Protein AF-0000000079330732 (afdb_homodimer)

Radius of gyration: 106.38 Å; Cα contacts (8 Å, |Δi|>4): 1562; chains: 2; bounding box: 53×312×171 Å

Organism: NCBI:txid704125

Solvent-accessible surface area (backbone atoms only — not comparable to full-atom values): 54683 Å² total; per-residue (Å²): 109,51,64,34,58,53,49,34,50,55,49,54,53,52,53,50,52,51,52,54,53,48,54,53,50,51,54,55,53,52,52,53,54,51,50,56,53,51,50,50,44,24,50,23,51,39,43,47,50,50,52,42,50,54,65,72,38,55,66,52,40,42,79,55,96,91,35,38,24,31,42,91,42,68,42,45,79,40,39,61,63,37,41,52,49,25,74,42,50,72,39,38,31,37,34,26,49,53,58,29,26,35,22,32,55,43,60,42,96,90,69,43,64,44,52,73,39,66,66,55,71,68,54,43,51,40,19,51,72,67,59,36,70,44,76,46,82,42,72,60,96,81,38,53,20,36,30,28,37,35,51,33,51,29,84,86,66,49,60,53,16,30,41,33,23,28,40,81,46,60,66,56,60,53,51,51,51,51,50,52,53,54,47,51,54,53,51,53,52,49,49,54,51,48,43,54,52,36,41,50,55,29,47,54,55,52,51,52,53,51,52,48,41,52,53,46,45,42,36,41,66,25,36,55,64,71,81,79,61,63,70,50,50,67,36,79,31,74,65,8,57,42,47,50,42,48,51,52,25,41,51,46,52,42,53,51,54,50,52,51,52,52,44,34,51,52,41,37,51,45,21,53,51,44,46,53,51,38,54,52,48,52,52,46,43,52,51,42,45,54,39,35,51,50,36,34,52,32,23,51,52,34,37,53,36,32,50,52,40,50,54,46,41,53,52,43,52,54,41,37,50,50,43,41,52,53,30,52,52,46,35,54,49,22,54,51,42,31,51,52,16,50,51,45,29,51,49,23,53,51,53,37,51,52,50,50,51,52,48,53,58,46,51,53,52,44,53,51,20,52,61,41,38,58,47,50,62,53,41,58,55,50,44,50,52,43,42,50,43,22,51,51,41,31,49,53,16,52,51,40,35,50,54,15,59,73,52,50,84,83,12,56,70,45,35,54,53,19,51,50,40,31,52,45,19,54,50,43,36,54,48,43,52,50,43,50,55,46,49,56,43,25,53,52,15,50,50,48,41,52,51,47,44,51,49,50,53,46,43,43,62,65,45,52,44,49,48,28,54,51,44,33,50,51,19,51,51,42,31,51,52,19,50,50,47,34,52,51,28,51,52,42,39,53,42,34,53,52,42,48,51,47,44,52,49,39,48,53,40,40,50,52,36,32,52,32,25,52,51,31,34,54,36,30,52,51,39,49,53,45,43,52,52,49,54,53,51,43,50,50,50,44,54,46,25,51,49,41,37,50,44,24,49,51,51,47,56,64,51,64,58,41,44,113,110,51,66,34,57,54,49,34,49,55,49,53,52,53,52,51,53,52,50,55,54,47,53,52,51,51,55,56,53,54,53,52,54,51,51,57,54,50,51,51,44,25,50,23,50,37,43,47,52,49,52,42,50,54,65,71,39,55,66,53,37,45,77,55,97,92,34,37,25,32,40,92,41,68,43,44,79,41,39,62,62,36,42,50,48,23,74,42,50,72,39,36,30,36,34,26,49,53,59,30,26,36,21,32,54,42,60,43,97,92,71,44,62,43,51,73,38,65,68,55,73,68,53,43,50,41,20,52,72,67,60,35,70,44,76,46,80,43,72,60,95,80,38,53,21,35,29,28,36,35,51,33,50,29,84,87,65,50,61,55,16,32,41,33,22,28,38,81,46,59,64,55,59,52,52,52,51,51,52,52,52,54,46,50,52,52,51,53,53,50,50,55,53,46,44,53,53,36,41,50,55,28,47,52,54,50,50,52,52,51,53,49,40,53,53,47,45,42,38,40,68,26,37,55,63,72,80,79,60,62,72,51,50,67,36,79,32,74,65,8,56,42,47,50,43,50,50,51,24,41,52,48,50,42,52,52,53,52,51,50,52,52,43,35,52,51,42,38,51,45,21,54,53,45,47,53,51,38,53,52,49,52,53,45,45,52,52,40,46,54,38,34,51,50,35,34,51,32,25,53,52,34,37,52,36,34,51,54,40,50,56,46,41,54,53,42,52,53,40,37,50,51,42,40,53,53,29,51,52,47,35,56,50,21,53,52,42,31,50,53,16,50,52,44,30,52,49,24,52,52,52,36,51,53,48,51,51,53,50,53,57,45,52,52,53,46,53,52,19,51,60,42,37,58,48,50,60,56,43,58,56,52,42,50,52,43,43,49,44,22,50,50,40,31,50,51,18,52,51,40,35,51,54,14,59,74,53,49,87,81,12,56,71,45,36,53,53,19,53,50,43,29,52,45,19,53,50,42,37,53,49,43,52,51,43,48,54,45,49,55,42,25,54,51,14,51,51,49,42,51,53,47,45,52,49,50,53,46,44,44,62,65,46,52,45,48,48,29,54,52,45,34,50,50,20,50,51,43,31,51,51,18,51,50,46,34,53,51,28,50,52,41,40,53,41,34,51,52,43,48,52,46,44,51,50,40,50,54,40,40,49,52,35,35,53,31,24,52,53,31,33,54,34,30,53,51,40,48,52,45,43,52,52,48,53,52,50,43,51,50,51,45,52,46,24,52,51,40,38,49,45,23,49,52,50,45,56,65,51,64,58,42,44,114

Structure (mmCIF, N/CA/C/O backbone):
data_AF-0000000079330732-model_v1
#
loop_
_entity.id
_entity.type
_entity.pdbx_description
1 polymer 'Methyl-accepting chemotaxis protein'
#
loop_
_atom_site.group_PDB
_atom_site.id
_atom_site.type_symbol
_atom_site.label_atom_id
_atom_site.label_alt_id
_atom_site.label_comp_id
_atom_site.label_asym_id
_atom_site.label_entity_id
_atom_site.label_seq_id
_atom_site.pdbx_PDB_ins_code
_atom_site.Cartn_x
_atom_site.Cartn_y
_atom_site.Cartn_z
_atom_site.occupancy
_atom_site.B_iso_or_equiv
_atom_site.auth_seq_id
_atom_site.auth_comp_id
_atom_site.auth_asym_id
_atom_site.auth_atom_id
_atom_site.pdbx_PDB_model_num
ATOM 1 N N . MET A 1 1 ? 9.383 68.812 31.391 1 73.81 1 MET A N 1
ATOM 2 C CA . MET A 1 1 ? 8.906 68.938 32.781 1 73.81 1 MET A CA 1
ATOM 3 C C . MET A 1 1 ? 7.672 68.062 32.969 1 73.81 1 MET A C 1
ATOM 5 O O . MET A 1 1 ? 6.824 67.938 32.094 1 73.81 1 MET A O 1
ATOM 9 N N . LYS A 1 2 ? 7.641 67.438 34.281 1 84.06 2 LYS A N 1
ATOM 10 C CA . LYS A 1 2 ? 6.516 66.562 34.656 1 84.06 2 LYS A CA 1
ATOM 11 C C . LYS A 1 2 ? 5.227 67.375 34.781 1 84.06 2 LYS A C 1
ATOM 13 O O . LYS A 1 2 ? 5.266 68.625 35.062 1 84.06 2 LYS A O 1
ATOM 18 N N . ILE A 1 3 ? 4.125 66.938 34.438 1 83.81 3 ILE A N 1
ATOM 19 C CA . ILE A 1 3 ? 2.818 67.562 34.344 1 83.81 3 ILE A CA 1
ATOM 20 C C . ILE A 1 3 ? 2.525 68.312 35.656 1 83.81 3 ILE A C 1
ATOM 22 O O . ILE A 1 3 ? 2.105 69.438 35.656 1 83.81 3 ILE A O 1
ATOM 26 N N . LYS A 1 4 ? 2.916 67.688 36.781 1 87.5 4 LYS A N 1
ATOM 27 C CA . LYS A 1 4 ? 2.664 68.312 38.094 1 87.5 4 LYS A CA 1
ATOM 28 C C . LYS A 1 4 ? 3.445 69.625 38.281 1 87.5 4 LYS A C 1
ATOM 30 O O . LYS A 1 4 ? 2.885 70.625 38.688 1 87.5 4 LYS A O 1
ATOM 35 N N . ALA A 1 5 ? 4.605 69.625 37.906 1 87.19 5 ALA A N 1
ATOM 36 C CA . ALA A 1 5 ? 5.488 70.75 38.062 1 87.19 5 ALA A CA 1
ATOM 37 C C . ALA A 1 5 ? 5.062 71.875 37.125 1 87.19 5 ALA A C 1
ATOM 39 O O . ALA A 1 5 ? 5.133 73.062 37.5 1 87.19 5 ALA A O 1
ATOM 40 N N . LYS A 1 6 ? 4.547 71.562 36.031 1 86.31 6 LYS A N 1
ATOM 41 C CA . LYS A 1 6 ? 4.098 72.562 35.062 1 86.31 6 LYS A CA 1
ATOM 42 C C . LYS A 1 6 ? 2.877 73.312 35.594 1 86.31 6 LYS A C 1
ATOM 44 O O . LYS A 1 6 ? 2.795 74.5 35.469 1 86.31 6 LYS A O 1
ATOM 49 N N . LEU A 1 7 ? 2.006 72.562 36.25 1 87.94 7 LEU A N 1
ATOM 50 C CA . LEU A 1 7 ? 0.788 73.125 36.781 1 87.94 7 LEU A CA 1
ATOM 51 C C . LEU A 1 7 ? 1.101 74.062 37.969 1 87.94 7 LEU A C 1
ATOM 53 O O . LEU A 1 7 ? 0.628 75.188 38.031 1 87.94 7 LEU A O 1
ATOM 57 N N . VAL A 1 8 ? 1.97 73.625 38.844 1 88.06 8 VAL A N 1
ATOM 58 C CA . VAL A 1 8 ? 2.305 74.375 40.062 1 88.06 8 VAL A CA 1
ATOM 59 C C . VAL A 1 8 ? 3.115 75.562 39.688 1 88.06 8 VAL A C 1
ATOM 61 O O . VAL A 1 8 ? 2.859 76.688 40.188 1 88.06 8 VAL A O 1
ATOM 64 N N . LEU A 1 9 ? 3.982 75.438 38.75 1 87.75 9 LEU A N 1
ATOM 65 C CA . LEU A 1 9 ? 4.824 76.562 38.344 1 87.75 9 LEU A CA 1
ATOM 66 C C . LEU A 1 9 ? 3.998 77.688 37.688 1 87.75 9 LEU A C 1
ATOM 68 O O . LEU A 1 9 ? 4.195 78.875 37.938 1 87.75 9 LEU A O 1
ATOM 72 N N . ALA A 1 10 ? 3.074 77.25 36.844 1 87.19 10 ALA A N 1
ATOM 73 C CA . ALA A 1 10 ? 2.225 78.25 36.156 1 87.19 10 ALA A CA 1
ATOM 74 C C . ALA A 1 10 ? 1.371 79 37.156 1 87.19 10 ALA A C 1
ATOM 76 O O . ALA A 1 10 ? 1.229 80.188 37.062 1 87.19 10 ALA A O 1
ATOM 77 N N . PHE A 1 11 ? 0.972 78.438 38.219 1 87.75 11 PHE A N 1
ATOM 78 C CA . PHE A 1 11 ? 0.137 79.062 39.25 1 87.75 11 PHE A CA 1
ATOM 79 C C . PHE A 1 11 ? 0.942 80.062 40.062 1 87.75 11 PHE A C 1
ATOM 81 O O . PHE A 1 11 ? 0.523 81.188 40.25 1 87.75 11 PHE A O 1
ATOM 88 N N . VAL A 1 12 ? 2.1 79.5 40.469 1 86.94 12 VAL A N 1
ATOM 89 C CA . VAL A 1 12 ? 2.926 80.375 41.344 1 86.94 12 VAL A CA 1
ATOM 90 C C . VAL A 1 12 ? 3.377 81.625 40.562 1 86.94 12 VAL A C 1
ATOM 92 O O . VAL A 1 12 ? 3.395 82.688 41.094 1 86.94 12 VAL A O 1
ATOM 95 N N . LEU A 1 13 ? 3.596 81.438 39.281 1 86.44 13 LEU A N 1
ATOM 96 C CA . LEU A 1 13 ? 4.059 82.562 38.469 1 86.44 13 LEU A CA 1
ATOM 97 C C . LEU A 1 13 ? 2.947 83.562 38.281 1 86.44 13 LEU A C 1
ATOM 99 O O . LEU A 1 13 ? 3.186 84.812 38.375 1 86.44 13 LEU A O 1
ATOM 103 N N . ILE A 1 14 ? 1.735 83.125 38.156 1 86 14 ILE A N 1
ATOM 104 C CA . ILE A 1 14 ? 0.629 84.062 37.906 1 86 14 ILE A CA 1
ATOM 105 C C . ILE A 1 14 ? 0.262 84.812 39.188 1 86 14 ILE A C 1
ATOM 107 O O . ILE A 1 14 ? 0.09 86 39.188 1 86 14 ILE A O 1
ATOM 111 N N . VAL A 1 15 ? 0.271 84.062 40.281 1 85.38 15 VAL A N 1
ATOM 112 C CA . VAL A 1 15 ? -0.137 84.688 41.562 1 85.38 15 VAL A CA 1
ATOM 113 C C . VAL A 1 15 ? 0.951 85.625 42.031 1 85.38 15 VAL A C 1
ATOM 115 O O . VAL A 1 15 ? 0.652 86.688 42.594 1 85.38 15 VAL A O 1
ATOM 118 N N . SER A 1 16 ? 2.201 85.312 41.75 1 85.19 16 SER A N 1
ATOM 119 C CA . SER A 1 16 ? 3.293 86.25 42.094 1 85.19 16 SER A CA 1
ATOM 120 C C . SER A 1 16 ? 3.23 87.562 41.312 1 85.19 16 SER A C 1
ATOM 122 O O . SER A 1 16 ? 3.455 88.625 41.875 1 85.19 16 SER A O 1
ATOM 124 N N . THR A 1 17 ? 2.799 87.5 40.094 1 84.25 17 THR A N 1
ATOM 125 C CA . THR A 1 17 ? 2.68 88.688 39.281 1 84.25 17 THR A CA 1
ATOM 126 C C . THR A 1 17 ? 1.514 89.562 39.75 1 84.25 17 THR A C 1
ATOM 128 O O . THR A 1 17 ? 1.619 90.75 39.781 1 84.25 17 THR A O 1
ATOM 131 N N . ILE A 1 18 ? 0.52 88.875 40.25 1 82.94 18 ILE A N 1
ATOM 132 C CA . ILE A 1 18 ? -0.636 89.562 40.781 1 82.94 18 ILE A CA 1
ATOM 133 C C . ILE A 1 18 ? -0.246 90.312 42.062 1 82.94 18 ILE A C 1
ATOM 135 O O . ILE A 1 18 ? -0.568 91.5 42.25 1 82.94 18 ILE A O 1
ATOM 139 N N . SER A 1 19 ? 0.559 89.562 42.875 1 83.06 19 SER A N 1
ATOM 140 C CA . SER A 1 19 ? 0.947 90.125 44.188 1 83.06 19 SER A CA 1
ATOM 141 C C . SER A 1 19 ? 1.842 91.375 44.031 1 83.06 19 SER A C 1
ATOM 143 O O . SER A 1 19 ? 1.611 92.375 44.656 1 83.06 19 SER A O 1
ATOM 145 N N . ILE A 1 20 ? 2.723 91.312 43.062 1 84 20 ILE A N 1
ATOM 146 C CA . ILE A 1 20 ? 3.668 92.375 42.875 1 84 20 ILE A CA 1
ATOM 147 C C . ILE A 1 20 ? 2.934 93.625 42.312 1 84 20 ILE A C 1
ATOM 149 O O . ILE A 1 20 ? 3.18 94.75 42.75 1 84 20 ILE A O 1
ATOM 153 N N . SER A 1 21 ? 1.927 93.438 41.5 1 83.94 21 SER A N 1
ATOM 154 C CA . SER A 1 21 ? 1.172 94.562 40.875 1 83.94 21 SER A CA 1
ATOM 155 C C . SER A 1 21 ? 0.284 95.25 41.906 1 83.94 21 SER A C 1
ATOM 157 O O . SER A 1 21 ? 0.191 96.438 41.938 1 83.94 21 SER A O 1
ATOM 159 N N . ILE A 1 22 ? -0.178 94.438 42.812 1 83.94 22 ILE A N 1
ATOM 160 C CA . ILE A 1 22 ? -1.063 95 43.844 1 83.94 22 ILE A CA 1
ATOM 161 C C . ILE A 1 22 ? -0.255 95.812 44.844 1 83.94 22 ILE A C 1
ATOM 163 O O . ILE A 1 22 ? -0.667 96.875 45.25 1 83.94 22 ILE A O 1
ATOM 167 N N . PHE A 1 23 ? 0.971 95.312 45.156 1 84.25 23 PHE A N 1
ATOM 168 C CA . PHE A 1 23 ? 1.825 96 46.125 1 84.25 23 PHE A CA 1
ATOM 169 C C . PHE A 1 23 ? 2.258 97.375 45.562 1 84.25 23 PHE A C 1
ATOM 171 O O . PHE A 1 23 ? 2.246 98.375 46.281 1 84.25 23 PHE A O 1
ATOM 178 N N . ALA A 1 24 ? 2.428 97.438 44.281 1 83.56 24 ALA A N 1
ATOM 179 C CA . ALA A 1 24 ? 2.877 98.688 43.656 1 83.56 24 ALA A CA 1
ATOM 180 C C . ALA A 1 24 ? 1.756 99.75 43.625 1 83.56 24 ALA A C 1
ATOM 182 O O . ALA A 1 24 ? 1.979 100.875 43.906 1 83.56 24 ALA A O 1
ATOM 183 N N . ILE A 1 25 ? 0.589 99.312 43.469 1 84.62 25 ILE A N 1
ATOM 184 C CA . ILE A 1 25 ? -0.54 100.188 43.344 1 84.62 25 ILE A CA 1
ATOM 185 C C . ILE A 1 25 ? -0.913 100.75 44.719 1 84.62 25 ILE A C 1
ATOM 187 O O . ILE A 1 25 ? -1.146 102 44.844 1 84.62 25 ILE A O 1
ATOM 191 N N . ILE A 1 26 ? -0.821 99.875 45.688 1 81.88 26 ILE A N 1
ATOM 192 C CA . ILE A 1 26 ? -1.185 100.312 47.062 1 81.88 26 ILE A CA 1
ATOM 193 C C . ILE A 1 26 ? -0.166 101.312 47.594 1 81.88 26 ILE A C 1
ATOM 195 O O . ILE A 1 26 ? -0.539 102.312 48.125 1 81.88 26 ILE A O 1
ATOM 199 N N . TYR A 1 27 ? 1.048 101 47.25 1 80.06 27 TYR A N 1
ATOM 200 C CA . TYR A 1 27 ? 2.104 101.875 47.75 1 80.06 27 TYR A CA 1
ATOM 201 C C . TYR A 1 27 ? 2.008 103.25 47.062 1 80.06 27 TYR A C 1
ATOM 203 O O . TYR A 1 27 ? 2.053 104.25 47.75 1 80.06 27 TYR A O 1
ATOM 211 N N . SER A 1 28 ? 1.717 103.312 45.844 1 82.19 28 SER A N 1
ATOM 212 C CA . SER A 1 28 ? 1.69 104.562 45.094 1 82.19 28 SER A CA 1
ATOM 213 C C . SER A 1 28 ? 0.454 105.375 45.438 1 82.19 28 SER A C 1
ATOM 215 O O . SER A 1 28 ? 0.559 106.562 45.719 1 82.19 28 SER A O 1
ATOM 217 N N . ASN A 1 29 ? -0.691 104.75 45.625 1 79.31 29 ASN A N 1
ATOM 218 C CA . ASN A 1 29 ? -1.938 105.438 45.812 1 79.31 29 ASN A CA 1
ATOM 219 C C . ASN A 1 29 ? -2.096 105.938 47.25 1 79.31 29 ASN A C 1
ATOM 221 O O . ASN A 1 29 ? -2.539 107.062 47.5 1 79.31 29 ASN A O 1
ATOM 225 N N . ILE A 1 30 ? -1.613 105.188 48.25 1 76.88 30 ILE A N 1
ATOM 226 C CA . ILE A 1 30 ? -1.752 105.562 49.656 1 76.88 30 ILE A CA 1
ATOM 227 C C . ILE A 1 30 ? -0.777 106.688 49.969 1 76.88 30 ILE A C 1
ATOM 229 O O . ILE A 1 30 ? -1.127 107.625 50.688 1 76.88 30 ILE A O 1
ATOM 233 N N . SER A 1 31 ? 0.372 106.688 49.344 1 76.88 31 SER A N 1
ATOM 234 C CA . SER A 1 31 ? 1.369 107.688 49.562 1 76.88 31 SER A CA 1
ATOM 235 C C . SER A 1 31 ? 0.92 109.062 49 1 76.88 31 SER A C 1
ATOM 237 O O . SER A 1 31 ? 1.077 110.062 49.625 1 76.88 31 SER A O 1
ATOM 239 N N . LYS A 1 32 ? 0.251 109.062 47.938 1 80.19 32 LYS A N 1
ATOM 240 C CA . LYS A 1 32 ? -0.223 110.25 47.281 1 80.19 32 LYS A CA 1
ATOM 241 C C . LYS A 1 32 ? -1.379 110.875 48.062 1 80.19 32 LYS A C 1
ATOM 243 O O . LYS A 1 32 ? -1.419 112.062 48.281 1 80.19 32 LYS A O 1
ATOM 248 N N . MET A 1 33 ? -2.23 110 48.5 1 78.12 33 MET A N 1
ATOM 249 C CA . MET A 1 33 ? -3.385 110.438 49.25 1 78.12 33 MET A CA 1
ATOM 250 C C . MET A 1 33 ? -2.949 111.062 50.594 1 78.12 33 MET A C 1
ATOM 252 O O . MET A 1 33 ? -3.406 112.125 50.938 1 78.12 33 MET A O 1
ATOM 256 N N . ALA A 1 34 ? -2.023 110.5 51.281 1 76.94 34 ALA A N 1
ATOM 257 C CA . ALA A 1 34 ? -1.554 110.938 52.594 1 76.94 34 ALA A CA 1
ATOM 258 C C . ALA A 1 34 ? -0.817 112.25 52.469 1 76.94 34 ALA A C 1
ATOM 260 O O . ALA A 1 34 ? -1.035 113.188 53.25 1 76.94 34 ALA A O 1
ATOM 261 N N . TYR A 1 35 ? -0.085 112.375 51.438 1 79.81 35 TYR A N 1
ATOM 262 C CA . TYR A 1 35 ? 0.669 113.625 51.25 1 79.81 35 TYR A CA 1
ATOM 263 C C . TYR A 1 35 ? -0.268 114.812 51.031 1 79.81 35 TYR A C 1
ATOM 265 O O . TYR A 1 35 ? -0.092 115.875 51.625 1 79.81 35 TYR A O 1
ATOM 273 N N . ALA A 1 36 ? -1.25 114.562 50.219 1 79.5 36 ALA A N 1
ATOM 274 C CA . ALA A 1 36 ? -2.184 115.688 49.906 1 79.5 36 ALA A CA 1
ATOM 275 C C . ALA A 1 36 ? -2.922 116.125 51.156 1 79.5 36 ALA A C 1
ATOM 277 O O . ALA A 1 36 ? -3.082 117.312 51.375 1 79.5 36 ALA A O 1
ATOM 278 N N . ASN A 1 37 ? -3.301 115.188 51.969 1 77.62 37 ASN A N 1
ATOM 279 C CA . ASN A 1 37 ? -4.039 115.5 53.188 1 77.62 37 ASN A CA 1
ATOM 280 C C . ASN A 1 37 ? -3.156 116.188 54.219 1 77.62 37 ASN A C 1
ATOM 282 O O . ASN A 1 37 ? -3.582 117.125 54.844 1 77.62 37 ASN A O 1
ATOM 286 N N . TYR A 1 38 ? -1.941 115.875 54.406 1 82.44 38 TYR A N 1
ATOM 287 C CA . TYR A 1 38 ? -1.035 116.438 55.375 1 82.44 38 TYR A CA 1
ATOM 288 C C . TYR A 1 38 ? -0.583 117.812 54.938 1 82.44 38 TYR A C 1
ATOM 290 O O . TYR A 1 38 ? -0.402 118.75 55.75 1 82.44 38 TYR A O 1
ATOM 298 N N . GLU A 1 39 ? -0.5 117.938 53.688 1 86.38 39 GLU A N 1
ATOM 299 C CA . GLU A 1 39 ? -0.156 119.25 53.125 1 86.38 39 GLU A CA 1
ATOM 300 C C . GLU A 1 39 ? -1.235 120.25 53.469 1 86.38 39 GLU A C 1
ATOM 302 O O . GLU A 1 39 ? -0.93 121.375 53.875 1 86.38 39 GLU A O 1
ATOM 307 N N . GLN A 1 40 ? -2.4 119.812 53.312 1 82.62 40 GLN A N 1
ATOM 308 C CA . GLN A 1 40 ? -3.512 120.688 53.625 1 82.62 40 GLN A CA 1
ATOM 309 C C . GLN A 1 40 ? -3.531 121.062 55.125 1 82.62 40 GLN A C 1
ATOM 311 O O . GLN A 1 40 ? -3.754 122.188 55.5 1 82.62 40 GLN A O 1
ATOM 316 N N . THR A 1 41 ? -3.271 120.125 55.938 1 84.25 41 THR A N 1
ATOM 317 C CA . THR A 1 41 ? -3.283 120.312 57.375 1 84.25 41 THR A CA 1
ATOM 318 C C . THR A 1 41 ? -2.188 121.25 57.781 1 84.25 41 THR A C 1
ATOM 320 O O . THR A 1 41 ? -2.438 122.188 58.562 1 84.25 41 THR A O 1
ATOM 323 N N . VAL A 1 42 ? -1.048 121.125 57.281 1 89.75 42 VAL A N 1
ATOM 324 C CA . VAL A 1 42 ? 0.089 122 57.656 1 89.75 42 VAL A CA 1
ATOM 325 C C . VAL A 1 42 ? -0.159 123.438 57.156 1 89.75 42 VAL A C 1
ATOM 327 O O . VAL A 1 42 ? 0.1 124.375 57.906 1 89.75 42 VAL A O 1
ATOM 330 N N . THR A 1 43 ? -0.717 123.625 56.062 1 90.5 43 THR A N 1
ATOM 331 C CA . THR A 1 43 ? -0.977 124.938 55.5 1 90.5 43 THR A CA 1
ATOM 332 C C . THR A 1 43 ? -2.047 125.625 56.312 1 90.5 43 THR A C 1
ATOM 334 O O . THR A 1 43 ? -1.889 126.812 56.656 1 90.5 43 THR A O 1
ATOM 337 N N . THR A 1 44 ? -3.029 124.812 56.625 1 87.62 44 THR A N 1
ATOM 338 C CA . THR A 1 44 ? -4.117 125.375 57.406 1 87.62 44 THR A CA 1
ATOM 339 C C . THR A 1 44 ? -3.617 125.812 58.781 1 87.62 44 THR A C 1
ATOM 341 O O . THR A 1 44 ? -3.896 126.938 59.25 1 87.62 44 THR A O 1
ATOM 344 N N . THR A 1 45 ? -2.879 125 59.406 1 90.19 45 THR A N 1
ATOM 345 C CA . THR A 1 45 ? -2.342 125.312 60.719 1 90.19 45 THR A CA 1
ATOM 346 C C . THR A 1 45 ? -1.392 126.5 60.688 1 90.19 45 THR A C 1
ATOM 348 O O . THR A 1 45 ? -1.413 127.312 61.562 1 90.19 45 THR A O 1
ATOM 351 N N . SER A 1 46 ? -0.672 126.562 59.688 1 93.06 46 SER A N 1
ATOM 352 C CA . SER A 1 46 ? 0.292 127.688 59.531 1 93.06 46 SER A CA 1
ATOM 353 C C . SER A 1 46 ? -0.408 129 59.375 1 93.06 46 SER A C 1
ATOM 355 O O . SER A 1 46 ? -0.092 130 60.094 1 93.06 46 SER A O 1
ATOM 357 N N . LYS A 1 47 ? -1.398 129.125 58.625 1 92.12 47 LYS A N 1
ATOM 358 C CA . LYS A 1 47 ? -2.096 130.375 58.344 1 92.12 47 LYS A CA 1
ATOM 359 C C . LYS A 1 47 ? -2.875 130.875 59.562 1 92.12 47 LYS A C 1
ATOM 361 O O . LYS A 1 47 ? -2.785 132 59.969 1 92.12 47 LYS A O 1
ATOM 366 N N . LEU A 1 48 ? -3.492 129.875 60.125 1 90.62 48 LEU A N 1
ATOM 367 C CA . LEU A 1 48 ? -4.297 130.25 61.312 1 90.62 48 LEU A CA 1
ATOM 368 C C . LEU A 1 48 ? -3.404 130.625 62.5 1 90.62 48 LEU A C 1
ATOM 370 O O . LEU A 1 48 ? -3.693 131.5 63.25 1 90.62 48 LEU A O 1
ATOM 374 N N . GLY A 1 49 ? -2.438 129.875 62.594 1 91.06 49 GLY A N 1
ATOM 375 C CA . GLY A 1 49 ? -1.499 130.125 63.656 1 91.06 49 GLY A CA 1
ATOM 376 C C . GLY A 1 49 ? -0.831 131.5 63.531 1 91.06 49 GLY A C 1
ATOM 377 O O . GLY A 1 49 ? -0.738 132.25 64.5 1 91.06 49 GLY A O 1
ATOM 378 N N . TYR A 1 50 ? -0.442 131.875 62.438 1 92.5 50 TYR A N 1
ATOM 379 C CA . TYR A 1 50 ? 0.195 133.125 62.156 1 92.5 50 TYR A CA 1
ATOM 380 C C . TYR A 1 50 ? -0.786 134.25 62.375 1 92.5 50 TYR A C 1
ATOM 382 O O . TYR A 1 50 ? -0.426 135.25 62.938 1 92.5 50 TYR A O 1
ATOM 390 N N . ALA A 1 51 ? -1.935 134.125 61.969 1 90.12 51 ALA A N 1
ATOM 391 C CA . ALA A 1 51 ? -2.975 135.125 62.188 1 90.12 51 ALA A CA 1
ATOM 392 C C . ALA A 1 51 ? -3.205 135.375 63.656 1 90.12 51 ALA A C 1
ATOM 394 O O . ALA A 1 51 ? -3.416 136.5 64.062 1 90.12 51 ALA A O 1
ATOM 395 N N . TYR A 1 52 ? -3.174 134.375 64.375 1 90.5 52 TYR A N 1
ATOM 396 C CA . TYR A 1 52 ? -3.326 134.5 65.812 1 90.5 52 TYR A CA 1
ATOM 397 C C . TYR A 1 52 ? -2.189 135.375 66.375 1 90.5 52 TYR A C 1
ATOM 399 O O . TYR A 1 52 ? -2.424 136.25 67.188 1 90.5 52 TYR A O 1
ATOM 407 N N . VAL A 1 53 ? -1.075 135.125 65.938 1 91.19 53 VAL A N 1
ATOM 408 C CA . VAL A 1 53 ? 0.095 135.75 66.438 1 91.19 53 VAL A CA 1
ATOM 409 C C . VAL A 1 53 ? -0.014 137.25 66.062 1 91.19 53 VAL A C 1
ATOM 411 O O . VAL A 1 53 ? 0.251 138.125 66.875 1 91.19 53 VAL A O 1
ATOM 414 N N . ASP A 1 54 ? -0.377 137.5 64.938 1 90.25 54 ASP A N 1
ATOM 415 C CA . ASP A 1 54 ? -0.519 138.875 64.438 1 90.25 54 ASP A CA 1
ATOM 416 C C . ASP A 1 54 ? -1.576 139.625 65.25 1 90.25 54 ASP A C 1
ATOM 418 O O . ASP A 1 54 ? -1.461 140.875 65.375 1 90.25 54 ASP A O 1
ATOM 422 N N . MET A 1 55 ? -2.463 139 65.625 1 87.06 55 MET A N 1
ATOM 423 C CA . MET A 1 55 ? -3.545 139.625 66.375 1 87.06 55 MET A CA 1
ATOM 424 C C . MET A 1 55 ? -3.141 139.75 67.875 1 87.06 55 MET A C 1
ATOM 426 O O . MET A 1 55 ? -3.502 140.75 68.438 1 87.06 55 MET A O 1
ATOM 430 N N . LYS A 1 56 ? -2.461 139 68.312 1 89.62 56 LYS A N 1
ATOM 431 C CA . LYS A 1 56 ? -2.066 139.125 69.75 1 89.62 56 LYS A CA 1
ATOM 432 C C . LYS A 1 56 ? -1.008 140.125 69.938 1 89.62 56 LYS A C 1
ATOM 434 O O . LYS A 1 56 ? -1.049 140.875 70.938 1 89.62 56 LYS A O 1
ATOM 439 N N . TYR A 1 57 ? -0.157 140.125 69.062 1 91.06 57 TYR A N 1
ATOM 440 C CA . TYR A 1 57 ? 0.921 141.125 69.188 1 91.06 57 TYR A CA 1
ATOM 441 C C . TYR A 1 57 ? 0.85 142.125 68.062 1 91.06 57 TYR A C 1
ATOM 443 O O . TYR A 1 57 ? 1.264 141.875 66.938 1 91.06 57 TYR A O 1
ATOM 451 N N . LEU A 1 58 ? 0.564 143.375 68.438 1 87.19 58 LEU A N 1
ATOM 452 C CA . LEU A 1 58 ? 0.347 144.375 67.438 1 87.19 58 LEU A CA 1
ATOM 453 C C . LEU A 1 58 ? 1.662 145 67.062 1 87.19 58 LEU A C 1
ATOM 455 O O . LEU A 1 58 ? 2.592 145.125 67.875 1 87.19 58 LEU A O 1
ATOM 459 N N . GLY A 1 59 ? 1.661 145.5 65.938 1 90.19 59 GLY A N 1
ATOM 460 C CA . GLY A 1 59 ? 2.854 146.25 65.438 1 90.19 59 GLY A CA 1
ATOM 461 C C . GLY A 1 59 ? 3.623 145.375 64.375 1 90.19 59 GLY A C 1
ATOM 462 O O . GLY A 1 59 ? 3.268 144.25 64.125 1 90.19 59 GLY A O 1
ATOM 463 N N . LYS A 1 60 ? 4.641 146 63.875 1 92.25 60 LYS A N 1
ATOM 464 C CA . LYS A 1 60 ? 5.434 145.375 62.844 1 92.25 60 LYS A CA 1
ATOM 465 C C . LYS A 1 60 ? 6.602 144.625 63.438 1 92.25 60 LYS A C 1
ATOM 467 O O . LYS A 1 60 ? 7.066 144.875 64.5 1 92.25 60 LYS A O 1
ATOM 472 N N . TRP A 1 61 ? 6.977 143.625 62.688 1 94.56 61 TRP A N 1
ATOM 473 C CA . TRP A 1 61 ? 8.133 142.75 63.094 1 94.56 61 TRP A CA 1
ATOM 474 C C . TRP A 1 61 ? 9.414 143.625 63 1 94.56 61 TRP A C 1
ATOM 476 O O . TRP A 1 61 ? 9.602 144.375 62.031 1 94.56 61 TRP A O 1
ATOM 486 N N . LYS A 1 62 ? 10.234 143.5 63.969 1 93.56 62 LYS A N 1
ATOM 487 C CA . LYS A 1 62 ? 11.516 144.125 63.969 1 93.56 62 LYS A CA 1
ATOM 488 C C . LYS A 1 62 ? 12.609 143.375 64.625 1 93.56 62 LYS A C 1
ATOM 490 O O . LYS A 1 62 ? 12.344 142.625 65.562 1 93.56 62 LYS A O 1
ATOM 495 N N . ALA A 1 63 ? 13.867 143.375 64.062 1 93.81 63 ALA A N 1
ATOM 496 C CA . ALA A 1 63 ? 15.055 142.75 64.625 1 93.81 63 ALA A CA 1
ATOM 497 C C . ALA A 1 63 ? 15.984 143.75 65.25 1 93.81 63 ALA A C 1
ATOM 499 O O . ALA A 1 63 ? 16.453 144.625 64.5 1 93.81 63 ALA A O 1
ATOM 500 N N . SER A 1 64 ? 16.047 143.75 66.5 1 90.19 64 SER A N 1
ATOM 501 C CA . SER A 1 64 ? 16.906 144.75 67.188 1 90.19 64 SER A CA 1
ATOM 502 C C . SER A 1 64 ? 17.812 144.125 68.25 1 90.19 64 SER A C 1
ATOM 504 O O . SER A 1 64 ? 17.328 143.25 69.062 1 90.19 64 SER A O 1
ATOM 506 N N . ASP A 1 65 ? 19.141 144.375 68.25 1 88.94 65 ASP A N 1
ATOM 507 C CA . ASP A 1 65 ? 20.156 143.875 69.188 1 88.94 65 ASP A CA 1
ATOM 508 C C . ASP A 1 65 ? 20.156 142.375 69.25 1 88.94 65 ASP A C 1
ATOM 510 O O . ASP A 1 65 ? 20.188 141.75 70.312 1 88.94 65 ASP A O 1
ATOM 514 N N . GLY A 1 66 ? 19.844 141.625 68.188 1 90.69 66 GLY A N 1
ATOM 515 C CA . GLY A 1 66 ? 19.906 140.25 68.062 1 90.69 66 GLY A CA 1
ATOM 516 C C . GLY A 1 66 ? 18.656 139.5 68.562 1 90.69 66 GLY A C 1
ATOM 517 O O . GLY A 1 66 ? 18.656 138.375 68.812 1 90.69 66 GLY A O 1
ATOM 518 N N . LYS A 1 67 ? 17.688 140.375 68.75 1 94.5 67 LYS A N 1
ATOM 519 C CA . LYS A 1 67 ? 16.438 139.75 69.25 1 94.5 67 LYS A CA 1
ATOM 520 C C . LYS A 1 67 ? 15.273 140.125 68.375 1 94.5 67 LYS A C 1
ATOM 522 O O . LYS A 1 67 ? 15.273 141.25 67.75 1 94.5 67 LYS A O 1
ATOM 527 N N . LEU A 1 68 ? 14.242 139.25 68.25 1 95.12 68 LEU A N 1
ATOM 528 C CA . LEU A 1 68 ? 13.062 139.5 67.438 1 95.12 68 LEU A CA 1
ATOM 529 C C . LEU A 1 68 ? 11.93 140.125 68.25 1 95.12 68 LEU A C 1
ATOM 531 O O . LEU A 1 68 ? 11.633 139.625 69.375 1 95.12 68 LEU A O 1
ATOM 535 N N . TYR A 1 69 ? 11.367 141.25 67.75 1 94.06 69 TYR A N 1
ATOM 536 C CA . TYR A 1 69 ? 10.25 141.875 68.438 1 94.06 69 TYR A CA 1
ATOM 537 C C . TYR A 1 69 ? 9.055 142 67.438 1 94.06 69 TYR A C 1
ATOM 539 O O . TYR A 1 69 ? 9.227 142.125 66.25 1 94.06 69 TYR A O 1
ATOM 547 N N . LYS A 1 70 ? 7.918 142 67.875 1 95.06 70 LYS A N 1
ATOM 548 C CA . LYS A 1 70 ? 6.684 142.5 67.188 1 95.06 70 LYS A CA 1
ATOM 549 C C . LYS A 1 70 ? 6.031 143.625 67.938 1 95.06 70 LYS A C 1
ATOM 551 O O . LYS A 1 70 ? 5.48 143.5 69 1 95.06 70 LYS A O 1
ATOM 556 N N . GLY A 1 71 ? 6.156 144.625 67.312 1 91.69 71 GLY A N 1
ATOM 557 C CA . GLY A 1 71 ? 5.836 145.875 68 1 91.69 71 GLY A CA 1
ATOM 558 C C . GLY A 1 71 ? 6.789 146.125 69.188 1 91.69 71 GLY A C 1
ATOM 559 O O . GLY A 1 71 ? 8 146.125 68.938 1 91.69 71 GLY A O 1
ATOM 560 N N . ASP A 1 72 ? 6.273 146.25 70.312 1 88.69 72 ASP A N 1
ATOM 561 C CA . ASP A 1 72 ? 7.105 146.5 71.5 1 88.69 72 ASP A CA 1
ATOM 562 C C . ASP A 1 72 ? 7.32 145.25 72.312 1 88.69 72 ASP A C 1
ATOM 564 O O . ASP A 1 72 ? 8 145.25 73.375 1 88.69 72 ASP A O 1
ATOM 568 N N . PHE A 1 73 ? 6.961 144.125 71.812 1 92.75 73 PHE A N 1
ATOM 569 C CA . PHE A 1 73 ? 7.027 142.875 72.562 1 92.75 73 PHE A CA 1
ATOM 570 C C . PHE A 1 73 ? 8.18 142 72.062 1 92.75 73 PHE A C 1
ATOM 572 O O . PHE A 1 73 ? 8.32 141.75 70.875 1 92.75 73 PHE A O 1
ATOM 579 N N . LYS A 1 74 ? 8.891 141.5 73 1 93.88 74 LYS A N 1
ATOM 580 C CA . LYS A 1 74 ? 10 140.625 72.688 1 93.88 74 LYS A CA 1
ATOM 581 C C . LYS A 1 74 ? 9.516 139.125 72.438 1 93.88 74 LYS A C 1
ATOM 583 O O . LYS A 1 74 ? 8.984 138.5 73.375 1 93.88 74 LYS A O 1
ATOM 588 N N . ILE A 1 75 ? 9.766 138.75 71.188 1 93.75 75 ILE A N 1
ATOM 589 C CA . ILE A 1 75 ? 9.344 137.375 70.812 1 93.75 75 ILE A CA 1
ATOM 590 C C . ILE A 1 75 ? 10.469 136.375 71.125 1 93.75 75 ILE A C 1
ATOM 592 O O . ILE A 1 75 ? 10.211 135.25 71.562 1 93.75 75 ILE A O 1
ATOM 596 N N . SER A 1 76 ? 11.633 136.875 71 1 91.5 76 SER A N 1
ATOM 597 C CA . SER A 1 76 ? 12.781 136 71.312 1 91.5 76 SER A CA 1
ATOM 598 C C . SER A 1 76 ? 12.75 135.625 72.75 1 91.5 76 SER A C 1
ATOM 600 O O . SER A 1 76 ? 12.484 136.375 73.688 1 91.5 76 SER A O 1
ATOM 602 N N . ASP A 1 77 ? 12.867 134.375 73 1 87.88 77 ASP A N 1
ATOM 603 C CA . ASP A 1 77 ? 12.945 133.75 74.312 1 87.88 77 ASP A CA 1
ATOM 604 C C . ASP A 1 77 ? 11.555 133.625 74.938 1 87.88 77 ASP A C 1
ATOM 606 O O . ASP A 1 77 ? 11.438 133.375 76.188 1 87.88 77 ASP A O 1
ATOM 610 N N . ASN A 1 78 ? 10.523 133.875 74.25 1 91.25 78 ASN A N 1
ATOM 611 C CA . ASN A 1 78 ? 9.156 133.75 74.688 1 91.25 78 ASN A CA 1
ATOM 612 C C . ASN A 1 78 ? 8.461 132.625 74 1 91.25 78 ASN A C 1
ATOM 614 O O . ASN A 1 78 ? 8.023 132.75 72.875 1 91.25 78 ASN A O 1
ATOM 618 N N . ASN A 1 79 ? 8.336 131.625 74.688 1 91.81 79 ASN A N 1
ATOM 619 C CA . ASN A 1 79 ? 7.77 130.375 74.125 1 91.81 79 ASN A CA 1
ATOM 620 C C . ASN A 1 79 ? 6.297 130.25 74.5 1 91.81 79 ASN A C 1
ATOM 622 O O . ASN A 1 79 ? 5.68 129.25 74.125 1 91.81 79 ASN A O 1
ATOM 626 N N . GLN A 1 80 ? 5.75 131.125 75 1 90.38 80 GLN A N 1
ATOM 627 C CA . GLN A 1 80 ? 4.379 131 75.5 1 90.38 80 GLN A CA 1
ATOM 628 C C . GLN A 1 80 ? 3.4 130.875 74.312 1 90.38 80 GLN A C 1
ATOM 630 O O . GLN A 1 80 ? 2.471 130.125 74.312 1 90.38 80 GLN A O 1
ATOM 635 N N . ILE A 1 81 ? 3.754 131.75 73.375 1 91.19 81 ILE A N 1
ATOM 636 C CA . ILE A 1 81 ? 2.816 131.75 72.25 1 91.19 81 ILE A CA 1
ATOM 637 C C . ILE A 1 81 ? 2.906 130.5 71.438 1 91.19 81 ILE A C 1
ATOM 639 O O . ILE A 1 81 ? 1.884 129.875 71.062 1 91.19 81 ILE A O 1
ATOM 643 N N . VAL A 1 82 ? 4.027 130 71.188 1 94.12 82 VAL A N 1
ATOM 644 C CA . VAL A 1 82 ? 4.188 128.875 70.375 1 94.12 82 VAL A CA 1
ATOM 645 C C . VAL A 1 82 ? 3.666 127.625 71.188 1 94.12 82 VAL A C 1
ATOM 647 O O . VAL A 1 82 ? 3.105 126.688 70.625 1 94.12 82 VAL A O 1
ATOM 650 N N . ASP A 1 83 ? 3.773 127.688 72.438 1 93.44 83 ASP A N 1
ATOM 651 C CA . ASP A 1 83 ? 3.23 126.625 73.312 1 93.44 83 ASP A CA 1
ATOM 652 C C . ASP A 1 83 ? 1.705 126.625 73.25 1 93.44 83 ASP A C 1
ATOM 654 O O . ASP A 1 83 ? 1.084 125.562 73.188 1 93.44 83 ASP A O 1
ATOM 658 N N . TYR A 1 84 ? 1.213 127.75 73.312 1 90.75 84 TYR A N 1
ATOM 659 C CA . TYR A 1 84 ? -0.24 127.875 73.25 1 90.75 84 TYR A CA 1
ATOM 660 C C . TYR A 1 84 ? -0.757 127.312 71.875 1 90.75 84 TYR A C 1
ATOM 662 O O . TYR A 1 84 ? -1.716 126.562 71.875 1 90.75 84 TYR A O 1
ATOM 670 N N . LEU A 1 85 ? -0.119 127.688 70.938 1 91.19 85 LEU A N 1
ATOM 671 C CA . LEU A 1 85 ? -0.544 127.25 69.625 1 91.19 85 LEU A CA 1
ATOM 672 C C . LEU A 1 85 ? -0.347 125.75 69.438 1 91.19 85 LEU A C 1
ATOM 674 O O . LEU A 1 85 ? -1.13 125.062 68.812 1 91.19 85 LEU A O 1
ATOM 678 N N . GLN A 1 86 ? 0.643 125.25 70 1 92.69 86 GLN A N 1
ATOM 679 C CA . GLN A 1 86 ? 0.847 123.812 70 1 92.69 86 GLN A CA 1
ATOM 680 C C . GLN A 1 86 ? -0.302 123.125 70.75 1 92.69 86 GLN A C 1
ATOM 682 O O . GLN A 1 86 ? -0.768 122.062 70.25 1 92.69 86 GLN A O 1
ATOM 687 N N . ASN A 1 87 ? -0.685 123.625 71.812 1 90.12 87 ASN A N 1
ATOM 688 C CA . ASN A 1 87 ? -1.771 123 72.562 1 90.12 87 ASN A CA 1
ATOM 689 C C . ASN A 1 87 ? -3.078 123 71.812 1 90.12 87 ASN A C 1
ATOM 691 O O . ASN A 1 87 ? -3.875 122.062 71.938 1 90.12 87 ASN A O 1
ATOM 695 N N . GLU A 1 88 ? -3.176 124 70.938 1 85.19 88 GLU A N 1
ATOM 696 C CA . GLU A 1 88 ? -4.41 124.062 70.188 1 85.19 88 GLU A CA 1
ATOM 697 C C . GLU A 1 88 ? -4.336 123.25 68.938 1 85.19 88 GLU A C 1
ATOM 699 O O . GLU A 1 88 ? -5.352 122.75 68.438 1 85.19 88 GLU A O 1
ATOM 704 N N . SER A 1 89 ? -3.18 123.125 68.375 1 87.56 89 SER A N 1
ATOM 705 C CA . SER A 1 89 ? -3.092 122.562 67 1 87.56 89 SER A CA 1
ATOM 706 C C . SER A 1 89 ? -2.369 121.188 67.062 1 87.56 89 SER A C 1
ATOM 708 O O . SER A 1 89 ? -2.525 120.375 66.125 1 87.56 89 SER A O 1
ATOM 710 N N . GLY A 1 90 ? -1.603 121 68 1 85.75 90 GLY A N 1
ATOM 711 C CA . GLY A 1 90 ? -0.785 119.812 68.062 1 85.75 90 GLY A CA 1
ATOM 712 C C . GLY A 1 90 ? 0.382 119.812 67.125 1 85.75 90 GLY A C 1
ATOM 713 O O . GLY A 1 90 ? 1.121 118.812 67 1 85.75 90 GLY A O 1
ATOM 714 N N . ALA A 1 91 ? 0.598 120.938 66.438 1 91.44 91 ALA A N 1
ATOM 715 C CA . ALA A 1 91 ? 1.636 121.062 65.375 1 91.44 91 ALA A CA 1
ATOM 716 C C . ALA A 1 91 ? 2.949 121.5 66 1 91.44 91 ALA A C 1
ATOM 718 O O . ALA A 1 91 ? 2.973 122 67.125 1 91.44 91 ALA A O 1
ATOM 719 N N . MET A 1 92 ? 3.973 121.312 65.312 1 92.56 92 MET A N 1
ATOM 720 C CA . MET A 1 92 ? 5.27 121.875 65.625 1 92.56 92 MET A CA 1
ATOM 721 C C . MET A 1 92 ? 5.398 123.312 65.062 1 92.56 92 MET A C 1
ATOM 723 O O . MET A 1 92 ? 5.352 123.5 63.875 1 92.56 92 MET A O 1
ATOM 727 N N . ILE A 1 93 ? 5.578 124.188 66 1 94.44 93 ILE A N 1
ATOM 728 C CA . ILE A 1 93 ? 5.625 125.562 65.562 1 94.44 93 ILE A CA 1
ATOM 729 C C . ILE A 1 93 ? 6.938 126.188 66.062 1 94.44 93 ILE A C 1
ATOM 731 O O . ILE A 1 93 ? 7.348 126 67.188 1 94.44 93 ILE A O 1
ATOM 735 N N . SER A 1 94 ? 7.492 126.875 65.188 1 95.06 94 SER A N 1
ATOM 736 C CA . SER A 1 94 ? 8.742 127.625 65.438 1 95.06 94 SER A CA 1
ATOM 737 C C . SER A 1 94 ? 8.773 129 64.812 1 95.06 94 SER A C 1
ATOM 739 O O . SER A 1 94 ? 8.234 129.125 63.719 1 95.06 94 SER A O 1
ATOM 741 N N . ILE A 1 95 ? 9.438 129.875 65.562 1 95.06 95 ILE A N 1
ATOM 742 C CA . ILE A 1 95 ? 9.719 131.25 65 1 95.06 95 ILE A CA 1
ATOM 743 C C . ILE A 1 95 ? 11.227 131.375 64.938 1 95.06 95 ILE A C 1
ATOM 745 O O . ILE A 1 95 ? 11.945 131.125 65.938 1 95.06 95 ILE A O 1
ATOM 749 N N . PHE A 1 96 ? 11.609 131.875 63.875 1 95.75 96 PHE A N 1
ATOM 750 C CA . PHE A 1 96 ? 13.039 132 63.594 1 95.75 96 PHE A CA 1
ATOM 751 C C . PHE A 1 96 ? 13.422 133.5 63.469 1 95.75 96 PHE A C 1
ATOM 753 O O . PHE A 1 96 ? 12.688 134.375 62.875 1 95.75 96 PHE A O 1
ATOM 760 N N . LEU A 1 97 ? 14.539 133.875 64.062 1 96.19 97 LEU A N 1
ATOM 761 C CA . LEU A 1 97 ? 15.273 135.125 63.719 1 96.19 97 LEU A CA 1
ATOM 762 C C . LEU A 1 97 ? 16.422 134.75 62.75 1 96.19 97 LEU A C 1
ATOM 764 O O . LEU A 1 97 ? 17.359 134 63.125 1 96.19 97 LEU A O 1
ATOM 768 N N . GLY A 1 98 ? 16.312 135.25 61.594 1 94.06 98 GLY A N 1
ATOM 769 C CA . GLY A 1 98 ? 17.203 134.625 60.594 1 94.06 98 GLY A CA 1
ATOM 770 C C . GLY A 1 98 ? 17.047 133.125 60.406 1 94.06 98 GLY A C 1
ATOM 771 O O . GLY A 1 98 ? 15.93 132.625 60.156 1 94.06 98 GLY A O 1
ATOM 772 N N . ASP A 1 99 ? 18.109 132.375 60.5 1 93 99 ASP A N 1
ATOM 773 C CA . ASP A 1 99 ? 18.062 131 60.281 1 93 99 ASP A CA 1
ATOM 774 C C . ASP A 1 99 ? 18.031 130.25 61.625 1 93 99 ASP A C 1
ATOM 776 O O . ASP A 1 99 ? 18.094 129 61.625 1 93 99 ASP A O 1
ATOM 780 N N . THR A 1 100 ? 17.891 131 62.75 1 94.44 100 THR A N 1
ATOM 781 C CA . THR A 1 100 ? 17.984 130.5 64.062 1 94.44 100 THR A CA 1
ATOM 782 C C . THR A 1 100 ? 16.672 130.5 64.812 1 94.44 100 THR A C 1
ATOM 784 O O . THR A 1 100 ? 16.047 131.625 64.875 1 94.44 100 THR A O 1
ATOM 787 N N . ARG A 1 101 ? 16.188 129.375 65.375 1 96.12 101 ARG A N 1
ATOM 788 C CA . ARG A 1 101 ? 14.953 129.375 66.188 1 96.12 101 ARG A CA 1
ATOM 789 C C . ARG A 1 101 ? 15.07 130.25 67.438 1 96.12 101 ARG A C 1
ATOM 791 O O . ARG A 1 101 ? 16.031 130.125 68.188 1 96.12 101 ARG A O 1
ATOM 798 N N . VAL A 1 102 ? 14.125 131.125 67.688 1 95.44 102 VAL A N 1
ATOM 799 C CA . VAL A 1 102 ? 14.148 132 68.812 1 95.44 102 VAL A CA 1
ATOM 800 C C . VAL A 1 102 ? 12.984 131.625 69.75 1 95.44 102 VAL A C 1
ATOM 802 O O . VAL A 1 102 ? 13.023 132 70.938 1 95.44 102 VAL A O 1
ATOM 805 N N . SER A 1 103 ? 12.047 131 69.188 1 95.12 103 SER A N 1
ATOM 806 C CA . SER A 1 103 ? 10.891 130.5 69.938 1 95.12 103 SER A CA 1
ATOM 807 C C . SER A 1 103 ? 10.328 129.25 69.312 1 95.12 103 SER A C 1
ATOM 809 O O . SER A 1 103 ? 10.07 129.25 68.062 1 95.12 103 SER A O 1
ATOM 811 N N . THR A 1 104 ? 10.18 128.25 70.062 1 93.81 104 THR A N 1
ATOM 812 C CA . THR A 1 104 ? 9.742 127 69.438 1 93.81 104 THR A CA 1
ATOM 813 C C . THR A 1 104 ? 9.125 126.125 70.5 1 93.81 104 THR A C 1
ATOM 815 O O . THR A 1 104 ? 9.453 126.188 71.688 1 93.81 104 THR A O 1
ATOM 818 N N . ASN A 1 105 ? 8.242 125.312 70.062 1 93.5 105 ASN A N 1
ATOM 819 C CA . ASN A 1 105 ? 7.715 124.312 70.938 1 93.5 105 ASN A CA 1
ATOM 820 C C . ASN A 1 105 ? 8.328 122.938 70.625 1 93.5 105 ASN A C 1
ATOM 822 O O . ASN A 1 105 ? 7.965 121.938 71.188 1 93.5 105 ASN A O 1
ATOM 826 N N . VAL A 1 106 ? 9.195 122.875 69.688 1 92.5 106 VAL A N 1
ATOM 827 C CA . VAL A 1 106 ? 9.859 121.625 69.25 1 92.5 106 VAL A CA 1
ATOM 828 C C . VAL A 1 106 ? 10.93 121.312 70.312 1 92.5 106 VAL A C 1
ATOM 830 O O . VAL A 1 106 ? 11.727 122.125 70.688 1 92.5 106 VAL A O 1
ATOM 833 N N . MET A 1 107 ? 10.836 120.125 70.75 1 91.31 107 MET A N 1
ATOM 834 C CA . MET A 1 107 ? 11.781 119.688 71.75 1 91.31 107 MET A CA 1
ATOM 835 C C . MET A 1 107 ? 12.93 118.938 71.125 1 91.31 107 MET A C 1
ATOM 837 O O . MET A 1 107 ? 12.719 118.125 70.25 1 91.31 107 MET A O 1
ATOM 841 N N . ASP A 1 108 ? 14.133 119.125 71.625 1 86.06 108 ASP A N 1
ATOM 842 C CA . ASP A 1 108 ? 15.281 118.375 71.188 1 86.06 108 ASP A CA 1
ATOM 843 C C . ASP A 1 108 ? 15.32 117 71.812 1 86.06 108 ASP A C 1
ATOM 845 O O . ASP A 1 108 ? 14.414 116.625 72.625 1 86.06 108 ASP A O 1
ATOM 849 N N . GLU A 1 109 ? 16.25 116.25 71.562 1 80.75 109 GLU A N 1
ATOM 850 C CA . GLU A 1 109 ? 16.391 114.875 72 1 80.75 109 GLU A CA 1
ATOM 851 C C . GLU A 1 109 ? 16.547 114.875 73.562 1 80.75 109 GLU A C 1
ATOM 853 O O . GLU A 1 109 ? 16.203 113.875 74.188 1 80.75 109 GLU A O 1
ATOM 858 N N . LYS A 1 110 ? 17.156 116 74.375 1 82.12 110 LYS A N 1
ATOM 859 C CA . LYS A 1 110 ? 17.422 116.062 75.812 1 82.12 110 LYS A CA 1
ATOM 860 C C . LYS A 1 110 ? 16.203 116.562 76.562 1 82.12 110 LYS A C 1
ATOM 862 O O . LYS A 1 110 ? 16.234 116.688 77.75 1 82.12 110 LYS A O 1
ATOM 867 N N . GLY A 1 111 ? 15.109 116.938 75.75 1 82.69 111 GLY A N 1
ATOM 868 C CA . GLY A 1 111 ? 13.891 117.375 76.375 1 82.69 111 GLY A CA 1
ATOM 869 C C . GLY A 1 111 ? 13.852 118.938 76.562 1 82.69 111 GLY A C 1
ATOM 870 O O . GLY A 1 111 ? 12.969 119.438 77.188 1 82.69 111 GLY A O 1
ATOM 871 N N . ASN A 1 112 ? 14.773 119.562 76 1 87.94 112 ASN A N 1
ATOM 872 C CA . ASN A 1 112 ? 14.789 121.062 76 1 87.94 112 ASN A CA 1
ATOM 873 C C . ASN A 1 112 ? 14.219 121.625 74.75 1 87.94 112 ASN A C 1
ATOM 875 O O . ASN A 1 112 ? 14.203 120.938 73.688 1 87.94 112 ASN A O 1
ATOM 879 N N . LYS A 1 113 ? 13.633 122.875 74.875 1 91.31 113 LYS A N 1
ATOM 880 C CA . LYS A 1 113 ? 13.156 123.562 73.688 1 91.31 113 LYS A CA 1
ATOM 881 C C . LYS A 1 113 ? 14.289 123.75 72.688 1 91.31 113 LYS A C 1
ATOM 883 O O . LYS A 1 113 ? 15.375 124.188 73.125 1 91.31 113 LYS A O 1
ATOM 888 N N . ALA A 1 114 ? 14.086 123.5 71.438 1 91.88 114 ALA A N 1
ATOM 889 C CA . ALA A 1 114 ? 15.125 123.562 70.438 1 91.88 114 ALA A CA 1
ATOM 890 C C . ALA A 1 114 ? 15.391 125 69.938 1 91.88 114 ALA A C 1
ATOM 892 O O . ALA A 1 114 ? 15.469 125.25 68.75 1 91.88 114 ALA A O 1
ATOM 893 N N . VAL A 1 115 ? 15.547 125.75 70.938 1 90.75 115 VAL A N 1
ATOM 894 C CA . VAL A 1 115 ? 15.891 127.125 70.625 1 90.75 115 VAL A CA 1
ATOM 895 C C . VAL A 1 115 ? 17.359 127.188 70.188 1 90.75 115 VAL A C 1
ATOM 897 O O . VAL A 1 115 ? 18.172 126.375 70.562 1 90.75 115 VAL A O 1
ATOM 900 N N . GLU A 1 116 ? 17.812 127.938 69.312 1 89.56 116 GLU A N 1
ATOM 901 C CA . GLU A 1 116 ? 19.156 128.25 68.75 1 89.56 116 GLU A CA 1
ATOM 902 C C . GLU A 1 116 ? 19.562 127.125 67.75 1 89.56 116 GLU A C 1
ATOM 904 O O . GLU A 1 116 ? 20.75 126.938 67.5 1 89.56 116 GLU A O 1
ATOM 909 N N . THR A 1 117 ? 18.531 126.438 67.25 1 91 117 THR A N 1
ATOM 910 C CA . THR A 1 117 ? 18.781 125.5 66.188 1 91 117 THR A CA 1
ATOM 911 C C . THR A 1 117 ? 18.484 126.188 64.812 1 91 117 THR A C 1
ATOM 913 O O . THR A 1 117 ? 17.609 127 64.688 1 91 117 THR A O 1
ATOM 916 N N . LYS A 1 118 ? 19.172 125.75 63.844 1 92.5 118 LYS A N 1
ATOM 917 C CA . LYS A 1 118 ? 19.062 126.312 62.5 1 92.5 118 LYS A CA 1
ATOM 918 C C . LYS A 1 118 ? 18.188 125.5 61.594 1 92.5 118 LYS A C 1
ATOM 920 O O . LYS A 1 118 ? 18.109 124.25 61.75 1 92.5 118 LYS A O 1
ATOM 925 N N . ALA A 1 119 ? 17.453 126.125 60.781 1 92.25 119 ALA A N 1
ATOM 926 C CA . ALA A 1 119 ? 16.688 125.438 59.75 1 92.25 119 ALA A CA 1
ATOM 927 C C . ALA A 1 119 ? 17.594 124.875 58.656 1 92.25 119 ALA A C 1
ATOM 929 O O . ALA A 1 119 ? 18.781 125.188 58.625 1 92.25 119 ALA A O 1
ATOM 930 N N . SER A 1 120 ? 17.188 124 57.844 1 89.88 120 SER A N 1
ATOM 931 C CA . SER A 1 120 ? 17.969 123.375 56.781 1 89.88 120 SER A CA 1
ATOM 932 C C . SER A 1 120 ? 18.312 124.312 55.656 1 89.88 120 SER A C 1
ATOM 934 O O . SER A 1 120 ? 17.594 125.312 55.438 1 89.88 120 SER A O 1
ATOM 936 N N . ASP A 1 121 ? 19.453 124.062 54.875 1 90.88 121 ASP A N 1
ATOM 937 C CA . ASP A 1 121 ? 19.984 124.938 53.844 1 90.88 121 ASP A CA 1
ATOM 938 C C . ASP A 1 121 ? 18.953 125.188 52.75 1 90.88 121 ASP A C 1
ATOM 940 O O . ASP A 1 121 ? 18.828 126.312 52.25 1 90.88 121 ASP A O 1
ATOM 944 N N . GLU A 1 122 ? 18.219 124.312 52.469 1 91 122 GLU A N 1
ATOM 945 C CA . GLU A 1 122 ? 17.203 124.438 51.438 1 91 122 GLU A CA 1
ATOM 946 C C . GLU A 1 122 ? 16.109 125.375 51.844 1 91 122 GLU A C 1
ATOM 948 O O . GLU A 1 122 ? 15.672 126.25 51.031 1 91 122 GLU A O 1
ATOM 953 N N . ILE A 1 123 ? 15.719 125.312 53.062 1 92.81 123 ILE A N 1
ATOM 954 C CA . ILE A 1 123 ? 14.672 126.188 53.594 1 92.81 123 ILE A CA 1
ATOM 955 C C . ILE A 1 123 ? 15.211 127.625 53.719 1 92.81 123 ILE A C 1
ATOM 957 O O . ILE A 1 123 ? 14.516 128.625 53.375 1 92.81 123 ILE A O 1
ATOM 961 N N . ILE A 1 124 ? 16.5 127.75 54.125 1 93.56 124 ILE A N 1
ATOM 962 C CA . ILE A 1 124 ? 17.125 129.125 54.281 1 93.56 124 ILE A CA 1
ATOM 963 C C . ILE A 1 124 ? 17.188 129.75 52.938 1 93.56 124 ILE A C 1
ATOM 965 O O . ILE A 1 124 ? 16.828 131 52.844 1 93.56 124 ILE A O 1
ATOM 969 N N . ASP A 1 125 ? 17.594 129.125 51.969 1 93.81 125 ASP A N 1
ATOM 970 C CA . ASP A 1 125 ? 17.734 129.625 50.625 1 93.81 125 ASP A CA 1
ATOM 971 C C . ASP A 1 125 ? 16.375 130.125 50.094 1 93.81 125 ASP A C 1
ATOM 973 O O . ASP A 1 125 ? 16.234 131.25 49.594 1 93.81 125 ASP A O 1
ATOM 977 N N . LEU A 1 126 ? 15.328 129.375 50.312 1 93.31 126 LEU A N 1
ATOM 978 C CA . LEU A 1 126 ? 14.023 129.625 49.719 1 93.31 126 LEU A CA 1
ATOM 979 C C . LEU A 1 126 ? 13.258 130.625 50.531 1 93.31 126 LEU A C 1
ATOM 981 O O . LEU A 1 126 ? 12.688 131.625 49.969 1 93.31 126 LEU A O 1
ATOM 985 N N . VAL A 1 127 ? 13.219 130.5 51.844 1 95.56 127 VAL A N 1
ATOM 986 C CA . VAL A 1 127 ? 12.352 131.375 52.656 1 95.56 127 VAL A CA 1
ATOM 987 C C . VAL A 1 127 ? 13.062 132.625 53.031 1 95.56 127 VAL A C 1
ATOM 989 O O . VAL A 1 127 ? 12.492 133.75 52.906 1 95.56 127 VAL A O 1
ATOM 992 N N . LEU A 1 128 ? 14.359 132.625 53.406 1 93.94 128 LEU A N 1
ATOM 993 C CA . LEU A 1 128 ? 15.047 133.75 53.906 1 93.94 128 LEU A CA 1
ATOM 994 C C . LEU A 1 128 ? 15.648 134.5 52.75 1 93.94 128 LEU A C 1
ATOM 996 O O . LEU A 1 128 ? 15.578 135.75 52.75 1 93.94 128 LEU A O 1
ATOM 1000 N N . LYS A 1 129 ? 16.266 134 51.781 1 92.69 129 LYS A N 1
ATOM 1001 C CA . LYS A 1 129 ? 16.953 134.625 50.688 1 92.69 129 LYS A CA 1
ATOM 1002 C C . LYS A 1 129 ? 15.969 135.125 49.594 1 92.69 129 LYS A C 1
ATOM 1004 O O . LYS A 1 129 ? 16.031 136.25 49.094 1 92.69 129 LYS A O 1
ATOM 1009 N N . GLN A 1 130 ? 15.07 134.25 49.312 1 92.69 130 GLN A N 1
ATOM 1010 C CA . GLN A 1 130 ? 14.172 134.5 48.188 1 92.69 130 GLN A CA 1
ATOM 1011 C C . GLN A 1 130 ? 12.836 135.125 48.656 1 92.69 130 GLN A C 1
ATOM 1013 O O . GLN A 1 130 ? 12.047 135.625 47.875 1 92.69 130 GLN A O 1
ATOM 1018 N N . GLY A 1 131 ? 12.523 134.875 49.938 1 91.31 131 GLY A N 1
ATOM 1019 C CA . GLY A 1 131 ? 11.297 135.375 50.5 1 91.31 131 GLY A CA 1
ATOM 1020 C C . GLY A 1 131 ? 10.062 134.625 50.125 1 91.31 131 GLY A C 1
ATOM 1021 O O . GLY A 1 131 ? 8.969 135.125 50.062 1 91.31 131 GLY A O 1
ATOM 1022 N N . LYS A 1 132 ? 10.172 133.375 49.844 1 93.81 132 LYS A N 1
ATOM 1023 C CA . LYS A 1 132 ? 9.055 132.5 49.406 1 93.81 132 LYS A CA 1
ATOM 1024 C C . LYS A 1 132 ? 8.688 131.5 50.5 1 93.81 132 LYS A C 1
ATOM 1026 O O . LYS A 1 132 ? 9.523 131.125 51.312 1 93.81 132 LYS A O 1
ATOM 1031 N N . THR A 1 133 ? 7.418 131 50.469 1 94.56 133 THR A N 1
ATOM 1032 C CA . THR A 1 133 ? 6.918 130 51.406 1 94.56 133 THR A CA 1
ATOM 1033 C C . THR A 1 133 ? 7.301 128.625 50.969 1 94.56 133 THR A C 1
ATOM 1035 O O . THR A 1 133 ? 7.234 128.25 49.781 1 94.56 133 THR A O 1
ATOM 1038 N N . TYR A 1 134 ? 7.719 127.812 51.875 1 93.06 134 TYR A N 1
ATOM 1039 C CA . TYR A 1 134 ? 8.055 126.438 51.656 1 93.06 134 TYR A CA 1
ATOM 1040 C C . TYR A 1 134 ? 7.012 125.5 52.25 1 93.06 134 TYR A C 1
ATOM 1042 O O . TYR A 1 134 ? 6.641 125.625 53.438 1 93.06 134 TYR A O 1
ATOM 1050 N N . VAL A 1 135 ? 6.469 124.562 51.438 1 92.62 135 VAL A N 1
ATOM 1051 C CA . VAL A 1 135 ? 5.602 123.5 51.906 1 92.62 135 VAL A CA 1
ATOM 1052 C C . VAL A 1 135 ? 6.133 122.125 51.438 1 92.62 135 VAL A C 1
ATOM 1054 O O . VAL A 1 135 ? 6.285 121.938 50.25 1 92.62 135 VAL A O 1
ATOM 1057 N N . GLY A 1 136 ? 6.465 121.25 52.281 1 89.69 136 GLY A N 1
ATOM 1058 C CA . GLY A 1 136 ? 7 120 51.906 1 89.69 136 GLY A CA 1
ATOM 1059 C C . GLY A 1 136 ? 7.539 119.188 53.062 1 89.69 136 GLY A C 1
ATOM 1060 O O . GLY A 1 136 ? 7.398 119.562 54.219 1 89.69 136 GLY A O 1
ATOM 1061 N N . LYS A 1 137 ? 8.227 118 52.656 1 89.31 137 LYS A N 1
ATOM 1062 C CA . LYS A 1 137 ? 8.812 117.125 53.656 1 89.31 137 LYS A CA 1
ATOM 1063 C C . LYS A 1 137 ? 10.148 117.688 54.125 1 89.31 137 LYS A C 1
ATOM 1065 O O . LYS A 1 137 ? 10.938 118.188 53.344 1 89.31 137 LYS A O 1
ATOM 1070 N N . ALA A 1 138 ? 10.211 117.75 55.469 1 85.88 138 ALA A N 1
ATOM 1071 C CA . ALA A 1 138 ? 11.477 118.125 56.062 1 85.88 138 ALA A CA 1
ATOM 1072 C C . ALA A 1 138 ? 11.773 117.375 57.344 1 85.88 138 ALA A C 1
ATOM 1074 O O . ALA A 1 138 ? 10.852 116.938 58.031 1 85.88 138 ALA A O 1
ATOM 1075 N N . GLN A 1 139 ? 12.977 117.25 57.625 1 86 139 GLN A N 1
ATOM 1076 C CA . GLN A 1 139 ? 13.414 116.625 58.875 1 86 139 GLN A CA 1
ATOM 1077 C C . GLN A 1 139 ? 13.555 117.625 60 1 86 139 GLN A C 1
ATOM 1079 O O . GLN A 1 139 ? 14.336 118.562 59.875 1 86 139 GLN A O 1
ATOM 1084 N N . VAL A 1 140 ? 12.703 117.562 60.875 1 84.75 140 VAL A N 1
ATOM 1085 C CA . VAL A 1 140 ? 12.781 118.375 62.062 1 84.75 140 VAL A CA 1
ATOM 1086 C C . VAL A 1 140 ? 13.32 117.562 63.25 1 84.75 140 VAL A C 1
ATOM 1088 O O . VAL A 1 140 ? 12.602 116.75 63.812 1 84.75 140 VAL A O 1
ATOM 1091 N N . LEU A 1 141 ? 14.586 117.812 63.562 1 82.31 141 LEU A N 1
ATOM 1092 C CA . LEU A 1 141 ? 15.305 117.125 64.625 1 82.31 141 LEU A CA 1
ATOM 1093 C C . LEU A 1 141 ? 15.148 115.625 64.5 1 82.31 141 LEU A C 1
ATOM 1095 O O . LEU A 1 141 ? 14.852 114.938 65.5 1 82.31 141 LEU A O 1
ATOM 1099 N N . GLY A 1 142 ? 15.148 115.062 63.25 1 79.31 142 GLY A N 1
ATOM 1100 C CA . GLY A 1 142 ? 15.18 113.625 63 1 79.31 142 GLY A CA 1
ATOM 1101 C C . GLY A 1 142 ? 13.812 113.062 62.719 1 79.31 142 GLY A C 1
ATOM 1102 O O . GLY A 1 142 ? 13.68 111.812 62.438 1 79.31 142 GLY A O 1
ATOM 1103 N N . ARG A 1 143 ? 12.945 113.688 62.781 1 80.69 143 ARG A N 1
ATOM 1104 C CA . ARG A 1 143 ? 11.602 113.125 62.531 1 80.69 143 ARG A CA 1
ATOM 1105 C C . ARG A 1 143 ? 11.117 113.562 61.156 1 80.69 143 ARG A C 1
ATOM 1107 O O . ARG A 1 143 ? 11.344 114.688 60.719 1 80.69 143 ARG A O 1
ATOM 1114 N N . ASP A 1 144 ? 10.453 112.688 60.469 1 84.88 144 ASP A N 1
ATOM 1115 C CA . ASP A 1 144 ? 9.836 113 59.156 1 84.88 144 ASP A CA 1
ATOM 1116 C C . ASP A 1 144 ? 8.578 113.812 59.344 1 84.88 144 ASP A C 1
ATOM 1118 O O . ASP A 1 144 ? 7.59 113.375 59.906 1 84.88 144 ASP A O 1
ATOM 1122 N N . THR A 1 145 ? 8.727 115.062 58.969 1 87.56 145 THR A N 1
ATOM 1123 C CA . THR A 1 145 ? 7.617 116 59.156 1 87.56 145 THR A CA 1
ATOM 1124 C C . THR A 1 145 ? 7.25 116.688 57.812 1 87.56 145 THR A C 1
ATOM 1126 O O . THR A 1 145 ? 8.078 116.75 56.906 1 87.56 145 THR A O 1
ATOM 1129 N N . LEU A 1 146 ? 6.043 116.938 57.656 1 91.25 146 LEU A N 1
ATOM 1130 C CA . LEU A 1 146 ? 5.586 117.875 56.625 1 91.25 146 LEU A CA 1
ATOM 1131 C C . LEU A 1 146 ? 5.453 119.312 57.156 1 91.25 146 LEU A C 1
ATOM 1133 O O . LEU A 1 146 ? 4.801 119.5 58.188 1 91.25 146 LEU A O 1
ATOM 1137 N N . CYS A 1 147 ? 6.086 120.125 56.531 1 92.69 147 CYS A N 1
ATOM 1138 C CA . CYS A 1 147 ? 6.219 121.438 57.156 1 92.69 147 CYS A CA 1
ATOM 1139 C C . CYS A 1 147 ? 5.879 122.562 56.156 1 92.69 147 CYS A C 1
ATOM 1141 O O . CYS A 1 147 ? 5.93 122.312 54.938 1 92.69 147 CYS A O 1
ATOM 1143 N N . GLN A 1 148 ? 5.543 123.688 56.688 1 93.88 148 GLN A N 1
ATOM 1144 C CA . GLN A 1 148 ? 5.441 124.938 55.969 1 93.88 148 GLN A CA 1
ATOM 1145 C C . GLN A 1 148 ? 6.27 126 56.656 1 93.88 148 GLN A C 1
ATOM 1147 O O . GLN A 1 148 ? 6.156 126.25 57.844 1 93.88 148 GLN A O 1
ATOM 1152 N N . TYR A 1 149 ? 7.129 126.625 55.969 1 94.75 149 TYR A N 1
ATOM 1153 C CA . TYR A 1 149 ? 7.918 127.812 56.406 1 94.75 149 TYR A CA 1
ATOM 1154 C C . TYR A 1 149 ? 7.5 129.125 55.656 1 94.75 149 TYR A C 1
ATOM 1156 O O . TYR A 1 149 ? 7.5 129.125 54.438 1 94.75 149 TYR A O 1
ATOM 1164 N N . THR A 1 150 ? 7.156 130 56.344 1 95 150 THR A N 1
ATOM 1165 C CA . THR A 1 150 ? 6.73 131.25 55.781 1 95 150 THR A CA 1
ATOM 1166 C C . THR A 1 150 ? 7.645 132.375 56.25 1 95 150 THR A C 1
ATOM 1168 O O . THR A 1 150 ? 7.984 132.5 57.438 1 95 150 THR A O 1
ATOM 1171 N N . PRO A 1 151 ? 7.992 133.375 55.469 1 94.62 151 PRO A N 1
ATOM 1172 C CA . PRO A 1 151 ? 8.898 134.375 55.844 1 94.62 151 PRO A CA 1
ATOM 1173 C C . PRO A 1 151 ? 8.234 135.5 56.719 1 94.62 151 PRO A C 1
ATOM 1175 O O . PRO A 1 151 ? 7.055 135.75 56.531 1 94.62 151 PRO A O 1
ATOM 1178 N N . ILE A 1 152 ? 9.023 135.875 57.594 1 95.44 152 ILE A N 1
ATOM 1179 C CA . ILE A 1 152 ? 8.648 137 58.438 1 95.44 152 ILE A CA 1
ATOM 1180 C C . ILE A 1 152 ? 9.359 138.375 57.938 1 95.44 152 ILE A C 1
ATOM 1182 O O . ILE A 1 152 ? 10.586 138.375 57.906 1 95.44 152 ILE A O 1
ATOM 1186 N N . LYS A 1 153 ? 8.555 139.375 57.688 1 94.44 153 LYS A N 1
ATOM 1187 C CA . LYS A 1 153 ? 9.109 140.625 57.125 1 94.44 153 LYS A CA 1
ATOM 1188 C C . LYS A 1 153 ? 8.938 141.75 58.062 1 94.44 153 LYS A C 1
ATOM 1190 O O . LYS A 1 153 ? 7.938 141.875 58.781 1 94.44 153 LYS A O 1
ATOM 1195 N N . ASN A 1 154 ? 9.938 142.625 57.938 1 90.81 154 ASN A N 1
ATOM 1196 C CA . ASN A 1 154 ? 9.844 143.875 58.75 1 90.81 154 ASN A CA 1
ATOM 1197 C C . ASN A 1 154 ? 9.102 145 58 1 90.81 154 ASN A C 1
ATOM 1199 O O . ASN A 1 154 ? 8.578 144.75 56.906 1 90.81 154 ASN A O 1
ATOM 1203 N N . ALA A 1 155 ? 9.125 146.125 58.594 1 86.75 155 ALA A N 1
ATOM 1204 C CA . ALA A 1 155 ? 8.367 147.25 58.062 1 86.75 155 ALA A CA 1
ATOM 1205 C C . ALA A 1 155 ? 8.945 147.75 56.719 1 86.75 155 ALA A C 1
ATOM 1207 O O . ALA A 1 155 ? 8.219 148.25 55.875 1 86.75 155 ALA A O 1
ATOM 1208 N N . LEU A 1 156 ? 10.164 147.5 56.5 1 89.62 156 LEU A N 1
ATOM 1209 C CA . LEU A 1 156 ? 10.844 147.875 55.281 1 89.62 156 LEU A CA 1
ATOM 1210 C C . LEU A 1 156 ? 10.703 146.875 54.188 1 89.62 156 LEU A C 1
ATOM 1212 O O . LEU A 1 156 ? 11.102 147 53.062 1 89.62 156 LEU A O 1
ATOM 1216 N N . GLY A 1 157 ? 10.203 145.625 54.5 1 90.44 157 GLY A N 1
ATOM 1217 C CA . GLY A 1 157 ? 9.977 144.625 53.531 1 90.44 157 GLY A CA 1
ATOM 1218 C C . GLY A 1 157 ? 11.094 143.5 53.5 1 90.44 157 GLY A C 1
ATOM 1219 O O . GLY A 1 157 ? 11.07 142.625 52.688 1 90.44 157 GLY A O 1
ATOM 1220 N N . ASP A 1 158 ? 12.078 143.75 54.375 1 91.56 158 ASP A N 1
ATOM 1221 C CA . ASP A 1 158 ? 13.18 142.75 54.438 1 91.56 158 ASP A CA 1
ATOM 1222 C C . ASP A 1 158 ? 12.789 141.5 55.25 1 91.56 158 ASP A C 1
ATOM 1224 O O . ASP A 1 158 ? 12.117 141.625 56.281 1 91.56 158 ASP A O 1
ATOM 1228 N N . THR A 1 159 ? 13.234 140.375 54.812 1 95.5 159 THR A N 1
ATOM 1229 C CA . THR A 1 159 ? 12.977 139.125 55.531 1 95.5 159 THR A CA 1
ATOM 1230 C C . THR A 1 159 ? 13.93 139 56.719 1 95.5 159 THR A C 1
ATOM 1232 O O . THR A 1 159 ? 15.141 138.875 56.531 1 95.5 159 THR A O 1
ATOM 1235 N N . ILE A 1 160 ? 13.375 139 57.969 1 94.69 160 ILE A N 1
ATOM 1236 C CA . ILE A 1 160 ? 14.227 139 59.156 1 94.69 160 ILE A CA 1
ATOM 1237 C C . ILE A 1 160 ? 14.086 137.625 59.906 1 94.69 160 ILE A C 1
ATOM 1239 O O . ILE A 1 160 ? 14.828 137.375 60.844 1 94.69 160 ILE A O 1
ATOM 1243 N N . GLY A 1 161 ? 13.164 136.875 59.469 1 95.31 161 GLY A N 1
ATOM 1244 C CA . GLY A 1 161 ? 12.938 135.5 60.156 1 95.31 161 GLY A CA 1
ATOM 1245 C C . GLY A 1 161 ? 11.953 134.625 59.406 1 95.31 161 GLY A C 1
ATOM 1246 O O . GLY A 1 161 ? 11.648 134.875 58.219 1 95.31 161 GLY A O 1
ATOM 1247 N N . MET A 1 162 ? 11.547 133.625 60.125 1 95.31 162 MET A N 1
ATOM 1248 C CA . MET A 1 162 ? 10.625 132.625 59.531 1 95.31 162 MET A CA 1
ATOM 1249 C C . MET A 1 162 ? 9.617 132.125 60.562 1 95.31 162 MET A C 1
ATOM 1251 O O . MET A 1 162 ? 9.953 132 61.719 1 95.31 162 MET A O 1
ATOM 1255 N N . TRP A 1 163 ? 8.414 131.875 60.094 1 95.56 163 TRP A N 1
ATOM 1256 C CA . TRP A 1 163 ? 7.34 131.125 60.781 1 95.56 163 TRP A CA 1
ATOM 1257 C C . TRP A 1 163 ? 7.215 129.75 60.281 1 95.56 163 TRP A C 1
ATOM 1259 O O . TRP A 1 163 ? 7.035 129.5 59.094 1 95.56 163 TRP A O 1
ATOM 1269 N N . SER A 1 164 ? 7.316 128.75 61.25 1 94.5 164 SER A N 1
ATOM 1270 C CA . SER A 1 164 ? 7.312 127.375 60.812 1 94.5 164 SER A CA 1
ATOM 1271 C C . SER A 1 164 ? 6.266 126.562 61.562 1 94.5 164 SER A C 1
ATOM 1273 O O . SER A 1 164 ? 6.129 126.688 62.781 1 94.5 164 SER A O 1
ATOM 1275 N N . VAL A 1 165 ? 5.543 125.75 60.781 1 93.88 165 VAL A N 1
ATOM 1276 C CA . VAL A 1 165 ? 4.59 124.75 61.281 1 93.88 165 VAL A CA 1
ATOM 1277 C C . VAL A 1 165 ? 4.871 123.375 60.688 1 93.88 165 VAL A C 1
ATOM 1279 O O . VAL A 1 165 ? 5.039 123.25 59.469 1 93.88 165 VAL A O 1
ATOM 1282 N N . GLY A 1 166 ? 4.941 122.375 61.5 1 91.38 166 GLY A N 1
ATOM 1283 C CA . GLY A 1 166 ? 5.211 121.062 61.062 1 91.38 166 GLY A CA 1
ATOM 1284 C C . GLY A 1 166 ? 4.312 120 61.688 1 91.38 166 GLY A C 1
ATOM 1285 O O . GLY A 1 166 ? 3.912 120.188 62.844 1 91.38 166 GLY A O 1
ATOM 1286 N N . ILE A 1 167 ? 4.008 118.875 60.875 1 88.06 167 ILE A N 1
ATOM 1287 C CA . ILE A 1 167 ? 3.225 117.75 61.375 1 88.06 167 ILE A CA 1
ATOM 1288 C C . ILE A 1 167 ? 3.982 116.438 61.125 1 88.06 167 ILE A C 1
ATOM 1290 O O . ILE A 1 167 ? 4.664 116.312 60.125 1 88.06 167 ILE A O 1
ATOM 1294 N N . ASP A 1 168 ? 3.818 115.562 62.094 1 85.5 168 ASP A N 1
ATOM 1295 C CA . ASP A 1 168 ? 4.484 114.25 62.062 1 85.5 168 ASP A CA 1
ATOM 1296 C C . ASP A 1 168 ? 3.959 113.375 60.875 1 85.5 168 ASP A C 1
ATOM 1298 O O . ASP A 1 168 ? 2.764 113.125 60.812 1 85.5 168 ASP A O 1
ATOM 1302 N N . TYR A 1 169 ? 4.82 113.125 60.031 1 82.25 169 TYR A N 1
ATOM 1303 C CA . TYR A 1 169 ? 4.5 112.438 58.781 1 82.25 169 TYR A CA 1
ATOM 1304 C C . TYR A 1 169 ? 4.832 110.938 58.938 1 82.25 169 TYR A C 1
ATOM 1306 O O . TYR A 1 169 ? 4.449 110.125 58.062 1 82.25 169 TYR A O 1
ATOM 1314 N N . SER A 1 170 ? 5.426 110.438 59.969 1 81.12 170 SER A N 1
ATOM 1315 C CA . SER A 1 170 ? 5.863 109.062 60.156 1 81.12 170 SER A CA 1
ATOM 1316 C C . SER A 1 170 ? 4.672 108.125 60.312 1 81.12 170 SER A C 1
ATOM 1318 O O . SER A 1 170 ? 4.777 106.938 60.031 1 81.12 170 SER A O 1
ATOM 1320 N N . VAL A 1 171 ? 3.436 108.625 60.625 1 74.56 171 VAL A N 1
ATOM 1321 C CA . VAL A 1 171 ? 2.244 107.812 60.906 1 74.56 171 VAL A CA 1
ATOM 1322 C C . VAL A 1 171 ? 1.741 107.188 59.594 1 74.56 171 VAL A C 1
ATOM 1324 O O . VAL A 1 171 ? 1.27 106 59.594 1 74.56 171 VAL A O 1
ATOM 1327 N N . ILE A 1 172 ? 2.08 107.812 58.531 1 74.44 172 ILE A N 1
ATOM 1328 C CA . ILE A 1 172 ? 1.604 107.312 57.219 1 74.44 172 ILE A CA 1
ATOM 1329 C C . ILE A 1 172 ? 2.389 106.062 56.844 1 74.44 172 ILE A C 1
ATOM 1331 O O . ILE A 1 172 ? 1.813 105.125 56.312 1 74.44 172 ILE A O 1
ATOM 1335 N N . THR A 1 173 ? 3.656 106.125 57.031 1 76.38 173 THR A N 1
ATOM 1336 C CA . THR A 1 173 ? 4.492 104.938 56.656 1 76.38 173 THR A CA 1
ATOM 1337 C C . THR A 1 173 ? 4.059 103.688 57.438 1 76.38 173 THR A C 1
ATOM 1339 O O . THR A 1 173 ? 4.078 102.625 56.906 1 76.38 173 THR A O 1
ATOM 1342 N N . GLN A 1 174 ? 3.518 104 58.656 1 77.81 174 GLN A N 1
ATOM 1343 C CA . GLN A 1 174 ? 3.061 102.875 59.469 1 77.81 174 GLN A CA 1
ATOM 1344 C C . GLN A 1 174 ? 1.768 102.25 58.938 1 77.81 174 GLN A C 1
ATOM 1346 O O . GLN A 1 174 ? 1.604 101.062 58.906 1 77.81 174 GLN A O 1
ATOM 1351 N N . TYR A 1 175 ? 0.926 103.062 58.281 1 74.44 175 TYR A N 1
ATOM 1352 C CA . TYR A 1 175 ? -0.326 102.562 57.719 1 74.44 175 TYR A CA 1
ATOM 1353 C C . TYR A 1 175 ? -0.072 101.812 56.438 1 74.44 175 TYR A C 1
ATOM 1355 O O . TYR A 1 175 ? -0.694 100.75 56.188 1 74.44 175 TYR A O 1
ATOM 1363 N N . VAL A 1 176 ? 0.884 102.375 55.719 1 77.69 176 VAL A N 1
ATOM 1364 C CA . VAL A 1 176 ? 1.219 101.688 54.469 1 77.69 176 VAL A CA 1
ATOM 1365 C C . VAL A 1 176 ? 1.813 100.312 54.75 1 77.69 176 VAL A C 1
ATOM 1367 O O . VAL A 1 176 ? 1.394 99.312 54.156 1 77.69 176 VAL A O 1
ATOM 1370 N N . PHE A 1 177 ? 2.666 100.25 55.688 1 82.19 177 PHE A N 1
ATOM 1371 C CA . PHE A 1 177 ? 3.334 99 56 1 82.19 177 PHE A CA 1
ATOM 1372 C C . PHE A 1 177 ? 2.352 98 56.594 1 82.19 177 PHE A C 1
ATOM 1374 O O . PHE A 1 177 ? 2.398 96.812 56.281 1 82.19 177 PHE A O 1
ATOM 1381 N N . ARG A 1 178 ? 1.364 98.5 57.312 1 79.69 178 ARG A N 1
ATOM 1382 C CA . ARG A 1 178 ? 0.371 97.625 57.906 1 79.69 178 ARG A CA 1
ATOM 1383 C C . ARG A 1 178 ? -0.56 97 56.844 1 79.69 178 ARG A C 1
ATOM 1385 O O . ARG A 1 178 ? -0.874 95.812 56.875 1 79.69 178 ARG A O 1
ATOM 1392 N N . THR A 1 179 ? -0.851 97.812 55.875 1 79.81 179 THR A N 1
ATOM 1393 C CA . THR A 1 179 ? -1.741 97.375 54.844 1 79.81 179 THR A CA 1
ATOM 1394 C C . THR A 1 179 ? -1.038 96.312 53.938 1 79.81 179 THR A C 1
ATOM 1396 O O . THR A 1 179 ? -1.584 95.25 53.656 1 79.81 179 THR A O 1
ATOM 1399 N N . ILE A 1 180 ? 0.161 96.625 53.562 1 84.62 180 ILE A N 1
ATOM 1400 C CA . ILE A 1 180 ? 0.925 95.75 52.688 1 84.62 180 ILE A CA 1
ATOM 1401 C C . ILE A 1 180 ? 1.216 94.438 53.375 1 84.62 180 ILE A C 1
ATOM 1403 O O . ILE A 1 180 ? 1.102 93.375 52.781 1 84.62 180 ILE A O 1
ATOM 1407 N N . SER A 1 181 ? 1.57 94.5 54.656 1 87.31 181 SER A N 1
ATOM 1408 C CA . SER A 1 181 ? 1.89 93.312 55.406 1 87.31 181 SER A CA 1
ATOM 1409 C C . SER A 1 181 ? 0.665 92.375 55.531 1 87.31 181 SER A C 1
ATOM 1411 O O . SER A 1 181 ? 0.765 91.188 55.406 1 87.31 181 SER A O 1
ATOM 1413 N N . SER A 1 182 ? -0.554 93 55.719 1 85.06 182 SER A N 1
ATOM 1414 C CA . SER A 1 182 ? -1.772 92.25 55.844 1 85.06 182 SER A CA 1
ATOM 1415 C C . SER A 1 182 ? -2.113 91.5 54.531 1 85.06 182 SER A C 1
ATOM 1417 O O . SER A 1 182 ? -2.486 90.375 54.531 1 85.06 182 SER A O 1
ATOM 1419 N N . ILE A 1 183 ? -1.908 92.25 53.5 1 85.19 183 ILE A N 1
ATOM 1420 C CA . ILE A 1 183 ? -2.207 91.625 52.188 1 85.19 183 ILE A CA 1
ATOM 1421 C C . ILE A 1 183 ? -1.193 90.562 51.875 1 85.19 183 ILE A C 1
ATOM 1423 O O . ILE A 1 183 ? -1.558 89.5 51.344 1 85.19 183 ILE A O 1
ATOM 1427 N N . ALA A 1 184 ? 0.056 90.812 52.188 1 86.94 184 ALA A N 1
ATOM 1428 C CA . ALA A 1 184 ? 1.117 89.812 51.906 1 86.94 184 ALA A CA 1
ATOM 1429 C C . ALA A 1 184 ? 0.853 88.5 52.594 1 86.94 184 ALA A C 1
ATOM 1431 O O . ALA A 1 184 ? 1.054 87.438 52.031 1 86.94 184 ALA A O 1
ATOM 1432 N N . ILE A 1 185 ? 0.303 88.562 53.812 1 87.19 185 ILE A N 1
ATOM 1433 C CA . ILE A 1 185 ? 0.042 87.375 54.594 1 87.19 185 ILE A CA 1
ATOM 1434 C C . ILE A 1 185 ? -1.083 86.562 53.938 1 87.19 185 ILE A C 1
ATOM 1436 O O . ILE A 1 185 ? -0.983 85.375 53.781 1 87.19 185 ILE A O 1
ATOM 1440 N N . ILE A 1 186 ? -2.1 87.25 53.375 1 83.06 186 ILE A N 1
ATOM 1441 C CA . ILE A 1 186 ? -3.236 86.562 52.781 1 83.06 186 ILE A CA 1
ATOM 1442 C C . ILE A 1 186 ? -2.801 85.938 51.469 1 83.06 186 ILE A C 1
ATOM 1444 O O . ILE A 1 186 ? -3.166 84.75 51.188 1 83.06 186 ILE A O 1
ATOM 1448 N N . ILE A 1 187 ? -2.01 86.625 50.719 1 85.38 187 ILE A N 1
ATOM 1449 C CA . ILE A 1 187 ? -1.551 86.125 49.438 1 85.38 187 ILE A CA 1
ATOM 1450 C C . ILE A 1 187 ? -0.668 84.875 49.656 1 85.38 187 ILE A C 1
ATOM 1452 O O . ILE A 1 187 ? -0.775 83.938 48.938 1 85.38 187 ILE A O 1
ATOM 1456 N N . LEU A 1 188 ? 0.173 84.938 50.719 1 88.06 188 LEU A N 1
ATOM 1457 C CA . LEU A 1 188 ? 1.058 83.812 51 1 88.06 188 LEU A CA 1
ATOM 1458 C C . LEU A 1 188 ? 0.254 82.562 51.344 1 88.06 188 LEU A C 1
ATOM 1460 O O . LEU A 1 188 ? 0.556 81.5 50.875 1 88.06 188 LEU A O 1
ATOM 1464 N N . ILE A 1 189 ? -0.853 82.75 52.094 1 86.81 189 ILE A N 1
ATOM 1465 C CA . ILE A 1 189 ? -1.696 81.625 52.5 1 86.81 189 ILE A CA 1
ATOM 1466 C C . ILE A 1 189 ? -2.381 81.062 51.25 1 86.81 189 ILE A C 1
ATOM 1468 O O . ILE A 1 189 ? -2.408 79.812 51.094 1 86.81 189 ILE A O 1
ATOM 1472 N N . LEU A 1 190 ? -2.797 81.875 50.375 1 83.81 190 LEU A N 1
ATOM 1473 C CA . LEU A 1 190 ? -3.537 81.375 49.219 1 83.81 190 LEU A CA 1
ATOM 1474 C C . LEU A 1 190 ? -2.602 80.75 48.219 1 83.81 190 LEU A C 1
ATOM 1476 O O . LEU A 1 190 ? -2.998 79.812 47.5 1 83.81 190 LEU A O 1
ATOM 1480 N N . ILE A 1 191 ? -1.369 81.188 48.156 1 87 191 ILE A N 1
ATOM 1481 C CA . ILE A 1 191 ? -0.373 80.562 47.312 1 87 191 ILE A CA 1
ATOM 1482 C C . ILE A 1 191 ? -0.127 79.125 47.812 1 87 191 ILE A C 1
ATOM 1484 O O . ILE A 1 191 ? -0.077 78.188 47 1 87 191 ILE A O 1
ATOM 1488 N N . ILE A 1 192 ? -0.043 79 49.094 1 89.75 192 ILE A N 1
ATOM 1489 C CA . ILE A 1 192 ? 0.204 77.688 49.656 1 89.75 192 ILE A CA 1
ATOM 1490 C C . ILE A 1 192 ? -0.975 76.75 49.375 1 89.75 192 ILE A C 1
ATOM 1492 O O . ILE A 1 192 ? -0.786 75.625 48.938 1 89.75 192 ILE A O 1
ATOM 1496 N N . ILE A 1 193 ? -2.23 77.312 49.438 1 87.56 193 ILE A N 1
ATOM 1497 C CA . ILE A 1 193 ? -3.426 76.5 49.156 1 87.56 193 ILE A CA 1
ATOM 1498 C C . ILE A 1 193 ? -3.453 76.125 47.688 1 87.56 193 ILE A C 1
ATOM 1500 O O . ILE A 1 193 ? -3.756 75 47.344 1 87.56 193 ILE A O 1
ATOM 1504 N N . GLY A 1 194 ? -3.104 77.062 46.875 1 85.62 194 GLY A N 1
ATOM 1505 C CA . GLY A 1 194 ? -3.064 76.812 45.438 1 85.62 194 GLY A CA 1
ATOM 1506 C C . GLY A 1 194 ? -2.041 75.75 45.062 1 85.62 194 GLY A C 1
ATOM 1507 O O . GLY A 1 194 ? -2.32 74.875 44.25 1 85.62 194 GLY A O 1
ATOM 1508 N N . ILE A 1 195 ? -0.907 75.812 45.656 1 88.19 195 ILE A N 1
ATOM 1509 C CA . ILE A 1 195 ? 0.147 74.812 45.406 1 88.19 195 ILE A CA 1
ATOM 1510 C C . ILE A 1 195 ? -0.344 73.438 45.781 1 88.19 195 ILE A C 1
ATOM 1512 O O . ILE A 1 195 ? -0.143 72.5 45.031 1 88.19 195 ILE A O 1
ATOM 1516 N N . VAL A 1 196 ? -1.067 73.312 46.875 1 90.38 196 VAL A N 1
ATOM 1517 C CA . VAL A 1 196 ? -1.564 72 47.344 1 90.38 196 VAL A CA 1
ATOM 1518 C C . VAL A 1 196 ? -2.623 71.5 46.375 1 90.38 196 VAL A C 1
ATOM 1520 O O . VAL A 1 196 ? -2.592 70.312 45.969 1 90.38 196 VAL A O 1
ATOM 1523 N N . ILE A 1 197 ? -3.506 72.312 45.844 1 88.06 197 ILE A N 1
ATOM 1524 C CA . ILE A 1 197 ? -4.605 71.938 44.969 1 88.06 197 ILE A CA 1
ATOM 1525 C C . ILE A 1 197 ? -4.059 71.438 43.625 1 88.06 197 ILE A C 1
ATOM 1527 O O . ILE A 1 197 ? -4.414 70.375 43.125 1 88.06 197 ILE A O 1
ATOM 1531 N N . PHE A 1 198 ? -3.178 72.188 43.062 1 89.44 198 PHE A N 1
ATOM 1532 C CA . PHE A 1 198 ? -2.658 71.875 41.719 1 89.44 198 PHE A CA 1
ATOM 1533 C C . PHE A 1 198 ? -1.714 70.688 41.812 1 89.44 198 PHE A C 1
ATOM 1535 O O . PHE A 1 198 ? -1.639 69.875 40.844 1 89.44 198 PHE A O 1
ATOM 1542 N N . ASN A 1 199 ? -1.062 70.562 42.938 1 89.19 199 ASN A N 1
ATOM 1543 C CA . ASN A 1 199 ? -0.271 69.375 43.156 1 89.19 199 ASN A CA 1
ATOM 1544 C C . ASN A 1 199 ? -1.155 68.125 43.25 1 89.19 199 ASN A C 1
ATOM 1546 O O . ASN A 1 199 ? -0.806 67.062 42.719 1 89.19 199 ASN A O 1
ATOM 1550 N N . LYS A 1 200 ? -2.279 68.188 43.844 1 88.94 200 LYS A N 1
ATOM 1551 C CA . LYS A 1 200 ? -3.201 67.062 43.969 1 88.94 200 LYS A CA 1
ATOM 1552 C C . LYS A 1 200 ? -3.812 66.688 42.625 1 88.94 200 LYS A C 1
ATOM 1554 O O . LYS A 1 200 ? -3.859 65.562 42.25 1 88.94 200 LYS A O 1
ATOM 1559 N N . ILE A 1 201 ? -4.227 67.625 41.812 1 85.44 201 ILE A N 1
ATOM 1560 C CA . ILE A 1 201 ? -4.809 67.375 40.5 1 85.44 201 ILE A CA 1
ATOM 1561 C C . ILE A 1 201 ? -3.764 66.75 39.562 1 85.44 201 ILE A C 1
ATOM 1563 O O . ILE A 1 201 ? -4.035 65.75 38.906 1 85.44 201 ILE A O 1
ATOM 1567 N N . GLY A 1 202 ? -2.631 67.375 39.594 1 85.88 202 GLY A N 1
ATOM 1568 C CA . GLY A 1 202 ? -1.538 66.875 38.812 1 85.88 202 GLY A CA 1
ATOM 1569 C C . GLY A 1 202 ? -1.154 65.438 39.219 1 85.88 202 GLY A C 1
ATOM 1570 O O . GLY A 1 202 ? -0.921 64.562 38.344 1 85.88 202 GLY A O 1
ATOM 1571 N N . SER A 1 203 ? -1.14 65.188 40.5 1 88.81 203 SER A N 1
ATOM 1572 C CA . SER A 1 203 ? -0.777 63.875 41 1 88.81 203 SER A CA 1
ATOM 1573 C C . SER A 1 203 ? -1.794 62.812 40.594 1 88.81 203 SER A C 1
ATOM 1575 O O . SER A 1 203 ? -1.423 61.688 40.219 1 88.81 203 SER A O 1
ATOM 1577 N N . ILE A 1 204 ? -3.031 63.094 40.5 1 85.88 204 ILE A N 1
ATOM 1578 C CA . ILE A 1 204 ? -4.086 62.188 40.125 1 85.88 204 ILE A CA 1
ATOM 1579 C C . ILE A 1 204 ? -3.945 61.812 38.625 1 85.88 204 ILE A C 1
ATOM 1581 O O . ILE A 1 204 ? -4.031 60.656 38.25 1 85.88 204 ILE A O 1
ATOM 1585 N N . ILE A 1 205 ? -3.705 62.719 37.812 1 84.94 205 ILE A N 1
ATOM 1586 C CA . ILE A 1 205 ? -3.543 62.5 36.375 1 84.94 205 ILE A CA 1
ATOM 1587 C C . ILE A 1 205 ? -2.305 61.656 36.125 1 84.94 205 ILE A C 1
ATOM 1589 O O . ILE A 1 205 ? -2.367 60.656 35.406 1 84.94 205 ILE A O 1
ATOM 1593 N N . VAL A 1 206 ? -1.225 62.062 36.75 1 88.31 206 VAL A N 1
ATOM 1594 C CA . VAL A 1 206 ? 0.049 61.375 36.562 1 88.31 206 VAL A CA 1
ATOM 1595 C C . VAL A 1 206 ? -0.045 59.938 37.062 1 88.31 206 VAL A C 1
ATOM 1597 O O . VAL A 1 206 ? 0.469 59 36.438 1 88.31 206 VAL A O 1
ATOM 1600 N N . LYS A 1 207 ? -0.696 59.719 38.188 1 89 207 LYS A N 1
ATOM 1601 C CA . LYS A 1 207 ? -0.859 58.375 38.719 1 89 207 LYS A CA 1
ATOM 1602 C C . LYS A 1 207 ? -1.652 57.5 37.781 1 89 207 LYS A C 1
ATOM 1604 O O . LYS A 1 207 ? -1.313 56.312 37.594 1 89 207 LYS A O 1
ATOM 1609 N N . SER A 1 208 ? -2.686 58.031 37.188 1 87.31 208 SER A N 1
ATOM 1610 C CA . SER A 1 208 ? -3.48 57.281 36.219 1 87.31 208 SER A CA 1
ATOM 1611 C C . SER A 1 208 ? -2.648 56.906 35 1 87.31 208 SER A C 1
ATOM 1613 O O . SER A 1 208 ? -2.711 55.75 34.562 1 87.31 208 SER A O 1
ATOM 1615 N N . ILE A 1 209 ? -1.878 57.75 34.5 1 87.12 209 ILE A N 1
ATOM 1616 C CA . ILE A 1 209 ? -1.042 57.5 33.312 1 87.12 209 ILE A CA 1
ATOM 1617 C C . ILE A 1 209 ? 0.029 56.469 33.656 1 87.12 209 ILE A C 1
ATOM 1619 O O . ILE A 1 209 ? 0.309 55.594 32.844 1 87.12 209 ILE A O 1
ATOM 1623 N N . HIS A 1 210 ? 0.573 56.656 34.875 1 89.12 210 HIS A N 1
ATOM 1624 C CA . HIS A 1 210 ? 1.593 55.688 35.312 1 89.12 210 HIS A CA 1
ATOM 1625 C C . HIS A 1 210 ? 1.02 54.281 35.406 1 89.12 210 HIS A C 1
ATOM 1627 O O . HIS A 1 210 ? 1.628 53.312 34.938 1 89.12 210 HIS A O 1
ATOM 1633 N N . LYS A 1 211 ? -0.12 54.188 36 1 89.56 211 LYS A N 1
ATOM 1634 C CA . LYS A 1 211 ? -0.753 52.875 36.125 1 89.56 211 LYS A CA 1
ATOM 1635 C C . LYS A 1 211 ? -1.104 52.312 34.781 1 89.56 211 LYS A C 1
ATOM 1637 O O . LYS A 1 211 ? -0.941 51.094 34.531 1 89.56 211 LYS A O 1
ATOM 1642 N N . PHE A 1 212 ? -1.585 53.062 33.906 1 89.31 212 PHE A N 1
ATOM 1643 C CA . PHE A 1 212 ? -1.874 52.656 32.562 1 89.31 212 PHE A CA 1
ATOM 1644 C C . PHE A 1 212 ? -0.625 52.094 31.875 1 89.31 212 PHE A C 1
ATOM 1646 O O . PHE A 1 212 ? -0.66 51 31.281 1 89.31 212 PHE A O 1
ATOM 1653 N N . ASN A 1 213 ? 0.417 52.906 31.969 1 87.31 213 ASN A N 1
ATOM 1654 C CA . ASN A 1 213 ? 1.69 52.5 31.375 1 87.31 213 ASN A CA 1
ATOM 1655 C C . ASN A 1 213 ? 2.176 51.156 31.953 1 87.31 213 ASN A C 1
ATOM 1657 O O . ASN A 1 213 ? 2.713 50.312 31.234 1 87.31 213 ASN A O 1
ATOM 1661 N N . GLU A 1 214 ? 2.012 50.969 33.219 1 89 214 GLU A N 1
ATOM 1662 C CA . GLU A 1 214 ? 2.385 49.688 33.844 1 89 214 GLU A CA 1
ATOM 1663 C C . GLU A 1 214 ? 1.605 48.531 33.25 1 89 214 GLU A C 1
ATOM 1665 O O . GLU A 1 214 ? 2.186 47.5 32.906 1 89 214 GLU A O 1
ATOM 1670 N N . CYS A 1 215 ? 0.334 48.688 33.062 1 88.56 215 CYS A N 1
ATOM 1671 C CA . CYS A 1 215 ? -0.507 47.625 32.469 1 88.56 215 CYS A CA 1
ATOM 1672 C C . CYS A 1 215 ? -0.105 47.344 31.031 1 88.56 215 CYS A C 1
ATOM 1674 O O . CYS A 1 215 ? -0.013 46.188 30.625 1 88.56 215 CYS A O 1
ATOM 1676 N N . LEU A 1 216 ? 0.087 48.375 30.328 1 85.81 216 LEU A N 1
ATOM 1677 C CA . LEU A 1 216 ? 0.49 48.25 28.938 1 85.81 216 LEU A CA 1
ATOM 1678 C C . LEU A 1 216 ? 1.812 47.5 28.812 1 85.81 216 LEU A C 1
ATOM 1680 O O . LEU A 1 216 ? 1.973 46.656 27.922 1 85.81 216 LEU A O 1
ATOM 1684 N N . LEU A 1 217 ? 2.76 47.844 29.688 1 85.44 217 LEU A N 1
ATOM 1685 C CA . LEU A 1 217 ? 4.059 47.188 29.672 1 85.44 217 LEU A CA 1
ATOM 1686 C C . LEU A 1 217 ? 3.908 45.688 29.969 1 85.44 217 LEU A C 1
ATOM 1688 O O . LEU A 1 217 ? 4.547 44.844 29.312 1 85.44 217 LEU A O 1
ATOM 1692 N N . VAL A 1 218 ? 3.117 45.375 30.938 1 87.69 218 VAL A N 1
ATOM 1693 C CA . VAL A 1 218 ? 2.869 43.969 31.266 1 87.69 218 VAL A CA 1
ATOM 1694 C C . VAL A 1 218 ? 2.236 43.25 30.078 1 87.69 218 VAL A C 1
ATOM 1696 O O . VAL A 1 218 ? 2.658 42.156 29.719 1 87.69 218 VAL A O 1
ATOM 1699 N N . MET A 1 219 ? 1.318 43.844 29.469 1 84.44 219 MET A N 1
ATOM 1700 C CA . MET A 1 219 ? 0.678 43.25 28.281 1 84.44 219 MET A CA 1
ATOM 1701 C C . MET A 1 219 ? 1.667 43.156 27.141 1 84.44 219 MET A C 1
ATOM 1703 O O . MET A 1 219 ? 1.649 42.156 26.391 1 84.44 219 MET A O 1
ATOM 1707 N N . SER A 1 220 ? 2.469 44.219 27 1 81 220 SER A N 1
ATOM 1708 C CA . SER A 1 220 ? 3.473 44.219 25.938 1 81 220 SER A CA 1
ATOM 1709 C C . SER A 1 220 ? 4.465 43.062 26.125 1 81 220 SER A C 1
ATOM 1711 O O . SER A 1 220 ? 5.086 42.625 25.172 1 81 220 SER A O 1
ATOM 1713 N N . SER A 1 221 ? 4.684 42.656 27.406 1 82.25 221 SER A N 1
ATOM 1714 C CA . SER A 1 221 ? 5.582 41.562 27.703 1 82.25 221 SER A CA 1
ATOM 1715 C C . SER A 1 221 ? 4.887 40.219 27.516 1 82.25 221 SER A C 1
ATOM 1717 O O . SER A 1 221 ? 5.496 39.156 27.703 1 82.25 221 SER A O 1
ATOM 1719 N N . GLY A 1 222 ? 3.615 40.312 27.25 1 82.5 222 GLY A N 1
ATOM 1720 C CA . GLY A 1 222 ? 2.918 39.094 26.891 1 82.5 222 GLY A CA 1
ATOM 1721 C C . GLY A 1 222 ? 1.885 38.656 27.906 1 82.5 222 GLY A C 1
ATOM 1722 O O . GLY A 1 222 ? 1.186 37.656 27.719 1 82.5 222 GLY A O 1
ATOM 1723 N N . ASP A 1 223 ? 1.759 39.312 29.031 1 86.94 223 ASP A N 1
ATOM 1724 C CA . ASP A 1 223 ? 0.79 38.969 30.062 1 86.94 223 ASP A CA 1
ATOM 1725 C C . ASP A 1 223 ? -0.515 39.75 29.875 1 86.94 223 ASP A C 1
ATOM 1727 O O . ASP A 1 223 ? -0.617 40.906 30.266 1 86.94 223 ASP A O 1
ATOM 1731 N N . PHE A 1 224 ? -1.473 39.062 29.344 1 86.62 224 PHE A N 1
ATOM 1732 C CA . PHE A 1 224 ? -2.756 39.688 29.078 1 86.62 224 PHE A CA 1
ATOM 1733 C C . PHE A 1 224 ? -3.768 39.344 30.172 1 86.62 224 PHE A C 1
ATOM 1735 O O . PHE A 1 224 ? -4.973 39.5 29.984 1 86.62 224 PHE A O 1
ATOM 1742 N N . THR A 1 225 ? -3.287 38.812 31.328 1 88.19 225 THR A N 1
ATOM 1743 C CA . THR A 1 225 ? -4.172 38.469 32.438 1 88.19 225 THR A CA 1
ATOM 1744 C C . THR A 1 225 ? -4.215 39.594 33.469 1 88.19 225 THR A C 1
ATOM 1746 O O . THR A 1 225 ? -4.918 39.5 34.469 1 88.19 225 THR A O 1
ATOM 1749 N N . VAL A 1 226 ? -3.494 40.594 33.188 1 86.12 226 VAL A N 1
ATOM 1750 C CA . VAL A 1 226 ? -3.396 41.688 34.156 1 86.12 226 VAL A CA 1
ATOM 1751 C C . VAL A 1 226 ? -4.785 42.281 34.406 1 86.12 226 VAL A C 1
ATOM 1753 O O . VAL A 1 226 ? -5.547 42.531 33.469 1 86.12 226 VAL A O 1
ATOM 1756 N N . ALA A 1 227 ? -5.207 42.406 35.688 1 86.69 227 ALA A N 1
ATOM 1757 C CA . ALA A 1 227 ? -6.484 42.969 36.062 1 86.69 227 ALA A CA 1
ATOM 1758 C C . ALA A 1 227 ? -6.414 44.5 36.125 1 86.69 227 ALA A C 1
ATOM 1760 O O . ALA A 1 227 ? -5.5 45.062 36.719 1 86.69 227 ALA A O 1
ATOM 1761 N N . LEU A 1 228 ? -7.234 45.094 35.312 1 84.94 228 LEU A N 1
ATOM 1762 C CA . LEU A 1 228 ? -7.332 46.562 35.344 1 84.94 228 LEU A CA 1
ATOM 1763 C C . LEU A 1 228 ? -8.211 47.031 36.5 1 84.94 228 LEU A C 1
ATOM 1765 O O . LEU A 1 228 ? -9.328 46.531 36.656 1 84.94 228 LEU A O 1
ATOM 1769 N N . ASP A 1 229 ? -7.68 47.844 37.406 1 85.44 229 ASP A N 1
ATOM 1770 C CA . ASP A 1 229 ? -8.352 48.344 38.625 1 85.44 229 ASP A CA 1
ATOM 1771 C C . ASP A 1 229 ? -9.609 49.125 38.25 1 85.44 229 ASP A C 1
ATOM 1773 O O . ASP A 1 229 ? -9.562 50.031 37.438 1 85.44 229 ASP A O 1
ATOM 1777 N N . ASP A 1 230 ? -10.703 48.875 38.938 1 86.31 230 ASP A N 1
ATOM 1778 C CA . ASP A 1 230 ? -12.016 49.469 38.719 1 86.31 230 ASP A CA 1
ATOM 1779 C C . ASP A 1 230 ? -11.969 50.969 38.938 1 86.31 230 ASP A C 1
ATOM 1781 O O . ASP A 1 230 ? -12.688 51.75 38.312 1 86.31 230 ASP A O 1
ATOM 1785 N N . LYS A 1 231 ? -11.125 51.312 39.844 1 87.69 231 LYS A N 1
ATOM 1786 C CA . LYS A 1 231 ? -11.023 52.719 40.219 1 87.69 231 LYS A CA 1
ATOM 1787 C C . LYS A 1 231 ? -10.656 53.562 39 1 87.69 231 LYS A C 1
ATOM 1789 O O . LYS A 1 231 ? -11.203 54.656 38.812 1 87.69 231 LYS A O 1
ATOM 1794 N N . PHE A 1 232 ? -9.727 53.094 38.188 1 87.5 232 PHE A N 1
ATOM 1795 C CA . PHE A 1 232 ? -9.281 53.844 37.031 1 87.5 232 PHE A CA 1
ATOM 1796 C C . PHE A 1 232 ? -10.289 53.719 35.875 1 87.5 232 PHE A C 1
ATOM 1798 O O . PHE A 1 232 ? -10.461 54.656 35.094 1 87.5 232 PHE A O 1
ATOM 1805 N N . LEU A 1 233 ? -11.039 52.594 35.875 1 88 233 LEU A N 1
ATOM 1806 C CA . LEU A 1 233 ? -12.047 52.375 34.844 1 88 233 LEU A CA 1
ATOM 1807 C C . LEU A 1 233 ? -13.25 53.281 35.062 1 88 233 LEU A C 1
ATOM 1809 O O . LEU A 1 233 ? -13.906 53.688 34.094 1 88 233 LEU A O 1
ATOM 1813 N N . LYS A 1 234 ? -13.562 53.719 36.344 1 89.38 234 LYS A N 1
ATOM 1814 C CA . LYS A 1 234 ? -14.742 54.531 36.688 1 89.38 234 LYS A CA 1
ATOM 1815 C C . LYS A 1 234 ? -14.438 56 36.594 1 89.38 234 LYS A C 1
ATOM 1817 O O . LYS A 1 234 ? -15.336 56.844 36.781 1 89.38 234 LYS A O 1
ATOM 1822 N N . ALA A 1 235 ? -13.117 56.188 36.312 1 86.12 235 ALA A N 1
ATOM 1823 C CA . ALA A 1 235 ? -12.781 57.625 36.156 1 86.12 235 ALA A CA 1
ATOM 1824 C C . ALA A 1 235 ? -13.586 58.25 35.031 1 86.12 235 ALA A C 1
ATOM 1826 O O . ALA A 1 235 ? -13.75 57.656 33.969 1 86.12 235 ALA A O 1
ATOM 1827 N N . LYS A 1 236 ? -14.219 59.344 35.25 1 86.19 236 LYS A N 1
ATOM 1828 C CA . LYS A 1 236 ? -15.125 60 34.281 1 86.19 236 LYS A CA 1
ATOM 1829 C C . LYS A 1 236 ? -14.359 60.906 33.344 1 86.19 236 LYS A C 1
ATOM 1831 O O . LYS A 1 236 ? -14.953 61.562 32.469 1 86.19 236 LYS A O 1
ATOM 1836 N N . ASP A 1 237 ? -13.023 61.062 33.469 1 84.12 237 ASP A N 1
ATOM 1837 C CA . ASP A 1 237 ? -12.258 61.906 32.562 1 84.12 237 ASP A CA 1
ATOM 1838 C C . ASP A 1 237 ? -11.602 61.094 31.453 1 84.12 237 ASP A C 1
ATOM 1840 O O . ASP A 1 237 ? -12 59.969 31.188 1 84.12 237 ASP A O 1
ATOM 1844 N N . GLU A 1 238 ? -10.633 61.688 30.719 1 86.31 238 GLU A N 1
ATOM 1845 C CA . GLU A 1 238 ? -9.984 61.062 29.562 1 86.31 238 GLU A CA 1
ATOM 1846 C C . GLU A 1 238 ? -9.172 59.844 29.969 1 86.31 238 GLU A C 1
ATOM 1848 O O . GLU A 1 238 ? -8.977 58.938 29.156 1 86.31 238 GLU A O 1
ATOM 1853 N N . THR A 1 239 ? -8.773 59.719 31.234 1 85 239 THR A N 1
ATOM 1854 C CA . THR A 1 239 ? -8 58.562 31.688 1 85 239 THR A CA 1
ATOM 1855 C C . THR A 1 239 ? -8.891 57.312 31.812 1 85 239 THR A C 1
ATOM 1857 O O . THR A 1 239 ? -8.445 56.188 31.578 1 85 239 THR A O 1
ATOM 1860 N N . GLY A 1 240 ? -10.117 57.531 32.156 1 87.31 240 GLY A N 1
ATOM 1861 C CA . GLY A 1 240 ? -11.062 56.406 32.219 1 87.31 240 GLY A CA 1
ATOM 1862 C C . GLY A 1 240 ? -11.281 55.781 30.859 1 87.31 240 GLY A C 1
ATOM 1863 O O . GLY A 1 240 ? -11.312 54.531 30.75 1 87.31 240 GLY A O 1
ATOM 1864 N N . THR A 1 241 ? -11.43 56.531 29.812 1 85.75 241 THR A N 1
ATOM 1865 C CA . THR A 1 241 ? -11.625 56.062 28.453 1 85.75 241 THR A CA 1
ATOM 1866 C C . THR A 1 241 ? -10.398 55.25 27.984 1 85.75 241 THR A C 1
ATOM 1868 O O . THR A 1 241 ? -10.531 54.25 27.281 1 85.75 241 THR A O 1
ATOM 1871 N N . MET A 1 242 ? -9.266 55.625 28.391 1 85.56 242 MET A N 1
ATOM 1872 C CA . MET A 1 242 ? -8.031 54.906 28.062 1 85.56 242 MET A CA 1
ATOM 1873 C C . MET A 1 242 ? -8.055 53.5 28.594 1 85.56 242 MET A C 1
ATOM 1875 O O . MET A 1 242 ? -7.723 52.562 27.875 1 85.56 242 MET A O 1
ATOM 1879 N N . PHE A 1 243 ? -8.43 53.406 29.844 1 90 243 PHE A N 1
ATOM 1880 C CA . PHE A 1 243 ? -8.445 52.094 30.484 1 90 243 PHE A CA 1
ATOM 1881 C C . PHE A 1 243 ? -9.523 51.188 29.859 1 90 243 PHE A C 1
ATOM 1883 O O . PHE A 1 243 ? -9.328 50 29.719 1 90 243 PHE A O 1
ATOM 1890 N N . LYS A 1 244 ? -10.648 51.812 29.484 1 89 244 LYS A N 1
ATOM 1891 C CA . LYS A 1 244 ? -11.695 51.031 28.812 1 89 244 LYS A CA 1
ATOM 1892 C C . LYS A 1 244 ? -11.211 50.5 27.469 1 89 244 LYS A C 1
ATOM 1894 O O . LYS A 1 244 ? -11.453 49.312 27.141 1 89 244 LYS A O 1
ATOM 1899 N N . ASN A 1 245 ? -10.516 51.281 26.719 1 84.81 245 ASN A N 1
ATOM 1900 C CA . ASN A 1 245 ? -9.977 50.844 25.438 1 84.81 245 ASN A CA 1
ATOM 1901 C C . ASN A 1 245 ? -8.898 49.781 25.609 1 84.81 245 ASN A C 1
ATOM 1903 O O . ASN A 1 245 ? -8.789 48.844 24.797 1 84.81 245 ASN A O 1
ATOM 1907 N N . LEU A 1 246 ? -8.133 49.906 26.656 1 86.56 246 LEU A N 1
ATOM 1908 C CA . LEU A 1 246 ? -7.125 48.906 26.969 1 86.56 246 LEU A CA 1
ATOM 1909 C C . LEU A 1 246 ? -7.777 47.562 27.266 1 86.56 246 LEU A C 1
ATOM 1911 O O . LEU A 1 246 ? -7.281 46.531 26.828 1 86.56 246 LEU A O 1
ATOM 1915 N N . THR A 1 247 ? -8.891 47.625 28 1 89 247 THR A N 1
ATOM 1916 C CA . THR A 1 247 ? -9.641 46.406 28.312 1 89 247 THR A CA 1
ATOM 1917 C C . THR A 1 247 ? -10.148 45.75 27.031 1 89 247 THR A C 1
ATOM 1919 O O . THR A 1 247 ? -10.055 44.531 26.891 1 89 247 THR A O 1
ATOM 1922 N N . VAL A 1 248 ? -10.664 46.469 26.141 1 86.44 248 VAL A N 1
ATOM 1923 C CA . VAL A 1 248 ? -11.172 45.969 24.875 1 86.44 248 VAL A CA 1
ATOM 1924 C C . VAL A 1 248 ? -10.031 45.312 24.094 1 86.44 248 VAL A C 1
ATOM 1926 O O . VAL A 1 248 ? -10.172 44.219 23.562 1 86.44 248 VAL A O 1
ATOM 1929 N N . MET A 1 249 ? -8.961 45.969 24.047 1 83.62 249 MET A N 1
ATOM 1930 C CA . MET A 1 249 ? -7.785 45.438 23.359 1 83.62 249 MET A CA 1
ATOM 1931 C C . MET A 1 249 ? -7.328 44.125 24.016 1 83.62 249 MET A C 1
ATOM 1933 O O . MET A 1 249 ? -7.035 43.156 23.312 1 83.62 249 MET A O 1
ATOM 1937 N N . GLN A 1 250 ? -7.145 44.219 25.344 1 87.25 250 GLN A N 1
ATOM 1938 C CA . GLN A 1 250 ? -6.746 43.031 26.094 1 87.25 250 GLN A CA 1
ATOM 1939 C C . GLN A 1 250 ? -7.656 41.844 25.766 1 87.25 250 GLN A C 1
ATOM 1941 O O . GLN A 1 250 ? -7.18 40.75 25.484 1 87.25 250 GLN A O 1
ATOM 1946 N N . ASN A 1 251 ? -8.953 42.062 25.75 1 87.94 251 ASN A N 1
ATOM 1947 C CA . ASN A 1 251 ? -9.93 41 25.5 1 87.94 251 ASN A CA 1
ATOM 1948 C C . ASN A 1 251 ? -9.844 40.5 24.062 1 87.94 251 ASN A C 1
ATOM 1950 O O . ASN A 1 251 ? -9.906 39.281 23.828 1 87.94 251 ASN A O 1
ATOM 1954 N N . ASN A 1 252 ? -9.672 41.312 23.141 1 82.56 252 ASN A N 1
ATOM 1955 C CA . ASN A 1 252 ? -9.578 40.906 21.734 1 82.56 252 ASN A CA 1
ATOM 1956 C C . ASN A 1 252 ? -8.328 40.062 21.484 1 82.56 252 ASN A C 1
ATOM 1958 O O . ASN A 1 252 ? -8.406 39.031 20.812 1 82.56 252 ASN A O 1
ATOM 1962 N N . ILE A 1 253 ? -7.266 40.438 22 1 82.06 253 ILE A N 1
ATOM 1963 C CA . ILE A 1 253 ? -6.02 39.688 21.828 1 82.06 253 ILE A CA 1
ATOM 1964 C C . ILE A 1 253 ? -6.121 38.344 22.516 1 82.06 253 ILE A C 1
ATOM 1966 O O . ILE A 1 253 ? -5.703 37.312 21.953 1 82.06 253 ILE A O 1
ATOM 1970 N N . ARG A 1 254 ? -6.715 38.375 23.719 1 86.81 254 ARG A N 1
ATOM 1971 C CA . ARG A 1 254 ? -6.906 37.125 24.438 1 86.81 254 ARG A CA 1
ATOM 1972 C C . ARG A 1 254 ? -7.734 36.156 23.594 1 86.81 254 ARG A C 1
ATOM 1974 O O . ARG A 1 254 ? -7.418 34.969 23.531 1 86.81 254 ARG A O 1
ATOM 1981 N N . LEU A 1 255 ? -8.742 36.594 22.984 1 83.38 255 LEU A N 1
ATOM 1982 C CA . LEU A 1 255 ? -9.609 35.75 22.172 1 83.38 255 LEU A CA 1
ATOM 1983 C C . LEU A 1 255 ? -8.852 35.188 20.984 1 83.38 255 LEU A C 1
ATOM 1985 O O . LEU A 1 255 ? -8.977 34 20.672 1 83.38 255 LEU A O 1
ATOM 1989 N N . ILE A 1 256 ? -8.109 35.906 20.406 1 76.88 256 ILE A N 1
ATOM 1990 C CA . ILE A 1 256 ? -7.336 35.469 19.25 1 76.88 256 ILE A CA 1
ATOM 1991 C C . ILE A 1 256 ? -6.301 34.438 19.688 1 76.88 256 ILE A C 1
ATOM 1993 O O . ILE A 1 256 ? -6.148 33.406 19.047 1 76.88 256 ILE A O 1
ATOM 1997 N N . LEU A 1 257 ? -5.578 34.75 20.75 1 80.75 257 LEU A N 1
ATOM 1998 C CA . LEU A 1 257 ? -4.555 33.844 21.25 1 80.75 257 LEU A CA 1
ATOM 1999 C C . LEU A 1 257 ? -5.176 32.531 21.703 1 80.75 257 LEU A C 1
ATOM 2001 O O . LEU A 1 257 ? -4.59 31.469 21.484 1 80.75 257 LEU A O 1
ATOM 2005 N N . LYS A 1 258 ? -6.336 32.625 22.266 1 85.62 258 LYS A N 1
ATOM 2006 C CA . LYS A 1 258 ? -7.043 31.406 22.656 1 85.62 258 LYS A CA 1
ATOM 2007 C C . LYS A 1 258 ? -7.41 30.578 21.438 1 85.62 258 LYS A C 1
ATOM 2009 O O . LYS A 1 258 ? -7.293 29.344 21.453 1 85.62 258 LYS A O 1
ATOM 2014 N N . ASN A 1 259 ? -7.828 31.156 20.391 1 81 259 ASN A N 1
ATOM 2015 C CA . ASN A 1 259 ? -8.141 30.453 19.141 1 81 259 ASN A CA 1
ATOM 2016 C C . ASN A 1 259 ? -6.906 29.797 18.547 1 81 259 ASN A C 1
ATOM 2018 O O . ASN A 1 259 ? -6.965 28.656 18.078 1 81 259 ASN A O 1
ATOM 2022 N N . ILE A 1 260 ? -5.859 30.484 18.562 1 78 260 ILE A N 1
ATOM 2023 C CA . ILE A 1 260 ? -4.605 29.953 18.047 1 78 260 ILE A CA 1
ATOM 2024 C C . ILE A 1 260 ? -4.172 28.766 18.906 1 78 260 ILE A C 1
ATOM 2026 O O . ILE A 1 260 ? -3.723 27.734 18.375 1 78 260 ILE A O 1
ATOM 2030 N N . GLU A 1 261 ? -4.312 28.922 20.219 1 83.25 261 GLU A N 1
ATOM 2031 C CA . GLU A 1 261 ? -3.99 27.812 21.125 1 83.25 261 GLU A CA 1
ATOM 2032 C C . GLU A 1 261 ? -4.801 26.562 20.781 1 83.25 261 GLU A C 1
ATOM 2034 O O . GLU A 1 261 ? -4.258 25.469 20.75 1 83.25 261 GLU A O 1
ATOM 2039 N N . ASN A 1 262 ? -6.047 26.734 20.516 1 84.44 262 ASN A N 1
ATOM 2040 C CA . ASN A 1 262 ? -6.91 25.609 20.141 1 84.44 262 ASN A CA 1
ATOM 2041 C C . ASN A 1 262 ? -6.461 24.969 18.828 1 84.44 262 ASN A C 1
ATOM 2043 O O . ASN A 1 262 ? -6.465 23.75 18.688 1 84.44 262 ASN A O 1
ATOM 2047 N N . GLN A 1 263 ? -6.125 25.797 17.906 1 77.06 263 GLN A N 1
ATOM 2048 C CA . GLN A 1 263 ? -5.676 25.297 16.625 1 77.06 263 GLN A CA 1
ATOM 2049 C C . GLN A 1 263 ? -4.355 24.547 16.75 1 77.06 263 GLN A C 1
ATOM 2051 O O . GLN A 1 263 ? -4.129 23.547 16.062 1 77.06 263 GLN A O 1
ATOM 2056 N N . ILE A 1 264 ? -3.428 25.016 17.609 1 79.56 264 ILE A N 1
ATOM 2057 C CA . ILE A 1 264 ? -2.166 24.344 17.891 1 79.56 264 ILE A CA 1
ATOM 2058 C C . ILE A 1 264 ? -2.439 22.953 18.453 1 79.56 264 ILE A C 1
ATOM 2060 O O . ILE A 1 264 ? -1.811 21.969 18.031 1 79.56 264 ILE A O 1
ATOM 2064 N N . TYR A 1 265 ? -3.412 22.828 19.281 1 83.62 265 TYR A N 1
ATOM 2065 C CA . TYR A 1 265 ? -3.789 21.547 19.875 1 83.62 265 TYR A CA 1
ATOM 2066 C C . TYR A 1 265 ? -4.316 20.594 18.812 1 83.62 265 TYR A C 1
ATOM 2068 O O . TYR A 1 265 ? -3.924 19.422 18.766 1 83.62 265 TYR A O 1
ATOM 2076 N N . LEU A 1 266 ? -5.121 21.094 18.016 1 80.88 266 LEU A N 1
ATOM 2077 C CA . LEU A 1 266 ? -5.699 20.266 16.953 1 80.88 266 LEU A CA 1
ATOM 2078 C C . LEU A 1 266 ? -4.621 19.797 15.977 1 80.88 266 LEU A C 1
ATOM 2080 O O . LEU A 1 266 ? -4.609 18.641 15.562 1 80.88 266 LEU A O 1
ATOM 2084 N N . THR A 1 267 ? -3.723 20.656 15.586 1 78.25 267 THR A N 1
ATOM 2085 C CA . THR A 1 267 ? -2.641 20.312 14.672 1 78.25 267 THR A CA 1
ATOM 2086 C C . THR A 1 267 ? -1.718 19.281 15.297 1 78.25 267 THR A C 1
ATOM 2088 O O . THR A 1 267 ? -1.301 18.328 14.625 1 78.25 267 THR A O 1
ATOM 2091 N N . SER A 1 268 ? -1.392 19.453 16.547 1 82.19 268 SER A N 1
ATOM 2092 C CA . SER A 1 268 ? -0.553 18.484 17.25 1 82.19 268 SER A CA 1
ATOM 2093 C C . SER A 1 268 ? -1.2 17.109 17.281 1 82.19 268 SER A C 1
ATOM 2095 O O . SER A 1 268 ? -0.539 16.094 17.031 1 82.19 268 SER A O 1
ATOM 2097 N N . ASN A 1 269 ? -2.463 17.031 17.562 1 84.06 269 ASN A N 1
ATOM 2098 C CA . ASN A 1 269 ? -3.191 15.766 17.594 1 84.06 269 ASN A CA 1
ATOM 2099 C C . ASN A 1 269 ? -3.225 15.109 16.219 1 84.06 269 ASN A C 1
ATOM 2101 O O . ASN A 1 269 ? -3.041 13.898 16.094 1 84.06 269 ASN A O 1
ATOM 2105 N N . THR A 1 270 ? -3.482 15.883 15.227 1 77.44 270 THR A N 1
ATOM 2106 C CA . THR A 1 270 ? -3.5 15.367 13.867 1 77.44 270 THR A CA 1
ATOM 2107 C C . THR A 1 270 ? -2.135 14.805 13.477 1 77.44 270 THR A C 1
ATOM 2109 O O . THR A 1 270 ? -2.049 13.758 12.844 1 77.44 270 THR A O 1
ATOM 2112 N N . SER A 1 271 ? -1.065 15.492 13.852 1 80.62 271 SER A N 1
ATOM 2113 C CA . SER A 1 271 ? 0.29 15.031 13.57 1 80.62 271 SER A CA 1
ATOM 2114 C C . SER A 1 271 ? 0.576 13.703 14.25 1 80.62 271 SER A C 1
ATOM 2116 O O . SER A 1 271 ? 1.173 12.805 13.648 1 80.62 271 SER A O 1
ATOM 2118 N N . LYS A 1 272 ? 0.125 13.57 15.492 1 82.75 272 LYS A N 1
ATOM 2119 C CA . LYS A 1 272 ? 0.311 12.32 16.219 1 82.75 272 LYS A CA 1
ATOM 2120 C C . LYS A 1 272 ? -0.445 11.172 15.555 1 82.75 272 LYS A C 1
ATOM 2122 O O . LYS A 1 272 ? 0.094 10.078 15.398 1 82.75 272 LYS A O 1
ATOM 2127 N N . GLU A 1 273 ? -1.628 11.469 15.188 1 83.12 273 GLU A N 1
ATOM 2128 C CA . GLU A 1 273 ? -2.438 10.469 14.508 1 83.12 273 GLU A CA 1
ATOM 2129 C C . GLU A 1 273 ? -1.81 10.062 13.172 1 83.12 273 GLU A C 1
ATOM 2131 O O . GLU A 1 273 ? -1.803 8.883 12.812 1 83.12 273 GLU A O 1
ATOM 2136 N N . LEU A 1 274 ? -1.315 11.016 12.438 1 79.62 274 LEU A N 1
ATOM 2137 C CA . LEU A 1 274 ? -0.658 10.75 11.164 1 79.62 274 LEU A CA 1
ATOM 2138 C C . LEU A 1 274 ? 0.581 9.883 11.359 1 79.62 274 LEU A C 1
ATOM 2140 O O . LEU A 1 274 ? 0.821 8.945 10.586 1 79.62 274 LEU A O 1
ATOM 2144 N N . ASN A 1 275 ? 1.317 10.148 12.359 1 83.25 275 ASN A N 1
ATOM 2145 C CA . ASN A 1 275 ? 2.502 9.352 12.656 1 83.25 275 ASN A CA 1
ATOM 2146 C C . ASN A 1 275 ? 2.143 7.898 12.938 1 83.25 275 ASN A C 1
ATOM 2148 O O . ASN A 1 275 ? 2.824 6.984 12.469 1 83.25 275 ASN A O 1
ATOM 2152 N N . LEU A 1 276 ? 1.105 7.68 13.703 1 84.94 276 LEU A N 1
ATOM 2153 C CA . LEU A 1 276 ? 0.633 6.328 13.984 1 84.94 276 LEU A CA 1
ATOM 2154 C C . LEU A 1 276 ? 0.191 5.629 12.695 1 84.94 276 LEU A C 1
ATOM 2156 O O . LEU A 1 276 ? 0.524 4.465 12.477 1 84.94 276 LEU A O 1
ATOM 2160 N N . THR A 1 277 ? -0.515 6.352 11.898 1 80.62 277 THR A N 1
ATOM 2161 C CA . THR A 1 277 ? -1.009 5.805 10.633 1 80.62 277 THR A CA 1
ATOM 2162 C C . THR A 1 277 ? 0.15 5.41 9.727 1 80.62 277 THR A C 1
ATOM 2164 O O . THR A 1 277 ? 0.116 4.355 9.094 1 80.62 277 THR A O 1
ATOM 2167 N N . VAL A 1 278 ? 1.197 6.227 9.656 1 82.19 278 VAL A N 1
ATOM 2168 C CA . VAL A 1 278 ? 2.357 5.961 8.812 1 82.19 278 VAL A CA 1
ATOM 2169 C C . VAL A 1 278 ? 3.086 4.715 9.312 1 82.19 278 VAL A C 1
ATOM 2171 O O . VAL A 1 278 ? 3.539 3.891 8.516 1 82.19 278 VAL A O 1
ATOM 2174 N N . THR A 1 279 ? 3.189 4.594 10.594 1 84.5 279 THR A N 1
ATOM 2175 C CA . THR A 1 279 ? 3.824 3.416 11.172 1 84.5 279 THR A CA 1
ATOM 2176 C C . THR A 1 279 ? 3.068 2.148 10.781 1 84.5 279 THR A C 1
ATOM 2178 O O . THR A 1 279 ? 3.678 1.153 10.383 1 84.5 279 THR A O 1
ATOM 2181 N N . GLU A 1 280 ? 1.792 2.236 10.867 1 85.06 280 GLU A N 1
ATOM 2182 C CA . GLU A 1 280 ? 0.961 1.104 10.477 1 85.06 280 GLU A CA 1
ATOM 2183 C C . GLU A 1 280 ? 1.085 0.821 8.977 1 85.06 280 GLU A C 1
ATOM 2185 O O . GLU A 1 280 ? 1.165 -0.338 8.562 1 85.06 280 GLU A O 1
ATOM 2190 N N . LEU A 1 281 ? 1.109 1.854 8.195 1 81.75 281 LEU A N 1
ATOM 2191 C CA . LEU A 1 281 ? 1.263 1.73 6.746 1 81.75 281 LEU A CA 1
ATOM 2192 C C . LEU A 1 281 ? 2.574 1.037 6.398 1 81.75 281 LEU A C 1
ATOM 2194 O O . LEU A 1 281 ? 2.598 0.129 5.562 1 81.75 281 LEU A O 1
ATOM 2198 N N . ASN A 1 282 ? 3.59 1.426 7.055 1 84.62 282 ASN A N 1
ATOM 2199 C CA . ASN A 1 282 ? 4.895 0.824 6.809 1 84.62 282 ASN A CA 1
ATOM 2200 C C . ASN A 1 282 ? 4.891 -0.671 7.109 1 84.62 282 ASN A C 1
ATOM 2202 O O . ASN A 1 282 ? 5.48 -1.461 6.371 1 84.62 282 ASN A O 1
ATOM 2206 N N . SER A 1 283 ? 4.246 -1.049 8.156 1 89.12 283 SER A N 1
ATOM 2207 C CA . SER A 1 283 ? 4.141 -2.459 8.516 1 89.12 283 SER A CA 1
ATOM 2208 C C . SER A 1 283 ? 3.371 -3.242 7.457 1 89.12 283 SER A C 1
ATOM 2210 O O . SER A 1 283 ? 3.773 -4.344 7.074 1 89.12 283 SER A O 1
ATOM 2212 N N . ILE A 1 284 ? 2.277 -2.66 6.988 1 84 284 ILE A N 1
ATOM 2213 C CA . ILE A 1 284 ? 1.449 -3.301 5.973 1 84 284 ILE A CA 1
ATOM 2214 C C . ILE A 1 284 ? 2.246 -3.451 4.68 1 84 284 ILE A C 1
ATOM 2216 O O . ILE A 1 284 ? 2.182 -4.492 4.02 1 84 284 ILE A O 1
ATOM 2220 N N . VAL A 1 285 ? 3.01 -2.457 4.312 1 83.5 285 VAL A N 1
ATOM 2221 C CA . VAL A 1 285 ? 3.828 -2.469 3.104 1 83.5 285 VAL A CA 1
ATOM 2222 C C . VAL A 1 285 ? 4.891 -3.562 3.209 1 83.5 285 VAL A C 1
ATOM 2224 O O . VAL A 1 285 ? 5.133 -4.293 2.246 1 83.5 285 VAL A O 1
ATOM 2227 N N . GLU A 1 286 ? 5.477 -3.709 4.391 1 86.62 286 GLU A N 1
ATOM 2228 C CA . GLU A 1 286 ? 6.469 -4.758 4.605 1 86.62 286 GLU A CA 1
ATOM 2229 C C . GLU A 1 286 ? 5.855 -6.145 4.441 1 86.62 286 GLU A C 1
ATOM 2231 O O . GLU A 1 286 ? 6.434 -7.008 3.779 1 86.62 286 GLU A O 1
ATOM 2236 N N . ASP A 1 287 ? 4.699 -6.34 4.988 1 85.62 287 ASP A N 1
ATOM 2237 C CA . ASP A 1 287 ? 3.994 -7.617 4.879 1 85.62 287 ASP A CA 1
ATOM 2238 C C . ASP A 1 287 ? 3.643 -7.926 3.426 1 85.62 287 ASP A C 1
ATOM 2240 O O . ASP A 1 287 ? 3.787 -9.062 2.975 1 85.62 287 ASP A O 1
ATOM 2244 N N . ALA A 1 288 ? 3.172 -6.93 2.744 1 82.06 288 ALA A N 1
ATOM 2245 C CA . ALA A 1 288 ? 2.82 -7.098 1.335 1 82.06 288 ALA A CA 1
ATOM 2246 C C . ALA A 1 288 ? 4.051 -7.445 0.502 1 82.06 288 ALA A C 1
ATOM 2248 O O . ALA A 1 288 ? 3.969 -8.25 -0.428 1 82.06 288 ALA A O 1
ATOM 2249 N N . ASN A 1 289 ? 5.16 -6.871 0.835 1 86.88 289 ASN A N 1
ATOM 2250 C CA . ASN A 1 289 ? 6.41 -7.172 0.145 1 86.88 289 ASN A CA 1
ATOM 2251 C C . ASN A 1 289 ? 6.812 -8.633 0.321 1 86.88 289 ASN A C 1
ATOM 2253 O O . ASN A 1 289 ? 7.164 -9.305 -0.65 1 86.88 289 ASN A O 1
ATOM 2257 N N . ILE A 1 290 ? 6.762 -9.148 1.531 1 88.06 290 ILE A N 1
ATOM 2258 C CA . ILE A 1 290 ? 7.121 -10.531 1.84 1 88.06 290 ILE A CA 1
ATOM 2259 C C . ILE A 1 290 ? 6.195 -11.484 1.091 1 88.06 290 ILE A C 1
ATOM 2261 O O . ILE A 1 290 ? 6.652 -12.438 0.463 1 88.06 290 ILE A O 1
ATOM 2265 N N . ALA A 1 291 ? 4.891 -11.172 1.167 1 83.5 291 ALA A N 1
ATOM 2266 C CA . ALA A 1 291 ? 3.906 -12.008 0.486 1 83.5 291 ALA A CA 1
ATOM 2267 C C . ALA A 1 291 ? 4.148 -12.023 -1.021 1 83.5 291 ALA A C 1
ATOM 2269 O O . ALA A 1 291 ? 4.047 -13.078 -1.66 1 83.5 291 ALA A O 1
ATOM 2270 N N . THR A 1 292 ? 4.477 -10.914 -1.608 1 86.38 292 THR A N 1
ATOM 2271 C CA . THR A 1 292 ? 4.73 -10.812 -3.041 1 86.38 292 THR A CA 1
ATOM 2272 C C . THR A 1 292 ? 5.973 -11.609 -3.428 1 86.38 292 THR A C 1
ATOM 2274 O O . THR A 1 292 ? 5.988 -12.289 -4.457 1 86.38 292 THR A O 1
ATOM 2277 N N . GLU A 1 293 ? 6.996 -11.547 -2.578 1 87.12 293 GLU A N 1
ATOM 2278 C CA . GLU A 1 293 ? 8.211 -12.312 -2.832 1 87.12 293 GLU A CA 1
ATOM 2279 C C . GLU A 1 293 ? 7.934 -13.812 -2.816 1 87.12 293 GLU A C 1
ATOM 2281 O O . GLU A 1 293 ? 8.477 -14.555 -3.639 1 87.12 293 GLU A O 1
ATOM 2286 N N . GLN A 1 294 ? 7.125 -14.227 -1.922 1 87.38 294 GLN A N 1
ATOM 2287 C CA . GLN A 1 294 ? 6.766 -15.633 -1.826 1 87.38 294 GLN A CA 1
ATOM 2288 C C . GLN A 1 294 ? 5.988 -16.094 -3.059 1 87.38 294 GLN A C 1
ATOM 2290 O O . GLN A 1 294 ? 6.242 -17.172 -3.596 1 87.38 294 GLN A O 1
ATOM 2295 N N . ILE A 1 295 ? 5.047 -15.273 -3.488 1 86.31 295 ILE A N 1
ATOM 2296 C CA . ILE A 1 295 ? 4.277 -15.586 -4.691 1 86.31 295 ILE A CA 1
ATOM 2297 C C . ILE A 1 295 ? 5.219 -15.68 -5.891 1 86.31 295 ILE A C 1
ATOM 2299 O O . ILE A 1 295 ? 5.125 -16.625 -6.684 1 86.31 295 ILE A O 1
ATOM 2303 N N . ALA A 1 296 ? 6.168 -14.695 -6.008 1 88.06 296 ALA A N 1
ATOM 2304 C CA . ALA A 1 296 ? 7.121 -14.695 -7.109 1 88.06 296 ALA A CA 1
ATOM 2305 C C . ALA A 1 296 ? 7.965 -15.969 -7.109 1 88.06 296 ALA A C 1
ATOM 2307 O O . ALA A 1 296 ? 8.156 -16.594 -8.156 1 88.06 296 ALA A O 1
ATOM 2308 N N . ALA A 1 297 ? 8.43 -16.391 -5.953 1 88.69 297 ALA A N 1
ATOM 2309 C CA . ALA A 1 297 ? 9.219 -17.609 -5.824 1 88.69 297 ALA A CA 1
ATOM 2310 C C . ALA A 1 297 ? 8.406 -18.844 -6.207 1 88.69 297 ALA A C 1
ATOM 2312 O O . ALA A 1 297 ? 8.898 -19.734 -6.914 1 88.69 297 ALA A O 1
ATOM 2313 N N . GLY A 1 298 ? 7.148 -18.828 -5.691 1 86.69 298 GLY A N 1
ATOM 2314 C CA . GLY A 1 298 ? 6.258 -19.922 -6.035 1 86.69 298 GLY A CA 1
ATOM 2315 C C . GLY A 1 298 ? 5.977 -20.016 -7.523 1 86.69 298 GLY A C 1
ATOM 2316 O O . GLY A 1 298 ? 5.961 -21.125 -8.094 1 86.69 298 GLY A O 1
ATOM 2317 N N . LEU A 1 299 ? 5.824 -18.938 -8.18 1 87.19 299 LEU A N 1
ATOM 2318 C CA . LEU A 1 299 ? 5.559 -18.891 -9.609 1 87.19 299 LEU A CA 1
ATOM 2319 C C . LEU A 1 299 ? 6.797 -19.297 -10.406 1 87.19 299 LEU A C 1
ATOM 2321 O O . LEU A 1 299 ? 6.684 -19.953 -11.453 1 87.19 299 LEU A O 1
ATOM 2325 N N . GLU A 1 300 ? 7.988 -18.953 -9.938 1 87 300 GLU A N 1
ATOM 2326 C CA . GLU A 1 300 ? 9.227 -19.391 -10.57 1 87 300 GLU A CA 1
ATOM 2327 C C . GLU A 1 300 ? 9.391 -20.906 -10.484 1 87 300 GLU A C 1
ATOM 2329 O O . GLU A 1 300 ? 9.773 -21.562 -11.469 1 87 300 GLU A O 1
ATOM 2334 N N . GLU A 1 301 ? 9.086 -21.453 -9.359 1 88.75 301 GLU A N 1
ATOM 2335 C CA . GLU A 1 301 ? 9.125 -22.906 -9.18 1 88.75 301 GLU A CA 1
ATOM 2336 C C . GLU A 1 301 ? 8.117 -23.594 -10.086 1 88.75 301 GLU A C 1
ATOM 2338 O O . GLU A 1 301 ? 8.43 -24.625 -10.695 1 88.75 301 GLU A O 1
ATOM 2343 N N . SER A 1 302 ? 6.957 -23 -10.195 1 87.88 302 SER A N 1
ATOM 2344 C CA . SER A 1 302 ? 5.926 -23.531 -11.07 1 87.88 302 SER A CA 1
ATOM 2345 C C . SER A 1 302 ? 6.375 -23.5 -12.531 1 87.88 302 SER A C 1
ATOM 2347 O O . SER A 1 302 ? 6.18 -24.469 -13.273 1 87.88 302 SER A O 1
ATOM 2349 N N . ALA A 1 303 ? 7 -22.438 -12.922 1 88.25 303 ALA A N 1
ATOM 2350 C CA . ALA A 1 303 ? 7.508 -22.328 -14.289 1 88.25 303 ALA A CA 1
ATOM 2351 C C . ALA A 1 303 ? 8.547 -23.406 -14.578 1 88.25 303 ALA A C 1
ATOM 2353 O O . ALA A 1 303 ? 8.516 -24.031 -15.641 1 88.25 303 ALA A O 1
ATOM 2354 N N . ALA A 1 304 ? 9.438 -23.672 -13.633 1 90 304 ALA A N 1
ATOM 2355 C CA . ALA A 1 304 ? 10.461 -24.703 -13.789 1 90 304 ALA A CA 1
ATOM 2356 C C . ALA A 1 304 ? 9.828 -26.094 -13.906 1 90 304 ALA A C 1
ATOM 2358 O O . ALA A 1 304 ? 10.211 -26.891 -14.758 1 90 304 ALA A O 1
ATOM 2359 N N . SER A 1 305 ? 8.836 -26.312 -13.031 1 90.75 305 SER A N 1
ATOM 2360 C CA . SER A 1 305 ? 8.141 -27.594 -13.047 1 90.75 305 SER A CA 1
ATOM 2361 C C . SER A 1 305 ? 7.398 -27.812 -14.359 1 90.75 305 SER A C 1
ATOM 2363 O O . SER A 1 305 ? 7.383 -28.922 -14.891 1 90.75 305 SER A O 1
ATOM 2365 N N . THR A 1 306 ? 6.797 -26.75 -14.891 1 91.56 306 THR A N 1
ATOM 2366 C CA . THR A 1 306 ? 6.062 -26.875 -16.141 1 91.56 306 THR A CA 1
ATOM 2367 C C . THR A 1 306 ? 7.012 -27.172 -17.297 1 91.56 306 THR A C 1
ATOM 2369 O O . THR A 1 306 ? 6.664 -27.906 -18.219 1 91.56 306 THR A O 1
ATOM 2372 N N . GLU A 1 307 ? 8.211 -26.641 -17.266 1 91.62 307 GLU A N 1
ATOM 2373 C CA . GLU A 1 307 ? 9.211 -26.938 -18.281 1 91.62 307 GLU A CA 1
ATOM 2374 C C . GLU A 1 307 ? 9.625 -28.406 -18.234 1 91.62 307 GLU A C 1
ATOM 2376 O O . GLU A 1 307 ? 9.75 -29.062 -19.266 1 91.62 307 GLU A O 1
ATOM 2381 N N . GLU A 1 308 ? 9.82 -28.891 -17.016 1 92.12 308 GLU A N 1
ATOM 2382 C CA . GLU A 1 308 ? 10.172 -30.297 -16.828 1 92.12 308 GLU A CA 1
ATOM 2383 C C . GLU A 1 308 ? 9.07 -31.219 -17.344 1 92.12 308 GLU A C 1
ATOM 2385 O O . GLU A 1 308 ? 9.352 -32.188 -18.047 1 92.12 308 GLU A O 1
ATOM 2390 N N . ILE A 1 309 ? 7.852 -30.875 -17.047 1 93.06 309 ILE A N 1
ATOM 2391 C CA . ILE A 1 309 ? 6.711 -31.688 -17.453 1 93.06 309 ILE A CA 1
ATOM 2392 C C . ILE A 1 309 ? 6.586 -31.672 -18.984 1 93.06 309 ILE A C 1
ATOM 2394 O O . ILE A 1 309 ? 6.32 -32.688 -19.609 1 93.06 309 ILE A O 1
ATOM 2398 N N . SER A 1 310 ? 6.75 -30.484 -19.578 1 94.19 310 SER A N 1
ATOM 2399 C CA . SER A 1 310 ? 6.691 -30.359 -21.031 1 94.19 310 SER A CA 1
ATOM 2400 C C . SER A 1 310 ? 7.723 -31.25 -21.703 1 94.19 310 SER A C 1
ATOM 2402 O O . SER A 1 310 ? 7.406 -31.953 -22.672 1 94.19 310 SER A O 1
ATOM 2404 N N . SER A 1 311 ? 8.969 -31.312 -21.203 1 94.62 311 SER A N 1
ATOM 2405 C CA . SER A 1 311 ? 10.031 -32.156 -21.734 1 94.62 311 SER A CA 1
ATOM 2406 C C . SER A 1 311 ? 9.68 -33.625 -21.594 1 94.62 311 SER A C 1
ATOM 2408 O O . SER A 1 311 ? 9.852 -34.438 -22.531 1 94.62 311 SER A O 1
ATOM 2410 N N . THR A 1 312 ? 9.18 -33.969 -20.406 1 94.94 312 THR A N 1
ATOM 2411 C CA . THR A 1 312 ? 8.82 -35.344 -20.141 1 94.94 312 THR A CA 1
ATOM 2412 C C . THR A 1 312 ? 7.66 -35.781 -21.031 1 94.94 312 THR A C 1
ATOM 2414 O O . THR A 1 312 ? 7.633 -36.938 -21.484 1 94.94 312 THR A O 1
ATOM 2417 N N . THR A 1 313 ? 6.707 -34.906 -21.25 1 93.94 313 THR A N 1
ATOM 2418 C CA . THR A 1 313 ? 5.566 -35.219 -22.109 1 93.94 313 THR A CA 1
ATOM 2419 C C . THR A 1 313 ? 6.02 -35.469 -23.547 1 93.94 313 THR A C 1
ATOM 2421 O O . THR A 1 313 ? 5.48 -36.344 -24.219 1 93.94 313 THR A O 1
ATOM 2424 N N . ASN A 1 314 ? 7.004 -34.75 -24.016 1 93.62 314 ASN A N 1
ATOM 2425 C CA . ASN A 1 314 ? 7.57 -35 -25.344 1 93.62 314 ASN A CA 1
ATOM 2426 C C . ASN A 1 314 ? 8.219 -36.375 -25.438 1 93.62 314 ASN A C 1
ATOM 2428 O O . ASN A 1 314 ? 8.062 -37.062 -26.438 1 93.62 314 ASN A O 1
ATOM 2432 N N . GLU A 1 315 ? 8.922 -36.719 -24.375 1 93.5 315 GLU A N 1
ATOM 2433 C CA . GLU A 1 315 ? 9.531 -38.062 -24.312 1 93.5 315 GLU A CA 1
ATOM 2434 C C . GLU A 1 315 ? 8.477 -39.156 -24.328 1 93.5 315 GLU A C 1
ATOM 2436 O O . GLU A 1 315 ? 8.648 -40.188 -24.984 1 93.5 315 GLU A O 1
ATOM 2441 N N . MET A 1 316 ? 7.387 -38.906 -23.672 1 92.94 316 MET A N 1
ATOM 2442 C CA . MET A 1 316 ? 6.293 -39.875 -23.609 1 92.94 316 MET A CA 1
ATOM 2443 C C . MET A 1 316 ? 5.641 -40.062 -24.969 1 92.94 316 MET A C 1
ATOM 2445 O O . MET A 1 316 ? 5.312 -41.156 -25.375 1 92.94 316 MET A O 1
ATOM 2449 N N . GLU A 1 317 ? 5.441 -38.938 -25.656 1 93.19 317 GLU A N 1
ATOM 2450 C CA . GLU A 1 317 ? 4.875 -39 -27 1 93.19 317 GLU A CA 1
ATOM 2451 C C . GLU A 1 317 ? 5.715 -39.906 -27.906 1 93.19 317 GLU A C 1
ATOM 2453 O O . GLU A 1 317 ? 5.176 -40.75 -28.641 1 93.19 317 GLU A O 1
ATOM 2458 N N . ASN A 1 318 ? 7.043 -39.781 -27.828 1 92.88 318 ASN A N 1
ATOM 2459 C CA . ASN A 1 318 ? 7.957 -40.594 -28.609 1 92.88 318 ASN A CA 1
ATOM 2460 C C . ASN A 1 318 ? 7.863 -42.094 -28.234 1 92.88 318 ASN A C 1
ATOM 2462 O O . ASN A 1 318 ? 7.875 -42.938 -29.109 1 92.88 318 ASN A O 1
ATOM 2466 N N . SER A 1 319 ? 7.816 -42.312 -26.953 1 93.38 319 SER A N 1
ATOM 2467 C CA . SER A 1 319 ? 7.727 -43.688 -26.469 1 93.38 319 SER A CA 1
ATOM 2468 C C . SER A 1 319 ? 6.426 -44.344 -26.922 1 93.38 319 SER A C 1
ATOM 2470 O O . SER A 1 319 ? 6.422 -45.5 -27.328 1 93.38 319 SER A O 1
ATOM 2472 N N . VAL A 1 320 ? 5.309 -43.625 -26.859 1 94.44 320 VAL A N 1
ATOM 2473 C CA . VAL A 1 320 ? 4.008 -44.156 -27.266 1 94.44 320 VAL A CA 1
ATOM 2474 C C . VAL A 1 320 ? 4.008 -44.438 -28.766 1 94.44 320 VAL A C 1
ATOM 2476 O O . VAL A 1 320 ? 3.475 -45.438 -29.219 1 94.44 320 VAL A O 1
ATOM 2479 N N . GLU A 1 321 ? 4.586 -43.531 -29.516 1 92.44 321 GLU A N 1
ATOM 2480 C CA . GLU A 1 321 ? 4.715 -43.75 -30.953 1 92.44 321 GLU A CA 1
ATOM 2481 C C . GLU A 1 321 ? 5.539 -45 -31.266 1 92.44 321 GLU A C 1
ATOM 2483 O O . GLU A 1 321 ? 5.223 -45.75 -32.188 1 92.44 321 GLU A O 1
ATOM 2488 N N . GLY A 1 322 ? 6.594 -45.156 -30.484 1 92.38 322 GLY A N 1
ATOM 2489 C CA . GLY A 1 322 ? 7.391 -46.375 -30.609 1 92.38 322 GLY A CA 1
ATOM 2490 C C . GLY A 1 322 ? 6.594 -47.625 -30.359 1 92.38 322 GLY A C 1
ATOM 2491 O O . GLY A 1 322 ? 6.684 -48.594 -31.125 1 92.38 322 GLY A O 1
ATOM 2492 N N . ILE A 1 323 ? 5.793 -47.656 -29.344 1 94.75 323 ILE A N 1
ATOM 2493 C CA . ILE A 1 323 ? 4.938 -48.781 -29.016 1 94.75 323 ILE A CA 1
ATOM 2494 C C . ILE A 1 323 ? 3.957 -49.031 -30.172 1 94.75 323 ILE A C 1
ATOM 2496 O O . ILE A 1 323 ? 3.779 -50.156 -30.609 1 94.75 323 ILE A O 1
ATOM 2500 N N . SER A 1 324 ? 3.324 -47.969 -30.609 1 95.19 324 SER A N 1
ATOM 2501 C CA . SER A 1 324 ? 2.357 -48.062 -31.703 1 95.19 324 SER A CA 1
ATOM 2502 C C . SER A 1 324 ? 2.994 -48.656 -32.969 1 95.19 324 SER A C 1
ATOM 2504 O O . SER A 1 324 ? 2.432 -49.562 -33.562 1 95.19 324 SER A O 1
ATOM 2506 N N . ASP A 1 325 ? 4.184 -48.219 -33.344 1 94.81 325 ASP A N 1
ATOM 2507 C CA . ASP A 1 325 ? 4.895 -48.688 -34.5 1 94.81 325 ASP A CA 1
ATOM 2508 C C . ASP A 1 325 ? 5.227 -50.188 -34.375 1 94.81 325 ASP A C 1
ATOM 2510 O O . ASP A 1 325 ? 4.992 -50.969 -35.281 1 94.81 325 ASP A O 1
ATOM 2514 N N . THR A 1 326 ? 5.758 -50.5 -33.219 1 95.69 326 THR A N 1
ATOM 2515 C CA . THR A 1 326 ? 6.113 -51.875 -32.938 1 95.69 326 THR A CA 1
ATOM 2516 C C . THR A 1 326 ? 4.883 -52.781 -33.031 1 95.69 326 THR A C 1
ATOM 2518 O O . THR A 1 326 ? 4.945 -53.875 -33.562 1 95.69 326 THR A O 1
ATOM 2521 N N . THR A 1 327 ? 3.852 -52.281 -32.469 1 95.88 327 THR A N 1
ATOM 2522 C CA . THR A 1 327 ? 2.619 -53.062 -32.406 1 95.88 327 THR A CA 1
ATOM 2523 C C . THR A 1 327 ? 2.033 -53.219 -33.812 1 95.88 327 THR A C 1
ATOM 2525 O O . THR A 1 327 ? 1.501 -54.281 -34.125 1 95.88 327 THR A O 1
ATOM 2528 N N . LYS A 1 328 ? 2.104 -52.281 -34.688 1 95.44 328 LYS A N 1
ATOM 2529 C CA . LYS A 1 328 ? 1.625 -52.375 -36.062 1 95.44 328 LYS A CA 1
ATOM 2530 C C . LYS A 1 328 ? 2.416 -53.406 -36.844 1 95.44 328 LYS A C 1
ATOM 2532 O O . LYS A 1 328 ? 1.841 -54.188 -37.625 1 95.44 328 LYS A O 1
ATOM 2537 N N . LYS A 1 329 ? 3.676 -53.406 -36.625 1 95.56 329 LYS A N 1
ATOM 2538 C CA . LYS A 1 329 ? 4.516 -54.438 -37.219 1 95.56 329 LYS A CA 1
ATOM 2539 C C . LYS A 1 329 ? 4.137 -55.844 -36.75 1 95.56 329 LYS A C 1
ATOM 2541 O O . LYS A 1 329 ? 4.098 -56.781 -37.531 1 95.56 329 LYS A O 1
ATOM 2546 N N . ALA A 1 330 ? 3.861 -55.906 -35.469 1 95.94 330 ALA A N 1
ATOM 2547 C CA . ALA A 1 330 ? 3.445 -57.156 -34.906 1 95.94 330 ALA A CA 1
ATOM 2548 C C . ALA A 1 330 ? 2.135 -57.656 -35.531 1 95.94 330 ALA A C 1
ATOM 2550 O O . ALA A 1 330 ? 1.963 -58.844 -35.781 1 95.94 330 ALA A O 1
ATOM 2551 N N . LEU A 1 331 ? 1.224 -56.75 -35.719 1 95.56 331 LEU A N 1
ATOM 2552 C CA . LEU A 1 331 ? -0.061 -57.062 -36.312 1 95.56 331 LEU A CA 1
ATOM 2553 C C . LEU A 1 331 ? 0.131 -57.594 -37.75 1 95.56 331 LEU A C 1
ATOM 2555 O O . LEU A 1 331 ? -0.437 -58.625 -38.094 1 95.56 331 LEU A O 1
ATOM 2559 N N . LEU A 1 332 ? 0.938 -56.969 -38.531 1 96 332 LEU A N 1
ATOM 2560 C CA . LEU A 1 332 ? 1.223 -57.406 -39.875 1 96 332 LEU A CA 1
ATOM 2561 C C . LEU A 1 332 ? 1.879 -58.781 -39.875 1 96 332 LEU A C 1
ATOM 2563 O O . LEU A 1 332 ? 1.528 -59.656 -40.688 1 96 332 LEU A O 1
ATOM 2567 N N . TYR A 1 333 ? 2.764 -58.938 -38.969 1 96.5 333 TYR A N 1
ATOM 2568 C CA . TYR A 1 333 ? 3.479 -60.219 -38.875 1 96.5 333 TYR A CA 1
ATOM 2569 C C . TYR A 1 333 ? 2.533 -61.344 -38.5 1 96.5 333 TYR A C 1
ATOM 2571 O O . TYR A 1 333 ? 2.674 -62.469 -38.969 1 96.5 333 TYR A O 1
ATOM 2579 N N . SER A 1 334 ? 1.604 -61.062 -37.625 1 96.94 334 SER A N 1
ATOM 2580 C CA . SER A 1 334 ? 0.623 -62.062 -37.219 1 96.94 334 SER A CA 1
ATOM 2581 C C . SER A 1 334 ? -0.198 -62.531 -38.438 1 96.94 334 SER A C 1
ATOM 2583 O O . SER A 1 334 ? -0.56 -63.688 -38.531 1 96.94 334 SER A O 1
ATOM 2585 N N . GLU A 1 335 ? -0.505 -61.688 -39.344 1 95.88 335 GLU A N 1
ATOM 2586 C CA . GLU A 1 335 ? -1.219 -62.031 -40.562 1 95.88 335 GLU A CA 1
ATOM 2587 C C . GLU A 1 335 ? -0.38 -62.938 -41.469 1 95.88 335 GLU A C 1
ATOM 2589 O O . GLU A 1 335 ? -0.904 -63.875 -42.062 1 95.88 335 GLU A O 1
ATOM 2594 N N . GLU A 1 336 ? 0.87 -62.688 -41.531 1 96.56 336 GLU A N 1
ATOM 2595 C CA . GLU A 1 336 ? 1.775 -63.531 -42.281 1 96.56 336 GLU A CA 1
ATOM 2596 C C . GLU A 1 336 ? 1.811 -64.938 -41.719 1 96.56 336 GLU A C 1
ATOM 2598 O O . GLU A 1 336 ? 1.805 -65.938 -42.469 1 96.56 336 GLU A O 1
ATOM 2603 N N . ILE A 1 337 ? 1.877 -65 -40.406 1 96.75 337 ILE A N 1
ATOM 2604 C CA . ILE A 1 337 ? 1.891 -66.312 -39.75 1 96.75 337 ILE A CA 1
ATOM 2605 C C . ILE A 1 337 ? 0.594 -67.062 -40.031 1 96.75 337 ILE A C 1
ATOM 2607 O O . ILE A 1 337 ? 0.614 -68.25 -40.312 1 96.75 337 ILE A O 1
ATOM 2611 N N . LYS A 1 338 ? -0.486 -66.312 -39.938 1 96.69 338 LYS A N 1
ATOM 2612 C CA . LYS A 1 338 ? -1.783 -66.938 -40.219 1 96.69 338 LYS A CA 1
ATOM 2613 C C . LYS A 1 338 ? -1.817 -67.562 -41.625 1 96.69 338 LYS A C 1
ATOM 2615 O O . LYS A 1 338 ? -2.305 -68.625 -41.812 1 96.69 338 LYS A O 1
ATOM 2620 N N . ASN A 1 339 ? -1.308 -66.875 -42.594 1 96.75 339 ASN A N 1
ATOM 2621 C CA . ASN A 1 339 ? -1.233 -67.375 -43.969 1 96.75 339 ASN A CA 1
ATOM 2622 C C . ASN A 1 339 ? -0.36 -68.625 -44.062 1 96.75 339 ASN A C 1
ATOM 2624 O O . ASN A 1 339 ? -0.719 -69.562 -44.75 1 96.75 339 ASN A O 1
ATOM 2628 N N . ARG A 1 340 ? 0.79 -68.5 -43.406 1 95.44 340 ARG A N 1
ATOM 2629 C CA . ARG A 1 340 ? 1.669 -69.688 -43.375 1 95.44 340 ARG A CA 1
ATOM 2630 C C . ARG A 1 340 ? 0.971 -70.875 -42.781 1 95.44 340 ARG A C 1
ATOM 2632 O O . ARG A 1 340 ? 1.097 -72 -43.281 1 95.44 340 ARG A O 1
ATOM 2639 N N . ALA A 1 341 ? 0.258 -70.625 -41.688 1 96.06 341 ALA A N 1
ATOM 2640 C CA . ALA A 1 341 ? -0.477 -71.688 -41.031 1 96.06 341 ALA A CA 1
ATOM 2641 C C . ALA A 1 341 ? -1.551 -72.312 -41.938 1 96.06 341 ALA A C 1
ATOM 2643 O O . ALA A 1 341 ? -1.717 -73.5 -42 1 96.06 341 ALA A O 1
ATOM 2644 N N . ASN A 1 342 ? -2.254 -71.5 -42.688 1 96.06 342 ASN A N 1
ATOM 2645 C CA . ASN A 1 342 ? -3.289 -71.938 -43.594 1 96.06 342 ASN A CA 1
ATOM 2646 C C . ASN A 1 342 ? -2.703 -72.75 -44.75 1 96.06 342 ASN A C 1
ATOM 2648 O O . ASN A 1 342 ? -3.266 -73.812 -45.125 1 96.06 342 ASN A O 1
ATOM 2652 N N . ASN A 1 343 ? -1.646 -72.312 -45.312 1 96.31 343 ASN A N 1
ATOM 2653 C CA . ASN A 1 343 ? -0.965 -73.062 -46.344 1 96.31 343 ASN A CA 1
ATOM 2654 C C . ASN A 1 343 ? -0.518 -74.438 -45.812 1 96.31 343 ASN A C 1
ATOM 2656 O O . ASN A 1 343 ? -0.686 -75.438 -46.5 1 96.31 343 ASN A O 1
ATOM 2660 N N . PHE A 1 344 ? -0.016 -74.438 -44.625 1 95.06 344 PHE A N 1
ATOM 2661 C CA . PHE A 1 344 ? 0.424 -75.688 -44 1 95.06 344 PHE A CA 1
ATOM 2662 C C . PHE A 1 344 ? -0.746 -76.625 -43.812 1 95.06 344 PHE A C 1
ATOM 2664 O O . PHE A 1 344 ? -0.615 -77.875 -44.062 1 95.06 344 PHE A O 1
ATOM 2671 N N . LYS A 1 345 ? -1.814 -76.062 -43.375 1 95.62 345 LYS A N 1
ATOM 2672 C CA . LYS A 1 345 ? -3.035 -76.875 -43.219 1 95.62 345 LYS A CA 1
ATOM 2673 C C . LYS A 1 345 ? -3.471 -77.5 -44.531 1 95.62 345 LYS A C 1
ATOM 2675 O O . LYS A 1 345 ? -3.715 -78.688 -44.562 1 95.62 345 LYS A O 1
ATOM 2680 N N . THR A 1 346 ? -3.496 -76.75 -45.562 1 96.38 346 THR A N 1
ATOM 2681 C CA . THR A 1 346 ? -3.9 -77.25 -46.875 1 96.38 346 THR A CA 1
ATOM 2682 C C . THR A 1 346 ? -2.938 -78.312 -47.375 1 96.38 346 THR A C 1
ATOM 2684 O O . THR A 1 346 ? -3.367 -79.312 -47.906 1 96.38 346 THR A O 1
ATOM 2687 N N . ASP A 1 347 ? -1.651 -78 -47.156 1 94.5 347 ASP A N 1
ATOM 2688 C CA . ASP A 1 347 ? -0.635 -78.938 -47.562 1 94.5 347 ASP A CA 1
ATOM 2689 C C . ASP A 1 347 ? -0.8 -80.25 -46.844 1 94.5 347 ASP A C 1
ATOM 2691 O O . ASP A 1 347 ? -0.701 -81.312 -47.438 1 94.5 347 ASP A O 1
ATOM 2695 N N . SER A 1 348 ? -1.092 -80.188 -45.594 1 95 348 SER A N 1
ATOM 2696 C CA . SER A 1 348 ? -1.259 -81.438 -44.781 1 95 348 SER A CA 1
ATOM 2697 C C . SER A 1 348 ? -2.445 -82.25 -45.25 1 95 348 SER A C 1
ATOM 2699 O O . SER A 1 348 ? -2.35 -83.438 -45.375 1 95 348 SER A O 1
ATOM 2701 N N . ILE A 1 349 ? -3.531 -81.562 -45.625 1 95.31 349 ILE A N 1
ATOM 2702 C CA . ILE A 1 349 ? -4.73 -82.25 -46.125 1 95.31 349 ILE A CA 1
ATOM 2703 C C . ILE A 1 349 ? -4.449 -82.875 -47.469 1 95.31 349 ILE A C 1
ATOM 2705 O O . ILE A 1 349 ? -4.793 -84.062 -47.688 1 95.31 349 ILE A O 1
ATOM 2709 N N . ASN A 1 350 ? -3.799 -82.188 -48.344 1 95.56 350 ASN A N 1
ATOM 2710 C CA . ASN A 1 350 ? -3.48 -82.75 -49.656 1 95.56 350 ASN A CA 1
ATOM 2711 C C . ASN A 1 350 ? -2.568 -83.938 -49.594 1 95.56 350 ASN A C 1
ATOM 2713 O O . ASN A 1 350 ? -2.783 -84.938 -50.312 1 95.56 350 ASN A O 1
ATOM 2717 N N . LEU A 1 351 ? -1.584 -83.812 -48.719 1 94.56 351 LEU A N 1
ATOM 2718 C CA . LEU A 1 351 ? -0.633 -84.875 -48.562 1 94.56 351 LEU A CA 1
ATOM 2719 C C . LEU A 1 351 ? -1.319 -86.125 -48 1 94.56 351 LEU A C 1
ATOM 2721 O O . LEU A 1 351 ? -1.041 -87.25 -48.438 1 94.56 351 LEU A O 1
ATOM 2725 N N . GLU A 1 352 ? -2.229 -85.938 -47.031 1 94.81 352 GLU A N 1
ATOM 2726 C CA . GLU A 1 352 ? -3.01 -87.062 -46.5 1 94.81 352 GLU A CA 1
ATOM 2727 C C . GLU A 1 352 ? -3.834 -87.75 -47.594 1 94.81 352 GLU A C 1
ATOM 2729 O O . GLU A 1 352 ? -3.803 -89 -47.75 1 94.81 352 GLU A O 1
ATOM 2734 N N . ASN A 1 353 ? -4.492 -87 -48.438 1 95.38 353 ASN A N 1
ATOM 2735 C CA . ASN A 1 353 ? -5.352 -87.5 -49.5 1 95.38 353 ASN A CA 1
ATOM 2736 C C . ASN A 1 353 ? -4.551 -88.25 -50.562 1 95.38 353 ASN A C 1
ATOM 2738 O O . ASN A 1 353 ? -4.957 -89.312 -51.031 1 95.38 353 ASN A O 1
ATOM 2742 N N . GLU A 1 354 ? -3.473 -87.625 -50.906 1 93.81 354 GLU A N 1
ATOM 2743 C CA . GLU A 1 354 ? -2.611 -88.25 -51.906 1 93.81 354 GLU A CA 1
ATOM 2744 C C . GLU A 1 354 ? -2.092 -89.562 -51.406 1 93.81 354 GLU A C 1
ATOM 2746 O O . GLU A 1 354 ? -2.043 -90.562 -52.156 1 93.81 354 GLU A O 1
ATOM 2751 N N . THR A 1 355 ? -1.765 -89.562 -50.125 1 93.81 355 THR A N 1
ATOM 2752 C CA . THR A 1 355 ? -1.244 -90.812 -49.531 1 93.81 355 THR A CA 1
ATOM 2753 C C . THR A 1 355 ? -2.336 -91.875 -49.438 1 93.81 355 THR A C 1
ATOM 2755 O O . THR A 1 355 ? -2.094 -93.062 -49.719 1 93.81 355 THR A O 1
ATOM 2758 N N . LEU A 1 356 ? -3.555 -91.5 -49.125 1 93.56 356 LEU A N 1
ATOM 2759 C CA . LEU A 1 356 ? -4.691 -92.438 -49.062 1 93.56 356 LEU A CA 1
ATOM 2760 C C . LEU A 1 356 ? -4.996 -93 -50.438 1 93.56 356 LEU A C 1
ATOM 2762 O O . LEU A 1 356 ? -5.234 -94.25 -50.562 1 93.56 356 LEU A O 1
ATOM 2766 N N . LYS A 1 357 ? -4.934 -92.25 -51.438 1 93.12 357 LYS A N 1
ATOM 2767 C CA . LYS A 1 357 ? -5.176 -92.688 -52.781 1 93.12 357 LYS A CA 1
ATOM 2768 C C . LYS A 1 357 ? -4.125 -93.75 -53.25 1 93.12 357 LYS A C 1
ATOM 2770 O O . LYS A 1 357 ? -4.461 -94.75 -53.781 1 93.12 357 LYS A O 1
ATOM 2775 N N . LEU A 1 358 ? -2.891 -93.312 -52.938 1 89.88 358 LEU A N 1
ATOM 2776 C CA . LEU A 1 358 ? -1.79 -94.25 -53.281 1 89.88 358 LEU A CA 1
ATOM 2777 C C . LEU A 1 358 ? -1.923 -95.562 -52.594 1 89.88 358 LEU A C 1
ATOM 2779 O O . LEU A 1 358 ? -1.723 -96.625 -53.188 1 89.88 358 LEU A O 1
ATOM 2783 N N . CYS A 1 359 ? -2.236 -95.5 -51.312 1 87.94 359 CYS A N 1
ATOM 2784 C CA . CYS A 1 359 ? -2.402 -96.75 -50.5 1 87.94 359 CYS A CA 1
ATOM 2785 C C . CYS A 1 359 ? -3.537 -97.625 -51.062 1 87.94 359 CYS A C 1
ATOM 2787 O O . CYS A 1 359 ? -3.385 -98.812 -51.188 1 87.94 359 CYS A O 1
ATOM 2789 N N . SER A 1 360 ? -4.641 -97.062 -51.406 1 91 360 SER A N 1
ATOM 2790 C CA . SER A 1 360 ? -5.801 -97.75 -51.906 1 91 360 SER A CA 1
ATOM 2791 C C . SER A 1 360 ? -5.492 -98.438 -53.25 1 91 360 SER A C 1
ATOM 2793 O O . SER A 1 360 ? -5.789 -99.625 -53.438 1 91 360 SER A O 1
ATOM 2795 N N . GLU A 1 361 ? -4.848 -97.75 -54.094 1 89.38 361 GLU A N 1
ATOM 2796 C CA . GLU A 1 361 ? -4.523 -98.25 -55.438 1 89.38 361 GLU A CA 1
ATOM 2797 C C . GLU A 1 361 ? -3.551 -99.438 -55.344 1 89.38 361 GLU A C 1
ATOM 2799 O O . GLU A 1 361 ? -3.713 -100.438 -56.062 1 89.38 361 GLU A O 1
ATOM 2804 N N . ASN A 1 362 ? -2.639 -99.25 -54.438 1 88.81 362 ASN A N 1
ATOM 2805 C CA . ASN A 1 362 ? -1.613 -100.312 -54.375 1 88.81 362 ASN A CA 1
ATOM 2806 C C . ASN A 1 362 ? -2.1 -101.5 -53.562 1 88.81 362 ASN A C 1
ATOM 2808 O O . ASN A 1 362 ? -1.692 -102.625 -53.844 1 88.81 362 ASN A O 1
ATOM 2812 N N . SER A 1 363 ? -2.992 -101.25 -52.594 1 88.31 363 SER A N 1
ATOM 2813 C CA . SER A 1 363 ? -3.6 -102.312 -51.844 1 88.31 363 SER A CA 1
ATOM 2814 C C . SER A 1 363 ? -4.398 -103.25 -52.75 1 88.31 363 SER A C 1
ATOM 2816 O O . SER A 1 363 ? -4.301 -104.438 -52.656 1 88.31 363 SER A O 1
ATOM 2818 N N . ASP A 1 364 ? -5.094 -102.688 -53.719 1 88 364 ASP A N 1
ATOM 2819 C CA . ASP A 1 364 ? -5.875 -103.5 -54.688 1 88 364 ASP A CA 1
ATOM 2820 C C . ASP A 1 364 ? -4.965 -104.312 -55.594 1 88 364 ASP A C 1
ATOM 2822 O O . ASP A 1 364 ? -5.223 -105.5 -55.844 1 88 364 ASP A O 1
ATOM 2826 N N . LYS A 1 365 ? -3.951 -103.688 -56 1 86.31 365 LYS A N 1
ATOM 2827 C CA . LYS A 1 365 ? -2.998 -104.375 -56.875 1 86.31 365 LYS A CA 1
ATOM 2828 C C . LYS A 1 365 ? -2.316 -105.5 -56.156 1 86.31 365 LYS A C 1
ATOM 2830 O O . LYS A 1 365 ? -2.105 -106.562 -56.75 1 86.31 365 LYS A O 1
ATOM 2835 N N . LEU A 1 366 ? -2.037 -105.25 -54.906 1 84.88 366 LEU A N 1
ATOM 2836 C CA . LEU A 1 366 ? -1.388 -106.312 -54.094 1 84.88 366 LEU A CA 1
ATOM 2837 C C . LEU A 1 366 ? -2.314 -107.5 -53.875 1 84.88 366 LEU A C 1
ATOM 2839 O O . LEU A 1 366 ? -1.898 -108.625 -54 1 84.88 366 LEU A O 1
ATOM 2843 N N . LYS A 1 367 ? -3.613 -107.312 -53.688 1 86.94 367 LYS A N 1
ATOM 2844 C CA . LYS A 1 367 ? -4.59 -108.375 -53.469 1 86.94 367 LYS A CA 1
ATOM 2845 C C . LYS A 1 367 ? -4.746 -109.188 -54.75 1 86.94 367 LYS A C 1
ATOM 2847 O O . LYS A 1 367 ? -4.758 -110.438 -54.688 1 86.94 367 LYS A O 1
ATOM 2852 N N . GLU A 1 368 ? -4.734 -108.562 -55.781 1 87 368 GLU A N 1
ATOM 2853 C CA . GLU A 1 368 ? -4.855 -109.25 -57.031 1 87 368 GLU A CA 1
ATOM 2854 C C . GLU A 1 368 ? -3.629 -110.125 -57.312 1 87 368 GLU A C 1
ATOM 2856 O O . GLU A 1 368 ? -3.758 -111.25 -57.75 1 87 368 GLU A O 1
ATOM 2861 N N . ALA A 1 369 ? -2.523 -109.5 -57.031 1 82.62 369 ALA A N 1
ATOM 2862 C CA . ALA A 1 369 ? -1.277 -110.188 -57.25 1 82.62 369 ALA A CA 1
ATOM 2863 C C . ALA A 1 369 ? -1.169 -111.438 -56.344 1 82.62 369 ALA A C 1
ATOM 2865 O O . ALA A 1 369 ? -0.706 -112.5 -56.75 1 82.62 369 ALA A O 1
ATOM 2866 N N . ILE A 1 370 ? -1.638 -111.375 -55.125 1 81.75 370 ILE A N 1
ATOM 2867 C CA . ILE A 1 370 ? -1.636 -112.438 -54.156 1 81.75 370 ILE A CA 1
ATOM 2868 C C . ILE A 1 370 ? -2.541 -113.562 -54.656 1 81.75 370 ILE A C 1
ATOM 2870 O O . ILE A 1 370 ? -2.148 -114.75 -54.625 1 81.75 370 ILE A O 1
ATOM 2874 N N . ASP A 1 371 ? -3.67 -113.25 -55.219 1 85 371 ASP A N 1
ATOM 2875 C CA . ASP A 1 371 ? -4.617 -114.25 -55.719 1 85 371 ASP A CA 1
ATOM 2876 C C . ASP A 1 371 ? -4.035 -115 -56.906 1 85 371 ASP A C 1
ATOM 2878 O O . ASP A 1 371 ? -4.145 -116.25 -56.969 1 85 371 ASP A O 1
ATOM 2882 N N . LYS A 1 372 ? -3.396 -114.375 -57.719 1 82.81 372 LYS A N 1
ATOM 2883 C CA . LYS A 1 372 ? -2.816 -115 -58.906 1 82.81 372 LYS A CA 1
ATOM 2884 C C . LYS A 1 372 ? -1.614 -115.875 -58.562 1 82.81 372 LYS A C 1
ATOM 2886 O O . LYS A 1 372 ? -1.414 -116.938 -59.156 1 82.81 372 LYS A O 1
ATOM 2891 N N . SER A 1 373 ? -0.887 -115.375 -57.531 1 80.56 373 SER A N 1
ATOM 2892 C CA . SER A 1 373 ? 0.32 -116.062 -57.156 1 80.56 373 SER A CA 1
ATOM 2893 C C . SER A 1 373 ? -0.021 -117.375 -56.375 1 80.56 373 SER A C 1
ATOM 2895 O O . SER A 1 373 ? 0.747 -118.312 -56.375 1 80.56 373 SER A O 1
ATOM 2897 N N . ALA A 1 374 ? -1.159 -117.438 -55.844 1 81.75 374 ALA A N 1
ATOM 2898 C CA . ALA A 1 374 ? -1.592 -118.625 -55.062 1 81.75 374 ALA A CA 1
ATOM 2899 C C . ALA A 1 374 ? -1.707 -119.875 -55.969 1 81.75 374 ALA A C 1
ATOM 2901 O O . ALA A 1 374 ? -1.595 -121 -55.531 1 81.75 374 ALA A O 1
ATOM 2902 N N . LYS A 1 375 ? -1.735 -119.688 -57.219 1 82.31 375 LYS A N 1
ATOM 2903 C CA . LYS A 1 375 ? -1.854 -120.75 -58.188 1 82.31 375 LYS A CA 1
ATOM 2904 C C . LYS A 1 375 ? -0.531 -121.5 -58.344 1 82.31 375 LYS A C 1
ATOM 2906 O O . LYS A 1 375 ? -0.498 -122.625 -58.875 1 82.31 375 LYS A O 1
ATOM 2911 N N . VAL A 1 376 ? 0.422 -120.812 -57.781 1 79.75 376 VAL A N 1
ATOM 2912 C CA . VAL A 1 376 ? 1.74 -121.438 -57.875 1 79.75 376 VAL A CA 1
ATOM 2913 C C . VAL A 1 376 ? 1.735 -122.75 -57.125 1 79.75 376 VAL A C 1
ATOM 2915 O O . VAL A 1 376 ? 2.439 -123.688 -57.5 1 79.75 376 VAL A O 1
ATOM 2918 N N . ASN A 1 377 ? 0.914 -122.938 -56.156 1 81.75 377 ASN A N 1
ATOM 2919 C CA . ASN A 1 377 ? 0.795 -124.188 -55.406 1 81.75 377 ASN A CA 1
ATOM 2920 C C . ASN A 1 377 ? 0.224 -125.312 -56.25 1 81.75 377 ASN A C 1
ATOM 2922 O O . ASN A 1 377 ? 0.534 -126.5 -56.031 1 81.75 377 ASN A O 1
ATOM 2926 N N . GLU A 1 378 ? -0.495 -125.062 -57.25 1 87.75 378 GLU A N 1
ATOM 2927 C CA . GLU A 1 378 ? -1.062 -126.062 -58.125 1 87.75 378 GLU A CA 1
ATOM 2928 C C . GLU A 1 378 ? 0.021 -126.688 -59 1 87.75 378 GLU A C 1
ATOM 2930 O O . GLU A 1 378 ? -0.123 -127.812 -59.438 1 87.75 378 GLU A O 1
ATOM 2935 N N . ILE A 1 379 ? 1.024 -125.875 -59.062 1 87.5 379 ILE A N 1
ATOM 2936 C CA . ILE A 1 379 ? 2.131 -126.375 -59.875 1 87.5 379 ILE A CA 1
ATOM 2937 C C . ILE A 1 379 ? 2.77 -127.562 -59.156 1 87.5 379 ILE A C 1
ATOM 2939 O O . ILE A 1 379 ? 3.08 -128.625 -59.812 1 87.5 379 ILE A O 1
ATOM 2943 N N . SER A 1 380 ? 2.904 -127.5 -57.938 1 83.81 380 SER A N 1
ATOM 2944 C CA . SER A 1 380 ? 3.5 -128.625 -57.156 1 83.81 380 SER A CA 1
ATOM 2945 C C . SER A 1 380 ? 2.703 -129.875 -57.312 1 83.81 380 SER A C 1
ATOM 2947 O O . SER A 1 380 ? 3.281 -130.875 -57.531 1 83.81 380 SER A O 1
ATOM 2949 N N . ASN A 1 381 ? 1.45 -129.875 -57.375 1 89.06 381 ASN A N 1
ATOM 2950 C CA . ASN A 1 381 ? 0.602 -131 -57.531 1 89.06 381 ASN A CA 1
ATOM 2951 C C . ASN A 1 381 ? 0.737 -131.625 -58.938 1 89.06 381 ASN A C 1
ATOM 2953 O O . ASN A 1 381 ? 0.793 -132.875 -59.062 1 89.06 381 ASN A O 1
ATOM 2957 N N . LEU A 1 382 ? 0.758 -130.75 -59.75 1 92.5 382 LEU A N 1
ATOM 2958 C CA . LEU A 1 382 ? 0.854 -131.125 -61.125 1 92.5 382 LEU A CA 1
ATOM 2959 C C . LEU A 1 382 ? 2.217 -131.75 -61.375 1 92.5 382 LEU A C 1
ATOM 2961 O O . LEU A 1 382 ? 2.328 -132.75 -62.188 1 92.5 382 LEU A O 1
ATOM 2965 N N . LEU A 1 383 ? 3.18 -131.25 -60.656 1 92.69 383 LEU A N 1
ATOM 2966 C CA . LEU A 1 383 ? 4.516 -131.875 -60.781 1 92.69 383 LEU A CA 1
ATOM 2967 C C . LEU A 1 383 ? 4.562 -133.25 -60.188 1 92.69 383 LEU A C 1
ATOM 2969 O O . LEU A 1 383 ? 5.25 -134.125 -60.688 1 92.69 383 LEU A O 1
ATOM 2973 N N . ASP A 1 384 ? 3.793 -133.5 -59.25 1 91 384 ASP A N 1
ATOM 2974 C CA . ASP A 1 384 ? 3.654 -134.875 -58.688 1 91 384 ASP A CA 1
ATOM 2975 C C . ASP A 1 384 ? 3.023 -135.75 -59.719 1 91 384 ASP A C 1
ATOM 2977 O O . ASP A 1 384 ? 3.453 -136.875 -59.844 1 91 384 ASP A O 1
ATOM 2981 N N . ALA A 1 385 ? 2.115 -135.25 -60.375 1 92.88 385 ALA A N 1
ATOM 2982 C CA . ALA A 1 385 ? 1.47 -136.125 -61.406 1 92.88 385 ALA A CA 1
ATOM 2983 C C . ALA A 1 385 ? 2.457 -136.5 -62.5 1 92.88 385 ALA A C 1
ATOM 2985 O O . ALA A 1 385 ? 2.482 -137.625 -62.969 1 92.88 385 ALA A O 1
ATOM 2986 N N . ILE A 1 386 ? 3.252 -135.5 -62.781 1 92.94 386 ILE A N 1
ATOM 2987 C CA . ILE A 1 386 ? 4.246 -135.875 -63.844 1 92.94 386 ILE A CA 1
ATOM 2988 C C . ILE A 1 386 ? 5.266 -136.875 -63.312 1 92.94 386 ILE A C 1
ATOM 2990 O O . ILE A 1 386 ? 5.688 -137.75 -64.062 1 92.94 386 ILE A O 1
ATOM 2994 N N . SER A 1 387 ? 5.656 -136.75 -62.188 1 92.62 387 SER A N 1
ATOM 2995 C CA . SER A 1 387 ? 6.582 -137.75 -61.562 1 92.62 387 SER A CA 1
ATOM 2996 C C . SER A 1 387 ? 5.992 -139.125 -61.531 1 92.62 387 SER A C 1
ATOM 2998 O O . SER A 1 387 ? 6.688 -140.125 -61.812 1 92.62 387 SER A O 1
ATOM 3000 N N . ASP A 1 388 ? 4.781 -139.125 -61.281 1 93.56 388 ASP A N 1
ATOM 3001 C CA . ASP A 1 388 ? 4.09 -140.5 -61.25 1 93.56 388 ASP A CA 1
ATOM 3002 C C . ASP A 1 388 ? 4.047 -141.125 -62.656 1 93.56 388 ASP A C 1
ATOM 3004 O O . ASP A 1 388 ? 4.281 -142.25 -62.844 1 93.56 388 ASP A O 1
ATOM 3008 N N . ILE A 1 389 ? 3.783 -140.25 -63.469 1 93.12 389 ILE A N 1
ATOM 3009 C CA . ILE A 1 389 ? 3.719 -140.625 -64.875 1 93.12 389 ILE A CA 1
ATOM 3010 C C . ILE A 1 389 ? 5.09 -141.125 -65.312 1 93.12 389 ILE A C 1
ATOM 3012 O O . ILE A 1 389 ? 5.191 -142.125 -66 1 93.12 389 ILE A O 1
ATOM 3016 N N . SER A 1 390 ? 6.082 -140.5 -64.938 1 93.69 390 SER A N 1
ATOM 3017 C CA . SER A 1 390 ? 7.445 -140.875 -65.312 1 93.69 390 SER A CA 1
ATOM 3018 C C . SER A 1 390 ? 7.832 -142.25 -64.625 1 93.69 390 SER A C 1
ATOM 3020 O O . SER A 1 390 ? 8.477 -143 -65.25 1 93.69 390 SER A O 1
ATOM 3022 N N . SER A 1 391 ? 7.438 -142.5 -63.562 1 93.31 391 SER A N 1
ATOM 3023 C CA . SER A 1 391 ? 7.703 -143.75 -62.812 1 93.31 391 SER A CA 1
ATOM 3024 C C . SER A 1 391 ? 6.961 -144.875 -63.469 1 93.31 391 SER A C 1
ATOM 3026 O O . SER A 1 391 ? 7.508 -146 -63.562 1 93.31 391 SER A O 1
ATOM 3028 N N . GLN A 1 392 ? 5.836 -144.625 -63.781 1 93.38 392 GLN A N 1
ATOM 3029 C CA . GLN A 1 392 ? 5.031 -145.625 -64.375 1 93.38 392 GLN A CA 1
ATOM 3030 C C . GLN A 1 392 ? 5.586 -146 -65.75 1 93.38 392 GLN A C 1
ATOM 3032 O O . GLN A 1 392 ? 5.605 -147.125 -66.188 1 93.38 392 GLN A O 1
ATOM 3037 N N . THR A 1 393 ? 5.945 -144.875 -66.375 1 91 393 THR A N 1
ATOM 3038 C CA . THR A 1 393 ? 6.562 -145.125 -67.688 1 91 393 THR A CA 1
ATOM 3039 C C . THR A 1 393 ? 7.859 -145.875 -67.562 1 91 393 THR A C 1
ATOM 3041 O O . THR A 1 393 ? 8.141 -146.75 -68.375 1 91 393 THR A O 1
ATOM 3044 N N . ASN A 1 394 ? 8.602 -145.625 -66.562 1 91.81 394 ASN A N 1
ATOM 3045 C CA . ASN A 1 394 ? 9.828 -146.375 -66.25 1 91.81 394 ASN A CA 1
ATOM 3046 C C . ASN A 1 394 ? 9.547 -147.875 -65.938 1 91.81 394 ASN A C 1
ATOM 3048 O O . ASN A 1 394 ? 10.242 -148.75 -66.438 1 91.81 394 ASN A O 1
ATOM 3052 N N . LEU A 1 395 ? 8.531 -148.125 -65.312 1 92.44 395 LEU A N 1
ATOM 3053 C CA . LEU A 1 395 ? 8.141 -149.5 -64.938 1 92.44 395 LEU A CA 1
ATOM 3054 C C . LEU A 1 395 ? 7.66 -150.25 -66.188 1 92.44 395 LEU A C 1
ATOM 3056 O O . LEU A 1 395 ? 7.969 -151.5 -66.312 1 92.44 395 LEU A O 1
ATOM 3060 N N . LEU A 1 396 ? 6.949 -149.625 -66.875 1 91.5 396 LEU A N 1
ATOM 3061 C CA . LEU A 1 396 ? 6.461 -150.25 -68.125 1 91.5 396 LEU A CA 1
ATOM 3062 C C . LEU A 1 396 ? 7.613 -150.5 -69.062 1 91.5 396 LEU A C 1
ATOM 3064 O O . LEU A 1 396 ? 7.594 -151.5 -69.75 1 91.5 396 LEU A O 1
ATOM 3068 N N . SER A 1 397 ? 8.602 -149.75 -69 1 90.25 397 SER A N 1
ATOM 3069 C CA . SER A 1 397 ? 9.781 -149.875 -69.812 1 90.25 397 SER A CA 1
ATOM 3070 C C . SER A 1 397 ? 10.594 -151.125 -69.312 1 90.25 397 SER A C 1
ATOM 3072 O O . SER A 1 397 ? 11.141 -151.875 -70.125 1 90.25 397 SER A O 1
ATOM 3074 N N . LEU A 1 398 ? 10.633 -151.375 -68.125 1 89.62 398 LEU A N 1
ATOM 3075 C CA . LEU A 1 398 ? 11.289 -152.5 -67.5 1 89.62 398 LEU A CA 1
ATOM 3076 C C . LEU A 1 398 ? 10.547 -153.875 -67.875 1 89.62 398 LEU A C 1
ATOM 3078 O O . LEU A 1 398 ? 11.18 -154.875 -68.25 1 89.62 398 LEU A O 1
ATOM 3082 N N . ASN A 1 399 ? 9.359 -153.75 -67.812 1 84.56 399 ASN A N 1
ATOM 3083 C CA . ASN A 1 399 ? 8.555 -154.875 -68.25 1 84.56 399 ASN A CA 1
ATOM 3084 C C . ASN A 1 399 ? 8.719 -155.25 -69.688 1 84.56 399 ASN A C 1
ATOM 3086 O O . ASN A 1 399 ? 8.773 -156.375 -70.062 1 84.56 399 ASN A O 1
ATOM 3090 N N . ALA A 1 400 ? 8.781 -154.125 -70.375 1 84.25 400 ALA A N 1
ATOM 3091 C CA . ALA A 1 400 ? 8.992 -154.25 -71.812 1 84.25 400 ALA A CA 1
ATOM 3092 C C . ALA A 1 400 ? 10.375 -154.875 -72.062 1 84.25 400 ALA A C 1
ATOM 3094 O O . ALA A 1 400 ? 10.539 -155.75 -73 1 84.25 400 ALA A O 1
ATOM 3095 N N . SER A 1 401 ? 11.352 -154.625 -71.312 1 87 401 SER A N 1
ATOM 3096 C CA . SER A 1 401 ? 12.703 -155.125 -71.438 1 87 401 SER A CA 1
ATOM 3097 C C . SER A 1 401 ? 12.742 -156.625 -71.062 1 87 401 SER A C 1
ATOM 3099 O O . SER A 1 401 ? 13.43 -157.375 -71.688 1 87 401 SER A O 1
ATOM 3101 N N . ILE A 1 402 ? 12.031 -157 -70.25 1 82.56 402 ILE A N 1
ATOM 3102 C CA . ILE A 1 402 ? 11.961 -158.375 -69.75 1 82.56 402 ILE A CA 1
ATOM 3103 C C . ILE A 1 402 ? 11.273 -159.25 -70.812 1 82.56 402 ILE A C 1
ATOM 3105 O O . ILE A 1 402 ? 11.742 -160.375 -71.125 1 82.56 402 ILE A O 1
ATOM 3109 N N . GLU A 1 403 ? 10.203 -158.75 -71.25 1 79.5 403 GLU A N 1
ATOM 3110 C CA . GLU A 1 403 ? 9.461 -159.5 -72.25 1 79.5 403 GLU A CA 1
ATOM 3111 C C . GLU A 1 403 ? 10.273 -159.625 -73.562 1 79.5 403 GLU A C 1
ATOM 3113 O O . GLU A 1 403 ? 10.211 -160.625 -74.188 1 79.5 403 GLU A O 1
ATOM 3118 N N . ALA A 1 404 ? 11.047 -158.5 -73.812 1 83.38 404 ALA A N 1
ATOM 3119 C CA . ALA A 1 404 ? 11.922 -158.625 -75 1 83.38 404 ALA A CA 1
ATOM 3120 C C . ALA A 1 404 ? 13.008 -159.625 -74.812 1 83.38 404 ALA A C 1
ATOM 3122 O O . ALA A 1 404 ? 13.367 -160.375 -75.75 1 83.38 404 ALA A O 1
ATOM 3123 N N . ALA A 1 405 ? 13.516 -159.875 -73.75 1 82.44 405 ALA A N 1
ATOM 3124 C CA . ALA A 1 405 ? 14.523 -161 -73.438 1 82.44 405 ALA A CA 1
ATOM 3125 C C . ALA A 1 405 ? 13.93 -162.375 -73.562 1 82.44 405 ALA A C 1
ATOM 3127 O O . ALA A 1 405 ? 14.578 -163.25 -74.062 1 82.44 405 ALA A O 1
ATOM 3128 N N . ARG A 1 406 ? 12.773 -162.5 -73.188 1 79.81 406 ARG A N 1
ATOM 3129 C CA . ARG A 1 406 ? 12.062 -163.75 -73.188 1 79.81 406 ARG A CA 1
ATOM 3130 C C . ARG A 1 406 ? 11.773 -164.25 -74.625 1 79.81 406 ARG A C 1
ATOM 3132 O O . ARG A 1 406 ? 11.719 -165.5 -74.875 1 79.81 406 ARG A O 1
ATOM 3139 N N . ALA A 1 407 ? 11.594 -163.25 -75.438 1 80.5 407 ALA A N 1
ATOM 3140 C CA . ALA A 1 407 ? 11.227 -163.5 -76.812 1 80.5 407 ALA A CA 1
ATOM 3141 C C . ALA A 1 407 ? 12.453 -163.875 -77.625 1 80.5 407 ALA A C 1
ATOM 3143 O O . ALA A 1 407 ? 12.344 -164.25 -78.812 1 80.5 407 ALA A O 1
ATOM 3144 N N . GLY A 1 408 ? 13.727 -163.875 -77.188 1 79.12 408 GLY A N 1
ATOM 3145 C CA . GLY A 1 408 ? 14.977 -164.25 -77.812 1 79.12 408 GLY A CA 1
ATOM 3146 C C . GLY A 1 408 ? 15.367 -163.375 -79 1 79.12 408 GLY A C 1
ATOM 3147 O O . GLY A 1 408 ? 15.438 -162.125 -78.875 1 79.12 408 GLY A O 1
ATOM 3148 N N . GLU A 1 409 ? 15.43 -164 -80.25 1 78.38 409 GLU A N 1
ATOM 3149 C CA . GLU A 1 409 ? 15.914 -163.375 -81.438 1 78.38 409 GLU A CA 1
ATOM 3150 C C . GLU A 1 409 ? 14.859 -162.375 -82 1 78.38 409 GLU A C 1
ATOM 3152 O O . GLU A 1 409 ? 15.195 -161.375 -82.625 1 78.38 409 GLU A O 1
ATOM 3157 N N . SER A 1 410 ? 13.633 -162.625 -81.75 1 77.5 410 SER A N 1
ATOM 3158 C CA . SER A 1 410 ? 12.523 -161.75 -82.312 1 77.5 410 SER A CA 1
ATOM 3159 C C . SER A 1 410 ? 12.305 -160.5 -81.438 1 77.5 410 SER A C 1
ATOM 3161 O O . SER A 1 410 ? 11.609 -159.625 -81.875 1 77.5 410 SER A O 1
ATOM 3163 N N . GLY A 1 411 ? 13.117 -160.375 -80.25 1 78.94 411 GLY A N 1
ATOM 3164 C CA . GLY A 1 411 ? 12.875 -159.375 -79.312 1 78.94 411 GLY A CA 1
ATOM 3165 C C . GLY A 1 411 ? 13.977 -158.25 -79.312 1 78.94 411 GLY A C 1
ATOM 3166 O O . GLY A 1 411 ? 13.922 -157.375 -78.562 1 78.94 411 GLY A O 1
ATOM 3167 N N . LYS A 1 412 ? 14.898 -158.5 -80.188 1 85.44 412 LYS A N 1
ATOM 3168 C CA . LYS A 1 412 ? 16.047 -157.5 -80.125 1 85.44 412 LYS A CA 1
ATOM 3169 C C . LYS A 1 412 ? 15.617 -156.125 -80.438 1 85.44 412 LYS A C 1
ATOM 3171 O O . LYS A 1 412 ? 16.078 -155.125 -79.812 1 85.44 412 LYS A O 1
ATOM 3176 N N . GLY A 1 413 ? 14.711 -155.875 -81.375 1 82.25 413 GLY A N 1
ATOM 3177 C CA . GLY A 1 413 ? 14.227 -154.625 -81.688 1 82.25 413 GLY A CA 1
ATOM 3178 C C . GLY A 1 413 ? 13.438 -153.875 -80.625 1 82.25 413 GLY A C 1
ATOM 3179 O O . GLY A 1 413 ? 13.602 -152.75 -80.312 1 82.25 413 GLY A O 1
ATOM 3180 N N . PHE A 1 414 ? 12.742 -154.75 -79.75 1 83.75 414 PHE A N 1
ATOM 3181 C CA . PHE A 1 414 ? 11.93 -154.25 -78.688 1 83.75 414 PHE A CA 1
ATOM 3182 C C . PHE A 1 414 ? 12.805 -153.875 -77.5 1 83.75 414 PHE A C 1
ATOM 3184 O O . PHE A 1 414 ? 12.5 -153 -76.75 1 83.75 414 PHE A O 1
ATOM 3191 N N . ALA A 1 415 ? 13.891 -154.625 -77.375 1 86.31 415 ALA A N 1
ATOM 3192 C CA . ALA A 1 415 ? 14.82 -154.25 -76.25 1 86.31 415 ALA A CA 1
ATOM 3193 C C . ALA A 1 415 ? 15.453 -152.875 -76.438 1 86.31 415 ALA A C 1
ATOM 3195 O O . ALA A 1 415 ? 15.625 -152.25 -75.438 1 86.31 415 ALA A O 1
ATOM 3196 N N . VAL A 1 416 ? 15.586 -152.5 -77.625 1 89.75 416 VAL A N 1
ATOM 3197 C CA . VAL A 1 416 ? 16.172 -151.125 -77.938 1 89.75 416 VAL A CA 1
ATOM 3198 C C . VAL A 1 416 ? 15.148 -150 -77.625 1 89.75 416 VAL A C 1
ATOM 3200 O O . VAL A 1 416 ? 15.477 -149 -77 1 89.75 416 VAL A O 1
ATOM 3203 N N . VAL A 1 417 ? 13.938 -150.375 -78 1 89.31 417 VAL A N 1
ATOM 3204 C CA . VAL A 1 417 ? 12.867 -149.375 -77.75 1 89.31 417 VAL A CA 1
ATOM 3205 C C . VAL A 1 417 ? 12.586 -149.25 -76.25 1 89.31 417 VAL A C 1
ATOM 3207 O O . VAL A 1 417 ? 12.438 -148.125 -75.75 1 89.31 417 VAL A O 1
ATOM 3210 N N . ALA A 1 418 ? 12.602 -150.375 -75.562 1 87.88 418 ALA A N 1
ATOM 3211 C CA . ALA A 1 418 ? 12.359 -150.375 -74.125 1 87.88 418 ALA A CA 1
ATOM 3212 C C . ALA A 1 418 ? 13.477 -149.625 -73.375 1 87.88 418 ALA A C 1
ATOM 3214 O O . ALA A 1 418 ? 13.211 -148.875 -72.438 1 87.88 418 ALA A O 1
ATOM 3215 N N . ALA A 1 419 ? 14.719 -149.75 -73.938 1 89.75 419 ALA A N 1
ATOM 3216 C CA . ALA A 1 419 ? 15.852 -149 -73.312 1 89.75 419 ALA A CA 1
ATOM 3217 C C . ALA A 1 419 ? 15.789 -147.5 -73.5 1 89.75 419 ALA A C 1
ATOM 3219 O O . ALA A 1 419 ? 16.141 -146.75 -72.562 1 89.75 419 ALA A O 1
ATOM 3220 N N . GLU A 1 420 ? 15.234 -147.25 -74.625 1 93.25 420 GLU A N 1
ATOM 3221 C CA . GLU A 1 420 ? 15.125 -145.75 -74.938 1 93.25 420 GLU A CA 1
ATOM 3222 C C . GLU A 1 420 ? 14 -145.125 -74.125 1 93.25 420 GLU A C 1
ATOM 3224 O O . GLU A 1 420 ? 14.141 -144 -73.625 1 93.25 420 GLU A O 1
ATOM 3229 N N . ILE A 1 421 ? 12.945 -145.75 -73.938 1 91.94 421 ILE A N 1
ATOM 3230 C CA . ILE A 1 421 ? 11.828 -145.25 -73.125 1 91.94 421 ILE A CA 1
ATOM 3231 C C . ILE A 1 421 ? 12.242 -145.25 -71.625 1 91.94 421 ILE A C 1
ATOM 3233 O O . ILE A 1 421 ? 11.867 -144.25 -70.938 1 91.94 421 ILE A O 1
ATOM 3237 N N . LYS A 1 422 ? 13.008 -146.125 -71.25 1 93.06 422 LYS A N 1
ATOM 3238 C CA . LYS A 1 422 ? 13.523 -146.125 -69.875 1 93.06 422 LYS A CA 1
ATOM 3239 C C . LYS A 1 422 ? 14.383 -144.875 -69.688 1 93.06 422 LYS A C 1
ATOM 3241 O O . LYS A 1 422 ? 14.227 -144.125 -68.688 1 93.06 422 LYS A O 1
ATOM 3246 N N . LYS A 1 423 ? 15.18 -144.625 -70.625 1 93.94 423 LYS A N 1
ATOM 3247 C CA . LYS A 1 423 ? 16.062 -143.375 -70.562 1 93.94 423 LYS A CA 1
ATOM 3248 C C . LYS A 1 423 ? 15.25 -142.125 -70.5 1 93.94 423 LYS A C 1
ATOM 3250 O O . LYS A 1 423 ? 15.547 -141.25 -69.75 1 93.94 423 LYS A O 1
ATOM 3255 N N . LEU A 1 424 ? 14.211 -142 -71.25 1 92.75 424 LEU A N 1
ATOM 3256 C CA . LEU A 1 424 ? 13.359 -140.875 -71.312 1 92.75 424 LEU A CA 1
ATOM 3257 C C . LEU A 1 424 ? 12.547 -140.625 -70 1 92.75 424 LEU A C 1
ATOM 3259 O O . LEU A 1 424 ? 12.336 -139.5 -69.562 1 92.75 424 LEU A O 1
ATOM 3263 N N . ALA A 1 425 ? 12.133 -141.75 -69.438 1 92.81 425 ALA A N 1
ATOM 3264 C CA . ALA A 1 425 ? 11.406 -141.625 -68.188 1 92.81 425 ALA A CA 1
ATOM 3265 C C . ALA A 1 425 ? 12.305 -141.125 -67.062 1 92.81 425 ALA A C 1
ATOM 3267 O O . ALA A 1 425 ? 11.875 -140.375 -66.25 1 92.81 425 ALA A O 1
ATOM 3268 N N . GLU A 1 426 ? 13.562 -141.625 -67.125 1 93.38 426 GLU A N 1
ATOM 3269 C CA . GLU A 1 426 ? 14.523 -141.125 -66.125 1 93.38 426 GLU A CA 1
ATOM 3270 C C . GLU A 1 426 ? 14.859 -139.625 -66.25 1 93.38 426 GLU A C 1
ATOM 3272 O O . GLU A 1 426 ? 14.969 -138.875 -65.312 1 93.38 426 GLU A O 1
ATOM 3277 N N . GLU A 1 427 ? 14.898 -139.25 -67.438 1 93.5 427 GLU A N 1
ATOM 3278 C CA . GLU A 1 427 ? 15.164 -137.875 -67.75 1 93.5 427 GLU A CA 1
ATOM 3279 C C . GLU A 1 427 ? 13.977 -137 -67.312 1 93.5 427 GLU A C 1
ATOM 3281 O O . GLU A 1 427 ? 14.156 -135.875 -66.812 1 93.5 427 GLU A O 1
ATOM 3286 N N . SER A 1 428 ? 12.82 -137.375 -67.562 1 93.06 428 SER A N 1
ATOM 3287 C CA . SER A 1 428 ? 11.609 -136.75 -67.188 1 93.06 428 SER A CA 1
ATOM 3288 C C . SER A 1 428 ? 11.516 -136.5 -65.688 1 93.06 428 SER A C 1
ATOM 3290 O O . SER A 1 428 ? 11.172 -135.5 -65.125 1 93.06 428 SER A O 1
ATOM 3292 N N . ASP A 1 429 ? 11.93 -137.625 -65 1 92.25 429 ASP A N 1
ATOM 3293 C CA . ASP A 1 429 ? 11.898 -137.5 -63.531 1 92.25 429 ASP A CA 1
ATOM 3294 C C . ASP A 1 429 ? 12.914 -136.625 -63 1 92.25 429 ASP A C 1
ATOM 3296 O O . ASP A 1 429 ? 12.609 -135.875 -62.062 1 92.25 429 ASP A O 1
ATOM 3300 N N . MET A 1 430 ? 14.031 -136.5 -63.594 1 93.94 430 MET A N 1
ATOM 3301 C CA . MET A 1 430 ? 15.078 -135.625 -63.156 1 93.94 430 MET A CA 1
ATOM 3302 C C . MET A 1 430 ? 14.672 -134.125 -63.438 1 93.94 430 MET A C 1
ATOM 3304 O O . MET A 1 430 ? 14.883 -133.25 -62.594 1 93.94 430 MET A O 1
ATOM 3308 N N . THR A 1 431 ? 14.031 -133.875 -64.5 1 93 431 THR A N 1
ATOM 3309 C CA . THR A 1 431 ? 13.578 -132.625 -64.875 1 93 431 THR A CA 1
ATOM 3310 C C . THR A 1 431 ? 12.438 -132.125 -63.938 1 93 431 THR A C 1
ATOM 3312 O O . THR A 1 431 ? 12.398 -131 -63.531 1 93 431 THR A O 1
ATOM 3315 N N . THR A 1 432 ? 11.594 -133 -63.594 1 93.38 432 THR A N 1
ATOM 3316 C CA . THR A 1 432 ? 10.477 -132.75 -62.719 1 93.38 432 THR A CA 1
ATOM 3317 C C . THR A 1 432 ? 10.984 -132.375 -61.312 1 93.38 432 THR A C 1
ATOM 3319 O O . THR A 1 432 ? 10.477 -131.375 -60.688 1 93.38 432 THR A O 1
ATOM 3322 N N . LYS A 1 433 ? 12.039 -133.125 -60.969 1 93.31 433 LYS A N 1
ATOM 3323 C CA . LYS A 1 433 ? 12.625 -132.875 -59.688 1 93.31 433 LYS A CA 1
ATOM 3324 C C . LYS A 1 433 ? 13.258 -131.375 -59.656 1 93.31 433 LYS A C 1
ATOM 3326 O O . LYS A 1 433 ? 13.133 -130.625 -58.688 1 93.31 433 LYS A O 1
ATOM 3331 N N . ARG A 1 434 ? 13.789 -131 -60.719 1 92.62 434 ARG A N 1
ATOM 3332 C CA . ARG A 1 434 ? 14.375 -129.75 -60.844 1 92.62 434 ARG A CA 1
ATOM 3333 C C . ARG A 1 434 ? 13.297 -128.625 -60.844 1 92.62 434 ARG A C 1
ATOM 3335 O O . ARG A 1 434 ? 13.438 -127.625 -60.188 1 92.62 434 ARG A O 1
ATOM 3342 N N . ILE A 1 435 ? 12.258 -128.875 -61.469 1 90.62 435 ILE A N 1
ATOM 3343 C CA . ILE A 1 435 ? 11.156 -127.875 -61.5 1 90.62 435 ILE A CA 1
ATOM 3344 C C . ILE A 1 435 ? 10.547 -127.75 -60.125 1 90.62 435 ILE A C 1
ATOM 3346 O O . ILE A 1 435 ? 10.18 -126.625 -59.719 1 90.62 435 ILE A O 1
ATOM 3350 N N . ARG A 1 436 ? 10.516 -128.875 -59.406 1 90.62 436 ARG A N 1
ATOM 3351 C CA . ARG A 1 436 ? 9.977 -128.75 -58.062 1 90.62 436 ARG A CA 1
ATOM 3352 C C . ARG A 1 436 ? 10.82 -127.875 -57.156 1 90.62 436 ARG A C 1
ATOM 3354 O O . ARG A 1 436 ? 10.289 -127.062 -56.406 1 90.62 436 ARG A O 1
ATOM 3361 N N . ASP A 1 437 ? 12.07 -128 -57.375 1 90.56 437 ASP A N 1
ATOM 3362 C CA . ASP A 1 437 ? 12.984 -127.25 -56.562 1 90.56 437 ASP A CA 1
ATOM 3363 C C . ASP A 1 437 ? 12.836 -125.75 -56.875 1 90.56 437 ASP A C 1
ATOM 3365 O O . ASP A 1 437 ? 12.734 -124.938 -55.969 1 90.56 437 ASP A O 1
ATOM 3369 N N . ILE A 1 438 ? 12.695 -125.375 -58.031 1 88.5 438 ILE A N 1
ATOM 3370 C CA . ILE A 1 438 ? 12.578 -124 -58.469 1 88.5 438 ILE A CA 1
ATOM 3371 C C . ILE A 1 438 ? 11.219 -123.438 -58.031 1 88.5 438 ILE A C 1
ATOM 3373 O O . ILE A 1 438 ? 11.125 -122.312 -57.562 1 88.5 438 ILE A O 1
ATOM 3377 N N . THR A 1 439 ? 10.195 -124.25 -58.156 1 86.75 439 THR A N 1
ATOM 3378 C CA . THR A 1 439 ? 8.852 -123.812 -57.781 1 86.75 439 THR A CA 1
ATOM 3379 C C . THR A 1 439 ? 8.797 -123.5 -56.281 1 86.75 439 THR A C 1
ATOM 3381 O O . THR A 1 439 ? 8.164 -122.562 -55.875 1 86.75 439 THR A O 1
ATOM 3384 N N . THR A 1 440 ? 9.531 -124.375 -55.562 1 88.81 440 THR A N 1
ATOM 3385 C CA . THR A 1 440 ? 9.594 -124.188 -54.125 1 88.81 440 THR A CA 1
ATOM 3386 C C . THR A 1 440 ? 10.25 -122.812 -53.812 1 88.81 440 THR A C 1
ATOM 3388 O O . THR A 1 440 ? 9.766 -122.062 -52.969 1 88.81 440 THR A O 1
ATOM 3391 N N . HIS A 1 441 ? 11.219 -122.438 -54.625 1 87.25 441 HIS A N 1
ATOM 3392 C CA . HIS A 1 441 ? 11.898 -121.188 -54.469 1 87.25 441 HIS A CA 1
ATOM 3393 C C . HIS A 1 441 ? 11.016 -120 -54.875 1 87.25 441 HIS A C 1
ATOM 3395 O O . HIS A 1 441 ? 11.016 -118.938 -54.25 1 87.25 441 HIS A O 1
ATOM 3401 N N . VAL A 1 442 ? 10.227 -120.125 -55.844 1 82.69 442 VAL A N 1
ATOM 3402 C CA . VAL A 1 442 ? 9.352 -119.062 -56.344 1 82.69 442 VAL A CA 1
ATOM 3403 C C . VAL A 1 442 ? 8.219 -118.812 -55.344 1 82.69 442 VAL A C 1
ATOM 3405 O O . VAL A 1 442 ? 7.855 -117.625 -55.094 1 82.69 442 VAL A O 1
ATOM 3408 N N . ILE A 1 443 ? 7.766 -119.938 -54.812 1 85.75 443 ILE A N 1
ATOM 3409 C CA . ILE A 1 443 ? 6.707 -119.812 -53.812 1 85.75 443 ILE A CA 1
ATOM 3410 C C . ILE A 1 443 ? 7.215 -119.062 -52.625 1 85.75 443 ILE A C 1
ATOM 3412 O O . ILE A 1 443 ? 6.531 -118.125 -52.125 1 85.75 443 ILE A O 1
ATOM 3416 N N . GLN A 1 444 ? 8.484 -119.25 -52.25 1 87.56 444 GLN A N 1
ATOM 3417 C CA . GLN A 1 444 ? 9.078 -118.5 -51.125 1 87.56 444 GLN A CA 1
ATOM 3418 C C . GLN A 1 444 ? 9.305 -117.062 -51.469 1 87.56 444 GLN A C 1
ATOM 3420 O O . GLN A 1 444 ? 9.094 -116.188 -50.625 1 87.56 444 GLN A O 1
ATOM 3425 N N . ALA A 1 445 ? 9.609 -116.812 -52.656 1 83.06 445 ALA A N 1
ATOM 3426 C CA . ALA A 1 445 ? 9.844 -115.438 -53.094 1 83.06 445 ALA A CA 1
ATOM 3427 C C . ALA A 1 445 ? 8.547 -114.625 -53.156 1 83.06 445 ALA A C 1
ATOM 3429 O O . ALA A 1 445 ? 8.5 -113.438 -52.719 1 83.06 445 ALA A O 1
ATOM 3430 N N . VAL A 1 446 ? 7.512 -115.188 -53.625 1 82.38 446 VAL A N 1
ATOM 3431 C CA . VAL A 1 446 ? 6.199 -114.562 -53.688 1 82.38 446 VAL A CA 1
ATOM 3432 C C . VAL A 1 446 ? 5.68 -114.25 -52.281 1 82.38 446 VAL A C 1
ATOM 3434 O O . VAL A 1 446 ? 5.18 -113.125 -52.031 1 82.38 446 VAL A O 1
ATOM 3437 N N . ASP A 1 447 ? 5.961 -115.25 -51.406 1 86.38 447 ASP A N 1
ATOM 3438 C CA . ASP A 1 447 ? 5.543 -115.062 -50.031 1 86.38 447 ASP A CA 1
ATOM 3439 C C . ASP A 1 447 ? 6.281 -113.875 -49.375 1 86.38 447 ASP A C 1
ATOM 3441 O O . ASP A 1 447 ? 5.676 -113.062 -48.688 1 86.38 447 ASP A O 1
ATOM 3445 N N . SER A 1 448 ? 7.496 -113.75 -49.719 1 86.81 448 SER A N 1
ATOM 3446 C CA . SER A 1 448 ? 8.312 -112.688 -49.156 1 86.81 448 SER A CA 1
ATOM 3447 C C . SER A 1 448 ? 7.871 -111.375 -49.719 1 86.81 448 SER A C 1
ATOM 3449 O O . SER A 1 448 ? 7.812 -110.375 -49 1 86.81 448 SER A O 1
ATOM 3451 N N . LEU A 1 449 ? 7.5 -111.25 -50.938 1 83.69 449 LEU A N 1
ATOM 3452 C CA . LEU A 1 449 ? 7.051 -110.062 -51.594 1 83.69 449 LEU A CA 1
ATOM 3453 C C . LEU A 1 449 ? 5.703 -109.562 -51.031 1 83.69 449 LEU A C 1
ATOM 3455 O O . LEU A 1 449 ? 5.5 -108.375 -50.781 1 83.69 449 LEU A O 1
ATOM 3459 N N . VAL A 1 450 ? 4.855 -110.562 -50.875 1 85.25 450 VAL A N 1
ATOM 3460 C CA . VAL A 1 450 ? 3.535 -110.312 -50.312 1 85.25 450 VAL A CA 1
ATOM 3461 C C . VAL A 1 450 ? 3.674 -109.75 -48.875 1 85.25 450 VAL A C 1
ATOM 3463 O O . VAL A 1 450 ? 3.064 -108.75 -48.531 1 85.25 450 VAL A O 1
ATOM 3466 N N . THR A 1 451 ? 4.578 -110.375 -48.094 1 87.44 451 THR A N 1
ATOM 3467 C CA . THR A 1 451 ? 4.777 -109.938 -46.719 1 87.44 451 THR A CA 1
ATOM 3468 C C . THR A 1 451 ? 5.395 -108.562 -46.625 1 87.44 451 THR A C 1
ATOM 3470 O O . THR A 1 451 ? 4.949 -107.688 -45.844 1 87.44 451 THR A O 1
ATOM 3473 N N . SER A 1 452 ? 6.32 -108.312 -47.469 1 85.81 452 SER A N 1
ATOM 3474 C CA . SER A 1 452 ? 6.984 -107 -47.469 1 85.81 452 SER A CA 1
ATOM 3475 C C . SER A 1 452 ? 6.043 -105.875 -47.938 1 85.81 452 SER A C 1
ATOM 3477 O O . SER A 1 452 ? 5.98 -104.812 -47.312 1 85.81 452 SER A O 1
ATOM 3479 N N . SER A 1 453 ? 5.266 -106.125 -48.969 1 85.06 453 SER A N 1
ATOM 3480 C CA . SER A 1 453 ? 4.328 -105.188 -49.5 1 85.06 453 SER A CA 1
ATOM 3481 C C . SER A 1 453 ? 3.215 -104.875 -48.5 1 85.06 453 SER A C 1
ATOM 3483 O O . SER A 1 453 ? 2.824 -103.688 -48.312 1 85.06 453 SER A O 1
ATOM 3485 N N . THR A 1 454 ? 2.822 -105.938 -47.844 1 87.19 454 THR A N 1
ATOM 3486 C CA . THR A 1 454 ? 1.787 -105.75 -46.844 1 87.19 454 THR A CA 1
ATOM 3487 C C . THR A 1 454 ? 2.314 -104.938 -45.656 1 87.19 454 THR A C 1
ATOM 3489 O O . THR A 1 454 ? 1.607 -104.062 -45.125 1 87.19 454 THR A O 1
ATOM 3492 N N . SER A 1 455 ? 3.572 -105.125 -45.344 1 88.38 455 SER A N 1
ATOM 3493 C CA . SER A 1 455 ? 4.188 -104.438 -44.25 1 88.38 455 SER A CA 1
ATOM 3494 C C . SER A 1 455 ? 4.352 -102.938 -44.562 1 88.38 455 SER A C 1
ATOM 3496 O O . SER A 1 455 ? 4.098 -102.062 -43.719 1 88.38 455 SER A O 1
ATOM 3498 N N . ILE A 1 456 ? 4.688 -102.625 -45.75 1 88.38 456 ILE A N 1
ATOM 3499 C CA . ILE A 1 456 ? 4.883 -101.25 -46.188 1 88.38 456 ILE A CA 1
ATOM 3500 C C . ILE A 1 456 ? 3.537 -100.562 -46.219 1 88.38 456 ILE A C 1
ATOM 3502 O O . ILE A 1 456 ? 3.428 -99.375 -45.75 1 88.38 456 ILE A O 1
ATOM 3506 N N . LEU A 1 457 ? 2.557 -101.188 -46.781 1 89.12 457 LEU A N 1
ATOM 3507 C CA . LEU A 1 457 ? 1.228 -100.562 -46.844 1 89.12 457 LEU A CA 1
ATOM 3508 C C . LEU A 1 457 ? 0.671 -100.375 -45.438 1 89.12 457 LEU A C 1
ATOM 3510 O O . LEU A 1 457 ? 0.009 -99.312 -45.188 1 89.12 457 LEU A O 1
ATOM 3514 N N . LYS A 1 458 ? 1.053 -101.312 -44.562 1 89.94 458 LYS A N 1
ATOM 3515 C CA . LYS A 1 458 ? 0.638 -101.125 -43.188 1 89.94 458 LYS A CA 1
ATOM 3516 C C . LYS A 1 458 ? 1.334 -99.938 -42.531 1 89.94 458 LYS A C 1
ATOM 3518 O O . LYS A 1 458 ? 0.709 -99.188 -41.812 1 89.94 458 LYS A O 1
ATOM 3523 N N . PHE A 1 459 ? 2.5 -99.75 -42.812 1 90 459 PHE A N 1
ATOM 3524 C CA . PHE A 1 459 ? 3.264 -98.625 -42.312 1 90 459 PHE A CA 1
ATOM 3525 C C . PHE A 1 459 ? 2.684 -97.312 -42.844 1 90 459 PHE A C 1
ATOM 3527 O O . PHE A 1 459 ? 2.543 -96.375 -42.062 1 90 459 PHE A O 1
ATOM 3534 N N . ILE A 1 460 ? 2.383 -97.188 -44.062 1 92.06 460 ILE A N 1
ATOM 3535 C CA . ILE A 1 460 ? 1.817 -96 -44.625 1 92.06 460 ILE A CA 1
ATOM 3536 C C . ILE A 1 460 ? 0.469 -95.688 -43.969 1 92.06 460 ILE A C 1
ATOM 3538 O O . ILE A 1 460 ? 0.205 -94.562 -43.594 1 92.06 460 ILE A O 1
ATOM 3542 N N . ASP A 1 461 ? -0.304 -96.75 -43.844 1 89.62 461 ASP A N 1
ATOM 3543 C CA . ASP A 1 461 ? -1.658 -96.562 -43.312 1 89.62 461 ASP A CA 1
ATOM 3544 C C . ASP A 1 461 ? -1.636 -96.188 -41.844 1 89.62 461 ASP A C 1
ATOM 3546 O O . ASP A 1 461 ? -2.35 -95.25 -41.406 1 89.62 461 ASP A O 1
ATOM 3550 N N . GLU A 1 462 ? -0.704 -96.812 -41.031 1 90.5 462 GLU A N 1
ATOM 3551 C CA . GLU A 1 462 ? -0.743 -96.625 -39.594 1 90.5 462 GLU A CA 1
ATOM 3552 C C . GLU A 1 462 ? 0.17 -95.5 -39.156 1 90.5 462 GLU A C 1
ATOM 3554 O O . GLU A 1 462 ? -0.084 -94.875 -38.125 1 90.5 462 GLU A O 1
ATOM 3559 N N . THR A 1 463 ? 1.13 -95.25 -39.906 1 91.31 463 THR A N 1
ATOM 3560 C CA . THR A 1 463 ? 2.109 -94.25 -39.406 1 91.31 463 THR A CA 1
ATOM 3561 C C . THR A 1 463 ? 2.064 -93 -40.25 1 91.31 463 THR A C 1
ATOM 3563 O O . THR A 1 463 ? 1.849 -91.875 -39.719 1 91.31 463 THR A O 1
ATOM 3566 N N . VAL A 1 464 ? 2.154 -93.062 -41.531 1 93.31 464 VAL A N 1
ATOM 3567 C CA . VAL A 1 464 ? 2.289 -91.875 -42.375 1 93.31 464 VAL A CA 1
ATOM 3568 C C . VAL A 1 464 ? 0.99 -91.125 -42.375 1 93.31 464 VAL A C 1
ATOM 3570 O O . VAL A 1 464 ? 1.008 -89.875 -42.188 1 93.31 464 VAL A O 1
ATOM 3573 N N . ILE A 1 465 ? -0.118 -91.812 -42.562 1 93.06 465 ILE A N 1
ATOM 3574 C CA . ILE A 1 465 ? -1.411 -91.125 -42.562 1 93.06 465 ILE A CA 1
ATOM 3575 C C . ILE A 1 465 ? -1.663 -90.5 -41.219 1 93.06 465 ILE A C 1
ATOM 3577 O O . ILE A 1 465 ? -2.135 -89.375 -41.156 1 93.06 465 ILE A O 1
ATOM 3581 N N . GLU A 1 466 ? -1.24 -91.188 -40.094 1 93.06 466 GLU A N 1
ATOM 3582 C CA . GLU A 1 466 ? -1.399 -90.562 -38.781 1 93.06 466 GLU A CA 1
ATOM 3583 C C . GLU A 1 466 ? -0.509 -89.375 -38.594 1 93.06 466 GLU A C 1
ATOM 3585 O O . GLU A 1 466 ? -0.895 -88.375 -37.906 1 93.06 466 GLU A O 1
ATOM 3590 N N . ASN A 1 467 ? 0.582 -89.312 -39.156 1 92.94 467 ASN A N 1
ATOM 3591 C CA . ASN A 1 467 ? 1.48 -88.188 -39.062 1 92.94 467 ASN A CA 1
ATOM 3592 C C . ASN A 1 467 ? 0.879 -87 -39.781 1 92.94 467 ASN A C 1
ATOM 3594 O O . ASN A 1 467 ? 0.997 -85.875 -39.281 1 92.94 467 ASN A O 1
ATOM 3598 N N . TYR A 1 468 ? 0.246 -87.125 -40.875 1 93.62 468 TYR A N 1
ATOM 3599 C CA . TYR A 1 468 ? -0.361 -86 -41.594 1 93.62 468 TYR A CA 1
ATOM 3600 C C . TYR A 1 468 ? -1.522 -85.438 -40.812 1 93.62 468 TYR A C 1
ATOM 3602 O O . TYR A 1 468 ? -1.742 -84.188 -40.812 1 93.62 468 TYR A O 1
ATOM 3610 N N . LYS A 1 469 ? -2.217 -86.25 -40.062 1 93.12 469 LYS A N 1
ATOM 3611 C CA . LYS A 1 469 ? -3.26 -85.812 -39.156 1 93.12 469 LYS A CA 1
ATOM 3612 C C . LYS A 1 469 ? -2.666 -84.938 -38.031 1 93.12 469 LYS A C 1
ATOM 3614 O O . LYS A 1 469 ? -3.23 -83.938 -37.656 1 93.12 469 LYS A O 1
ATOM 3619 N N . GLN A 1 470 ? -1.557 -85.375 -37.531 1 92.69 470 GLN A N 1
ATOM 3620 C CA . GLN A 1 470 ? -0.859 -84.625 -36.5 1 92.69 470 GLN A CA 1
ATOM 3621 C C . GLN A 1 470 ? -0.39 -83.312 -37.031 1 92.69 470 GLN A C 1
ATOM 3623 O O . GLN A 1 470 ? -0.469 -82.25 -36.344 1 92.69 470 GLN A O 1
ATOM 3628 N N . PHE A 1 471 ? 0.016 -83.312 -38.25 1 92.88 471 PHE A N 1
ATOM 3629 C CA . PHE A 1 471 ? 0.492 -82.062 -38.875 1 92.88 471 PHE A CA 1
ATOM 3630 C C . PHE A 1 471 ? -0.662 -81.125 -39.125 1 92.88 471 PHE A C 1
ATOM 3632 O O . PHE A 1 471 ? -0.503 -79.938 -38.969 1 92.88 471 PHE A O 1
ATOM 3639 N N . TYR A 1 472 ? -1.746 -81.688 -39.531 1 92.94 472 TYR A N 1
ATOM 3640 C CA . TYR A 1 472 ? -2.961 -80.875 -39.594 1 92.94 472 TYR A CA 1
ATOM 3641 C C . TYR A 1 472 ? -3.268 -80.25 -38.25 1 92.94 472 TYR A C 1
ATOM 3643 O O . TYR A 1 472 ? -3.611 -79.062 -38.188 1 92.94 472 TYR A O 1
ATOM 3651 N N . GLY A 1 473 ? -3.074 -80.938 -37.156 1 93.94 473 GLY A N 1
ATOM 3652 C CA . GLY A 1 473 ? -3.256 -80.375 -35.812 1 93.94 473 GLY A CA 1
ATOM 3653 C C . GLY A 1 473 ? -2.297 -79.25 -35.5 1 93.94 473 GLY A C 1
ATOM 3654 O O . GLY A 1 473 ? -2.699 -78.25 -34.938 1 93.94 473 GLY A O 1
ATOM 3655 N N . ILE A 1 474 ? -1.132 -79.375 -35.812 1 93.88 474 ILE A N 1
ATOM 3656 C CA . ILE A 1 474 ? -0.112 -78.375 -35.562 1 93.88 474 ILE A CA 1
ATOM 3657 C C . ILE A 1 474 ? -0.447 -77.125 -36.344 1 93.88 474 ILE A C 1
ATOM 3659 O O . ILE A 1 474 ? -0.242 -76 -35.844 1 93.88 474 ILE A O 1
ATOM 3663 N N . SER A 1 475 ? -0.925 -77.25 -37.594 1 95.12 475 SER A N 1
ATOM 3664 C CA . SER A 1 475 ? -1.33 -76.125 -38.406 1 95.12 475 SER A CA 1
ATOM 3665 C C . SER A 1 475 ? -2.439 -75.312 -37.688 1 95.12 475 SER A C 1
ATOM 3667 O O . SER A 1 475 ? -2.486 -74.125 -37.781 1 95.12 475 SER A O 1
ATOM 3669 N N . ASN A 1 476 ? -3.299 -76.062 -36.969 1 95 476 ASN A N 1
ATOM 3670 C CA . ASN A 1 476 ? -4.355 -75.375 -36.219 1 95 476 ASN A CA 1
ATOM 3671 C C . ASN A 1 476 ? -3.793 -74.625 -35.031 1 95 476 ASN A C 1
ATOM 3673 O O . ASN A 1 476 ? -4.242 -73.5 -34.75 1 95 476 ASN A O 1
ATOM 3677 N N . PHE A 1 477 ? -2.832 -75.188 -34.375 1 94.88 477 PHE A N 1
ATOM 3678 C CA . PHE A 1 477 ? -2.158 -74.438 -33.312 1 94.88 477 PHE A CA 1
ATOM 3679 C C . PHE A 1 477 ? -1.447 -73.25 -33.844 1 94.88 477 PHE A C 1
ATOM 3681 O O . PHE A 1 477 ? -1.507 -72.188 -33.25 1 94.88 477 PHE A O 1
ATOM 3688 N N . TYR A 1 478 ? -0.864 -73.375 -34.938 1 95.06 478 TYR A N 1
ATOM 3689 C CA . TYR A 1 478 ? -0.122 -72.312 -35.562 1 95.06 478 TYR A CA 1
ATOM 3690 C C . TYR A 1 478 ? -1.047 -71.125 -35.938 1 95.06 478 TYR A C 1
ATOM 3692 O O . TYR A 1 478 ? -0.719 -70 -35.688 1 95.06 478 TYR A O 1
ATOM 3700 N N . SER A 1 479 ? -2.184 -71.5 -36.438 1 96.38 479 SER A N 1
ATOM 3701 C CA . SER A 1 479 ? -3.189 -70.5 -36.781 1 96.38 479 SER A CA 1
ATOM 3702 C C . SER A 1 479 ? -3.727 -69.812 -35.531 1 96.38 479 SER A C 1
ATOM 3704 O O . SER A 1 479 ? -3.926 -68.625 -35.5 1 96.38 479 SER A O 1
ATOM 3706 N N . SER A 1 480 ? -3.943 -70.562 -34.469 1 96.69 480 SER A N 1
ATOM 3707 C CA . SER A 1 480 ? -4.438 -70 -33.219 1 96.69 480 SER A CA 1
ATOM 3708 C C . SER A 1 480 ? -3.422 -69.062 -32.594 1 96.69 480 SER A C 1
ATOM 3710 O O . SER A 1 480 ? -3.797 -68.125 -31.938 1 96.69 480 SER A O 1
ATOM 3712 N N . ASP A 1 481 ? -2.197 -69.438 -32.688 1 96.44 481 ASP A N 1
ATOM 3713 C CA . ASP A 1 481 ? -1.136 -68.562 -32.156 1 96.44 481 ASP A CA 1
ATOM 3714 C C . ASP A 1 481 ? -1.112 -67.25 -32.875 1 96.44 481 ASP A C 1
ATOM 3716 O O . ASP A 1 481 ? -0.96 -66.188 -32.25 1 96.44 481 ASP A O 1
ATOM 3720 N N . ALA A 1 482 ? -1.252 -67.25 -34.188 1 96.25 482 ALA A N 1
ATOM 3721 C CA . ALA A 1 482 ? -1.317 -66 -34.969 1 96.25 482 ALA A CA 1
ATOM 3722 C C . ALA A 1 482 ? -2.49 -65.125 -34.531 1 96.25 482 ALA A C 1
ATOM 3724 O O . ALA A 1 482 ? -2.35 -63.938 -34.375 1 96.25 482 ALA A O 1
ATOM 3725 N N . ASN A 1 483 ? -3.633 -65.812 -34.281 1 96.44 483 ASN A N 1
ATOM 3726 C CA . ASN A 1 483 ? -4.816 -65.062 -33.812 1 96.44 483 ASN A CA 1
ATOM 3727 C C . ASN A 1 483 ? -4.602 -64.438 -32.438 1 96.44 483 ASN A C 1
ATOM 3729 O O . ASN A 1 483 ? -5.047 -63.344 -32.188 1 96.44 483 ASN A O 1
ATOM 3733 N N . TYR A 1 484 ? -3.963 -65.188 -31.609 1 96.12 484 TYR A N 1
ATOM 3734 C CA . TYR A 1 484 ? -3.664 -64.688 -30.266 1 96.12 484 TYR A CA 1
ATOM 3735 C C . TYR A 1 484 ? -2.824 -63.406 -30.312 1 96.12 484 TYR A C 1
ATOM 3737 O O . TYR A 1 484 ? -3.154 -62.406 -29.672 1 96.12 484 TYR A O 1
ATOM 3745 N N . TYR A 1 485 ? -1.843 -63.438 -31.094 1 95.69 485 TYR A N 1
ATOM 3746 C CA . TYR A 1 485 ? -0.946 -62.281 -31.156 1 95.69 485 TYR A CA 1
ATOM 3747 C C . TYR A 1 485 ? -1.601 -61.125 -31.891 1 95.69 485 TYR A C 1
ATOM 3749 O O . TYR A 1 485 ? -1.334 -59.938 -31.578 1 95.69 485 TYR A O 1
ATOM 3757 N N . ASN A 1 486 ? -2.447 -61.438 -32.844 1 96.5 486 ASN A N 1
ATOM 3758 C CA . ASN A 1 486 ? -3.254 -60.406 -33.438 1 96.5 486 ASN A CA 1
ATOM 3759 C C . ASN A 1 486 ? -4.109 -59.688 -32.406 1 96.5 486 ASN A C 1
ATOM 3761 O O . ASN A 1 486 ? -4.117 -58.438 -32.375 1 96.5 486 ASN A O 1
ATOM 3765 N N . GLU A 1 487 ? -4.746 -60.438 -31.531 1 96.06 487 GLU A N 1
ATOM 3766 C CA . GLU A 1 487 ? -5.613 -59.875 -30.5 1 96.06 487 GLU A CA 1
ATOM 3767 C C . GLU A 1 487 ? -4.812 -59.062 -29.5 1 96.06 487 GLU A C 1
ATOM 3769 O O . GLU A 1 487 ? -5.223 -57.938 -29.125 1 96.06 487 GLU A O 1
ATOM 3774 N N . ILE A 1 488 ? -3.732 -59.594 -29.109 1 95.62 488 ILE A N 1
ATOM 3775 C CA . ILE A 1 488 ? -2.879 -58.906 -28.125 1 95.62 488 ILE A CA 1
ATOM 3776 C C . ILE A 1 488 ? -2.354 -57.594 -28.719 1 95.62 488 ILE A C 1
ATOM 3778 O O . ILE A 1 488 ? -2.303 -56.594 -28.016 1 95.62 488 ILE A O 1
ATOM 3782 N N . SER A 1 489 ? -1.918 -57.656 -29.922 1 96.12 489 SER A N 1
ATOM 3783 C CA . SER A 1 489 ? -1.408 -56.469 -30.594 1 96.12 489 SER A CA 1
ATOM 3784 C C . SER A 1 489 ? -2.49 -55.406 -30.734 1 96.12 489 SER A C 1
ATOM 3786 O O . SER A 1 489 ? -2.225 -54.219 -30.547 1 96.12 489 SER A O 1
ATOM 3788 N N . GLN A 1 490 ? -3.693 -55.812 -30.969 1 95.06 490 GLN A N 1
ATOM 3789 C CA . GLN A 1 490 ? -4.805 -54.875 -31.078 1 95.06 490 GLN A CA 1
ATOM 3790 C C . GLN A 1 490 ? -5.082 -54.219 -29.719 1 95.06 490 GLN A C 1
ATOM 3792 O O . GLN A 1 490 ? -5.328 -53 -29.656 1 95.06 490 GLN A O 1
ATOM 3797 N N . LYS A 1 491 ? -5.039 -54.969 -28.703 1 95.75 491 LYS A N 1
ATOM 3798 C CA . LYS A 1 491 ? -5.27 -54.438 -27.359 1 95.75 491 LYS A CA 1
ATOM 3799 C C . LYS A 1 491 ? -4.199 -53.438 -26.969 1 95.75 491 LYS A C 1
ATOM 3801 O O . LYS A 1 491 ? -4.512 -52.344 -26.438 1 95.75 491 LYS A O 1
ATOM 3806 N N . ILE A 1 492 ? -2.98 -53.688 -27.266 1 95.62 492 ILE A N 1
ATOM 3807 C CA . ILE A 1 492 ? -1.88 -52.781 -26.969 1 95.62 492 ILE A CA 1
ATOM 3808 C C . ILE A 1 492 ? -2.029 -51.5 -27.781 1 95.62 492 ILE A C 1
ATOM 3810 O O . ILE A 1 492 ? -1.798 -50.406 -27.266 1 95.62 492 ILE A O 1
ATOM 3814 N N . GLU A 1 493 ? -2.377 -51.688 -29 1 94.88 493 GLU A N 1
ATOM 3815 C CA . GLU A 1 493 ? -2.586 -50.531 -29.859 1 94.88 493 GLU A CA 1
ATOM 3816 C C . GLU A 1 493 ? -3.68 -49.625 -29.297 1 94.88 493 GLU A C 1
ATOM 3818 O O . GLU A 1 493 ? -3.547 -48.406 -29.312 1 94.88 493 GLU A O 1
ATOM 3823 N N . GLU A 1 494 ? -4.75 -50.156 -28.797 1 94.62 494 GLU A N 1
ATOM 3824 C CA . GLU A 1 494 ? -5.836 -49.406 -28.203 1 94.62 494 GLU A CA 1
ATOM 3825 C C . GLU A 1 494 ? -5.348 -48.625 -26.969 1 94.62 494 GLU A C 1
ATOM 3827 O O . GLU A 1 494 ? -5.648 -47.438 -26.812 1 94.62 494 GLU A O 1
ATOM 3832 N N . ASP A 1 495 ? -4.598 -49.312 -26.141 1 95.12 495 ASP A N 1
ATOM 3833 C CA . ASP A 1 495 ? -4.039 -48.656 -24.953 1 95.12 495 ASP A CA 1
ATOM 3834 C C . ASP A 1 495 ? -3.055 -47.562 -25.344 1 95.12 495 ASP A C 1
ATOM 3836 O O . ASP A 1 495 ? -3.016 -46.5 -24.719 1 95.12 495 ASP A O 1
ATOM 3840 N N . ALA A 1 496 ? -2.27 -47.781 -26.359 1 93.31 496 ALA A N 1
ATOM 3841 C CA . ALA A 1 496 ? -1.3 -46.812 -26.828 1 93.31 496 ALA A CA 1
ATOM 3842 C C . ALA A 1 496 ? -2 -45.562 -27.375 1 93.31 496 ALA A C 1
ATOM 3844 O O . ALA A 1 496 ? -1.551 -44.438 -27.141 1 93.31 496 ALA A O 1
ATOM 3845 N N . MET A 1 497 ? -3.107 -45.75 -28.047 1 93.12 497 MET A N 1
ATOM 3846 C CA . MET A 1 497 ? -3.881 -44.594 -28.562 1 93.12 497 MET A CA 1
ATOM 3847 C C . MET A 1 497 ? -4.449 -43.781 -27.406 1 93.12 497 MET A C 1
ATOM 3849 O O . MET A 1 497 ? -4.434 -42.531 -27.469 1 93.12 497 MET A O 1
ATOM 3853 N N . GLN A 1 498 ? -4.918 -44.469 -26.438 1 93.44 498 GLN A N 1
ATOM 3854 C CA . GLN A 1 498 ? -5.414 -43.75 -25.25 1 93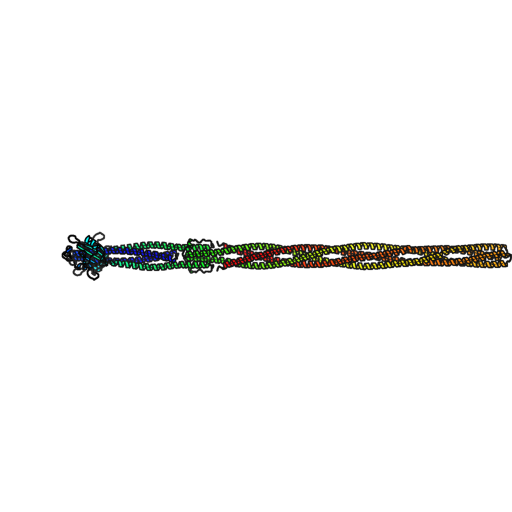.44 498 GLN A CA 1
ATOM 3855 C C . GLN A 1 498 ? -4.297 -43 -24.562 1 93.44 498 GLN A C 1
ATOM 3857 O O . GLN A 1 498 ? -4.508 -41.875 -24.109 1 93.44 498 GLN A O 1
ATOM 3862 N N . LEU A 1 499 ? -3.162 -43.531 -24.484 1 93.94 499 LEU A N 1
ATOM 3863 C CA . LEU A 1 499 ? -2.006 -42.875 -23.891 1 93.94 499 LEU A CA 1
ATOM 3864 C C . LEU A 1 499 ? -1.584 -41.656 -24.688 1 93.94 499 LEU A C 1
ATOM 3866 O O . LEU A 1 499 ? -1.209 -40.625 -24.125 1 93.94 499 LEU A O 1
ATOM 3870 N N . LEU A 1 500 ? -1.64 -41.812 -25.969 1 93.81 500 LEU A N 1
ATOM 3871 C CA . LEU A 1 500 ? -1.298 -40.688 -26.812 1 93.81 500 LEU A CA 1
ATOM 3872 C C . LEU A 1 500 ? -2.25 -39.5 -26.578 1 93.81 500 LEU A C 1
ATOM 3874 O O . LEU A 1 500 ? -1.816 -38.375 -26.469 1 93.81 500 LEU A O 1
ATOM 3878 N N . LEU A 1 501 ? -3.535 -39.75 -26.438 1 94.44 501 LEU A N 1
ATOM 3879 C CA . LEU A 1 501 ? -4.535 -38.719 -26.156 1 94.44 501 LEU A CA 1
ATOM 3880 C C . LEU A 1 501 ? -4.289 -38.094 -24.797 1 94.44 501 LEU A C 1
ATOM 3882 O O . LEU A 1 501 ? -4.34 -36.875 -24.656 1 94.44 501 LEU A O 1
ATOM 3886 N N . SER A 1 502 ? -4.055 -38.938 -23.859 1 94.94 502 SER A N 1
ATOM 3887 C CA . SER A 1 502 ? -3.777 -38.469 -22.516 1 94.94 502 SER A CA 1
ATOM 3888 C C . SER A 1 502 ? -2.533 -37.562 -22.484 1 94.94 502 SER A C 1
ATOM 3890 O O . SER A 1 502 ? -2.508 -36.562 -21.812 1 94.94 502 SER A O 1
ATOM 3892 N N . THR A 1 503 ? -1.531 -37.969 -23.203 1 94.06 503 THR A N 1
ATOM 3893 C CA . THR A 1 503 ? -0.294 -37.188 -23.266 1 94.06 503 THR A CA 1
ATOM 3894 C C . THR A 1 503 ? -0.544 -35.812 -23.875 1 94.06 503 THR A C 1
ATOM 3896 O O . THR A 1 503 ? -0.019 -34.812 -23.391 1 94.06 503 THR A O 1
ATOM 3899 N N . LYS A 1 504 ? -1.353 -35.75 -24.875 1 93.12 504 LYS A N 1
ATOM 3900 C CA . LYS A 1 504 ? -1.693 -34.5 -25.516 1 93.12 504 LYS A CA 1
ATOM 3901 C C . LYS A 1 504 ? -2.504 -33.594 -24.578 1 93.12 504 LYS A C 1
ATOM 3903 O O . LYS A 1 504 ? -2.316 -32.375 -24.547 1 93.12 504 LYS A O 1
ATOM 3908 N N . GLU A 1 505 ? -3.33 -34.219 -23.828 1 93.62 505 GLU A N 1
ATOM 3909 C CA . GLU A 1 505 ? -4.109 -33.5 -22.828 1 93.62 505 GLU A CA 1
ATOM 3910 C C . GLU A 1 505 ? -3.207 -32.875 -21.766 1 93.62 505 GLU A C 1
ATOM 3912 O O . GLU A 1 505 ? -3.377 -31.719 -21.391 1 93.62 505 GLU A O 1
ATOM 3917 N N . ILE A 1 506 ? -2.291 -33.625 -21.328 1 92.88 506 ILE A N 1
ATOM 3918 C CA . ILE A 1 506 ? -1.349 -33.125 -20.328 1 92.88 506 ILE A CA 1
ATOM 3919 C C . ILE A 1 506 ? -0.521 -31.984 -20.906 1 92.88 506 ILE A C 1
ATOM 3921 O O . ILE A 1 506 ? -0.322 -30.953 -20.266 1 92.88 506 ILE A O 1
ATOM 3925 N N . ALA A 1 507 ? -0.047 -32.219 -22.141 1 93.06 507 ALA A N 1
ATOM 3926 C CA . ALA A 1 507 ? 0.753 -31.172 -22.812 1 93.06 507 ALA A CA 1
ATOM 3927 C C . ALA A 1 507 ? -0.013 -29.859 -22.906 1 93.06 507 ALA A C 1
ATOM 3929 O O . ALA A 1 507 ? 0.54 -28.797 -22.625 1 93.06 507 ALA A O 1
ATOM 3930 N N . SER A 1 508 ? -1.264 -29.906 -23.234 1 93.75 508 SER A N 1
ATOM 3931 C CA . SER A 1 508 ? -2.107 -28.719 -23.328 1 93.75 508 SER A CA 1
ATOM 3932 C C . SER A 1 508 ? -2.328 -28.078 -21.969 1 93.75 508 SER A C 1
ATOM 3934 O O . SER A 1 508 ? -2.188 -26.859 -21.828 1 93.75 508 SER A O 1
ATOM 3936 N N . ALA A 1 509 ? -2.648 -28.859 -21 1 91.88 509 ALA A N 1
ATOM 3937 C CA . ALA A 1 509 ? -2.92 -28.359 -19.656 1 91.88 509 ALA A CA 1
ATOM 3938 C C . ALA A 1 509 ? -1.678 -27.719 -19.047 1 91.88 509 ALA A C 1
ATOM 3940 O O . ALA A 1 509 ? -1.767 -26.688 -18.391 1 91.88 509 ALA A O 1
ATOM 3941 N N . ILE A 1 510 ? -0.551 -28.312 -19.297 1 91.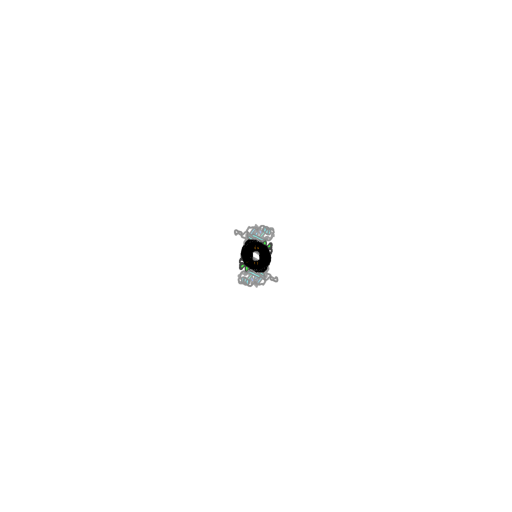62 510 ILE A N 1
ATOM 3942 C CA . ILE A 1 510 ? 0.684 -27.797 -18.719 1 91.62 510 ILE A CA 1
ATOM 3943 C C . ILE A 1 510 ? 1.083 -26.5 -19.406 1 91.62 510 ILE A C 1
ATOM 3945 O O . ILE A 1 510 ? 1.652 -25.594 -18.781 1 91.62 510 ILE A O 1
ATOM 3949 N N . ASN A 1 511 ? 0.796 -26.391 -20.688 1 92 511 ASN A N 1
ATOM 3950 C CA . ASN A 1 511 ? 1.015 -25.141 -21.375 1 92 511 ASN A CA 1
ATOM 3951 C C . ASN A 1 511 ? 0.189 -24 -20.766 1 92 511 ASN A C 1
ATOM 3953 O O . ASN A 1 511 ? 0.686 -22.891 -20.594 1 92 511 ASN A O 1
ATOM 3957 N N . ASN A 1 512 ? -0.99 -24.281 -20.422 1 90.5 512 ASN A N 1
ATOM 3958 C CA . ASN A 1 512 ? -1.841 -23.297 -19.75 1 90.5 512 ASN A CA 1
ATOM 3959 C C . ASN A 1 512 ? -1.26 -22.875 -18.406 1 90.5 512 ASN A C 1
ATOM 3961 O O . ASN A 1 512 ? -1.258 -21.688 -18.078 1 90.5 512 ASN A O 1
ATOM 3965 N N . VAL A 1 513 ? -0.769 -23.797 -17.641 1 90.31 513 VAL A N 1
ATOM 3966 C CA . VAL A 1 513 ? -0.162 -23.516 -16.344 1 90.31 513 VAL A CA 1
ATOM 3967 C C . VAL A 1 513 ? 1.086 -22.656 -16.547 1 90.31 513 VAL A C 1
ATOM 3969 O O . VAL A 1 513 ? 1.326 -21.719 -15.781 1 90.31 513 VAL A O 1
ATOM 3972 N N . ALA A 1 514 ? 1.872 -23.031 -17.594 1 91.31 514 ALA A N 1
ATOM 3973 C CA . ALA A 1 514 ? 3.08 -22.266 -17.891 1 91.31 514 ALA A CA 1
ATOM 3974 C C . ALA A 1 514 ? 2.746 -20.797 -18.203 1 91.31 514 ALA A C 1
ATOM 3976 O O . ALA A 1 514 ? 3.379 -19.891 -17.672 1 91.31 514 ALA A O 1
ATOM 3977 N N . ILE A 1 515 ? 1.751 -20.547 -19 1 90.38 515 ILE A N 1
ATOM 3978 C CA . ILE A 1 515 ? 1.316 -19.203 -19.359 1 90.38 515 ILE A CA 1
ATOM 3979 C C . ILE A 1 515 ? 0.82 -18.453 -18.125 1 90.38 515 ILE A C 1
ATOM 3981 O O . ILE A 1 515 ? 1.242 -17.328 -17.859 1 90.38 515 ILE A O 1
ATOM 3985 N N . SER A 1 516 ? -0.004 -19.109 -17.312 1 86.94 516 SER A N 1
ATOM 3986 C CA . SER A 1 516 ? -0.546 -18.516 -16.094 1 86.94 516 SER A CA 1
ATOM 3987 C C . SER A 1 516 ? 0.563 -18.172 -15.102 1 86.94 516 SER A C 1
ATOM 3989 O O . SER A 1 516 ? 0.531 -17.109 -14.461 1 86.94 516 SER A O 1
ATOM 3991 N N . SER A 1 517 ? 1.526 -19.094 -14.938 1 88.31 517 SER A N 1
ATOM 3992 C CA . SER A 1 517 ? 2.66 -18.859 -14.047 1 88.31 517 SER A CA 1
ATOM 3993 C C . SER A 1 517 ? 3.512 -17.688 -14.531 1 88.31 517 SER A C 1
ATOM 3995 O O . SER A 1 517 ? 3.955 -16.875 -13.727 1 88.31 517 SER A O 1
ATOM 3997 N N . GLY A 1 518 ? 3.752 -17.688 -15.891 1 89.19 518 GLY A N 1
ATOM 3998 C CA . GLY A 1 518 ? 4.48 -16.562 -16.453 1 89.19 518 GLY A CA 1
ATOM 3999 C C . GLY A 1 518 ? 3.783 -15.227 -16.25 1 89.19 518 GLY A C 1
ATOM 4000 O O . GLY A 1 518 ? 4.402 -14.258 -15.797 1 89.19 518 GLY A O 1
ATOM 4001 N N . ASP A 1 519 ? 2.471 -15.141 -16.484 1 88.75 519 ASP A N 1
ATOM 4002 C CA . ASP A 1 519 ? 1.669 -13.945 -16.25 1 88.75 519 ASP A CA 1
ATOM 4003 C C . ASP A 1 519 ? 1.671 -13.562 -14.773 1 88.75 519 ASP A C 1
ATOM 4005 O O . ASP A 1 519 ? 1.812 -12.383 -14.43 1 88.75 519 ASP A O 1
ATOM 4009 N N . GLY A 1 520 ? 1.524 -14.57 -13.961 1 84.44 520 GLY A N 1
ATOM 4010 C CA . GLY A 1 520 ? 1.561 -14.336 -12.523 1 84.44 520 GLY A CA 1
ATOM 4011 C C . GLY A 1 520 ? 2.883 -13.766 -12.047 1 84.44 520 GLY A C 1
ATOM 4012 O O . GLY A 1 520 ? 2.906 -12.875 -11.195 1 84.44 520 GLY A O 1
ATOM 4013 N N . ALA A 1 521 ? 3.977 -14.289 -12.578 1 87.81 521 ALA A N 1
ATOM 4014 C CA . ALA A 1 521 ? 5.301 -13.781 -12.234 1 87.81 521 ALA A CA 1
ATOM 4015 C C . ALA A 1 521 ? 5.441 -12.312 -12.625 1 87.81 521 ALA A C 1
ATOM 4017 O O . ALA A 1 521 ? 5.953 -11.508 -11.844 1 87.81 521 ALA A O 1
ATOM 4018 N N . ASN A 1 522 ? 4.98 -11.891 -13.812 1 89.81 522 ASN A N 1
ATOM 4019 C CA . ASN A 1 522 ? 4.988 -10.5 -14.266 1 89.81 522 ASN A CA 1
ATOM 4020 C C . ASN A 1 522 ? 4.141 -9.609 -13.352 1 89.81 522 ASN A C 1
ATOM 4022 O O . ASN A 1 522 ? 4.555 -8.508 -13 1 89.81 522 ASN A O 1
ATOM 4026 N N . ASP A 1 523 ? 3.004 -10.133 -12.992 1 86.25 523 ASP A N 1
ATOM 4027 C CA . ASP A 1 523 ? 2.121 -9.391 -12.102 1 86.25 523 ASP A CA 1
ATOM 4028 C C . ASP A 1 523 ? 2.752 -9.211 -10.719 1 86.25 523 ASP A C 1
ATOM 4030 O O . ASP A 1 523 ? 2.615 -8.156 -10.102 1 86.25 523 ASP A O 1
ATOM 4034 N N . ALA A 1 524 ? 3.418 -10.25 -10.227 1 86.06 524 ALA A N 1
ATOM 4035 C CA . ALA A 1 524 ? 4.109 -10.164 -8.945 1 86.06 524 ALA A CA 1
ATOM 4036 C C . ALA A 1 524 ? 5.203 -9.102 -8.977 1 86.06 524 ALA A C 1
ATOM 4038 O O . ALA A 1 524 ? 5.371 -8.344 -8.016 1 86.06 524 ALA A O 1
ATOM 4039 N N . VAL A 1 525 ? 5.965 -9 -10.109 1 87.5 525 VAL A N 1
ATOM 4040 C CA . VAL A 1 525 ? 6.98 -7.965 -10.289 1 87.5 525 VAL A CA 1
ATOM 4041 C C . VAL A 1 525 ? 6.324 -6.586 -10.266 1 87.5 525 VAL A C 1
ATOM 4043 O O . VAL A 1 525 ? 6.832 -5.66 -9.633 1 87.5 525 VAL A O 1
ATOM 4046 N N . ASN A 1 526 ? 5.172 -6.434 -10.898 1 87.81 526 ASN A N 1
ATOM 4047 C CA . ASN A 1 526 ? 4.418 -5.184 -10.906 1 87.81 526 ASN A CA 1
ATOM 4048 C C . ASN A 1 526 ? 3.973 -4.789 -9.5 1 87.81 526 ASN A C 1
ATOM 4050 O O . ASN A 1 526 ? 4.125 -3.635 -9.102 1 87.81 526 ASN A O 1
ATOM 4054 N N . ILE A 1 527 ? 3.441 -5.773 -8.742 1 85.5 527 ILE A N 1
ATOM 4055 C CA . ILE A 1 527 ? 3.008 -5.52 -7.375 1 85.5 527 ILE A CA 1
ATOM 4056 C C . ILE A 1 527 ? 4.203 -5.094 -6.527 1 85.5 527 ILE A C 1
ATOM 4058 O O . ILE A 1 527 ? 4.109 -4.145 -5.746 1 85.5 527 ILE A O 1
ATOM 4062 N N . ALA A 1 528 ? 5.332 -5.844 -6.73 1 87.12 528 ALA A N 1
ATOM 4063 C CA . ALA A 1 528 ? 6.547 -5.496 -5.992 1 87.12 528 ALA A CA 1
ATOM 4064 C C . ALA A 1 528 ? 6.965 -4.059 -6.277 1 87.12 528 ALA A C 1
ATOM 4066 O O . ALA A 1 528 ? 7.344 -3.322 -5.363 1 87.12 528 ALA A O 1
ATOM 4067 N N . SER A 1 529 ? 6.891 -3.566 -7.5 1 89.94 529 SER A N 1
ATOM 4068 C CA . SER A 1 529 ? 7.199 -2.195 -7.887 1 89.94 529 SER A CA 1
ATOM 4069 C C . SER A 1 529 ? 6.254 -1.204 -7.219 1 89.94 529 SER A C 1
ATOM 4071 O O . SER A 1 529 ? 6.688 -0.162 -6.723 1 89.94 529 SER A O 1
ATOM 4073 N N . LYS A 1 530 ? 4.945 -1.589 -7.195 1 86.06 530 LYS A N 1
ATOM 4074 C CA . LYS A 1 530 ? 3.943 -0.744 -6.551 1 86.06 530 LYS A CA 1
ATOM 4075 C C . LYS A 1 530 ? 4.191 -0.648 -5.047 1 86.06 530 LYS A C 1
ATOM 4077 O O . LYS A 1 530 ? 4.055 0.426 -4.461 1 86.06 530 LYS A O 1
ATOM 4082 N N . ILE A 1 531 ? 4.605 -1.706 -4.449 1 84.75 531 ILE A N 1
ATOM 4083 C CA . ILE A 1 531 ? 4.91 -1.743 -3.021 1 84.75 531 ILE A CA 1
ATOM 4084 C C . ILE A 1 531 ? 6.113 -0.851 -2.725 1 84.75 531 ILE A C 1
ATOM 4086 O O . ILE A 1 531 ? 6.133 -0.142 -1.716 1 84.75 531 ILE A O 1
ATOM 4090 N N . ASN A 1 532 ? 7.102 -0.819 -3.6 1 88 532 ASN A N 1
ATOM 4091 C CA . ASN A 1 532 ? 8.242 0.078 -3.453 1 88 532 ASN A CA 1
ATOM 4092 C C . ASN A 1 532 ? 7.82 1.542 -3.521 1 88 532 ASN A C 1
ATOM 4094 O O . ASN A 1 532 ? 8.289 2.365 -2.734 1 88 532 ASN A O 1
ATOM 4098 N N . LEU A 1 533 ? 6.98 1.875 -4.43 1 86 533 LEU A N 1
ATOM 4099 C CA . LEU A 1 533 ? 6.449 3.229 -4.543 1 86 533 LEU A CA 1
ATOM 4100 C C . LEU A 1 533 ? 5.672 3.611 -3.287 1 86 533 LEU A C 1
ATOM 4102 O O . LEU A 1 533 ? 5.785 4.738 -2.801 1 86 533 LEU A O 1
ATOM 4106 N N . LEU A 1 534 ? 4.891 2.637 -2.76 1 82.06 534 LEU A N 1
ATOM 4107 C CA . LEU A 1 534 ? 4.129 2.852 -1.535 1 82.06 534 LEU A CA 1
ATOM 4108 C C . LEU A 1 534 ? 5.059 3.139 -0.36 1 82.06 534 LEU A C 1
ATOM 4110 O O . LEU A 1 534 ? 4.762 3.996 0.477 1 82.06 534 LEU A O 1
ATOM 4114 N N . SER A 1 535 ? 6.156 2.41 -0.323 1 85.44 535 SER A N 1
ATOM 4115 C CA . SER A 1 535 ? 7.156 2.646 0.714 1 85.44 535 SER A CA 1
ATOM 4116 C C . SER A 1 535 ? 7.711 4.066 0.636 1 85.44 535 SER A C 1
ATOM 4118 O O . SER A 1 535 ? 7.867 4.734 1.66 1 85.44 535 SER A O 1
ATOM 4120 N N . GLU A 1 536 ? 7.969 4.582 -0.562 1 87.56 536 GLU A N 1
ATOM 4121 C CA . GLU A 1 536 ? 8.438 5.949 -0.773 1 87.56 536 GLU A CA 1
ATOM 4122 C C . GLU A 1 536 ? 7.391 6.969 -0.338 1 87.56 536 GLU A C 1
ATOM 4124 O O . GLU A 1 536 ? 7.715 7.957 0.323 1 87.56 536 GLU A O 1
ATOM 4129 N N . LYS A 1 537 ? 6.145 6.637 -0.73 1 84.19 537 LYS A N 1
ATOM 4130 C CA . LYS A 1 537 ? 5.055 7.535 -0.359 1 84.19 537 LYS A CA 1
ATOM 4131 C C . LYS A 1 537 ? 4.859 7.566 1.153 1 84.19 537 LYS A C 1
ATOM 4133 O O . LYS A 1 537 ? 4.562 8.617 1.725 1 84.19 537 LYS A O 1
ATOM 4138 N N . SER A 1 538 ? 5.043 6.48 1.829 1 82.38 538 SER A N 1
ATOM 4139 C CA . SER A 1 538 ? 4.973 6.41 3.285 1 82.38 538 SER A CA 1
ATOM 4140 C C . SER A 1 538 ? 6.035 7.289 3.932 1 82.38 538 SER A C 1
ATOM 4142 O O . SER A 1 538 ? 5.77 7.965 4.926 1 82.38 538 SER A O 1
ATOM 4144 N N . GLN A 1 539 ? 7.227 7.344 3.332 1 85.44 539 GLN A N 1
ATOM 4145 C CA . GLN A 1 539 ? 8.297 8.203 3.828 1 85.44 539 GLN A CA 1
ATOM 4146 C C . GLN A 1 539 ? 7.938 9.68 3.66 1 85.44 539 GLN A C 1
ATOM 4148 O O . GLN A 1 539 ? 8.219 10.492 4.539 1 85.44 539 GLN A O 1
ATOM 4153 N N . ASP A 1 540 ? 7.289 9.953 2.504 1 85.31 540 ASP A N 1
ATOM 4154 C CA . ASP A 1 540 ? 6.832 11.32 2.266 1 85.31 540 ASP A CA 1
ATOM 4155 C C . ASP A 1 540 ? 5.812 11.75 3.318 1 85.31 540 ASP A C 1
ATOM 4157 O O . ASP A 1 540 ? 5.879 12.867 3.836 1 85.31 540 ASP A O 1
ATOM 4161 N N . ILE A 1 541 ? 4.902 10.891 3.648 1 81.44 541 ILE A N 1
ATOM 4162 C CA . ILE A 1 541 ? 3.873 11.18 4.641 1 81.44 541 ILE A CA 1
ATOM 4163 C C . ILE A 1 541 ? 4.52 11.359 6.016 1 81.44 541 ILE A C 1
ATOM 4165 O O . ILE A 1 541 ? 4.129 12.242 6.777 1 81.44 541 ILE A O 1
ATOM 4169 N N . GLU A 1 542 ? 5.504 10.492 6.32 1 83.25 542 GLU A N 1
ATOM 4170 C CA . GLU A 1 542 ? 6.242 10.625 7.574 1 83.25 542 GLU A CA 1
ATOM 4171 C C . GLU A 1 542 ? 6.922 11.992 7.672 1 83.25 542 GLU A C 1
ATOM 4173 O O . GLU A 1 542 ? 6.863 12.648 8.711 1 83.25 542 GLU A O 1
ATOM 4178 N N . ARG A 1 543 ? 7.613 12.422 6.609 1 87.69 543 ARG A N 1
ATOM 4179 C CA . ARG A 1 543 ? 8.258 13.734 6.559 1 87.69 543 ARG A CA 1
ATOM 4180 C C . ARG A 1 543 ? 7.246 14.852 6.766 1 87.69 543 ARG A C 1
ATOM 4182 O O . ARG A 1 543 ? 7.5 15.797 7.52 1 87.69 543 ARG A O 1
ATOM 4189 N N . ASN A 1 544 ? 6.066 14.711 6.062 1 79.31 544 ASN A N 1
ATOM 4190 C CA . ASN A 1 544 ? 5.012 15.711 6.211 1 79.31 544 ASN A CA 1
ATOM 4191 C C . ASN A 1 544 ? 4.465 15.742 7.633 1 79.31 544 ASN A C 1
ATOM 4193 O O . ASN A 1 544 ? 4.188 16.812 8.172 1 79.31 544 ASN A O 1
ATOM 4197 N N . SER A 1 545 ? 4.32 14.594 8.305 1 79.62 545 SER A N 1
ATOM 4198 C CA . SER A 1 545 ? 3.875 14.5 9.695 1 79.62 545 SER A CA 1
ATOM 4199 C C . SER A 1 545 ? 4.852 15.195 10.633 1 79.62 545 SER A C 1
ATOM 4201 O O . SER A 1 545 ? 4.441 15.938 11.531 1 79.62 545 SER A O 1
ATOM 4203 N N . LYS A 1 546 ? 6.156 15.031 10.438 1 83 546 LYS A N 1
ATOM 4204 C CA . LYS A 1 546 ? 7.188 15.68 11.242 1 83 546 LYS A CA 1
ATOM 4205 C C . LYS A 1 546 ? 7.152 17.188 11.07 1 83 546 LYS A C 1
ATOM 4207 O O . LYS A 1 546 ? 7.312 17.938 12.039 1 83 546 LYS A O 1
ATOM 4212 N N . GLN A 1 547 ? 6.914 17.578 9.828 1 82.12 547 GLN A N 1
ATOM 4213 C CA . GLN A 1 547 ? 6.812 19.016 9.562 1 82.12 547 GLN A CA 1
ATOM 4214 C C . GLN A 1 547 ? 5.605 19.625 10.273 1 82.12 547 GLN A C 1
ATOM 4216 O O . GLN A 1 547 ? 5.699 20.703 10.836 1 82.12 547 GLN A O 1
ATOM 4221 N N . CYS A 1 548 ? 4.477 18.922 10.281 1 77.38 548 CYS A N 1
ATOM 4222 C CA . CYS A 1 548 ? 3.285 19.375 11 1 77.38 548 CYS A CA 1
ATOM 4223 C C . CYS A 1 548 ? 3.549 19.453 12.492 1 77.38 548 CYS A C 1
ATOM 4225 O O . CYS A 1 548 ? 3.121 20.406 13.148 1 77.38 548 CYS A O 1
ATOM 4227 N N . GLU A 1 549 ? 4.258 18.484 13.031 1 81.06 549 GLU A N 1
ATOM 4228 C CA . GLU A 1 549 ? 4.637 18.484 14.445 1 81.06 549 GLU A CA 1
ATOM 4229 C C . GLU A 1 549 ? 5.543 19.672 14.766 1 81.06 549 GLU A C 1
ATOM 4231 O O . GLU A 1 549 ? 5.371 20.328 15.797 1 81.06 549 GLU A O 1
ATOM 4236 N N . GLU A 1 550 ? 6.438 19.984 13.875 1 83.38 550 GLU A N 1
ATOM 4237 C CA . GLU A 1 550 ? 7.348 21.109 14.062 1 83.38 550 GLU A CA 1
ATOM 4238 C C . GLU A 1 550 ? 6.594 22.438 14.047 1 83.38 550 GLU A C 1
ATOM 4240 O O . GLU A 1 550 ? 6.855 23.328 14.867 1 83.38 550 GLU A O 1
ATOM 4245 N N . VAL A 1 551 ? 5.668 22.531 13.086 1 77 551 VAL A N 1
ATOM 4246 C CA . VAL A 1 551 ? 4.84 23.719 13.008 1 77 551 VAL A CA 1
ATOM 4247 C C . VAL A 1 551 ? 4.051 23.891 14.305 1 77 551 VAL A C 1
ATOM 4249 O O . VAL A 1 551 ? 3.986 24.984 14.859 1 77 551 VAL A O 1
ATOM 4252 N N . SER A 1 552 ? 3.467 22.781 14.828 1 79.38 552 SER A N 1
ATOM 4253 C CA . SER A 1 552 ? 2.721 22.797 16.078 1 79.38 552 SER A CA 1
ATOM 4254 C C . SER A 1 552 ? 3.609 23.219 17.25 1 79.38 552 SER A C 1
ATOM 4256 O O . SER A 1 552 ? 3.205 24.047 18.078 1 79.38 552 SER A O 1
ATOM 4258 N N . ASN A 1 553 ? 4.781 22.734 17.281 1 83.12 553 ASN A N 1
ATOM 4259 C CA . ASN A 1 553 ? 5.73 23.062 18.344 1 83.12 553 ASN A CA 1
ATOM 4260 C C . ASN A 1 553 ? 6.141 24.531 18.297 1 83.12 553 ASN A C 1
ATOM 4262 O O . ASN A 1 553 ? 6.191 25.203 19.312 1 83.12 553 ASN A O 1
ATOM 4266 N N . GLN A 1 554 ? 6.379 24.969 17.078 1 80.38 554 GLN A N 1
ATOM 4267 C CA . GLN A 1 554 ? 6.797 26.359 16.906 1 80.38 554 GLN A CA 1
ATOM 4268 C C . GLN A 1 554 ? 5.672 27.328 17.266 1 80.38 554 GLN A C 1
ATOM 4270 O O . GLN A 1 554 ? 5.902 28.344 17.906 1 80.38 554 GLN A O 1
ATOM 4275 N N . LEU A 1 555 ? 4.477 26.969 16.875 1 76.94 555 LEU A N 1
ATOM 4276 C CA . LEU A 1 555 ? 3.312 27.766 17.25 1 76.94 555 LEU A CA 1
ATOM 4277 C C . LEU A 1 555 ? 3.096 27.734 18.766 1 76.94 555 LEU A C 1
ATOM 4279 O O . LEU A 1 555 ? 2.783 28.766 19.359 1 76.94 555 LEU A O 1
ATOM 4283 N N . GLY A 1 556 ? 3.299 26.5 19.344 1 80 556 GLY A N 1
ATOM 4284 C CA . GLY A 1 556 ? 3.201 26.375 20.781 1 80 556 GLY A CA 1
ATOM 4285 C C . GLY A 1 556 ? 4.199 27.25 21.531 1 80 556 GLY A C 1
ATOM 4286 O O . GLY A 1 556 ? 3.848 27.906 22.516 1 80 556 GLY A O 1
ATOM 4287 N N . LYS A 1 557 ? 5.402 27.375 21.062 1 81.5 557 LYS A N 1
ATOM 4288 C CA . LYS A 1 557 ? 6.434 28.219 21.656 1 81.5 557 LYS A CA 1
ATOM 4289 C C . LYS A 1 557 ? 6.086 29.703 21.516 1 81.5 557 LYS A C 1
ATOM 4291 O O . LYS A 1 557 ? 6.289 30.484 22.453 1 81.5 557 LYS A O 1
ATOM 4296 N N . ALA A 1 558 ? 5.551 30.016 20.328 1 73.5 558 ALA A N 1
ATOM 4297 C CA . ALA A 1 558 ? 5.195 31.406 20.062 1 73.5 558 ALA A CA 1
ATOM 4298 C C . ALA A 1 558 ? 4.059 31.859 20.969 1 73.5 558 ALA A C 1
ATOM 4300 O O . ALA A 1 558 ? 4.094 32.969 21.516 1 73.5 558 ALA A O 1
ATOM 4301 N N . ILE A 1 559 ? 3.1 31.016 21.266 1 76.19 559 ILE A N 1
ATOM 4302 C CA . ILE A 1 559 ? 1.946 31.344 22.094 1 76.19 559 ILE A CA 1
ATOM 4303 C C . ILE A 1 559 ? 2.318 31.203 23.562 1 76.19 559 ILE A C 1
ATOM 4305 O O . ILE A 1 559 ? 1.769 31.906 24.422 1 76.19 559 ILE A O 1
ATOM 4309 N N . GLY A 1 560 ? 3.244 30.25 23.859 1 80.38 560 GLY A N 1
ATOM 4310 C CA . GLY A 1 560 ? 3.666 30.016 25.234 1 80.38 560 GLY A CA 1
ATOM 4311 C C . GLY A 1 560 ? 4.25 31.25 25.906 1 80.38 560 GLY A C 1
ATOM 4312 O O . GLY A 1 560 ? 4.281 31.328 27.125 1 80.38 560 GLY A O 1
ATOM 4313 N N . GLN A 1 561 ? 4.656 32.25 25.156 1 75.81 561 GLN A N 1
ATOM 4314 C CA . GLN A 1 561 ? 5.195 33.5 25.703 1 75.81 561 GLN A CA 1
ATOM 4315 C C . GLN A 1 561 ? 4.078 34.406 26.234 1 75.81 561 GLN A C 1
ATOM 4317 O O . GLN A 1 561 ? 4.336 35.344 27 1 75.81 561 GLN A O 1
ATOM 4322 N N . PHE A 1 562 ? 2.883 34.094 25.859 1 78.62 562 PHE A N 1
ATOM 4323 C CA . PHE A 1 562 ? 1.743 34.906 26.281 1 78.62 562 PHE A CA 1
ATOM 4324 C C . PHE A 1 562 ? 0.995 34.219 27.422 1 78.62 562 PHE A C 1
ATOM 4326 O O . PHE A 1 562 ? 0.857 33 27.453 1 78.62 562 PHE A O 1
ATOM 4333 N N . LYS A 1 563 ? 0.791 34.875 28.516 1 85.56 563 LYS A N 1
ATOM 4334 C CA . LYS A 1 563 ? -0.12 34.438 29.578 1 85.56 563 LYS A CA 1
ATOM 4335 C C . LYS A 1 563 ? -1.543 34.938 29.312 1 85.56 563 LYS A C 1
ATOM 4337 O O . LYS A 1 563 ? -1.811 36.125 29.297 1 85.56 563 LYS A O 1
ATOM 4342 N N . ILE A 1 564 ? -2.459 34 29.094 1 79.69 564 ILE A N 1
ATOM 4343 C CA . ILE A 1 564 ? -3.799 34.344 28.641 1 79.69 564 ILE A CA 1
ATOM 4344 C C . ILE A 1 564 ? -4.836 33.844 29.625 1 79.69 564 ILE A C 1
ATOM 4346 O O . ILE A 1 564 ? -4.645 32.781 30.234 1 79.69 564 ILE A O 1
ATOM 4350 N N . MET B 1 1 ? -15.609 65.688 35.531 1 73.75 1 MET B N 1
ATOM 4351 C CA . MET B 1 1 ? -15.195 66.812 34.75 1 73.75 1 MET B CA 1
ATOM 4352 C C . MET B 1 1 ? -13.906 66.562 34 1 73.75 1 MET B C 1
ATOM 4354 O O . MET B 1 1 ? -13.023 65.875 34.469 1 73.75 1 MET B O 1
ATOM 4358 N N . LYS B 1 2 ? -13.875 67.25 32.688 1 84.12 2 LYS B N 1
ATOM 4359 C CA . LYS B 1 2 ? -12.703 67.062 31.828 1 84.12 2 LYS B CA 1
ATOM 4360 C C . LYS B 1 2 ? -11.484 67.75 32.469 1 84.12 2 LYS B C 1
ATOM 4362 O O . LYS B 1 2 ? -11.617 68.688 33.25 1 84.12 2 LYS B O 1
ATOM 4367 N N . ILE B 1 3 ? -10.32 67.312 32.344 1 83.94 3 ILE B N 1
ATOM 4368 C CA . ILE B 1 3 ? -9.062 67.688 32.938 1 83.94 3 ILE B CA 1
ATOM 4369 C C . ILE B 1 3 ? -8.875 69.188 32.719 1 83.94 3 ILE B C 1
ATOM 4371 O O . ILE B 1 3 ? -8.547 69.938 33.656 1 83.94 3 ILE B O 1
ATOM 4375 N N . LYS B 1 4 ? -9.266 69.75 31.578 1 87.56 4 LYS B N 1
ATOM 4376 C CA . LYS B 1 4 ? -9.109 71.125 31.25 1 87.56 4 LYS B CA 1
ATOM 4377 C C . LYS B 1 4 ? -9.984 72 32.156 1 87.56 4 LYS B C 1
ATOM 4379 O O . LYS B 1 4 ? -9.523 73 32.719 1 87.56 4 LYS B O 1
ATOM 4384 N N . ALA B 1 5 ? -11.141 71.625 32.312 1 87.19 5 ALA B N 1
ATOM 4385 C CA . ALA B 1 5 ? -12.109 72.375 33.094 1 87.19 5 ALA B CA 1
ATOM 4386 C C . ALA B 1 5 ? -11.742 72.375 34.594 1 87.19 5 ALA B C 1
ATOM 4388 O O . ALA B 1 5 ? -11.906 73.375 35.281 1 87.19 5 ALA B O 1
ATOM 4389 N N . LYS B 1 6 ? -11.164 71.312 35 1 86.56 6 LYS B N 1
ATOM 4390 C CA . LYS B 1 6 ? -10.758 71.188 36.406 1 86.56 6 LYS B CA 1
ATOM 4391 C C . LYS B 1 6 ? -9.617 72.125 36.719 1 86.56 6 LYS B C 1
ATOM 4393 O O . LYS B 1 6 ? -9.625 72.812 37.781 1 86.56 6 LYS B O 1
ATOM 4398 N N . LEU B 1 7 ? -8.703 72.312 35.75 1 88.06 7 LEU B N 1
ATOM 4399 C CA . LEU B 1 7 ? -7.555 73.188 35.969 1 88.06 7 LEU B CA 1
ATOM 4400 C C . LEU B 1 7 ? -7.977 74.625 35.938 1 88.06 7 LEU B C 1
ATOM 4402 O O . LEU B 1 7 ? -7.594 75.375 36.844 1 88.06 7 LEU B O 1
ATOM 4406 N N . VAL B 1 8 ? -8.836 75 35.031 1 88.25 8 VAL B N 1
ATOM 4407 C CA . VAL B 1 8 ? -9.266 76.375 34.875 1 88.25 8 VAL B CA 1
ATOM 4408 C C . VAL B 1 8 ? -10.156 76.75 36.062 1 88.25 8 VAL B C 1
ATOM 4410 O O . VAL B 1 8 ? -10 77.875 36.625 1 88.25 8 VAL B O 1
ATOM 4413 N N . LEU B 1 9 ? -10.977 75.875 36.469 1 87.81 9 LEU B N 1
ATOM 4414 C CA . LEU B 1 9 ? -11.891 76.188 37.594 1 87.81 9 LEU B CA 1
ATOM 4415 C C . LEU B 1 9 ? -11.117 76.375 38.875 1 87.81 9 LEU B C 1
ATOM 4417 O O . LEU B 1 9 ? -11.414 77.25 39.656 1 87.81 9 LEU B O 1
ATOM 4421 N N . ALA B 1 10 ? -10.141 75.5 39.094 1 87.12 10 ALA B N 1
ATOM 4422 C CA . ALA B 1 10 ? -9.336 75.625 40.312 1 87.12 10 ALA B CA 1
ATOM 4423 C C . ALA B 1 10 ? -8.586 76.938 40.344 1 87.12 10 ALA B C 1
ATOM 4425 O O . ALA B 1 10 ? -8.531 77.625 41.406 1 87.12 10 ALA B O 1
ATOM 4426 N N . PHE B 1 11 ? -8.18 77.5 39.281 1 87.94 11 PHE B N 1
ATOM 4427 C CA . PHE B 1 11 ? -7.43 78.75 39.188 1 87.94 11 PHE B CA 1
ATOM 4428 C C . PHE B 1 11 ? -8.336 79.938 39.469 1 87.94 11 PHE B C 1
ATOM 4430 O O . PHE B 1 11 ? -8.016 80.812 40.281 1 87.94 11 PHE B O 1
ATOM 4437 N N . VAL B 1 12 ? -9.453 79.812 38.719 1 87 12 VAL B N 1
ATOM 4438 C CA . VAL B 1 12 ? -10.375 81 38.844 1 87 12 VAL B CA 1
ATOM 4439 C C . VAL B 1 12 ? -10.891 81.062 40.281 1 87 12 VAL B C 1
ATOM 4441 O O . VAL B 1 12 ? -11.008 82.188 40.844 1 87 12 VAL B O 1
ATOM 4444 N N . LEU B 1 13 ? -11.055 79.938 40.906 1 86.44 13 LEU B N 1
ATOM 4445 C CA . LEU B 1 13 ? -11.57 79.938 42.281 1 86.44 13 LEU B CA 1
ATOM 4446 C C . LEU B 1 13 ? -10.539 80.5 43.25 1 86.44 13 LEU B C 1
ATOM 4448 O O . LEU B 1 13 ? -10.867 81.312 44.125 1 86.44 13 LEU B O 1
ATOM 4452 N N . ILE B 1 14 ? -9.281 80.188 43.031 1 86 14 ILE B N 1
ATOM 4453 C CA . ILE B 1 14 ? -8.242 80.625 43.938 1 86 14 ILE B CA 1
ATOM 4454 C C . ILE B 1 14 ? -7.977 82.125 43.75 1 86 14 ILE B C 1
ATOM 4456 O O . ILE B 1 14 ? -7.902 82.875 44.75 1 86 14 ILE B O 1
ATOM 4460 N N . VAL B 1 15 ? -7.961 82.562 42.5 1 85.38 15 VAL B N 1
ATOM 4461 C CA . VAL B 1 15 ? -7.645 83.938 42.25 1 85.38 15 VAL B CA 1
ATOM 4462 C C . VAL B 1 15 ? -8.82 84.812 42.656 1 85.38 15 VAL B C 1
ATOM 4464 O O . VAL B 1 15 ? -8.625 85.938 43.156 1 85.38 15 VAL B O 1
ATOM 4467 N N . SER B 1 16 ? -10.039 84.375 42.562 1 85.19 16 SER B N 1
ATOM 4468 C CA . SER B 1 16 ? -11.203 85.125 43 1 85.19 16 SER B CA 1
ATOM 4469 C C . SER B 1 16 ? -11.211 85.25 44.531 1 85.19 16 SER B C 1
ATOM 4471 O O . SER B 1 16 ? -11.539 86.375 45.031 1 85.19 16 SER B O 1
ATOM 4473 N N . THR B 1 17 ? -10.734 84.312 45.25 1 84.19 17 THR B N 1
ATOM 4474 C CA . THR B 1 17 ? -10.68 84.375 46.688 1 84.19 17 THR B CA 1
ATOM 4475 C C . THR B 1 17 ? -9.594 85.375 47.156 1 84.19 17 THR B C 1
ATOM 4477 O O . THR B 1 17 ? -9.797 86.125 48.094 1 84.19 17 THR B O 1
ATOM 4480 N N . ILE B 1 18 ? -8.57 85.438 46.344 1 82.88 18 ILE B N 1
ATOM 4481 C CA . ILE B 1 18 ? -7.496 86.375 46.625 1 82.88 18 ILE B CA 1
ATOM 4482 C C . ILE B 1 18 ? -7.988 87.812 46.406 1 82.88 18 ILE B C 1
ATOM 4484 O O . ILE B 1 18 ? -7.762 88.688 47.25 1 82.88 18 ILE B O 1
ATOM 4488 N N . SER B 1 19 ? -8.758 87.938 45.312 1 83.19 19 SER B N 1
ATOM 4489 C CA . SER B 1 19 ? -9.234 89.25 44.938 1 83.19 19 SER B CA 1
ATOM 4490 C C . SER B 1 19 ? -10.211 89.812 45.969 1 83.19 19 SER B C 1
ATOM 4492 O O . SER B 1 19 ? -10.086 91 46.406 1 83.19 19 SER B O 1
ATOM 4494 N N . ILE B 1 20 ? -11.055 89 46.469 1 83.81 20 ILE B N 1
ATOM 4495 C CA . ILE B 1 20 ? -12.07 89.438 47.438 1 83.81 20 ILE B CA 1
ATOM 4496 C C . ILE B 1 20 ? -11.406 89.75 48.75 1 83.81 20 ILE B C 1
ATOM 4498 O O . ILE B 1 20 ? -11.742 90.75 49.375 1 83.81 20 ILE B O 1
ATOM 4502 N N . SER B 1 21 ? -10.359 89.062 49.156 1 83.88 21 SER B N 1
ATOM 4503 C CA . SER B 1 21 ? -9.664 89.312 50.406 1 83.88 21 SER B CA 1
ATOM 4504 C C . SER B 1 21 ? -8.867 90.625 50.375 1 83.88 21 SER B C 1
ATOM 4506 O O . SER B 1 21 ? -8.867 91.375 51.312 1 83.88 21 SER B O 1
ATOM 4508 N N . ILE B 1 22 ? -8.383 90.875 49.188 1 84.06 22 ILE B N 1
ATOM 4509 C CA . ILE B 1 22 ? -7.574 92.125 49.031 1 84.06 22 ILE B CA 1
ATOM 4510 C C . ILE B 1 22 ? -8.477 93.312 49.062 1 84.06 22 ILE B C 1
ATOM 4512 O O . ILE B 1 22 ? -8.164 94.312 49.688 1 84.06 22 ILE B O 1
ATOM 4516 N N . PHE B 1 23 ? -9.672 93.188 48.438 1 84.19 23 PHE B N 1
ATOM 4517 C CA . PHE B 1 23 ? -10.609 94.312 48.375 1 84.19 23 PHE B CA 1
ATOM 4518 C C . PHE B 1 23 ? -11.117 94.688 49.781 1 84.19 23 PHE B C 1
ATOM 4520 O O . PHE B 1 23 ? -11.203 95.812 50.125 1 84.19 23 PHE B O 1
ATOM 4527 N N . ALA B 1 24 ? -11.258 93.688 50.594 1 83.31 24 ALA B N 1
ATOM 4528 C CA . ALA B 1 24 ? -11.766 93.938 51.938 1 83.31 24 ALA B CA 1
ATOM 4529 C C . ALA B 1 24 ? -10.727 94.562 52.844 1 83.31 24 ALA B C 1
ATOM 4531 O O . ALA B 1 24 ? -11.039 95.5 53.594 1 83.31 24 ALA B O 1
ATOM 4532 N N . ILE B 1 25 ? -9.516 94.312 52.656 1 84.62 25 ILE B N 1
ATOM 4533 C CA . ILE B 1 25 ? -8.453 94.812 53.5 1 84.62 25 ILE B CA 1
ATOM 4534 C C . ILE B 1 25 ? -8.172 96.25 53.094 1 84.62 25 ILE B C 1
ATOM 4536 O O . ILE B 1 25 ? -8.031 97.125 53.969 1 84.62 25 ILE B O 1
ATOM 4540 N N . ILE B 1 26 ? -8.25 96.5 51.781 1 82.12 26 ILE B N 1
ATOM 4541 C CA . ILE B 1 26 ? -7.965 97.875 51.281 1 82.12 26 ILE B CA 1
ATOM 4542 C C . ILE B 1 26 ? -9.07 98.812 51.75 1 82.12 26 ILE B C 1
ATOM 4544 O O . ILE B 1 26 ? -8.797 99.875 52.25 1 82.12 26 ILE B O 1
ATOM 4548 N N . TYR B 1 27 ? -10.234 98.312 51.625 1 80.12 27 TYR B N 1
ATOM 4549 C CA . TYR B 1 27 ? -11.375 99.125 52 1 80.12 27 TYR B CA 1
ATOM 4550 C C . TYR B 1 27 ? -11.352 99.438 53.5 1 80.12 27 TYR B C 1
ATOM 4552 O O . TYR B 1 27 ? -11.492 100.562 53.906 1 80.12 27 TYR B O 1
ATOM 4560 N N . SER B 1 28 ? -11.023 98.5 54.344 1 82.12 28 SER B N 1
ATOM 4561 C CA . SER B 1 28 ? -11.055 98.688 55.781 1 82.12 28 SER B CA 1
ATOM 4562 C C . SER B 1 28 ? -9.891 99.562 56.281 1 82.12 28 SER B C 1
ATOM 4564 O O . SER B 1 28 ? -10.086 100.5 57.031 1 82.12 28 SER B O 1
ATOM 4566 N N . ASN B 1 29 ? -8.703 99.375 55.656 1 79.44 29 ASN B N 1
ATOM 4567 C CA . ASN B 1 29 ? -7.52 100.062 56.156 1 79.44 29 ASN B CA 1
ATOM 4568 C C . ASN B 1 29 ? -7.453 101.5 55.656 1 79.44 29 ASN B C 1
ATOM 4570 O O . ASN B 1 29 ? -7.102 102.438 56.406 1 79.44 29 ASN B O 1
ATOM 4574 N N . ILE B 1 30 ? -7.922 101.812 54.469 1 76.94 30 ILE B N 1
ATOM 4575 C CA . ILE B 1 30 ? -7.863 103.188 53.906 1 76.94 30 ILE B CA 1
ATOM 4576 C C . ILE B 1 30 ? -8.93 104.062 54.562 1 76.94 30 ILE B C 1
ATOM 4578 O O . ILE B 1 30 ? -8.672 105.188 54.906 1 76.94 30 ILE B O 1
ATOM 4582 N N . SER B 1 31 ? -10.031 103.438 54.906 1 76.88 31 SER B N 1
ATOM 4583 C CA . SER B 1 31 ? -11.109 104.188 55.531 1 76.88 31 SER B CA 1
ATOM 4584 C C . SER B 1 31 ? -10.734 104.562 56.969 1 76.88 31 SER B C 1
ATOM 4586 O O . SER B 1 31 ? -11 105.688 57.406 1 76.88 31 SER B O 1
ATOM 4588 N N . LYS B 1 32 ? -10.023 103.75 57.625 1 80.12 32 LYS B N 1
ATOM 4589 C CA . LYS B 1 32 ? -9.617 104.062 59 1 80.12 32 LYS B CA 1
ATOM 4590 C C . LYS B 1 32 ? -8.539 105.125 59.062 1 80.12 32 LYS B C 1
ATOM 4592 O O . LYS B 1 32 ? -8.594 106 59.906 1 80.12 32 LYS B O 1
ATOM 4597 N N . MET B 1 33 ? -7.652 105 58.125 1 78.19 33 MET B N 1
ATOM 4598 C CA . MET B 1 33 ? -6.562 105.938 58.062 1 78.19 33 MET B CA 1
ATOM 4599 C C . MET B 1 33 ? -7.082 107.312 57.719 1 78.19 33 MET B C 1
ATOM 4601 O O . MET B 1 33 ? -6.719 108.312 58.344 1 78.19 33 MET B O 1
ATOM 4605 N N . ALA B 1 34 ? -7.98 107.5 56.781 1 77.06 34 ALA B N 1
ATOM 4606 C CA . ALA B 1 34 ? -8.523 108.75 56.344 1 77.06 34 ALA B CA 1
ATOM 4607 C C . ALA B 1 34 ? -9.352 109.438 57.438 1 77.06 34 ALA B C 1
ATOM 4609 O O . ALA B 1 34 ? -9.219 110.625 57.688 1 77.06 34 ALA B O 1
ATOM 4610 N N . TYR B 1 35 ? -10.055 108.625 58.125 1 79.88 35 TYR B N 1
ATOM 4611 C CA . TYR B 1 35 ? -10.891 109.188 59.219 1 79.88 35 TYR B CA 1
ATOM 4612 C C . TYR B 1 35 ? -10.031 109.812 60.312 1 79.88 35 TYR B C 1
ATOM 4614 O O . TYR B 1 35 ? -10.305 110.938 60.781 1 79.88 35 TYR B O 1
ATOM 4622 N N . ALA B 1 36 ? -8.992 109.125 60.656 1 79.56 36 ALA B N 1
ATOM 4623 C CA . ALA B 1 36 ? -8.133 109.562 61.719 1 79.56 36 ALA B CA 1
ATOM 4624 C C . ALA B 1 36 ? -7.469 110.875 61.375 1 79.56 36 ALA B C 1
ATOM 4626 O O . ALA B 1 36 ? -7.406 111.812 62.188 1 79.56 36 ALA B O 1
ATOM 4627 N N . ASN B 1 37 ? -7.07 111 60.094 1 77.88 37 ASN B N 1
ATOM 4628 C CA . ASN B 1 37 ? -6.395 112.188 59.625 1 77.88 37 ASN B CA 1
ATOM 4629 C C . ASN B 1 37 ? -7.359 113.375 59.531 1 77.88 37 ASN B C 1
ATOM 4631 O O . ASN B 1 37 ? -7.02 114.5 59.938 1 77.88 37 ASN B O 1
ATOM 4635 N N . TYR B 1 38 ? -8.547 113.25 59.125 1 82.44 38 TYR B N 1
ATOM 4636 C CA . TYR B 1 38 ? -9.523 114.312 58.969 1 82.44 38 TYR B CA 1
ATOM 4637 C C . TYR B 1 38 ? -10.055 114.75 60.312 1 82.44 38 TYR B C 1
ATOM 4639 O O . TYR B 1 38 ? -10.328 115.938 60.5 1 82.44 38 TYR B O 1
ATOM 4647 N N . GLU B 1 39 ? -10.102 113.875 61.156 1 86.38 39 GLU B N 1
ATOM 4648 C CA . GLU B 1 39 ? -10.516 114.188 62.5 1 86.38 39 GLU B CA 1
ATOM 4649 C C . GLU B 1 39 ? -9.523 115.125 63.156 1 86.38 39 GLU B C 1
ATOM 4651 O O . GLU B 1 39 ? -9.914 116.125 63.781 1 86.38 39 GLU B O 1
ATOM 4656 N N . GLN B 1 40 ? -8.32 114.812 62.906 1 82.69 40 GLN B N 1
ATOM 4657 C CA . GLN B 1 40 ? -7.281 115.688 63.469 1 82.69 40 GLN B CA 1
ATOM 4658 C C . GLN B 1 40 ? -7.34 117.125 62.812 1 82.69 40 GLN B C 1
ATOM 4660 O O . GLN B 1 40 ? -7.211 118.125 63.531 1 82.69 40 GLN B O 1
ATOM 4665 N N . THR B 1 41 ? -7.566 117.125 61.562 1 84.44 41 THR B N 1
ATOM 4666 C CA . THR B 1 41 ? -7.621 118.438 60.844 1 84.44 41 THR B CA 1
ATOM 4667 C C . THR B 1 41 ? -8.797 119.25 61.312 1 84.44 41 THR B C 1
ATOM 4669 O O . THR B 1 41 ? -8.633 120.438 61.594 1 84.44 41 THR B O 1
ATOM 4672 N N . VAL B 1 42 ? -9.906 118.688 61.5 1 89.88 42 VAL B N 1
ATOM 4673 C CA . VAL B 1 42 ? -11.109 119.438 61.906 1 89.88 42 VAL B CA 1
ATOM 4674 C C . VAL B 1 42 ? -10.945 119.938 63.344 1 89.88 42 VAL B C 1
ATOM 4676 O O . VAL B 1 42 ? -11.297 121.062 63.625 1 89.88 42 VAL B O 1
ATOM 4679 N N . THR B 1 43 ? -10.367 119.188 64.188 1 90.75 43 THR B N 1
ATOM 4680 C CA . THR B 1 43 ? -10.18 119.625 65.562 1 90.75 43 THR B CA 1
ATOM 4681 C C . THR B 1 43 ? -9.195 120.75 65.688 1 90.75 43 THR B C 1
ATOM 4683 O O . THR B 1 43 ? -9.445 121.75 66.375 1 90.75 43 THR B O 1
ATOM 4686 N N . THR B 1 44 ? -8.172 120.562 64.875 1 87.62 44 THR B N 1
ATOM 4687 C CA . THR B 1 44 ? -7.152 121.625 64.875 1 87.62 44 THR B CA 1
ATOM 4688 C C . THR B 1 44 ? -7.727 122.938 64.375 1 87.62 44 THR B C 1
ATOM 4690 O O . THR B 1 44 ? -7.539 124 65 1 87.62 44 THR B O 1
ATOM 4693 N N . THR B 1 45 ? -8.414 122.875 63.312 1 90.25 45 THR B N 1
ATOM 4694 C CA . THR B 1 45 ? -9.008 124.062 62.719 1 90.25 45 THR B CA 1
ATOM 4695 C C . THR B 1 45 ? -10.039 124.688 63.625 1 90.25 45 THR B C 1
ATOM 4697 O O . THR B 1 45 ? -10.109 125.875 63.781 1 90.25 45 THR B O 1
ATOM 4700 N N . SER B 1 46 ? -10.734 123.938 64.312 1 93.06 46 SER B N 1
ATOM 4701 C CA . SER B 1 46 ? -11.766 124.375 65.188 1 93.06 46 SER B CA 1
ATOM 4702 C C . SER B 1 46 ? -11.156 125.125 66.375 1 93.06 46 SER B C 1
ATOM 4704 O O . SER B 1 46 ? -11.562 126.25 66.688 1 93.06 46 SER B O 1
ATOM 4706 N N . LYS B 1 47 ? -10.156 124.688 66.938 1 92.31 47 LYS B N 1
ATOM 4707 C CA . LYS B 1 47 ? -9.539 125.25 68.125 1 92.31 47 LYS B CA 1
ATOM 4708 C C . LYS B 1 47 ? -8.836 126.562 67.812 1 92.31 47 LYS B C 1
ATOM 4710 O O . LYS B 1 47 ? -9.023 127.562 68.5 1 92.31 47 LYS B O 1
ATOM 4715 N N . LEU B 1 48 ? -8.188 126.5 66.75 1 90.62 48 LEU B N 1
ATOM 4716 C CA . LEU B 1 48 ? -7.453 127.688 66.375 1 90.62 48 LEU B CA 1
ATOM 4717 C C . LEU B 1 48 ? -8.406 128.75 65.875 1 90.62 48 LEU B C 1
ATOM 4719 O O . LEU B 1 48 ? -8.211 130 66.125 1 90.62 48 LEU B O 1
ATOM 4723 N N . GLY B 1 49 ? -9.312 128.375 65.188 1 91.25 49 GLY B N 1
ATOM 4724 C CA . GLY B 1 49 ? -10.305 129.25 64.688 1 91.25 49 GLY B CA 1
ATOM 4725 C C . GLY B 1 49 ? -11.062 130 65.875 1 91.25 49 GLY B C 1
ATOM 4726 O O . GLY B 1 49 ? -11.242 131.25 65.875 1 91.25 49 GLY B O 1
ATOM 4727 N N . TYR B 1 50 ? -11.438 129.25 66.75 1 92.5 50 TYR B N 1
ATOM 4728 C CA . TYR B 1 50 ? -12.156 129.75 67.875 1 92.5 50 TYR B CA 1
ATOM 4729 C C . TYR B 1 50 ? -11.266 130.75 68.688 1 92.5 50 TYR B C 1
ATOM 4731 O O . TYR B 1 50 ? -11.719 131.75 69.125 1 92.5 50 TYR B O 1
ATOM 4739 N N . ALA B 1 51 ? -10.094 130.375 68.812 1 90.12 51 ALA B N 1
ATOM 4740 C CA . ALA B 1 51 ? -9.133 131.25 69.562 1 90.12 51 ALA B CA 1
ATOM 4741 C C . ALA B 1 51 ? -8.969 132.625 68.875 1 90.12 51 ALA B C 1
ATOM 4743 O O . ALA B 1 51 ? -8.859 133.625 69.5 1 90.12 51 ALA B O 1
ATOM 4744 N N . TYR B 1 52 ? -8.961 132.5 67.688 1 90.56 52 TYR B N 1
ATOM 4745 C CA . TYR B 1 52 ? -8.859 133.75 66.875 1 90.56 52 TYR B CA 1
ATOM 4746 C C . TYR B 1 52 ? -10.07 134.625 67.125 1 90.56 52 TYR B C 1
ATOM 4748 O O . TYR B 1 52 ? -9.93 135.875 67.312 1 90.56 52 TYR B O 1
ATOM 4756 N N . VAL B 1 53 ? -11.141 134 67.188 1 91.19 53 VAL B N 1
ATOM 4757 C CA . VAL B 1 53 ? -12.375 134.75 67.375 1 91.19 53 VAL B CA 1
ATOM 4758 C C . VAL B 1 53 ? -12.359 135.375 68.812 1 91.19 53 VAL B C 1
ATOM 4760 O O . VAL B 1 53 ? -12.719 136.625 69 1 91.19 53 VAL B O 1
ATOM 4763 N N . ASP B 1 54 ? -11.977 134.625 69.688 1 90.19 54 ASP B N 1
ATOM 4764 C CA . ASP B 1 54 ? -11.922 135.125 71.062 1 90.19 54 ASP B CA 1
ATOM 4765 C C . ASP B 1 54 ? -10.953 136.25 71.188 1 90.19 54 ASP B C 1
ATOM 4767 O O . ASP B 1 54 ? -11.164 137.125 72.062 1 90.19 54 ASP B O 1
ATOM 4771 N N . MET B 1 55 ? -10.039 136.25 70.438 1 86.94 55 MET B N 1
ATOM 4772 C CA . MET B 1 55 ? -9.031 137.375 70.5 1 86.94 55 MET B CA 1
ATOM 4773 C C . MET B 1 55 ? -9.5 138.625 69.75 1 86.94 55 MET B C 1
ATOM 4775 O O . MET B 1 55 ? -9.242 139.75 70.188 1 86.94 55 MET B O 1
ATOM 4779 N N . LYS B 1 56 ? -10.133 138.5 68.812 1 89.62 56 LYS B N 1
ATOM 4780 C CA . LYS B 1 56 ? -10.586 139.625 68 1 89.62 56 LYS B CA 1
ATOM 4781 C C . LYS B 1 56 ? -11.727 140.375 68.688 1 89.62 56 LYS B C 1
ATOM 4783 O O . LYS B 1 56 ? -11.773 141.5 68.625 1 89.62 56 LYS B O 1
ATOM 4788 N N . TYR B 1 57 ? -12.531 139.625 69.188 1 91.19 57 TYR B N 1
ATOM 4789 C CA . TYR B 1 57 ? -13.68 140.25 69.875 1 91.19 57 TYR B CA 1
ATOM 4790 C C . TYR B 1 57 ? -13.648 140 71.375 1 91.19 57 TYR B C 1
ATOM 4792 O O . TYR B 1 57 ? -14 138.875 71.812 1 91.19 57 TYR B O 1
ATOM 4800 N N . LEU B 1 58 ? -13.453 141 72.062 1 87.25 58 LEU B N 1
ATOM 4801 C CA . LEU B 1 58 ? -13.281 140.875 73.5 1 87.25 58 LEU B CA 1
ATOM 4802 C C . LEU B 1 58 ? -14.625 140.875 74.188 1 87.25 58 LEU B C 1
ATOM 4804 O O . LEU B 1 58 ? -15.586 141.5 73.688 1 87.25 58 LEU B O 1
ATOM 4808 N N . GLY B 1 59 ? -14.602 140.25 75.312 1 90.38 59 GLY B N 1
ATOM 4809 C CA . GLY B 1 59 ? -15.828 140.25 76.125 1 90.38 59 GLY B CA 1
ATOM 4810 C C . GLY B 1 59 ? -16.5 138.875 76.062 1 90.38 59 GLY B C 1
ATOM 4811 O O . GLY B 1 59 ? -16.062 138 75.375 1 90.38 59 GLY B O 1
ATOM 4812 N N . LYS B 1 60 ? -17.547 138.75 76.812 1 92.5 60 LYS B N 1
ATOM 4813 C CA . LYS B 1 60 ? -18.266 137.5 76.938 1 92.5 60 LYS B CA 1
ATOM 4814 C C . LYS B 1 60 ? -19.391 137.375 75.938 1 92.5 60 LYS B C 1
ATOM 4816 O O . LYS B 1 60 ? -19.922 138.375 75.5 1 92.5 60 LYS B O 1
ATOM 4821 N N . TRP B 1 61 ? -19.656 136.125 75.562 1 94.56 61 TRP B N 1
ATOM 4822 C CA . TRP B 1 61 ? -20.75 135.875 74.625 1 94.56 61 TRP B CA 1
ATOM 4823 C C . TRP B 1 61 ? -22.094 136.25 75.312 1 94.56 61 TRP B C 1
ATOM 4825 O O . TRP B 1 61 ? -22.297 135.875 76.5 1 94.56 61 TRP B O 1
ATOM 4835 N N . LYS B 1 62 ? -22.938 136.875 74.562 1 93.69 62 LYS B N 1
ATOM 4836 C CA . LYS B 1 62 ? -24.266 137.125 75.125 1 93.69 62 LYS B CA 1
ATOM 4837 C C . LYS B 1 62 ? -25.328 137.125 74 1 93.69 62 LYS B C 1
ATOM 4839 O O . LYS B 1 62 ? -25.031 137.375 72.812 1 93.69 62 LYS B O 1
ATOM 4844 N N . ALA B 1 63 ? -26.547 136.625 74.25 1 93.62 63 ALA B N 1
ATOM 4845 C CA . ALA B 1 63 ? -27.719 136.625 73.375 1 93.62 63 ALA B CA 1
ATOM 4846 C C . ALA B 1 63 ? -28.734 137.625 73.812 1 93.62 63 ALA B C 1
ATOM 4848 O O . ALA B 1 63 ? -29.234 137.625 74.938 1 93.62 63 ALA B O 1
ATOM 4849 N N . SER B 1 64 ? -28.859 138.625 73 1 90.5 64 SER B N 1
ATOM 4850 C CA . SER B 1 64 ? -29.812 139.75 73.375 1 90.5 64 SER B CA 1
ATOM 4851 C C . SER B 1 64 ? -30.703 140 72.125 1 90.5 64 SER B C 1
ATOM 4853 O O . SER B 1 64 ? -30.203 140.25 71.062 1 90.5 64 SER B O 1
ATOM 4855 N N . ASP B 1 65 ? -32.062 140.125 72.312 1 89.06 65 ASP B N 1
ATOM 4856 C CA . ASP B 1 65 ? -33.062 140.5 71.312 1 89.06 65 ASP B CA 1
ATOM 4857 C C . ASP B 1 65 ? -32.938 139.625 70.125 1 89.06 65 ASP B C 1
ATOM 4859 O O . ASP B 1 65 ? -32.969 140.125 68.938 1 89.06 65 ASP B O 1
ATOM 4863 N N . GLY B 1 66 ? -32.562 138.375 70.188 1 90.62 66 GLY B N 1
ATOM 4864 C CA . GLY B 1 66 ? -32.5 137.375 69.125 1 90.62 66 GLY B CA 1
ATOM 4865 C C . GLY B 1 66 ? -31.234 137.5 68.312 1 90.62 66 GLY B C 1
ATOM 4866 O O . GLY B 1 66 ? -31.141 136.875 67.25 1 90.62 66 GLY B O 1
ATOM 4867 N N . LYS B 1 67 ? -30.328 138.25 68.875 1 94.62 67 LYS B N 1
ATOM 4868 C CA . LYS B 1 67 ? -29.047 138.375 68.188 1 94.62 67 LYS B CA 1
ATOM 4869 C C . LYS B 1 67 ? -27.875 138 69.062 1 94.62 67 LYS B C 1
ATOM 4871 O O . LYS B 1 67 ? -27.938 138.125 70.312 1 94.62 67 LYS B O 1
ATOM 4876 N N . LEU B 1 68 ? -26.812 137.375 68.5 1 95.12 68 LEU B N 1
ATOM 4877 C CA . LEU B 1 68 ? -25.625 137 69.188 1 95.12 68 LEU B CA 1
ATOM 4878 C C . LEU B 1 68 ? -24.562 138.125 69.188 1 95.12 68 LEU B C 1
ATOM 4880 O O . LEU B 1 68 ? -24.281 138.625 68.188 1 95.12 68 LEU B O 1
ATOM 4884 N N . TYR B 1 69 ? -24.047 138.375 70.438 1 93.94 69 TYR B N 1
ATOM 4885 C CA . TYR B 1 69 ? -23.016 139.375 70.625 1 93.94 69 TYR B CA 1
ATOM 4886 C C . TYR B 1 69 ? -21.797 138.75 71.312 1 93.94 69 TYR B C 1
ATOM 4888 O O . TYR B 1 69 ? -21.938 137.875 72.125 1 93.94 69 TYR B O 1
ATOM 4896 N N . LYS B 1 70 ? -20.672 139.25 71.125 1 94.94 70 LYS B N 1
ATOM 4897 C CA . LYS B 1 70 ? -19.438 139 71.875 1 94.94 70 LYS B CA 1
ATOM 4898 C C . LYS B 1 70 ? -18.906 140.375 72.375 1 94.94 70 LYS B C 1
ATOM 4900 O O . LYS B 1 70 ? -18.375 141.25 71.625 1 94.94 70 LYS B O 1
ATOM 4905 N N . GLY B 1 71 ? -19.094 140.5 73.562 1 91.81 71 GLY B N 1
ATOM 4906 C CA . GLY B 1 71 ? -18.875 141.75 74.062 1 91.81 71 GLY B CA 1
ATOM 4907 C C . GLY B 1 71 ? -19.891 142.75 73.562 1 91.81 71 GLY B C 1
ATOM 4908 O O . GLY B 1 71 ? -21.094 142.625 73.688 1 91.81 71 GLY B O 1
ATOM 4909 N N . ASP B 1 72 ? -19.422 143.875 73 1 88.62 72 ASP B N 1
ATOM 4910 C CA . ASP B 1 72 ? -20.312 144.875 72.438 1 88.62 72 ASP B CA 1
ATOM 4911 C C . ASP B 1 72 ? -20.453 144.75 70.938 1 88.62 72 ASP B C 1
ATOM 4913 O O . ASP B 1 72 ? -21.172 145.5 70.312 1 88.62 72 ASP B O 1
ATOM 4917 N N . PHE B 1 73 ? -19.984 143.75 70.375 1 92.69 73 PHE B N 1
ATOM 4918 C CA . PHE B 1 73 ? -19.984 143.5 68.938 1 92.69 73 PHE B CA 1
ATOM 4919 C C . PHE B 1 73 ? -21.062 142.5 68.5 1 92.69 73 PHE B C 1
ATOM 4921 O O . PHE B 1 73 ? -21.141 141.5 69.062 1 92.69 73 PHE B O 1
ATOM 4928 N N . LYS B 1 74 ? -21.781 142.875 67.5 1 93.88 74 LYS B N 1
ATOM 4929 C CA . LYS B 1 74 ? -22.828 142 66.938 1 93.88 74 LYS B CA 1
ATOM 4930 C C . LYS B 1 74 ? -22.219 141 66 1 93.88 74 LYS B C 1
ATOM 4932 O O . LYS B 1 74 ? -21.672 141.375 64.938 1 93.88 74 LYS B O 1
ATOM 4937 N N . ILE B 1 75 ? -22.391 139.75 66.438 1 93.81 75 ILE B N 1
ATOM 4938 C CA . ILE B 1 75 ? -21.859 138.625 65.625 1 93.81 75 ILE B CA 1
ATOM 4939 C C . ILE B 1 75 ? -22.922 138.125 64.625 1 93.81 75 ILE B C 1
ATOM 4941 O O . ILE B 1 75 ? -22.594 137.75 63.469 1 93.81 75 ILE B O 1
ATOM 4945 N N . SER B 1 76 ? -24.141 138.25 65 1 91.5 76 SER B N 1
ATOM 4946 C CA . SER B 1 76 ? -25.234 138 64.125 1 91.5 76 SER B CA 1
ATOM 4947 C C . SER B 1 76 ? -25.219 138.875 62.875 1 91.5 76 SER B C 1
ATOM 4949 O O . SER B 1 76 ? -25.047 140 62.969 1 91.5 76 SER B O 1
ATOM 4951 N N . ASP B 1 77 ? -25.234 138.25 61.719 1 87.75 77 ASP B N 1
ATOM 4952 C CA . ASP B 1 77 ? -25.312 138.875 60.406 1 87.75 77 ASP B CA 1
ATOM 4953 C C . ASP B 1 77 ? -23.938 139.375 60 1 87.75 77 ASP B C 1
ATOM 4955 O O . ASP B 1 77 ? -23.844 140.25 59.094 1 87.75 77 ASP B O 1
ATOM 4959 N N . ASN B 1 78 ? -22.906 139.125 60.719 1 91.31 78 ASN B N 1
ATOM 4960 C CA . ASN B 1 78 ? -21.547 139.5 60.344 1 91.31 78 ASN B CA 1
ATOM 4961 C C . ASN B 1 78 ? -20.75 138.25 59.875 1 91.31 78 ASN B C 1
ATOM 4963 O O . ASN B 1 78 ? -20.281 137.5 60.688 1 91.31 78 ASN B O 1
ATOM 4967 N N . ASN B 1 79 ? -20.578 138.125 58.719 1 91.69 79 ASN B N 1
ATOM 4968 C CA . ASN B 1 79 ? -19.922 137 58.125 1 91.69 79 ASN B CA 1
ATOM 4969 C C . ASN B 1 79 ? -18.453 137.25 57.812 1 91.69 79 ASN B C 1
ATOM 4971 O O . ASN B 1 79 ? -17.75 136.5 57.281 1 91.69 79 ASN B O 1
ATOM 4975 N N . GLN B 1 80 ? -17.984 138.375 58.219 1 90.25 80 GLN B N 1
ATOM 4976 C CA . GLN B 1 80 ? -16.625 138.75 57.875 1 90.25 80 GLN B CA 1
ATOM 4977 C C . GLN B 1 80 ? -15.602 137.875 58.562 1 90.25 80 GLN B C 1
ATOM 4979 O O . GLN B 1 80 ? -14.625 137.375 57.969 1 90.25 80 GLN B O 1
ATOM 4984 N N . ILE B 1 81 ? -15.977 137.5 59.75 1 91.25 81 ILE B N 1
ATOM 4985 C CA . ILE B 1 81 ? -15.008 136.75 60.5 1 91.25 81 ILE B CA 1
ATOM 4986 C C . ILE B 1 81 ? -14.984 135.375 60 1 91.25 81 ILE B C 1
ATOM 4988 O O . ILE B 1 81 ? -13.906 134.75 59.844 1 91.25 81 ILE B O 1
ATOM 4992 N N . VAL B 1 82 ? -16.062 134.75 59.812 1 94.19 82 VAL B N 1
ATOM 4993 C CA . VAL B 1 82 ? -16.109 133.375 59.312 1 94.19 82 VAL B CA 1
ATOM 4994 C C . VAL B 1 82 ? -15.531 133.375 57.906 1 94.19 82 VAL B C 1
ATOM 4996 O O . VAL B 1 82 ? -14.883 132.375 57.562 1 94.19 82 VAL B O 1
ATOM 4999 N N . ASP B 1 83 ? -15.695 134.375 57.188 1 93.44 83 ASP B N 1
ATOM 5000 C CA . ASP B 1 83 ? -15.102 134.375 55.844 1 93.44 83 ASP B CA 1
ATOM 5001 C C . ASP B 1 83 ? -13.578 134.5 55.906 1 93.44 83 ASP B C 1
ATOM 5003 O O . ASP B 1 83 ? -12.883 133.875 55.125 1 93.44 83 ASP B O 1
ATOM 5007 N N . TYR B 1 84 ? -13.156 135.25 56.812 1 90.38 84 TYR B N 1
ATOM 5008 C CA . TYR B 1 84 ? -11.711 135.375 57 1 90.38 84 TYR B CA 1
ATOM 5009 C C . TYR B 1 84 ? -11.117 134 57.406 1 90.38 84 TYR B C 1
ATOM 5011 O O . TYR B 1 84 ? -10.109 133.625 56.812 1 90.38 84 TYR B O 1
ATOM 5019 N N . LEU B 1 85 ? -11.75 133.375 58.25 1 91.19 85 LEU B N 1
ATOM 5020 C CA . LEU B 1 85 ? -11.25 132.125 58.719 1 91.19 85 LEU B CA 1
ATOM 5021 C C . LEU B 1 85 ? -11.336 131.125 57.625 1 91.19 85 LEU B C 1
ATOM 5023 O O . LEU B 1 85 ? -10.484 130.25 57.531 1 91.19 85 LEU B O 1
ATOM 5027 N N . GLN B 1 86 ? -12.312 131.125 56.875 1 92.75 86 GLN B N 1
ATOM 5028 C CA . GLN B 1 86 ? -12.422 130.25 55.719 1 92.75 86 GLN B CA 1
ATOM 5029 C C . GLN B 1 86 ? -11.242 130.5 54.781 1 92.75 86 GLN B C 1
ATOM 5031 O O . GLN B 1 86 ? -10.688 129.5 54.25 1 92.75 86 GLN B O 1
ATOM 5036 N N . ASN B 1 87 ? -10.945 131.625 54.5 1 90.06 87 ASN B N 1
ATOM 5037 C CA . ASN B 1 87 ? -9.852 132 53.594 1 90.06 87 ASN B CA 1
ATOM 5038 C C . ASN B 1 87 ? -8.523 131.5 54.125 1 90.06 87 ASN B C 1
ATOM 5040 O O . ASN B 1 87 ? -7.664 131 53.344 1 90.06 87 ASN B O 1
ATOM 5044 N N . GLU B 1 88 ? -8.445 131.375 55.406 1 85.25 88 GLU B N 1
ATOM 5045 C CA . GLU B 1 88 ? -7.195 130.875 56 1 85.25 88 GLU B CA 1
ATOM 5046 C C . GLU B 1 88 ? -7.168 129.375 56.125 1 85.25 88 GLU B C 1
ATOM 5048 O O . GLU B 1 88 ? -6.102 128.75 56.031 1 85.25 88 GLU B O 1
ATOM 5053 N N . SER B 1 89 ? -8.289 128.75 56.344 1 87.56 89 SER B N 1
ATOM 5054 C CA . SER B 1 89 ? -8.289 127.375 56.719 1 87.56 89 SER B CA 1
ATOM 5055 C C . SER B 1 89 ? -8.922 126.562 55.594 1 87.56 89 SER B C 1
ATOM 5057 O O . SER B 1 89 ? -8.68 125.312 55.531 1 87.56 89 SER B O 1
ATOM 5059 N N . GLY B 1 90 ? -9.688 127.125 54.812 1 86 90 GLY B N 1
ATOM 5060 C CA . GLY B 1 90 ? -10.422 126.375 53.812 1 86 90 GLY B CA 1
ATOM 5061 C C . GLY B 1 90 ? -11.555 125.562 54.375 1 86 90 GLY B C 1
ATOM 5062 O O . GLY B 1 90 ? -12.219 124.812 53.656 1 86 90 GLY B O 1
ATOM 5063 N N . ALA B 1 91 ? -11.828 125.688 55.656 1 91.44 91 ALA B N 1
ATOM 5064 C CA . ALA B 1 91 ? -12.836 124.875 56.344 1 91.44 91 ALA B CA 1
ATOM 5065 C C . ALA B 1 91 ? -14.203 125.562 56.312 1 91.44 91 ALA B C 1
ATOM 5067 O O . ALA B 1 91 ? -14.297 126.75 56 1 91.44 91 ALA B O 1
ATOM 5068 N N . MET B 1 92 ? -15.18 124.812 56.531 1 92.56 92 MET B N 1
ATOM 5069 C CA . MET B 1 92 ? -16.531 125.312 56.75 1 92.56 92 MET B CA 1
ATOM 5070 C C . MET B 1 92 ? -16.734 125.75 58.188 1 92.56 92 MET B C 1
ATOM 5072 O O . MET B 1 92 ? -16.656 124.938 59.094 1 92.56 92 MET B O 1
ATOM 5076 N N . ILE B 1 93 ? -17 127 58.281 1 94.25 93 ILE B N 1
ATOM 5077 C CA . ILE B 1 93 ? -17.141 127.5 59.656 1 94.25 93 ILE B CA 1
ATOM 5078 C C . ILE B 1 93 ? -18.5 128.125 59.812 1 94.25 93 ILE B C 1
ATOM 5080 O O . ILE B 1 93 ? -18.938 128.875 58.969 1 94.25 93 ILE B O 1
ATOM 5084 N N . SER B 1 94 ? -19.094 127.875 60.875 1 95.12 94 SER B N 1
ATOM 5085 C CA . SER B 1 94 ? -20.391 128.375 61.219 1 95.12 94 SER B CA 1
ATOM 5086 C C . SER B 1 94 ? -20.5 128.75 62.688 1 95.12 94 SER B C 1
ATOM 5088 O O . SER B 1 94 ? -19.953 128 63.531 1 95.12 94 SER B O 1
ATOM 5090 N N . ILE B 1 95 ? -21.234 129.875 62.906 1 95 95 ILE B N 1
ATOM 5091 C CA . ILE B 1 95 ? -21.594 130.25 64.25 1 95 95 ILE B CA 1
ATOM 5092 C C . ILE B 1 95 ? -23.109 130.125 64.438 1 95 95 ILE B C 1
ATOM 5094 O O . ILE B 1 95 ? -23.844 130.75 63.625 1 95 95 ILE B O 1
ATOM 5098 N N . PHE B 1 96 ? -23.5 129.625 65.5 1 95.75 96 PHE B N 1
ATOM 5099 C CA . PHE B 1 96 ? -24.922 129.375 65.688 1 95.75 96 PHE B CA 1
ATOM 5100 C C . PHE B 1 96 ? -25.406 130.125 66.938 1 95.75 96 PHE B C 1
ATOM 5102 O O . PHE B 1 96 ? -24.719 130.25 67.938 1 95.75 96 PHE B O 1
ATOM 5109 N N . LEU B 1 97 ? -26.562 130.75 66.75 1 96.25 97 LEU B N 1
ATOM 5110 C CA . LEU B 1 97 ? -27.359 131.125 67.938 1 96.25 97 LEU B CA 1
ATOM 5111 C C . LEU B 1 97 ? -28.438 130.125 68.188 1 96.25 97 LEU B C 1
ATOM 5113 O O . LEU B 1 97 ? -29.328 129.875 67.375 1 96.25 97 LEU B O 1
ATOM 5117 N N . GLY B 1 98 ? -28.328 129.5 69.312 1 94.19 98 GLY B N 1
ATOM 5118 C CA . GLY B 1 98 ? -29.141 128.375 69.438 1 94.19 98 GLY B CA 1
ATOM 5119 C C . GLY B 1 98 ? -28.859 127.25 68.375 1 94.19 98 GLY B C 1
ATOM 5120 O O . GLY B 1 98 ? -27.719 126.875 68.188 1 94.19 98 GLY B O 1
ATOM 5121 N N . ASP B 1 99 ? -29.859 126.75 67.688 1 92.31 99 ASP B N 1
ATOM 5122 C CA . ASP B 1 99 ? -29.703 125.75 66.688 1 92.31 99 ASP B CA 1
ATOM 5123 C C . ASP B 1 99 ? -29.656 126.312 65.312 1 92.31 99 ASP B C 1
ATOM 5125 O O . ASP B 1 99 ? -29.625 125.562 64.312 1 92.31 99 ASP B O 1
ATOM 5129 N N . THR B 1 100 ? -29.656 127.75 65.25 1 94.31 100 THR B N 1
ATOM 5130 C CA . THR B 1 100 ? -29.766 128.375 63.969 1 94.31 100 THR B CA 1
ATOM 5131 C C . THR B 1 100 ? -28.469 129.125 63.625 1 94.31 100 THR B C 1
ATOM 5133 O O . THR B 1 100 ? -27.938 129.875 64.5 1 94.31 100 THR B O 1
ATOM 5136 N N . ARG B 1 101 ? -27.922 128.875 62.375 1 96.12 101 ARG B N 1
ATOM 5137 C CA . ARG B 1 101 ? -26.719 129.625 61.906 1 96.12 101 ARG B CA 1
ATOM 5138 C C . ARG B 1 101 ? -26.953 131.125 61.844 1 96.12 101 ARG B C 1
ATOM 5140 O O . ARG B 1 101 ? -27.922 131.625 61.25 1 96.12 101 ARG B O 1
ATOM 5147 N N . VAL B 1 102 ? -26.078 131.875 62.406 1 95.5 102 VAL B N 1
ATOM 5148 C CA . VAL B 1 102 ? -26.203 133.375 62.406 1 95.5 102 VAL B CA 1
ATOM 5149 C C . VAL B 1 102 ? -25.047 134 61.594 1 95.5 102 VAL B C 1
ATOM 5151 O O . VAL B 1 102 ? -25.141 135.125 61.125 1 95.5 102 VAL B O 1
ATOM 5154 N N . SER B 1 103 ? -24.047 133.25 61.5 1 95.06 103 SER B N 1
ATOM 5155 C CA . SER B 1 103 ? -22.891 133.625 60.688 1 95.06 103 SER B CA 1
ATOM 5156 C C . SER B 1 103 ? -22.219 132.375 60.094 1 95.06 103 SER B C 1
ATOM 5158 O O . SER B 1 103 ? -21.922 131.5 60.844 1 95.06 103 SER B O 1
ATOM 5160 N N . THR B 1 104 ? -22 132.25 58.875 1 93.5 104 THR B N 1
ATOM 5161 C CA . THR B 1 104 ? -21.453 131.125 58.25 1 93.5 104 THR B CA 1
ATOM 5162 C C . THR B 1 104 ? -20.812 131.375 56.906 1 93.5 104 THR B C 1
ATOM 5164 O O . THR B 1 104 ? -21.172 132.375 56.25 1 93.5 104 THR B O 1
ATOM 5167 N N . ASN B 1 105 ? -19.922 130.75 56.656 1 93.25 105 ASN B N 1
ATOM 5168 C CA . ASN B 1 105 ? -19.344 130.75 55.312 1 93.25 105 ASN B CA 1
ATOM 5169 C C . ASN B 1 105 ? -19.844 129.625 54.406 1 93.25 105 ASN B C 1
ATOM 5171 O O . ASN B 1 105 ? -19.438 129.5 53.25 1 93.25 105 ASN B O 1
ATOM 5175 N N . VAL B 1 106 ? -20.641 128.75 54.875 1 92.5 106 VAL B N 1
ATOM 5176 C CA . VAL B 1 106 ? -21.203 127.688 54.125 1 92.5 106 VAL B CA 1
ATOM 5177 C C . VAL B 1 106 ? -22.281 128.25 53.188 1 92.5 106 VAL B C 1
ATOM 5179 O O . VAL B 1 106 ? -23.156 129 53.594 1 92.5 106 VAL B O 1
ATOM 5182 N N . MET B 1 107 ? -22.141 127.875 52.031 1 91.12 107 MET B N 1
ATOM 5183 C CA . MET B 1 107 ? -23.078 128.375 51 1 91.12 107 MET B CA 1
ATOM 5184 C C . MET B 1 107 ? -24.141 127.312 50.719 1 91.12 107 MET B C 1
ATOM 5186 O O . MET B 1 107 ? -23.844 126.125 50.688 1 91.12 107 MET B O 1
ATOM 5190 N N . ASP B 1 108 ? -25.391 127.75 50.594 1 85.75 108 ASP B N 1
ATOM 5191 C CA . ASP B 1 108 ? -26.469 126.812 50.219 1 85.75 108 ASP B CA 1
ATOM 5192 C C . ASP B 1 108 ? -26.438 126.562 48.719 1 85.75 108 ASP B C 1
ATOM 5194 O O . ASP B 1 108 ? -25.531 127 48 1 85.75 108 ASP B O 1
ATOM 5198 N N . GLU B 1 109 ? -27.281 125.75 48.25 1 80.31 109 GLU B N 1
ATOM 5199 C CA . GLU B 1 109 ? -27.359 125.312 46.875 1 80.31 109 GLU B CA 1
ATOM 5200 C C . GLU B 1 109 ? -27.562 126.438 45.906 1 80.31 109 GLU B C 1
ATOM 5202 O O . GLU B 1 109 ? -27.172 126.375 44.75 1 80.31 109 GLU B O 1
ATOM 5207 N N . LYS B 1 110 ? -28.281 127.75 46.281 1 82.06 110 LYS B N 1
ATOM 5208 C CA . LYS B 1 110 ? -28.594 128.875 45.469 1 82.06 110 LYS B CA 1
ATOM 5209 C C . LYS B 1 110 ? -27.438 129.875 45.438 1 82.06 110 LYS B C 1
ATOM 5211 O O . LYS B 1 110 ? -27.516 131 44.781 1 82.06 110 LYS B O 1
ATOM 5216 N N . GLY B 1 111 ? -26.359 129.625 46.25 1 83 111 GLY B N 1
ATOM 5217 C CA . GLY B 1 111 ? -25.188 130.5 46.281 1 83 111 GLY B CA 1
ATOM 5218 C C . GLY B 1 111 ? -25.266 131.5 47.375 1 83 111 GLY B C 1
ATOM 5219 O O . GLY B 1 111 ? -24.453 132.5 47.375 1 83 111 GLY B O 1
ATOM 5220 N N . ASN B 1 112 ? -26.203 131.375 48.188 1 88.12 112 ASN B N 1
ATOM 5221 C CA . ASN B 1 112 ? -26.328 132.375 49.344 1 88.12 112 ASN B CA 1
ATOM 5222 C C . ASN B 1 112 ? -25.75 131.75 50.625 1 88.12 112 ASN B C 1
ATOM 5224 O O . ASN B 1 112 ? -25.656 130.5 50.719 1 88.12 112 ASN B O 1
ATOM 5228 N N . LYS B 1 113 ? -25.266 132.625 51.5 1 91.25 113 LYS B N 1
ATOM 5229 C CA . LYS B 1 113 ? -24.781 132.125 52.781 1 91.25 113 LYS B CA 1
ATOM 5230 C C . LYS B 1 113 ? -25.906 131.5 53.531 1 91.25 113 LYS B C 1
ATOM 5232 O O . LYS B 1 113 ? -27.031 131.875 53.625 1 91.25 113 LYS B O 1
ATOM 5237 N N . ALA B 1 114 ? -25.641 130.25 54.125 1 91.75 114 ALA B N 1
ATOM 5238 C CA . ALA B 1 114 ? -26.641 129.375 54.75 1 91.75 114 ALA B CA 1
ATOM 5239 C C . ALA B 1 114 ? -26.984 129.875 56.156 1 91.75 114 ALA B C 1
ATOM 5241 O O . ALA B 1 114 ? -27.031 129.125 57.094 1 91.75 114 ALA B O 1
ATOM 5242 N N . VAL B 1 115 ? -27.234 131.125 56.094 1 90.69 115 VAL B N 1
ATOM 5243 C CA . VAL B 1 115 ? -27.672 131.625 57.375 1 90.69 115 VAL B CA 1
ATOM 5244 C C . VAL B 1 115 ? -29.109 131.25 57.656 1 90.69 115 VAL B C 1
ATOM 5246 O O . VAL B 1 115 ? -29.875 131 56.719 1 90.69 115 VAL B O 1
ATOM 5249 N N . GLU B 1 116 ? -29.594 131 58.812 1 89.5 116 GLU B N 1
ATOM 5250 C CA . GLU B 1 116 ? -30.922 130.625 59.281 1 89.5 116 GLU B CA 1
ATOM 5251 C C . GLU B 1 116 ? -31.219 129.125 59.031 1 89.5 116 GLU B C 1
ATOM 5253 O O . GLU B 1 116 ? -32.375 128.75 58.938 1 89.5 116 GLU B O 1
ATOM 5258 N N . THR B 1 117 ? -30.125 128.5 58.844 1 90.94 117 THR B N 1
ATOM 5259 C CA . THR B 1 117 ? -30.281 127 58.781 1 90.94 117 THR B CA 1
ATOM 5260 C C . THR B 1 117 ? -29.969 126.375 60.125 1 90.94 117 THR B C 1
ATOM 5262 O O . THR B 1 117 ? -29.172 126.875 60.906 1 90.94 117 THR B O 1
ATOM 5265 N N . LYS B 1 118 ? -30.578 125.25 60.344 1 92.5 118 LYS B N 1
ATOM 5266 C CA . LYS B 1 118 ? -30.469 124.562 61.625 1 92.5 118 LYS B CA 1
ATOM 5267 C C . LYS B 1 118 ? -29.5 123.375 61.562 1 92.5 118 LYS B C 1
ATOM 5269 O O . LYS B 1 118 ? -29.344 122.812 60.5 1 92.5 118 LYS B O 1
ATOM 5274 N N . ALA B 1 119 ? -28.781 123.188 62.594 1 92.31 119 ALA B N 1
ATOM 5275 C CA . ALA B 1 119 ? -27.938 122 62.719 1 92.31 119 ALA B CA 1
ATOM 5276 C C . ALA B 1 119 ? -28.766 120.75 62.906 1 92.31 119 ALA B C 1
ATOM 5278 O O . ALA B 1 119 ? -29.969 120.812 63.125 1 92.31 119 ALA B O 1
ATOM 5279 N N . SER B 1 120 ? -28.281 119.562 62.75 1 89.88 120 SER B N 1
ATOM 5280 C CA . SER B 1 120 ? -28.969 118.312 62.844 1 89.88 120 SER B CA 1
ATOM 5281 C C . SER B 1 120 ? -29.344 118 64.312 1 89.88 120 SER B C 1
ATOM 5283 O O . SER B 1 120 ? -28.688 118.5 65.25 1 89.88 120 SER B O 1
ATOM 5285 N N . ASP B 1 121 ? -30.453 117.125 64.5 1 90.88 121 ASP B N 1
ATOM 5286 C CA . ASP B 1 121 ? -31 116.812 65.812 1 90.88 121 ASP B CA 1
ATOM 5287 C C . ASP B 1 121 ? -29.953 116.188 66.75 1 90.88 121 ASP B C 1
ATOM 5289 O O . ASP B 1 121 ? -29.891 116.438 67.938 1 90.88 121 ASP B O 1
ATOM 5293 N N . GLU B 1 122 ? -29.156 115.5 66.188 1 91.06 122 GLU B N 1
ATOM 5294 C CA . GLU B 1 122 ? -28.109 114.812 66.938 1 91.06 122 GLU B CA 1
ATOM 5295 C C . GLU B 1 122 ? -27.109 115.812 67.562 1 91.06 122 GLU B C 1
ATOM 5297 O O . GLU B 1 122 ? -26.703 115.688 68.688 1 91.06 122 GLU B O 1
ATOM 5302 N N . ILE B 1 123 ? -26.75 116.75 66.75 1 92.94 123 ILE B N 1
ATOM 5303 C CA . ILE B 1 123 ? -25.797 117.75 67.125 1 92.94 123 ILE B CA 1
ATOM 5304 C C . ILE B 1 123 ? -26.422 118.688 68.188 1 92.94 123 ILE B C 1
ATOM 5306 O O . ILE B 1 123 ? -25.781 119.062 69.188 1 92.94 123 ILE B O 1
ATOM 5310 N N . ILE B 1 124 ? -27.734 119 68 1 93.56 124 ILE B N 1
ATOM 5311 C CA . ILE B 1 124 ? -28.453 119.875 68.938 1 93.56 124 ILE B CA 1
ATOM 5312 C C . ILE B 1 124 ? -28.516 119.25 70.312 1 93.56 124 ILE B C 1
ATOM 5314 O O . ILE B 1 124 ? -28.234 119.938 71.312 1 93.56 124 ILE B O 1
ATOM 5318 N N . ASP B 1 125 ? -28.828 118 70.312 1 93.69 125 ASP B N 1
ATOM 5319 C CA . ASP B 1 125 ? -28.969 117.312 71.562 1 93.69 125 ASP B CA 1
ATOM 5320 C C . ASP B 1 125 ? -27.625 117.25 72.312 1 93.69 125 ASP B C 1
ATOM 5322 O O . ASP B 1 125 ? -27.531 117.562 73.5 1 93.69 125 ASP B O 1
ATOM 5326 N N . LEU B 1 126 ? -26.547 117.062 71.625 1 93.44 126 LEU B N 1
ATOM 5327 C CA . LEU B 1 126 ? -25.234 116.812 72.25 1 93.44 126 LEU B CA 1
ATOM 5328 C C . LEU B 1 126 ? -24.578 118.188 72.625 1 93.44 126 LEU B C 1
ATOM 5330 O O . LEU B 1 126 ? -24.062 118.312 73.688 1 93.44 126 LEU B O 1
ATOM 5334 N N . VAL B 1 127 ? -24.562 119.125 71.688 1 95.56 127 VAL B N 1
ATOM 5335 C CA . VAL B 1 127 ? -23.781 120.312 71.875 1 95.56 127 VAL B CA 1
ATOM 5336 C C . VAL B 1 127 ? -24.594 121.375 72.625 1 95.56 127 VAL B C 1
ATOM 5338 O O . VAL B 1 127 ? -24.109 121.938 73.562 1 95.56 127 VAL B O 1
ATOM 5341 N N . LEU B 1 128 ? -25.906 121.5 72.312 1 93.94 128 LEU B N 1
ATOM 5342 C CA . LEU B 1 128 ? -26.703 122.625 72.938 1 93.94 128 LEU B CA 1
ATOM 5343 C C . LEU B 1 128 ? -27.312 122.125 74.25 1 93.94 128 LEU B C 1
ATOM 5345 O O . LEU B 1 128 ? -27.328 122.875 75.25 1 93.94 128 LEU B O 1
ATOM 5349 N N . LYS B 1 129 ? -27.844 120.938 74.375 1 92.69 129 LYS B N 1
ATOM 5350 C CA . LYS B 1 129 ? -28.531 120.5 75.562 1 92.69 129 LYS B CA 1
ATOM 5351 C C . LYS B 1 129 ? -27.547 119.938 76.562 1 92.69 129 LYS B C 1
ATOM 5353 O O . LYS B 1 129 ? -27.672 120.188 77.812 1 92.69 129 LYS B O 1
ATOM 5358 N N . GLN B 1 130 ? -26.578 119.25 76.125 1 92.38 130 GLN B N 1
ATOM 5359 C CA . GLN B 1 130 ? -25.672 118.625 77.062 1 92.38 130 GLN B CA 1
ATOM 5360 C C . GLN B 1 130 ? -24.391 119.438 77.25 1 92.38 130 GLN B C 1
ATOM 5362 O O . GLN B 1 130 ? -23.609 119.188 78.188 1 92.38 130 GLN B O 1
ATOM 5367 N N . GLY B 1 131 ? -24.125 120.312 76.312 1 91.25 131 GLY B N 1
ATOM 5368 C CA . GLY B 1 131 ? -22.953 121.188 76.438 1 91.25 131 GLY B CA 1
ATOM 5369 C C . GLY B 1 131 ? -21.656 120.5 76.125 1 91.25 131 GLY B C 1
ATOM 5370 O O . GLY B 1 131 ? -20.594 120.812 76.625 1 91.25 131 GLY B O 1
ATOM 5371 N N . LYS B 1 132 ? -21.672 119.5 75.25 1 93.69 132 LYS B N 1
ATOM 5372 C CA . LYS B 1 132 ? -20.484 118.688 74.875 1 93.69 132 LYS B CA 1
ATOM 5373 C C . LYS B 1 132 ? -20.078 118.938 73.438 1 93.69 132 LYS B C 1
ATOM 5375 O O . LYS B 1 132 ? -20.922 119.312 72.625 1 93.69 132 LYS B O 1
ATOM 5380 N N . THR B 1 133 ? -18.797 118.75 73.125 1 94.5 133 THR B N 1
ATOM 5381 C CA . THR B 1 133 ? -18.266 118.938 71.812 1 94.5 133 THR B CA 1
ATOM 5382 C C . THR B 1 133 ? -18.531 117.688 70.938 1 94.5 133 THR B C 1
ATOM 5384 O O . THR B 1 133 ? -18.391 116.562 71.438 1 94.5 133 THR B O 1
ATOM 5387 N N . TYR B 1 134 ? -18.922 117.875 69.75 1 92.94 134 TYR B N 1
ATOM 5388 C CA . TYR B 1 134 ? -19.156 116.812 68.75 1 92.94 134 TYR B CA 1
ATOM 5389 C C . TYR B 1 134 ? -18.062 116.812 67.688 1 92.94 134 TYR B C 1
ATOM 5391 O O . TYR B 1 134 ? -17.75 117.875 67.125 1 92.94 134 TYR B O 1
ATOM 5399 N N . VAL B 1 135 ? -17.438 115.625 67.5 1 92.69 135 VAL B N 1
ATOM 5400 C CA . VAL B 1 135 ? -16.516 115.438 66.375 1 92.69 135 VAL B CA 1
ATOM 5401 C C . VAL B 1 135 ? -16.922 114.188 65.562 1 92.69 135 VAL B C 1
ATOM 5403 O O . VAL B 1 135 ? -17.016 113.062 66.125 1 92.69 135 VAL B O 1
ATOM 5406 N N . GLY B 1 136 ? -17.219 114.25 64.375 1 89.56 136 GLY B N 1
ATOM 5407 C CA . GLY B 1 136 ? -17.656 113.125 63.562 1 89.56 136 GLY B CA 1
ATOM 5408 C C . GLY B 1 136 ? -18.172 113.5 62.188 1 89.56 136 GLY B C 1
ATOM 5409 O O . GLY B 1 136 ? -18.094 114.688 61.812 1 89.56 136 GLY B O 1
ATOM 5410 N N . LYS B 1 137 ? -18.75 112.5 61.531 1 89.31 137 LYS B N 1
ATOM 5411 C CA . LYS B 1 137 ? -19.297 112.688 60.188 1 89.31 137 LYS B CA 1
ATOM 5412 C C . LYS B 1 137 ? -20.703 113.312 60.281 1 89.31 137 LYS B C 1
ATOM 5414 O O . LYS B 1 137 ? -21.484 112.938 61.156 1 89.31 137 LYS B O 1
ATOM 5419 N N . ALA B 1 138 ? -20.812 114.375 59.5 1 85.94 138 ALA B N 1
ATOM 5420 C CA . ALA B 1 138 ? -22.125 115 59.406 1 85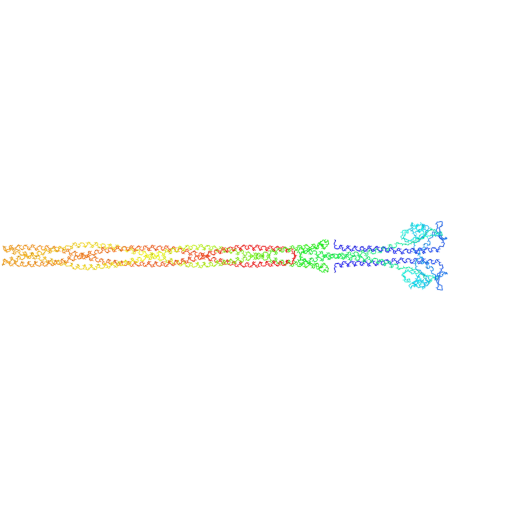.94 138 ALA B CA 1
ATOM 5421 C C . ALA B 1 138 ? -22.406 115.5 58 1 85.94 138 ALA B C 1
ATOM 5423 O O . ALA B 1 138 ? -21.469 115.875 57.25 1 85.94 138 ALA B O 1
ATOM 5424 N N . GLN B 1 139 ? -23.609 115.625 57.688 1 85.81 139 GLN B N 1
ATOM 5425 C CA . GLN B 1 139 ? -24.031 116.188 56.406 1 85.81 139 GLN B CA 1
ATOM 5426 C C . GLN B 1 139 ? -24.281 117.688 56.531 1 85.81 139 GLN B C 1
ATOM 5428 O O . GLN B 1 139 ? -25.125 118.125 57.312 1 85.81 139 GLN B O 1
ATOM 5433 N N . VAL B 1 140 ? -23.469 118.375 55.938 1 84.62 140 VAL B N 1
ATOM 5434 C CA . VAL B 1 140 ? -23.641 119.812 55.875 1 84.62 140 VAL B CA 1
ATOM 5435 C C . VAL B 1 140 ? -24.156 120.25 54.5 1 84.62 140 VAL B C 1
ATOM 5437 O O . VAL B 1 140 ? -23.406 120.25 53.531 1 84.62 140 VAL B O 1
ATOM 5440 N N . LEU B 1 141 ? -25.453 120.562 54.438 1 82.31 141 LEU B N 1
ATOM 5441 C CA . LEU B 1 141 ? -26.141 120.938 53.219 1 82.31 141 LEU B CA 1
ATOM 5442 C C . LEU B 1 141 ? -25.891 119.875 52.125 1 82.31 141 LEU B C 1
ATOM 5444 O O . LEU B 1 141 ? -25.578 120.25 50.969 1 82.31 141 LEU B O 1
ATOM 5448 N N . GLY B 1 142 ? -25.812 118.562 52.438 1 79.56 142 GLY B N 1
ATOM 5449 C CA . GLY B 1 142 ? -25.734 117.5 51.469 1 79.56 142 GLY B CA 1
ATOM 5450 C C . GLY B 1 142 ? -24.312 117 51.219 1 79.56 142 GLY B C 1
ATOM 5451 O O . GLY B 1 142 ? -24.094 116.062 50.469 1 79.56 142 GLY B O 1
ATOM 5452 N N . ARG B 1 143 ? -23.484 117.5 51.688 1 82.19 143 ARG B N 1
ATOM 5453 C CA . ARG B 1 143 ? -22.109 117.062 51.5 1 82.19 143 ARG B CA 1
ATOM 5454 C C . ARG B 1 143 ? -21.594 116.25 52.656 1 82.19 143 ARG B C 1
ATOM 5456 O O . ARG B 1 143 ? -21.906 116.562 53.812 1 82.19 143 ARG B O 1
ATOM 5463 N N . ASP B 1 144 ? -20.859 115.25 52.438 1 84.81 144 ASP B N 1
ATOM 5464 C CA . ASP B 1 144 ? -20.219 114.438 53.5 1 84.81 144 ASP B CA 1
ATOM 5465 C C . ASP B 1 144 ? -19.031 115.188 54.094 1 84.81 144 ASP B C 1
ATOM 5467 O O . ASP B 1 144 ? -18.031 115.438 53.406 1 84.81 144 ASP B O 1
ATOM 5471 N N . THR B 1 145 ? -19.266 115.625 55.312 1 87.69 145 THR B N 1
ATOM 5472 C CA . THR B 1 145 ? -18.234 116.375 56 1 87.69 145 THR B CA 1
ATOM 5473 C C . THR B 1 145 ? -17.875 115.812 57.344 1 87.69 145 THR B C 1
ATOM 5475 O O . THR B 1 145 ? -18.672 115.062 57.938 1 87.69 145 THR B O 1
ATOM 5478 N N . LEU B 1 146 ? -16.672 115.938 57.688 1 91.25 146 LEU B N 1
ATOM 5479 C CA . LEU B 1 146 ? -16.25 115.688 59.062 1 91.25 146 LEU B CA 1
ATOM 5480 C C . LEU B 1 146 ? -16.25 117 59.844 1 91.25 146 LEU B C 1
ATOM 5482 O O . LEU B 1 146 ? -15.641 118 59.406 1 91.25 146 LEU B O 1
ATOM 5486 N N . CYS B 1 147 ? -16.906 117 60.906 1 92.69 147 CYS B N 1
ATOM 5487 C CA . CYS B 1 147 ? -17.156 118.25 61.562 1 92.69 147 CYS B CA 1
ATOM 5488 C C . CYS B 1 147 ? -16.859 118.188 63.062 1 92.69 147 CYS B C 1
ATOM 5490 O O . CYS B 1 147 ? -16.844 117.062 63.625 1 92.69 147 CYS B O 1
ATOM 5492 N N . GLN B 1 148 ? -16.625 119.312 63.594 1 93.75 148 GLN B N 1
ATOM 5493 C CA . GLN B 1 148 ? -16.594 119.5 65.062 1 93.75 148 GLN B CA 1
ATOM 5494 C C . GLN B 1 148 ? -17.516 120.625 65.438 1 93.75 148 GLN B C 1
ATOM 5496 O O . GLN B 1 148 ? -17.469 121.75 64.875 1 93.75 148 GLN B O 1
ATOM 5501 N N . TYR B 1 149 ? -18.391 120.438 66.375 1 94.81 149 TYR B N 1
ATOM 5502 C CA . TYR B 1 149 ? -19.266 121.438 66.938 1 94.81 149 TYR B CA 1
ATOM 5503 C C . TYR B 1 149 ? -18.922 121.625 68.438 1 94.81 149 TYR B C 1
ATOM 5505 O O . TYR B 1 149 ? -18.875 120.688 69.188 1 94.81 149 TYR B O 1
ATOM 5513 N N . THR B 1 150 ? -18.672 122.75 68.688 1 94.94 150 THR B N 1
ATOM 5514 C CA . THR B 1 150 ? -18.312 123.125 70.062 1 94.94 150 THR B CA 1
ATOM 5515 C C . THR B 1 150 ? -19.328 124.125 70.625 1 94.94 150 THR B C 1
ATOM 5517 O O . THR B 1 150 ? -19.703 125.062 70 1 94.94 150 THR B O 1
ATOM 5520 N N . PRO B 1 151 ? -19.703 124.062 71.875 1 94.62 151 PRO B N 1
ATOM 5521 C CA . PRO B 1 151 ? -20.703 124.938 72.438 1 94.62 151 PRO B CA 1
ATOM 5522 C C . PRO B 1 151 ? -20.141 126.375 72.75 1 94.62 151 PRO B C 1
ATOM 5524 O O . PRO B 1 151 ? -18.984 126.438 73.188 1 94.62 151 PRO B O 1
ATOM 5527 N N . ILE B 1 152 ? -20.969 127.25 72.562 1 95.38 152 ILE B N 1
ATOM 5528 C CA . ILE B 1 152 ? -20.703 128.625 73 1 95.38 152 ILE B CA 1
ATOM 5529 C C . ILE B 1 152 ? -21.484 129 74.25 1 95.38 152 ILE B C 1
ATOM 5531 O O . ILE B 1 152 ? -22.719 128.875 74.25 1 95.38 152 ILE B O 1
ATOM 5535 N N . LYS B 1 153 ? -20.766 129.5 75.188 1 94.5 153 LYS B N 1
ATOM 5536 C CA . LYS B 1 153 ? -21.375 129.75 76.5 1 94.5 153 LYS B CA 1
ATOM 5537 C C . LYS B 1 153 ? -21.328 131.25 76.875 1 94.5 153 LYS B C 1
ATOM 5539 O O . LYS B 1 153 ? -20.359 131.875 76.562 1 94.5 153 LYS B O 1
ATOM 5544 N N . ASN B 1 154 ? -22.359 131.625 77.688 1 90.81 154 ASN B N 1
ATOM 5545 C CA . ASN B 1 154 ? -22.375 133 78.125 1 90.81 154 ASN B CA 1
ATOM 5546 C C . ASN B 1 154 ? -21.703 133.125 79.5 1 90.81 154 ASN B C 1
ATOM 5548 O O . ASN B 1 154 ? -21.125 132.25 80 1 90.81 154 ASN B O 1
ATOM 5552 N N . ALA B 1 155 ? -21.844 134.375 80 1 86.62 155 ALA B N 1
ATOM 5553 C CA . ALA B 1 155 ? -21.156 134.625 81.25 1 86.62 155 ALA B CA 1
ATOM 5554 C C . ALA B 1 155 ? -21.719 133.875 82.438 1 86.62 155 ALA B C 1
ATOM 5556 O O . ALA B 1 155 ? -21 133.5 83.375 1 86.62 155 ALA B O 1
ATOM 5557 N N . LEU B 1 156 ? -22.891 133.375 82.312 1 89.62 156 LEU B N 1
ATOM 5558 C CA . LEU B 1 156 ? -23.562 132.625 83.375 1 89.62 156 LEU B CA 1
ATOM 5559 C C . LEU B 1 156 ? -23.297 131.125 83.188 1 89.62 156 LEU B C 1
ATOM 5561 O O . LEU B 1 156 ? -23.672 130.375 84.062 1 89.62 156 LEU B O 1
ATOM 5565 N N . GLY B 1 157 ? -22.734 130.75 82.062 1 90.62 157 GLY B N 1
ATOM 5566 C CA . GLY B 1 157 ? -22.406 129.25 81.812 1 90.62 157 GLY B CA 1
ATOM 5567 C C . GLY B 1 157 ? -23.438 128.625 81 1 90.62 157 GLY B C 1
ATOM 5568 O O . GLY B 1 157 ? -23.328 127.375 80.75 1 90.62 157 GLY B O 1
ATOM 5569 N N . ASP B 1 158 ? -24.469 129.25 80.562 1 91.69 158 ASP B N 1
ATOM 5570 C CA . ASP B 1 158 ? -25.516 128.75 79.75 1 91.69 158 ASP B CA 1
ATOM 5571 C C . ASP B 1 158 ? -25.062 128.625 78.312 1 91.69 158 ASP B C 1
ATOM 5573 O O . ASP B 1 158 ? -24.438 129.5 77.75 1 91.69 158 ASP B O 1
ATOM 5577 N N . THR B 1 159 ? -25.375 127.5 77.625 1 95.56 159 THR B N 1
ATOM 5578 C CA . THR B 1 159 ? -25.062 127.375 76.25 1 95.56 159 THR B CA 1
ATOM 5579 C C . THR B 1 159 ? -26.031 128.125 75.375 1 95.56 159 THR B C 1
ATOM 5581 O O . THR B 1 159 ? -27.234 127.812 75.312 1 95.56 159 THR B O 1
ATOM 5584 N N . ILE B 1 160 ? -25.547 129.125 74.625 1 94.69 160 ILE B N 1
ATOM 5585 C CA . ILE B 1 160 ? -26.438 130 73.875 1 94.69 160 ILE B CA 1
ATOM 5586 C C . ILE B 1 160 ? -26.234 129.875 72.375 1 94.69 160 ILE B C 1
ATOM 5588 O O . ILE B 1 160 ? -26.984 130.375 71.562 1 94.69 160 ILE B O 1
ATOM 5592 N N . GLY B 1 161 ? -25.25 129 72 1 95.31 161 GLY B N 1
ATOM 5593 C CA . GLY B 1 161 ? -24.953 128.75 70.625 1 95.31 161 GLY B CA 1
ATOM 5594 C C . GLY B 1 161 ? -23.875 127.75 70.375 1 95.31 161 GLY B C 1
ATOM 5595 O O . GLY B 1 161 ? -23.562 127 71.312 1 95.31 161 GLY B O 1
ATOM 5596 N N . MET B 1 162 ? -23.406 127.625 69.062 1 95.06 162 MET B N 1
ATOM 5597 C CA . MET B 1 162 ? -22.391 126.625 68.75 1 95.06 162 MET B CA 1
ATOM 5598 C C . MET B 1 162 ? -21.391 127.25 67.75 1 95.06 162 MET B C 1
ATOM 5600 O O . MET B 1 162 ? -21.75 128 66.875 1 95.06 162 MET B O 1
ATOM 5604 N N . TRP B 1 163 ? -20.188 126.812 67.875 1 95.5 163 TRP B N 1
ATOM 5605 C CA . TRP B 1 163 ? -19.094 127 66.938 1 95.5 163 TRP B CA 1
ATOM 5606 C C . TRP B 1 163 ? -18.859 125.75 66.125 1 95.5 163 TRP B C 1
ATOM 5608 O O . TRP B 1 163 ? -18.625 124.688 66.688 1 95.5 163 TRP B O 1
ATOM 5618 N N . SER B 1 164 ? -18.906 125.875 64.812 1 94.44 164 SER B N 1
ATOM 5619 C CA . SER B 1 164 ? -18.797 124.688 63.969 1 94.44 164 SER B CA 1
ATOM 5620 C C . SER B 1 164 ? -17.703 124.875 62.906 1 94.44 164 SER B C 1
ATOM 5622 O O . SER B 1 164 ? -17.625 125.938 62.281 1 94.44 164 SER B O 1
ATOM 5624 N N . VAL B 1 165 ? -16.922 123.812 62.75 1 93.94 165 VAL B N 1
ATOM 5625 C CA . VAL B 1 165 ? -15.914 123.688 61.688 1 93.94 165 VAL B CA 1
ATOM 5626 C C . VAL B 1 165 ? -16.078 122.375 60.969 1 93.94 165 VAL B C 1
ATOM 5628 O O . VAL B 1 165 ? -16.203 121.312 61.594 1 93.94 165 VAL B O 1
ATOM 5631 N N . GLY B 1 166 ? -16.109 122.375 59.688 1 91.38 166 GLY B N 1
ATOM 5632 C CA . GLY B 1 166 ? -16.266 121.188 58.906 1 91.38 166 GLY B CA 1
ATOM 5633 C C . GLY B 1 166 ? -15.32 121.125 57.719 1 91.38 166 GLY B C 1
ATOM 5634 O O . GLY B 1 166 ? -14.969 122.188 57.125 1 91.38 166 GLY B O 1
ATOM 5635 N N . ILE B 1 167 ? -14.922 119.812 57.344 1 88.06 167 ILE B N 1
ATOM 5636 C CA . ILE B 1 167 ? -14.07 119.562 56.188 1 88.06 167 ILE B CA 1
ATOM 5637 C C . ILE B 1 167 ? -14.727 118.562 55.281 1 88.06 167 ILE B C 1
ATOM 5639 O O . ILE B 1 167 ? -15.359 117.625 55.75 1 88.06 167 ILE B O 1
ATOM 5643 N N . ASP B 1 168 ? -14.516 118.75 53.938 1 85.56 168 ASP B N 1
ATOM 5644 C CA . ASP B 1 168 ? -15.086 117.875 52.938 1 85.56 168 ASP B CA 1
ATOM 5645 C C . ASP B 1 168 ? -14.461 116.5 53 1 85.56 168 ASP B C 1
ATOM 5647 O O . ASP B 1 168 ? -13.25 116.312 52.844 1 85.56 168 ASP B O 1
ATOM 5651 N N . TYR B 1 169 ? -15.281 115.562 53.281 1 82.38 169 TYR B N 1
ATOM 5652 C CA . TYR B 1 169 ? -14.859 114.188 53.5 1 82.38 169 TYR B CA 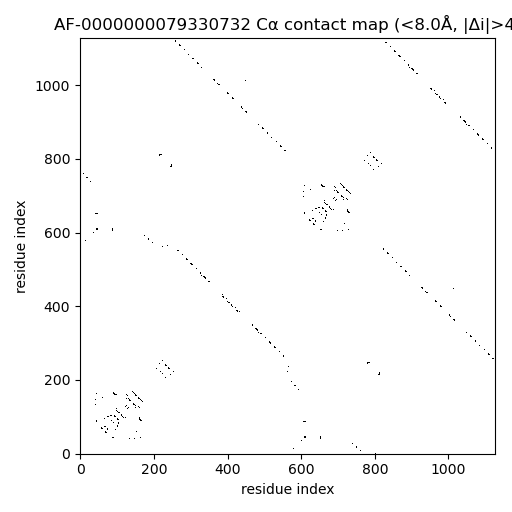1
ATOM 5653 C C . TYR B 1 169 ? -15.094 113.375 52.219 1 82.38 169 TYR B C 1
ATOM 5655 O O . TYR B 1 169 ? -14.625 112.25 52.125 1 82.38 169 TYR B O 1
ATOM 5663 N N . SER B 1 170 ? -15.703 113.875 51.188 1 81.19 170 SER B N 1
ATOM 5664 C CA . SER B 1 170 ? -16.047 113.125 49.938 1 81.19 170 SER B CA 1
ATOM 5665 C C . SER B 1 170 ? -14.789 112.75 49.156 1 81.19 170 SER B C 1
ATOM 5667 O O . SER B 1 170 ? -14.797 111.812 48.375 1 81.19 170 SER B O 1
ATOM 5669 N N . VAL B 1 171 ? -13.617 113.375 49.406 1 74.5 171 VAL B N 1
ATOM 5670 C CA . VAL B 1 171 ? -12.375 113.188 48.656 1 74.5 171 VAL B CA 1
ATOM 5671 C C . VAL B 1 171 ? -11.789 111.812 48.969 1 74.5 171 VAL B C 1
ATOM 5673 O O . VAL B 1 171 ? -11.234 111.188 48.094 1 74.5 171 VAL B O 1
ATOM 5676 N N . ILE B 1 172 ? -12.133 111.312 50.125 1 74.31 172 ILE B N 1
ATOM 5677 C CA . ILE B 1 172 ? -11.578 110.062 50.531 1 74.31 172 ILE B CA 1
ATOM 5678 C C . ILE B 1 172 ? -12.258 108.938 49.781 1 74.31 172 ILE B C 1
ATOM 5680 O O . ILE B 1 172 ? -11.602 108 49.344 1 74.31 172 ILE B O 1
ATOM 5684 N N . THR B 1 173 ? -13.531 109 49.656 1 76.44 173 THR B N 1
ATOM 5685 C CA . THR B 1 173 ? -14.273 108 48.938 1 76.44 173 THR B CA 1
ATOM 5686 C C . THR B 1 173 ? -13.773 107.875 47.5 1 76.44 173 THR B C 1
ATOM 5688 O O . THR B 1 173 ? -13.703 106.75 46.938 1 76.44 173 THR B O 1
ATOM 5691 N N . GLN B 1 174 ? -13.297 109 46.969 1 77.69 174 GLN B N 1
ATOM 5692 C CA . GLN B 1 174 ? -12.789 109 45.625 1 77.69 174 GLN B CA 1
ATOM 5693 C C . GLN B 1 174 ? -11.438 108.312 45.531 1 77.69 174 GLN B C 1
ATOM 5695 O O . GLN B 1 174 ? -11.188 107.562 44.562 1 77.69 174 GLN B O 1
ATOM 5700 N N . TYR B 1 175 ? -10.625 108.312 46.562 1 74.38 175 TYR B N 1
ATOM 5701 C CA . TYR B 1 175 ? -9.328 107.688 46.562 1 74.38 175 TYR B CA 1
ATOM 5702 C C . TYR B 1 175 ? -9.484 106.188 46.719 1 74.38 175 TYR B C 1
ATOM 5704 O O . TYR B 1 175 ? -8.781 105.375 46.094 1 74.38 175 TYR B O 1
ATOM 5712 N N . VAL B 1 176 ? -10.461 105.875 47.594 1 77.5 176 VAL B N 1
ATOM 5713 C CA . VAL B 1 176 ? -10.703 104.438 47.812 1 77.5 176 VAL B CA 1
ATOM 5714 C C . VAL B 1 176 ? -11.211 103.812 46.531 1 77.5 176 VAL B C 1
ATOM 5716 O O . VAL B 1 176 ? -10.695 102.75 46.125 1 77.5 176 VAL B O 1
ATOM 5719 N N . PHE B 1 177 ? -12.094 104.438 45.875 1 82.25 177 PHE B N 1
ATOM 5720 C CA . PHE B 1 177 ? -12.68 103.875 44.688 1 82.25 177 PHE B CA 1
ATOM 5721 C C . PHE B 1 177 ? -11.648 103.812 43.562 1 82.25 177 PHE B C 1
ATOM 5723 O O . PHE B 1 177 ? -11.602 102.812 42.812 1 82.25 177 PHE B O 1
ATOM 5730 N N . ARG B 1 178 ? -10.727 104.75 43.531 1 79.94 178 ARG B N 1
ATOM 5731 C CA . ARG B 1 178 ? -9.695 104.75 42.5 1 79.94 178 ARG B CA 1
ATOM 5732 C C . ARG B 1 178 ? -8.688 103.625 42.719 1 79.94 178 ARG B C 1
ATOM 5734 O O . ARG B 1 178 ? -8.289 103 41.781 1 79.94 178 ARG B O 1
ATOM 5741 N N . THR B 1 179 ? -8.422 103.375 43.969 1 79.88 179 THR B N 1
ATOM 5742 C CA . THR B 1 179 ? -7.461 102.312 44.281 1 79.88 179 THR B CA 1
ATOM 5743 C C . THR B 1 179 ? -8.055 100.938 43.969 1 79.88 179 THR B C 1
ATOM 5745 O O . THR B 1 179 ? -7.426 100.125 43.312 1 79.88 179 THR B O 1
ATOM 5748 N N . ILE B 1 180 ? -9.266 100.75 44.406 1 84.62 180 ILE B N 1
ATOM 5749 C CA . ILE B 1 180 ? -9.93 99.5 44.219 1 84.62 180 ILE B CA 1
ATOM 5750 C C . ILE B 1 180 ? -10.156 99.188 42.75 1 84.62 180 ILE B C 1
ATOM 5752 O O . ILE B 1 180 ? -9.938 98.062 42.281 1 84.62 180 ILE B O 1
ATOM 5756 N N . SER B 1 181 ? -10.57 100.25 42 1 87.31 181 SER B N 1
ATOM 5757 C CA . SER B 1 181 ? -10.828 100.062 40.594 1 87.31 181 SER B CA 1
ATOM 5758 C C . SER B 1 181 ? -9.547 99.75 39.844 1 87.31 181 SER B C 1
ATOM 5760 O O . SER B 1 181 ? -9.555 98.875 38.938 1 87.31 181 SER B O 1
ATOM 5762 N N . SER B 1 182 ? -8.375 100.312 40.25 1 85.19 182 SER B N 1
ATOM 5763 C CA . SER B 1 182 ? -7.109 100 39.594 1 85.19 182 SER B CA 1
ATOM 5764 C C . SER B 1 182 ? -6.668 98.562 39.844 1 85.19 182 SER B C 1
ATOM 5766 O O . SER B 1 182 ? -6.211 97.938 38.938 1 85.19 182 SER B O 1
ATOM 5768 N N . ILE B 1 183 ? -6.887 98.188 41.031 1 85.19 183 ILE B N 1
ATOM 5769 C CA . ILE B 1 183 ? -6.5 96.812 41.375 1 85.19 183 ILE B CA 1
ATOM 5770 C C . ILE B 1 183 ? -7.418 95.812 40.688 1 85.19 183 ILE B C 1
ATOM 5772 O O . ILE B 1 183 ? -6.961 94.812 40.188 1 85.19 183 ILE B O 1
ATOM 5776 N N . ALA B 1 184 ? -8.703 96.125 40.656 1 87.06 184 ALA B N 1
ATOM 5777 C CA . ALA B 1 184 ? -9.68 95.25 40.031 1 87.06 184 ALA B CA 1
ATOM 5778 C C . ALA B 1 184 ? -9.344 95 38.562 1 87.06 184 ALA B C 1
ATOM 5780 O O . ALA B 1 184 ? -9.445 93.938 38.031 1 87.06 184 ALA B O 1
ATOM 5781 N N . ILE B 1 185 ? -8.859 96.062 37.875 1 87.25 185 ILE B N 1
ATOM 5782 C CA . ILE B 1 185 ? -8.547 95.938 36.469 1 87.25 185 ILE B CA 1
ATOM 5783 C C . ILE B 1 185 ? -7.336 95.062 36.281 1 87.25 185 ILE B C 1
ATOM 5785 O O . ILE B 1 185 ? -7.344 94.188 35.406 1 87.25 185 ILE B O 1
ATOM 5789 N N . ILE B 1 186 ? -6.348 95.125 37.188 1 82.94 186 ILE B N 1
ATOM 5790 C CA . ILE B 1 186 ? -5.141 94.312 37.062 1 82.94 186 ILE B CA 1
ATOM 5791 C C . ILE B 1 186 ? -5.469 92.812 37.312 1 82.94 186 ILE B C 1
ATOM 5793 O O . ILE B 1 186 ? -5.008 91.938 36.594 1 82.94 186 ILE B O 1
ATOM 5797 N N . ILE B 1 187 ? -6.277 92.625 38.312 1 85.38 187 ILE B N 1
ATOM 5798 C CA . ILE B 1 187 ? -6.645 91.25 38.656 1 85.38 187 ILE B CA 1
ATOM 5799 C C . ILE B 1 187 ? -7.441 90.625 37.531 1 85.38 187 ILE B C 1
ATOM 5801 O O . ILE B 1 187 ? -7.23 89.438 37.188 1 85.38 187 ILE B O 1
ATOM 5805 N N . LEU B 1 188 ? -8.336 91.438 36.906 1 88.19 188 LEU B N 1
ATOM 5806 C CA . LEU B 1 188 ? -9.141 90.875 35.812 1 88.19 188 LEU B CA 1
ATOM 5807 C C . LEU B 1 188 ? -8.266 90.5 34.625 1 88.19 188 LEU B C 1
ATOM 5809 O O . LEU B 1 188 ? -8.461 89.438 34.062 1 88.19 188 LEU B O 1
ATOM 5813 N N . ILE B 1 189 ? -7.207 91.25 34.375 1 86.81 189 ILE B N 1
ATOM 5814 C CA . ILE B 1 189 ? -6.301 91 33.281 1 86.81 189 ILE B CA 1
ATOM 5815 C C . ILE B 1 189 ? -5.523 89.688 33.594 1 86.81 189 ILE B C 1
ATOM 5817 O O . ILE B 1 189 ? -5.395 88.812 32.719 1 86.81 189 ILE B O 1
ATOM 5821 N N . LEU B 1 190 ? -5.141 89.5 34.781 1 83.75 190 LEU B N 1
ATOM 5822 C CA . LEU B 1 190 ? -4.32 88.375 35.125 1 83.75 190 LEU B CA 1
ATOM 5823 C C . LEU B 1 190 ? -5.16 87.062 35.188 1 83.75 190 LEU B C 1
ATOM 5825 O O . LEU B 1 190 ? -4.668 86 34.875 1 83.75 190 LEU B O 1
ATOM 5829 N N . ILE B 1 191 ? -6.418 87.25 35.562 1 87.12 191 ILE B N 1
ATOM 5830 C CA . ILE B 1 191 ? -7.332 86.125 35.531 1 87.12 191 ILE B CA 1
ATOM 5831 C C . ILE B 1 191 ? -7.488 85.625 34.094 1 87.12 191 ILE B C 1
ATOM 5833 O O . ILE B 1 191 ? -7.438 84.375 33.844 1 87.12 191 ILE B O 1
ATOM 5837 N N . ILE B 1 192 ? -7.625 86.562 33.156 1 90 192 ILE B N 1
ATOM 5838 C CA . ILE B 1 192 ? -7.797 86.188 31.766 1 90 192 ILE B CA 1
ATOM 5839 C C . ILE B 1 192 ? -6.539 85.5 31.266 1 90 192 ILE B C 1
ATOM 5841 O O . ILE B 1 192 ? -6.621 84.438 30.625 1 90 192 ILE B O 1
ATOM 5845 N N . ILE B 1 193 ? -5.324 85.938 31.703 1 87.56 193 ILE B N 1
ATOM 5846 C CA . ILE B 1 193 ? -4.062 85.375 31.281 1 87.56 193 ILE B CA 1
ATOM 5847 C C . ILE B 1 193 ? -3.951 83.938 31.875 1 87.56 193 ILE B C 1
ATOM 5849 O O . ILE B 1 193 ? -3.547 83 31.172 1 87.56 193 ILE B O 1
ATOM 5853 N N . GLY B 1 194 ? -4.34 83.812 33.094 1 85.75 194 GLY B N 1
ATOM 5854 C CA . GLY B 1 194 ? -4.305 82.562 33.75 1 85.75 194 GLY B CA 1
ATOM 5855 C C . GLY B 1 194 ? -5.234 81.5 33.094 1 85.75 194 GLY B C 1
ATOM 5856 O O . GLY B 1 194 ? -4.859 80.375 32.906 1 85.75 194 GLY B O 1
ATOM 5857 N N . ILE B 1 195 ? -6.391 81.938 32.781 1 88.25 195 ILE B N 1
ATOM 5858 C CA . ILE B 1 195 ? -7.359 81.062 32.094 1 88.25 195 ILE B CA 1
ATOM 5859 C C . ILE B 1 195 ? -6.781 80.562 30.781 1 88.25 195 ILE B C 1
ATOM 5861 O O . ILE B 1 195 ? -6.879 79.375 30.469 1 88.25 195 ILE B O 1
ATOM 5865 N N . VAL B 1 196 ? -6.094 81.438 30.047 1 90.5 196 VAL B N 1
ATOM 5866 C CA . VAL B 1 196 ? -5.516 81.062 28.75 1 90.5 196 VAL B CA 1
ATOM 5867 C C . VAL B 1 196 ? -4.387 80.062 28.953 1 90.5 196 VAL B C 1
ATOM 5869 O O . VAL B 1 196 ? -4.312 79.062 28.266 1 90.5 196 VAL B O 1
ATOM 5872 N N . ILE B 1 197 ? -3.543 80.188 29.984 1 88.25 197 ILE B N 1
ATOM 5873 C CA . ILE B 1 197 ? -2.385 79.375 30.234 1 88.25 197 ILE B CA 1
ATOM 5874 C C . ILE B 1 197 ? -2.846 77.938 30.672 1 88.25 197 ILE B C 1
ATOM 5876 O O . ILE B 1 197 ? -2.393 76.938 30.141 1 88.25 197 ILE B O 1
ATOM 5880 N N . PHE B 1 198 ? -3.762 77.875 31.562 1 89.56 198 PHE B N 1
ATOM 5881 C CA . PHE B 1 198 ? -4.203 76.562 32.094 1 89.56 198 PHE B CA 1
ATOM 5882 C C . PHE B 1 198 ? -5.059 75.875 31.062 1 89.56 198 PHE B C 1
ATOM 5884 O O . PHE B 1 198 ? -5.039 74.625 30.984 1 89.56 198 PHE B O 1
ATOM 5891 N N . ASN B 1 199 ? -5.75 76.688 30.25 1 89.31 199 ASN B N 1
ATOM 5892 C CA . ASN B 1 199 ? -6.457 76.062 29.141 1 89.31 199 ASN B CA 1
ATOM 5893 C C . ASN B 1 199 ? -5.484 75.438 28.125 1 89.31 199 ASN B C 1
ATOM 5895 O O . ASN B 1 199 ? -5.73 74.375 27.594 1 89.31 199 ASN B O 1
ATOM 5899 N N . LYS B 1 200 ? -4.391 76.062 27.875 1 89.12 200 LYS B N 1
ATOM 5900 C CA . LYS B 1 200 ? -3.389 75.562 26.938 1 89.12 200 LYS B CA 1
ATOM 5901 C C . LYS B 1 200 ? -2.699 74.312 27.484 1 89.12 200 LYS B C 1
ATOM 5903 O O . LYS B 1 200 ? -2.553 73.312 26.781 1 89.12 200 LYS B O 1
ATOM 5908 N N . ILE B 1 201 ? -2.33 74.188 28.719 1 85.75 201 ILE B N 1
ATOM 5909 C CA . ILE B 1 201 ? -1.682 73.062 29.344 1 85.75 201 ILE B CA 1
ATOM 5910 C C . ILE B 1 201 ? -2.641 71.875 29.359 1 85.75 201 ILE B C 1
ATOM 5912 O O . ILE B 1 201 ? -2.268 70.75 28.984 1 85.75 201 ILE B O 1
ATOM 5916 N N . GLY B 1 202 ? -3.816 72.188 29.812 1 86 202 GLY B N 1
ATOM 5917 C CA . GLY B 1 202 ? -4.836 71.188 29.828 1 86 202 GLY B CA 1
ATOM 5918 C C . GLY B 1 202 ? -5.121 70.625 28.453 1 86 202 GLY B C 1
ATOM 5919 O O . GLY B 1 202 ? -5.254 69.375 28.281 1 86 202 GLY B O 1
ATOM 5920 N N . SER B 1 203 ? -5.172 71.5 27.469 1 88.94 203 SER B N 1
ATOM 5921 C CA . SER B 1 203 ? -5.449 71.062 26.094 1 88.94 203 SER B CA 1
ATOM 5922 C C . SER B 1 203 ? -4.34 70.188 25.562 1 88.94 203 SER B C 1
ATOM 5924 O O . SER B 1 203 ? -4.605 69.188 24.875 1 88.94 203 SER B O 1
ATOM 5926 N N . ILE B 1 204 ? -3.129 70.375 25.891 1 86.06 204 ILE B N 1
ATOM 5927 C CA . ILE B 1 204 ? -1.989 69.562 25.422 1 86.06 204 ILE B CA 1
ATOM 5928 C C . ILE B 1 204 ? -2.049 68.188 26.031 1 86.06 204 ILE B C 1
ATOM 5930 O O . ILE B 1 204 ? -1.858 67.188 25.328 1 86.06 204 ILE B O 1
ATOM 5934 N N . ILE B 1 205 ? -2.328 68.062 27.234 1 85.19 205 ILE B N 1
ATOM 5935 C CA . ILE B 1 205 ? -2.422 66.75 27.922 1 85.19 205 ILE B CA 1
ATOM 5936 C C . ILE B 1 205 ? -3.578 65.938 27.344 1 85.19 205 ILE B C 1
ATOM 5938 O O . ILE B 1 205 ? -3.412 64.812 27.016 1 85.19 205 ILE B O 1
ATOM 5942 N N . VAL B 1 206 ? -4.703 66.625 27.25 1 88.38 206 VAL B N 1
ATOM 5943 C CA . VAL B 1 206 ? -5.91 65.938 26.781 1 88.38 206 VAL B CA 1
ATOM 5944 C C . VAL B 1 206 ? -5.73 65.5 25.328 1 88.38 206 VAL B C 1
ATOM 5946 O O . VAL B 1 206 ? -6.145 64.438 24.953 1 88.38 206 VAL B O 1
ATOM 5949 N N . LYS B 1 207 ? -5.109 66.312 24.516 1 89 207 LYS B N 1
ATOM 5950 C CA . LYS B 1 207 ? -4.863 65.938 23.125 1 89 207 LYS B CA 1
ATOM 5951 C C . LYS B 1 207 ? -3.969 64.75 23.016 1 89 207 LYS B C 1
ATOM 5953 O O . LYS B 1 207 ? -4.207 63.844 22.188 1 89 207 LYS B O 1
ATOM 5958 N N . SER B 1 208 ? -2.961 64.688 23.844 1 87.38 208 SER B N 1
ATOM 5959 C CA . SER B 1 208 ? -2.074 63.5 23.875 1 87.38 208 SER B CA 1
ATOM 5960 C C . SER B 1 208 ? -2.826 62.25 24.266 1 87.38 208 SER B C 1
ATOM 5962 O O . SER B 1 208 ? -2.656 61.188 23.641 1 87.38 208 SER B O 1
ATOM 5964 N N . ILE B 1 209 ? -3.639 62.281 25.234 1 87.31 209 ILE B N 1
ATOM 5965 C CA . ILE B 1 209 ? -4.41 61.156 25.719 1 87.31 209 ILE B CA 1
ATOM 5966 C C . ILE B 1 209 ? -5.41 60.719 24.641 1 87.31 209 ILE B C 1
ATOM 5968 O O . ILE B 1 209 ? -5.586 59.5 24.406 1 87.31 209 ILE B O 1
ATOM 5972 N N . HIS B 1 210 ? -6.016 61.719 24.016 1 89.31 210 HIS B N 1
ATOM 5973 C CA . HIS B 1 210 ? -6.973 61.406 22.969 1 89.31 210 HIS B CA 1
ATOM 5974 C C . HIS B 1 210 ? -6.301 60.719 21.797 1 89.31 210 HIS B C 1
ATOM 5976 O O . HIS B 1 210 ? -6.812 59.688 21.297 1 89.31 210 HIS B O 1
ATOM 5982 N N . LYS B 1 211 ? -5.188 61.219 21.406 1 89.69 211 LYS B N 1
ATOM 5983 C CA . LYS B 1 211 ? -4.457 60.562 20.312 1 89.69 211 LYS B CA 1
ATOM 5984 C C . LYS B 1 211 ? -4.012 59.156 20.703 1 89.69 211 LYS B C 1
ATOM 5986 O O . LYS B 1 211 ? -4.074 58.25 19.891 1 89.69 211 LYS B O 1
ATOM 5991 N N . PHE B 1 212 ?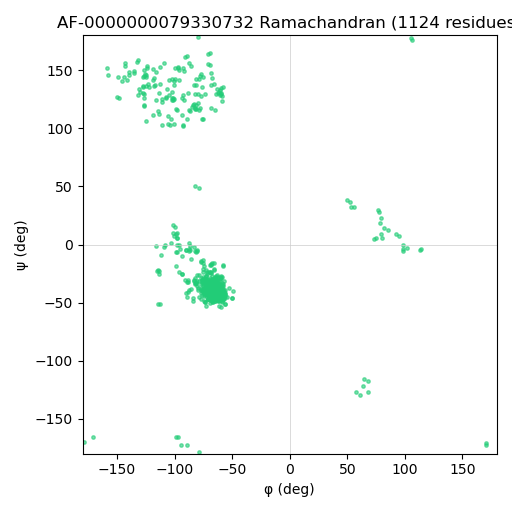 -3.549 58.969 21.844 1 89.38 212 PHE B N 1
ATOM 5992 C CA . PHE B 1 212 ? -3.18 57.656 22.359 1 89.38 212 PHE B CA 1
ATOM 5993 C C . PHE B 1 212 ? -4.355 56.688 22.281 1 89.38 212 PHE B C 1
ATOM 5995 O O . PHE B 1 212 ? -4.215 55.562 21.781 1 89.38 212 PHE B O 1
ATOM 6002 N N . ASN B 1 213 ? -5.457 57.156 22.812 1 87.44 213 ASN B N 1
ATOM 6003 C CA . ASN B 1 213 ? -6.672 56.344 22.781 1 87.44 213 ASN B CA 1
ATOM 6004 C C . ASN B 1 213 ? -7.078 55.969 21.359 1 87.44 213 ASN B C 1
ATOM 6006 O O . ASN B 1 213 ? -7.52 54.844 21.109 1 87.44 213 ASN B O 1
ATOM 6010 N N . GLU B 1 214 ? -6.953 56.875 20.453 1 89.19 214 GLU B N 1
ATOM 6011 C CA . GLU B 1 214 ? -7.254 56.594 19.047 1 89.19 214 GLU B CA 1
ATOM 6012 C C . GLU B 1 214 ? -6.359 55.469 18.516 1 89.19 214 GLU B C 1
ATOM 6014 O O . GLU B 1 214 ? -6.844 54.531 17.859 1 89.19 214 GLU B O 1
ATOM 6019 N N . CYS B 1 215 ? -5.094 55.531 18.781 1 88.75 215 CYS B N 1
ATOM 6020 C CA . CYS B 1 215 ? -4.152 54.5 18.344 1 88.75 215 CYS B CA 1
ATOM 6021 C C . CYS B 1 215 ? -4.473 53.156 18.969 1 88.75 215 CYS B C 1
ATOM 6023 O O . CYS B 1 215 ? -4.461 52.125 18.281 1 88.75 215 CYS B O 1
ATOM 6025 N N . LEU B 1 216 ? -4.711 53.156 20.203 1 86 216 LEU B N 1
ATOM 6026 C CA . LEU B 1 216 ? -5.047 51.969 20.938 1 86 216 LEU B CA 1
ATOM 6027 C C . LEU B 1 216 ? -6.301 51.312 20.359 1 86 216 LEU B C 1
ATOM 6029 O O . LEU B 1 216 ? -6.363 50.094 20.219 1 86 216 LEU B O 1
ATOM 6033 N N . LEU B 1 217 ? -7.301 52.156 20.062 1 85.62 217 LEU B N 1
ATOM 6034 C CA . LEU B 1 217 ? -8.539 51.625 19.5 1 85.62 217 LEU B CA 1
ATOM 6035 C C . LEU B 1 217 ? -8.289 51 18.141 1 85.62 217 LEU B C 1
ATOM 6037 O O . LEU B 1 217 ? -8.836 49.906 17.859 1 85.62 217 LEU B O 1
ATOM 6041 N N . VAL B 1 218 ? -7.52 51.625 17.344 1 87.88 218 VAL B N 1
ATOM 6042 C CA . VAL B 1 218 ? -7.176 51.062 16.031 1 87.88 218 VAL B CA 1
ATOM 6043 C C . VAL B 1 218 ? -6.445 49.75 16.219 1 87.88 218 VAL B C 1
ATOM 6045 O O . VAL B 1 218 ? -6.766 48.75 15.539 1 87.88 218 VAL B O 1
ATOM 6048 N N . MET B 1 219 ? -5.555 49.688 17.078 1 84.5 219 MET B N 1
ATOM 6049 C CA . MET B 1 219 ? -4.824 48.438 17.359 1 84.5 219 MET B CA 1
ATOM 6050 C C . MET B 1 219 ? -5.754 47.375 17.922 1 84.5 219 MET B C 1
ATOM 6052 O O . MET B 1 219 ? -5.629 46.188 17.594 1 84.5 219 MET B O 1
ATOM 6056 N N . SER B 1 220 ? -6.633 47.844 18.828 1 81.25 220 SER B N 1
ATOM 6057 C CA . SER B 1 220 ? -7.59 46.906 19.422 1 81.25 220 SER B CA 1
ATOM 6058 C C . SER B 1 220 ? -8.5 46.312 18.359 1 81.25 220 SER B C 1
ATOM 6060 O O . SER B 1 220 ? -9.047 45.219 18.562 1 81.25 220 SER B O 1
ATOM 6062 N N . SER B 1 221 ? -8.742 47.062 17.25 1 82.56 221 SER B N 1
ATOM 6063 C CA . SER B 1 221 ? -9.562 46.562 16.156 1 82.56 221 SER B CA 1
ATOM 6064 C C . SER B 1 221 ? -8.758 45.656 15.227 1 82.56 221 SER B C 1
ATOM 6066 O O . SER B 1 221 ? -9.289 45.125 14.258 1 82.56 221 SER B O 1
ATOM 6068 N N . GLY B 1 222 ? -7.484 45.625 15.516 1 82.81 222 GLY B N 1
ATOM 6069 C CA . GLY B 1 222 ? -6.68 44.656 14.789 1 82.81 222 GLY B CA 1
ATOM 6070 C C . GLY B 1 222 ? -5.66 45.281 13.867 1 82.81 222 GLY B C 1
ATOM 6071 O O . GLY B 1 222 ? -4.879 44.594 13.211 1 82.81 222 GLY B O 1
ATOM 6072 N N . ASP B 1 223 ? -5.621 46.594 13.719 1 87.12 223 ASP B N 1
ATOM 6073 C CA . ASP B 1 223 ? -4.672 47.281 12.852 1 87.12 223 ASP B CA 1
ATOM 6074 C C . ASP B 1 223 ? -3.422 47.688 13.633 1 87.12 223 ASP B C 1
ATOM 6076 O O . ASP B 1 223 ? -3.428 48.719 14.328 1 87.12 223 ASP B O 1
ATOM 6080 N N . PHE B 1 224 ? -2.398 46.938 13.438 1 86.81 224 PHE B N 1
ATOM 6081 C CA . PHE B 1 224 ? -1.161 47.219 14.156 1 86.81 224 PHE B CA 1
ATOM 6082 C C . PHE B 1 224 ? -0.169 47.938 13.266 1 86.81 224 PHE B C 1
ATOM 6084 O O . PHE B 1 224 ? 1.026 48 13.562 1 86.81 224 PHE B O 1
ATOM 6091 N N . THR B 1 225 ? -0.652 48.531 12.117 1 88.31 225 THR B N 1
ATOM 6092 C CA . THR B 1 225 ? 0.213 49.25 11.211 1 88.31 225 THR B CA 1
ATOM 6093 C C . THR B 1 225 ? 0.127 50.75 11.484 1 88.31 225 THR B C 1
ATOM 6095 O O . THR B 1 225 ? 0.801 51.562 10.828 1 88.31 225 THR B O 1
ATOM 6098 N N . VAL B 1 226 ? -0.661 51.094 12.406 1 86.31 226 VAL B N 1
ATOM 6099 C CA . VAL B 1 226 ? -0.88 52.5 12.703 1 86.31 226 VAL B CA 1
ATOM 6100 C C . VAL B 1 226 ? 0.445 53.156 13.078 1 86.31 226 VAL B C 1
ATOM 6102 O O . VAL B 1 226 ? 1.219 52.625 13.867 1 86.31 226 VAL B O 1
ATOM 6105 N N . ALA B 1 227 ? 0.81 54.281 12.43 1 86.75 227 ALA B N 1
ATOM 6106 C CA . ALA B 1 227 ? 2.027 55.031 12.695 1 86.75 227 ALA B CA 1
ATOM 6107 C C . ALA B 1 227 ? 1.833 55.969 13.883 1 86.75 227 ALA B C 1
ATOM 6109 O O . ALA B 1 227 ? 0.851 56.719 13.945 1 86.75 227 ALA B O 1
ATOM 6110 N N . LEU B 1 228 ? 2.641 55.781 14.867 1 85 228 LEU B N 1
ATOM 6111 C CA . LEU B 1 228 ? 2.627 56.656 16.016 1 85 228 LEU B CA 1
ATOM 6112 C C . LEU B 1 228 ? 3.424 57.938 15.734 1 85 228 LEU B C 1
ATOM 6114 O O . LEU B 1 228 ? 4.57 57.875 15.281 1 85 228 LEU B O 1
ATOM 6118 N N . ASP B 1 229 ? 2.783 59.125 15.805 1 85.44 229 ASP B N 1
ATOM 6119 C CA . ASP B 1 229 ? 3.371 60.406 15.492 1 85.44 229 ASP B CA 1
ATOM 6120 C C . ASP B 1 229 ? 4.57 60.719 16.391 1 85.44 229 ASP B C 1
ATOM 6122 O O . ASP B 1 229 ? 4.484 60.594 17.609 1 85.44 229 ASP B O 1
ATOM 6126 N N . ASP B 1 230 ? 5.645 61.156 15.812 1 86.44 230 ASP B N 1
ATOM 6127 C CA . ASP B 1 230 ? 6.914 61.469 16.484 1 86.44 230 ASP B CA 1
ATOM 6128 C C . ASP B 1 230 ? 6.746 62.562 17.531 1 86.44 230 ASP B C 1
ATOM 6130 O O . ASP B 1 230 ? 7.426 62.562 18.547 1 86.44 230 ASP B O 1
ATOM 6134 N N . LYS B 1 231 ? 5.828 63.375 17.203 1 87.25 231 LYS B N 1
ATOM 6135 C CA . LYS B 1 231 ? 5.602 64.5 18.094 1 87.25 231 LYS B CA 1
ATOM 6136 C C . LYS B 1 231 ? 5.219 64.062 19.5 1 87.25 231 LYS B C 1
ATOM 6138 O O . LYS B 1 231 ? 5.684 64.562 20.5 1 87.25 231 LYS B O 1
ATOM 6143 N N . PHE B 1 232 ? 4.383 63.031 19.578 1 87.44 232 PHE B N 1
ATOM 6144 C CA . PHE B 1 232 ? 3.924 62.531 20.859 1 87.44 232 PHE B CA 1
ATOM 6145 C C . PHE B 1 232 ? 4.98 61.625 21.5 1 87.44 232 PHE B C 1
ATOM 6147 O O . PHE B 1 232 ? 5.109 61.594 22.719 1 87.44 232 PHE B O 1
ATOM 6154 N N . LEU B 1 233 ? 5.82 61 20.641 1 88.06 233 LEU B N 1
ATOM 6155 C CA . LEU B 1 233 ? 6.879 60.125 21.125 1 88.06 233 LEU B CA 1
ATOM 6156 C C . LEU B 1 233 ? 8 60.938 21.766 1 88.06 233 LEU B C 1
ATOM 6158 O O . LEU B 1 233 ? 8.656 60.469 22.703 1 88.06 233 LEU B O 1
ATOM 6162 N N . LYS B 1 234 ? 8.211 62.25 21.359 1 89.25 234 LYS B N 1
ATOM 6163 C CA . LYS B 1 234 ? 9.305 63.094 21.828 1 89.25 234 LYS B CA 1
ATOM 6164 C C . LYS B 1 234 ? 8.898 63.875 23.062 1 89.25 234 LYS B C 1
ATOM 6166 O O . LYS B 1 234 ? 9.719 64.625 23.656 1 89.25 234 LYS B O 1
ATOM 6171 N N . ALA B 1 235 ? 7.578 63.656 23.344 1 86.25 235 ALA B N 1
ATOM 6172 C CA . ALA B 1 235 ? 7.145 64.375 24.547 1 86.25 235 ALA B CA 1
ATOM 6173 C C . ALA B 1 235 ? 7.938 63.906 25.766 1 86.25 235 ALA B C 1
ATOM 6175 O O . ALA B 1 235 ? 8.18 62.719 25.938 1 86.25 235 ALA B O 1
ATOM 6176 N N . LYS B 1 236 ? 8.477 64.812 26.547 1 86.06 236 LYS B N 1
ATOM 6177 C CA . LYS B 1 236 ? 9.359 64.5 27.656 1 86.06 236 LYS B CA 1
ATOM 6178 C C . LYS B 1 236 ? 8.562 64.25 28.938 1 86.06 236 LYS B C 1
ATOM 6180 O O . LYS B 1 236 ? 9.141 63.938 29.984 1 86.06 236 LYS B O 1
ATOM 6185 N N . ASP B 1 237 ? 7.238 64.312 28.922 1 84.31 237 ASP B N 1
ATOM 6186 C CA . ASP B 1 237 ? 6.434 64.062 30.125 1 84.31 237 ASP B CA 1
ATOM 6187 C C . ASP B 1 237 ? 5.883 62.625 30.125 1 84.31 237 ASP B C 1
ATOM 6189 O O . ASP B 1 237 ? 6.375 61.75 29.391 1 84.31 237 ASP B O 1
ATOM 6193 N N . GLU B 1 238 ? 4.906 62.312 30.984 1 86.38 238 GLU B N 1
ATOM 6194 C CA . GLU B 1 238 ? 4.348 60.969 31.172 1 86.38 238 GLU B CA 1
ATOM 6195 C C . GLU B 1 238 ? 3.619 60.5 29.922 1 86.38 238 GLU B C 1
ATOM 6197 O O . GLU B 1 238 ? 3.525 59.312 29.672 1 86.38 238 GLU B O 1
ATOM 6202 N N . THR B 1 239 ? 3.18 61.406 29.031 1 85 239 THR B N 1
ATOM 6203 C CA . THR B 1 239 ? 2.484 61.031 27.812 1 85 239 THR B CA 1
ATOM 6204 C C . THR B 1 239 ? 3.465 60.438 26.781 1 85 239 THR B C 1
ATOM 6206 O O . THR B 1 239 ? 3.117 59.562 26.016 1 85 239 THR B O 1
ATOM 6209 N N . GLY B 1 240 ? 4.652 60.938 26.797 1 87.25 240 GLY B N 1
ATOM 6210 C CA . GLY B 1 240 ? 5.68 60.406 25.922 1 87.25 240 GLY B CA 1
ATOM 6211 C C . GLY B 1 240 ? 6.008 58.938 26.234 1 87.25 240 GLY B C 1
ATOM 6212 O O . GLY B 1 240 ? 6.137 58.125 25.328 1 87.25 240 GLY B O 1
ATOM 6213 N N . THR B 1 241 ? 6.145 58.594 27.469 1 85.69 241 THR B N 1
ATOM 6214 C CA . THR B 1 241 ? 6.426 57.219 27.922 1 85.69 241 THR B CA 1
ATOM 6215 C C . THR B 1 241 ? 5.289 56.281 27.516 1 85.69 241 THR B C 1
ATOM 6217 O O . THR B 1 241 ? 5.531 55.125 27.156 1 85.69 241 THR B O 1
ATOM 6220 N N . MET B 1 242 ? 4.121 56.719 27.531 1 85.5 242 MET B N 1
ATOM 6221 C CA . MET B 1 242 ? 2.959 55.938 27.109 1 85.5 242 MET B CA 1
ATOM 6222 C C . MET B 1 242 ? 3.074 55.531 25.656 1 85.5 242 MET B C 1
ATOM 6224 O O . MET B 1 242 ? 2.846 54.375 25.312 1 85.5 242 MET B O 1
ATOM 6228 N N . PHE B 1 243 ? 3.395 56.469 24.844 1 90.12 243 PHE B N 1
ATOM 6229 C CA . PHE B 1 243 ? 3.49 56.219 23.422 1 90.12 243 PHE B CA 1
ATOM 6230 C C . PHE B 1 243 ? 4.656 55.281 23.125 1 90.12 243 PHE B C 1
ATOM 6232 O O . PHE B 1 243 ? 4.559 54.406 22.25 1 90.12 243 PHE B O 1
ATOM 6239 N N . LYS B 1 244 ? 5.746 55.406 23.875 1 88.94 244 LYS B N 1
ATOM 6240 C CA . LYS B 1 244 ? 6.879 54.5 23.703 1 88.94 244 LYS B CA 1
ATOM 6241 C C . LYS B 1 244 ? 6.492 53.062 24.062 1 88.94 244 LYS B C 1
ATOM 6243 O O . LYS B 1 244 ? 6.832 52.125 23.344 1 88.94 244 LYS B O 1
ATOM 6248 N N . ASN B 1 245 ? 5.758 52.875 25.109 1 84.81 245 ASN B N 1
ATOM 6249 C CA . ASN B 1 245 ? 5.309 51.562 25.516 1 84.81 245 ASN B CA 1
ATOM 6250 C C . ASN B 1 245 ? 4.312 50.969 24.516 1 84.81 245 ASN B C 1
ATOM 6252 O O . ASN B 1 245 ? 4.309 49.781 24.281 1 84.81 245 ASN B O 1
ATOM 6256 N N . LEU B 1 246 ? 3.494 51.812 23.969 1 86.69 246 LEU B N 1
ATOM 6257 C CA . LEU B 1 246 ? 2.557 51.406 22.953 1 86.69 246 LEU B CA 1
ATOM 6258 C C . LEU B 1 246 ? 3.299 50.875 21.719 1 86.69 246 LEU B C 1
ATOM 6260 O O . LEU B 1 246 ? 2.908 49.875 21.125 1 86.69 246 LEU B O 1
ATOM 6264 N N . THR B 1 247 ? 4.375 51.594 21.375 1 89.12 247 THR B N 1
ATOM 6265 C CA . THR B 1 247 ? 5.203 51.188 20.25 1 89.12 247 THR B CA 1
ATOM 6266 C C . THR B 1 247 ? 5.812 49.812 20.5 1 89.12 247 THR B C 1
ATOM 6268 O O . THR B 1 247 ? 5.816 48.938 19.609 1 89.12 247 THR B O 1
ATOM 6271 N N . VAL B 1 248 ? 6.312 49.562 21.641 1 86.44 248 VAL B N 1
ATOM 6272 C CA . VAL B 1 248 ? 6.906 48.281 22 1 86.44 248 VAL B CA 1
ATOM 6273 C C . VAL B 1 248 ? 5.852 47.188 21.922 1 86.44 248 VAL B C 1
ATOM 6275 O O . VAL B 1 248 ? 6.105 46.125 21.359 1 86.44 248 VAL B O 1
ATOM 6278 N N . MET B 1 249 ? 4.738 47.438 22.438 1 83.62 249 MET B N 1
ATOM 6279 C CA . MET B 1 249 ? 3.643 46.5 22.375 1 83.62 249 MET B CA 1
ATOM 6280 C C . MET B 1 249 ? 3.262 46.188 20.922 1 83.62 249 MET B C 1
ATOM 6282 O O . MET B 1 249 ? 3.078 45.031 20.562 1 83.62 249 MET B O 1
ATOM 6286 N N . GLN B 1 250 ? 3.008 47.281 20.188 1 87.31 250 GLN B N 1
ATOM 6287 C CA . GLN B 1 250 ? 2.676 47.125 18.766 1 87.31 250 GLN B CA 1
ATOM 6288 C C . GLN B 1 250 ? 3.688 46.25 18.062 1 87.31 250 GLN B C 1
ATOM 6290 O O . GLN B 1 250 ? 3.309 45.312 17.344 1 87.31 250 GLN B O 1
ATOM 6295 N N . ASN B 1 251 ? 4.965 46.469 18.281 1 88 251 ASN B N 1
ATOM 6296 C CA . ASN B 1 251 ? 6.031 45.719 17.641 1 88 251 ASN B CA 1
ATOM 6297 C C . ASN B 1 251 ? 6.039 44.25 18.094 1 88 251 ASN B C 1
ATOM 6299 O O . ASN B 1 251 ? 6.207 43.344 17.266 1 88 251 ASN B O 1
ATOM 6303 N N . ASN B 1 252 ? 5.848 44 19.297 1 82.69 252 ASN B N 1
ATOM 6304 C CA . ASN B 1 252 ? 5.84 42.625 19.828 1 82.69 252 ASN B CA 1
ATOM 6305 C C . ASN B 1 252 ? 4.676 41.812 19.266 1 82.69 252 ASN B C 1
ATOM 6307 O O . ASN B 1 252 ? 4.859 40.688 18.844 1 82.69 252 ASN B O 1
ATOM 6311 N N . ILE B 1 253 ? 3.566 42.375 19.203 1 82.12 253 ILE B N 1
ATOM 6312 C CA . ILE B 1 253 ? 2.393 41.688 18.672 1 82.12 253 ILE B CA 1
ATOM 6313 C C . ILE B 1 253 ? 2.572 41.438 17.172 1 82.12 253 ILE B C 1
ATOM 6315 O O . ILE B 1 253 ? 2.256 40.344 16.688 1 82.12 253 ILE B O 1
ATOM 6319 N N . ARG B 1 254 ? 3.104 42.469 16.516 1 86.81 254 ARG B N 1
ATOM 6320 C CA . ARG B 1 254 ? 3.365 42.312 15.086 1 86.81 254 ARG B CA 1
ATOM 6321 C C . ARG B 1 254 ? 4.301 41.125 14.844 1 86.81 254 ARG B C 1
ATOM 6323 O O . ARG B 1 254 ? 4.082 40.344 13.922 1 86.81 254 ARG B O 1
ATOM 6330 N N . LEU B 1 255 ? 5.297 40.969 15.609 1 83.5 255 LEU B N 1
ATOM 6331 C CA . LEU B 1 255 ? 6.262 39.906 15.461 1 83.5 255 LEU B CA 1
ATOM 6332 C C . LEU B 1 255 ? 5.598 38.531 15.688 1 83.5 255 LEU B C 1
ATOM 6334 O O . LEU B 1 255 ? 5.828 37.594 14.93 1 83.5 255 LEU B O 1
ATOM 6338 N N . ILE B 1 256 ? 4.816 38.469 16.594 1 77.12 256 ILE B N 1
ATOM 6339 C CA . ILE B 1 256 ? 4.121 37.219 16.906 1 77.12 256 ILE B CA 1
ATOM 6340 C C . ILE B 1 256 ? 3.154 36.875 15.781 1 77.12 256 ILE B C 1
ATOM 6342 O O . ILE B 1 256 ? 3.109 35.719 15.328 1 77.12 256 ILE B O 1
ATOM 6346 N N . LEU B 1 257 ? 2.369 37.844 15.375 1 80.81 257 LEU B N 1
ATOM 6347 C CA . LEU B 1 257 ? 1.399 37.625 14.305 1 80.81 257 LEU B CA 1
ATOM 6348 C C . LEU B 1 257 ? 2.1 37.25 13.008 1 80.81 257 LEU B C 1
ATOM 6350 O O . LEU B 1 257 ? 1.607 36.375 12.266 1 80.81 257 LEU B O 1
ATOM 6354 N N . LYS B 1 258 ? 3.23 37.844 12.789 1 85.69 258 LYS B N 1
ATOM 6355 C CA . LYS B 1 258 ? 4.008 37.469 11.609 1 85.69 258 LYS B CA 1
ATOM 6356 C C . LYS B 1 258 ? 4.488 36.031 11.695 1 85.69 258 LYS B C 1
ATOM 6358 O O . LYS B 1 258 ? 4.461 35.312 10.703 1 85.69 258 LYS B O 1
ATOM 6363 N N . ASN B 1 259 ? 4.902 35.562 12.805 1 81.06 259 ASN B N 1
ATOM 6364 C CA . ASN B 1 259 ? 5.316 34.188 13.008 1 81.06 259 ASN B CA 1
ATOM 6365 C C . ASN B 1 259 ? 4.156 33.219 12.797 1 81.06 259 ASN B C 1
ATOM 6367 O O . ASN B 1 259 ? 4.32 32.188 12.172 1 81.06 259 ASN B O 1
ATOM 6371 N N . ILE B 1 260 ? 3.066 33.562 13.297 1 78.12 260 ILE B N 1
ATOM 6372 C CA . ILE B 1 260 ? 1.878 32.719 13.125 1 78.12 260 ILE B CA 1
ATOM 6373 C C . ILE B 1 260 ? 1.503 32.656 11.648 1 78.12 260 ILE B C 1
ATOM 6375 O O . ILE B 1 260 ? 1.155 31.594 11.141 1 78.12 260 ILE B O 1
ATOM 6379 N N . GLU B 1 261 ? 1.571 33.812 10.984 1 83.31 261 GLU B N 1
ATOM 6380 C CA . GLU B 1 261 ? 1.301 33.844 9.555 1 83.31 261 GLU B CA 1
ATOM 6381 C C . GLU B 1 261 ? 2.217 32.906 8.797 1 83.31 261 GLU B C 1
ATOM 6383 O O . GLU B 1 261 ? 1.763 32.156 7.914 1 83.31 261 GLU B O 1
ATOM 6388 N N . ASN B 1 262 ? 3.453 32.875 9.141 1 84.75 262 ASN B N 1
ATOM 6389 C CA . ASN B 1 262 ? 4.418 31.969 8.516 1 84.75 262 ASN B CA 1
ATOM 6390 C C . ASN B 1 262 ? 4.07 30.516 8.773 1 84.75 262 ASN B C 1
ATOM 6392 O O . ASN B 1 262 ? 4.164 29.672 7.871 1 84.75 262 ASN B O 1
ATOM 6396 N N . GLN B 1 263 ? 3.707 30.266 9.961 1 77.31 263 GLN B N 1
ATOM 6397 C CA . GLN B 1 263 ? 3.352 28.891 10.312 1 77.31 263 GLN B CA 1
ATOM 6398 C C . GLN B 1 263 ? 2.088 28.438 9.586 1 77.31 263 GLN B C 1
ATOM 6400 O O . GLN B 1 263 ? 1.971 27.281 9.195 1 77.31 263 GLN B O 1
ATOM 6405 N N . ILE B 1 264 ? 1.098 29.344 9.414 1 79.62 264 ILE B N 1
ATOM 6406 C CA . ILE B 1 264 ? -0.119 29.047 8.664 1 79.62 264 ILE B CA 1
ATOM 6407 C C . ILE B 1 264 ? 0.238 28.688 7.223 1 79.62 264 ILE B C 1
ATOM 6409 O O . ILE B 1 264 ? -0.299 27.734 6.664 1 79.62 264 ILE B O 1
ATOM 6413 N N . TYR B 1 265 ? 1.176 29.359 6.645 1 83.94 265 TYR B N 1
ATOM 6414 C CA . TYR B 1 265 ? 1.628 29.094 5.285 1 83.94 265 TYR B CA 1
ATOM 6415 C C . TYR B 1 265 ? 2.27 27.719 5.188 1 83.94 265 TYR B C 1
ATOM 6417 O O . TYR B 1 265 ? 1.97 26.953 4.266 1 83.94 265 TYR B O 1
ATOM 6425 N N . LEU B 1 266 ? 3.059 27.438 6.105 1 81.12 266 LEU B N 1
ATOM 6426 C CA . LEU B 1 266 ? 3.736 26.141 6.105 1 81.12 266 LEU B CA 1
ATOM 6427 C C . LEU B 1 266 ? 2.738 25.016 6.281 1 81.12 266 LEU B C 1
ATOM 6429 O O . LEU B 1 266 ? 2.834 23.984 5.602 1 81.12 266 LEU B O 1
ATOM 6433 N N . THR B 1 267 ? 1.791 25.141 7.176 1 78.19 267 THR B N 1
ATOM 6434 C CA . THR B 1 267 ? 0.773 24.125 7.41 1 78.19 267 THR B CA 1
ATOM 6435 C C . THR B 1 267 ? -0.088 23.922 6.164 1 78.19 267 THR B C 1
ATOM 6437 O O . THR B 1 267 ? -0.404 22.797 5.793 1 78.19 267 THR B O 1
ATOM 6440 N N . SER B 1 268 ? -0.479 25 5.539 1 82.12 268 SER B N 1
ATOM 6441 C CA . SER B 1 268 ? -1.267 24.922 4.312 1 82.12 268 SER B CA 1
ATOM 6442 C C . SER B 1 268 ? -0.516 24.172 3.219 1 82.12 268 SER B C 1
ATOM 6444 O O . SER B 1 268 ? -1.087 23.312 2.545 1 82.12 268 SER B O 1
ATOM 6446 N N . ASN B 1 269 ? 0.741 24.438 3.037 1 84.25 269 ASN B N 1
ATOM 6447 C CA . ASN B 1 269 ? 1.562 23.766 2.041 1 84.25 269 ASN B CA 1
ATOM 6448 C C . ASN B 1 269 ? 1.7 22.281 2.348 1 84.25 269 ASN B C 1
ATOM 6450 O O . ASN B 1 269 ? 1.613 21.438 1.445 1 84.25 269 ASN B O 1
ATOM 6454 N N . THR B 1 270 ? 1.924 21.984 3.572 1 77.62 270 THR B N 1
ATOM 6455 C CA . THR B 1 270 ? 2.033 20.578 3.982 1 77.62 270 THR B CA 1
ATOM 6456 C C . THR B 1 270 ? 0.731 19.828 3.713 1 77.62 270 THR B C 1
ATOM 6458 O O . THR B 1 270 ? 0.749 18.688 3.256 1 77.62 270 THR B O 1
ATOM 6461 N N . SER B 1 271 ? -0.397 20.453 3.992 1 80.75 271 SER B N 1
ATOM 6462 C CA . SER B 1 271 ? -1.701 19.844 3.744 1 80.75 271 SER B CA 1
ATOM 6463 C C . SER B 1 271 ? -1.909 19.578 2.26 1 80.75 271 SER B C 1
ATOM 6465 O O . SER B 1 271 ? -2.412 18.516 1.884 1 80.75 271 SER B O 1
ATOM 6467 N N . LYS B 1 272 ? -1.495 20.516 1.419 1 82.94 272 LYS B N 1
ATOM 6468 C CA . LYS B 1 272 ? -1.611 20.344 -0.025 1 82.94 272 LYS B CA 1
ATOM 6469 C C . LYS B 1 272 ? -0.743 19.188 -0.506 1 82.94 272 LYS B C 1
ATOM 6471 O O . LYS B 1 272 ? -1.188 18.359 -1.306 1 82.94 272 LYS B O 1
ATOM 6476 N N . GLU B 1 273 ? 0.43 19.156 0.001 1 83.25 273 GLU B N 1
ATOM 6477 C CA . GLU B 1 273 ? 1.341 18.078 -0.357 1 83.25 273 GLU B CA 1
ATOM 6478 C C . GLU B 1 273 ? 0.798 16.719 0.101 1 83.25 273 GLU B C 1
ATOM 6480 O O . GLU B 1 273 ? 0.894 15.734 -0.625 1 83.25 273 GLU B O 1
ATOM 6485 N N . LEU B 1 274 ? 0.259 16.672 1.268 1 79.75 274 LEU B N 1
ATOM 6486 C CA . LEU B 1 274 ? -0.324 15.445 1.799 1 79.75 274 LEU B CA 1
ATOM 6487 C C . LEU B 1 274 ? -1.5 14.984 0.942 1 79.75 274 LEU B C 1
ATOM 6489 O O . LEU B 1 274 ? -1.638 13.789 0.655 1 79.75 274 LEU B O 1
ATOM 6493 N N . ASN B 1 275 ? -2.299 15.875 0.537 1 83.31 275 ASN B N 1
ATOM 6494 C CA . ASN B 1 275 ? -3.43 15.547 -0.325 1 83.31 275 ASN B CA 1
ATOM 6495 C C . ASN B 1 275 ? -2.971 14.93 -1.641 1 83.31 275 ASN B C 1
ATOM 6497 O O . ASN B 1 275 ? -3.561 13.953 -2.113 1 83.31 275 ASN B O 1
ATOM 6501 N N . LEU B 1 276 ? -1.949 15.484 -2.24 1 84.94 276 LEU B N 1
ATOM 6502 C CA . LEU B 1 276 ? -1.385 14.938 -3.469 1 84.94 276 LEU B CA 1
ATOM 6503 C C . LEU B 1 276 ? -0.841 13.531 -3.234 1 84.94 276 LEU B C 1
ATOM 6505 O O . LEU B 1 276 ? -1.074 12.625 -4.043 1 84.94 276 LEU B O 1
ATOM 6509 N N . THR B 1 277 ? -0.17 13.375 -2.141 1 80.81 277 THR B N 1
ATOM 6510 C CA . THR B 1 277 ? 0.411 12.078 -1.8 1 80.81 277 THR B CA 1
ATOM 6511 C C . THR B 1 277 ? -0.681 11.031 -1.611 1 80.81 277 THR B C 1
ATOM 6513 O O . THR B 1 277 ? -0.543 9.898 -2.07 1 80.81 277 THR B O 1
ATOM 6516 N N . VAL B 1 278 ? -1.783 11.383 -0.961 1 82.38 278 VAL B N 1
ATOM 6517 C CA . VAL B 1 278 ? -2.887 10.469 -0.711 1 82.38 278 VAL B CA 1
ATOM 6518 C C . VAL B 1 278 ? -3.535 10.062 -2.033 1 82.38 278 VAL B C 1
ATOM 6520 O O . VAL B 1 278 ? -3.891 8.898 -2.23 1 82.38 278 VAL B O 1
ATOM 6523 N N . THR B 1 279 ? -3.68 10.992 -2.912 1 84.69 279 THR B N 1
ATOM 6524 C CA . THR B 1 279 ? -4.242 10.695 -4.227 1 84.69 279 THR B CA 1
ATOM 6525 C C . THR B 1 279 ? -3.375 9.688 -4.969 1 84.69 279 THR B C 1
ATOM 6527 O O . THR B 1 279 ? -3.889 8.727 -5.547 1 84.69 279 THR B O 1
ATOM 6530 N N . GLU B 1 280 ? -2.115 9.898 -4.895 1 85.31 280 GLU B N 1
ATOM 6531 C CA . GLU B 1 280 ? -1.185 8.969 -5.527 1 85.31 280 GLU B CA 1
ATOM 6532 C C . GLU B 1 280 ? -1.23 7.602 -4.855 1 85.31 280 GLU B C 1
ATOM 6534 O O . GLU B 1 280 ? -1.21 6.57 -5.531 1 85.31 280 GLU B O 1
ATOM 6539 N N . LEU B 1 281 ? -1.302 7.605 -3.559 1 82 281 LEU B N 1
ATOM 6540 C CA . LEU B 1 281 ? -1.391 6.367 -2.791 1 82 281 LEU B CA 1
ATOM 6541 C C . LEU B 1 281 ? -2.631 5.57 -3.184 1 82 281 LEU B C 1
ATOM 6543 O O . LEU B 1 281 ? -2.553 4.359 -3.406 1 82 281 LEU B O 1
ATOM 6547 N N . ASN B 1 282 ? -3.701 6.25 -3.307 1 84.75 282 ASN B N 1
ATOM 6548 C CA . ASN B 1 282 ? -4.945 5.594 -3.686 1 84.75 282 ASN B CA 1
ATOM 6549 C C . ASN B 1 282 ? -4.836 4.934 -5.059 1 84.75 282 ASN B C 1
ATOM 6551 O O . ASN B 1 282 ? -5.332 3.824 -5.262 1 84.75 282 ASN B O 1
ATOM 6555 N N . SER B 1 283 ? -4.211 5.594 -5.973 1 89.19 283 SER B N 1
ATOM 6556 C CA . SER B 1 283 ? -4.008 5.039 -7.305 1 89.19 283 SER B CA 1
ATOM 6557 C C . SER B 1 283 ? -3.141 3.785 -7.258 1 89.19 283 SER B C 1
ATOM 6559 O O . SER B 1 283 ? -3.443 2.789 -7.918 1 89.19 283 SER B O 1
ATOM 6561 N N . ILE B 1 284 ? -2.074 3.846 -6.473 1 84.25 284 ILE B N 1
ATOM 6562 C CA . ILE B 1 284 ? -1.163 2.715 -6.332 1 84.25 284 ILE B CA 1
ATOM 6563 C C . ILE B 1 284 ? -1.898 1.534 -5.699 1 84.25 284 ILE B C 1
ATOM 6565 O O . ILE B 1 284 ? -1.729 0.39 -6.125 1 84.25 284 ILE B O 1
ATOM 6569 N N . VAL B 1 285 ? -2.717 1.771 -4.715 1 83.62 285 VAL B N 1
ATOM 6570 C CA . VAL B 1 285 ? -3.488 0.741 -4.027 1 83.62 285 VAL B CA 1
ATOM 6571 C C . VAL B 1 285 ? -4.465 0.088 -5.004 1 83.62 285 VAL B C 1
ATOM 6573 O O . VAL B 1 285 ? -4.613 -1.137 -5.016 1 83.62 285 VAL B O 1
ATOM 6576 N N . GLU B 1 286 ? -5.086 0.894 -5.859 1 86.94 286 GLU B N 1
ATOM 6577 C CA . GLU B 1 286 ? -6.004 0.363 -6.859 1 86.94 286 GLU B CA 1
ATOM 6578 C C . GLU B 1 286 ? -5.277 -0.555 -7.844 1 86.94 286 GLU B C 1
ATOM 6580 O O . GLU B 1 286 ? -5.766 -1.644 -8.156 1 86.94 286 GLU B O 1
ATOM 6585 N N . ASP B 1 287 ? -4.133 -0.149 -8.281 1 85.94 287 ASP B N 1
ATOM 6586 C CA . ASP B 1 287 ? -3.33 -0.949 -9.203 1 85.94 287 ASP B CA 1
ATOM 6587 C C . ASP B 1 287 ? -2.902 -2.264 -8.555 1 85.94 287 ASP B C 1
ATOM 6589 O O . ASP B 1 287 ? -2.941 -3.316 -9.195 1 85.94 287 ASP B O 1
ATOM 6593 N N . ALA B 1 288 ? -2.486 -2.17 -7.336 1 82.31 288 ALA B N 1
ATOM 6594 C CA . ALA B 1 288 ? -2.072 -3.365 -6.605 1 82.31 288 ALA B CA 1
ATOM 6595 C C . ALA B 1 288 ? -3.238 -4.332 -6.43 1 82.31 288 ALA B C 1
ATOM 6597 O O . ALA B 1 288 ? -3.059 -5.551 -6.508 1 82.31 288 ALA B O 1
ATOM 6598 N N . ASN B 1 289 ? -4.402 -3.818 -6.207 1 87.25 289 ASN B N 1
ATOM 6599 C CA . ASN B 1 289 ? -5.602 -4.645 -6.078 1 87.25 289 ASN B CA 1
ATOM 6600 C C . ASN B 1 289 ? -5.895 -5.41 -7.367 1 87.25 289 ASN B C 1
ATOM 6602 O O . ASN B 1 289 ? -6.156 -6.613 -7.332 1 87.25 289 ASN B O 1
ATOM 6606 N N . ILE B 1 290 ? -5.848 -4.742 -8.516 1 88.19 290 ILE B N 1
ATOM 6607 C CA . ILE B 1 290 ? -6.113 -5.352 -9.812 1 88.19 290 ILE B CA 1
ATOM 6608 C C . ILE B 1 290 ? -5.086 -6.449 -10.086 1 88.19 290 ILE B C 1
ATOM 6610 O O . ILE B 1 290 ? -5.449 -7.559 -10.484 1 88.19 290 ILE B O 1
ATOM 6614 N N . ALA B 1 291 ? -3.809 -6.105 -9.828 1 83.75 291 ALA B N 1
ATOM 6615 C CA . ALA B 1 291 ? -2.738 -7.074 -10.047 1 83.75 291 ALA B CA 1
ATOM 6616 C C . ALA B 1 291 ? -2.922 -8.305 -9.156 1 83.75 291 ALA B C 1
ATOM 6618 O O . ALA B 1 291 ? -2.715 -9.438 -9.602 1 83.75 291 ALA B O 1
ATOM 6619 N N . THR B 1 292 ? -3.326 -8.141 -7.938 1 86.62 292 THR B N 1
ATOM 6620 C CA . THR B 1 292 ? -3.535 -9.234 -7.004 1 86.62 292 THR B CA 1
ATOM 6621 C C . THR B 1 292 ? -4.695 -10.117 -7.453 1 86.62 292 THR B C 1
ATOM 6623 O O . THR B 1 292 ? -4.617 -11.344 -7.375 1 86.62 292 THR B O 1
ATOM 6626 N N . GLU B 1 293 ? -5.754 -9.484 -7.953 1 87.38 293 GLU B N 1
ATOM 6627 C CA . GLU B 1 293 ? -6.898 -10.234 -8.461 1 87.38 293 GLU B CA 1
ATOM 6628 C C . GLU B 1 293 ? -6.5 -11.102 -9.656 1 87.38 293 GLU B C 1
ATOM 6630 O O . GLU B 1 293 ? -6.949 -12.242 -9.773 1 87.38 293 GLU B O 1
ATOM 6635 N N . GLN B 1 294 ? -5.691 -10.57 -10.492 1 87.38 294 GLN B N 1
ATOM 6636 C CA . GLN B 1 294 ? -5.227 -11.312 -11.664 1 87.38 294 GLN B CA 1
ATOM 6637 C C . GLN B 1 294 ? -4.371 -12.508 -11.25 1 87.38 294 GLN B C 1
ATOM 6639 O O . GLN B 1 294 ? -4.523 -13.602 -11.797 1 87.38 294 GLN B O 1
ATOM 6644 N N . ILE B 1 295 ? -3.482 -12.289 -10.297 1 86.44 295 ILE B N 1
ATOM 6645 C CA . ILE B 1 295 ? -2.65 -13.375 -9.789 1 86.44 295 ILE B CA 1
ATOM 6646 C C . ILE B 1 295 ? -3.535 -14.469 -9.188 1 86.44 295 ILE B C 1
ATOM 6648 O O . ILE B 1 295 ? -3.34 -15.656 -9.453 1 86.44 295 ILE B O 1
ATOM 6652 N N . ALA B 1 296 ? -4.559 -14.039 -8.375 1 88.25 296 ALA B N 1
ATOM 6653 C CA . ALA B 1 296 ? -5.469 -14.992 -7.746 1 88.25 296 ALA B CA 1
ATOM 6654 C C . ALA B 1 296 ? -6.207 -15.82 -8.797 1 88.25 296 ALA B C 1
ATOM 6656 O O . ALA B 1 296 ? -6.312 -17.047 -8.672 1 88.25 296 ALA B O 1
ATOM 6657 N N . ALA B 1 297 ? -6.684 -15.195 -9.836 1 88.81 297 ALA B N 1
ATOM 6658 C CA . ALA B 1 297 ? -7.387 -15.883 -10.922 1 88.81 297 ALA B CA 1
ATOM 6659 C C . ALA B 1 297 ? -6.465 -16.859 -11.633 1 88.81 297 ALA B C 1
ATOM 6661 O O . ALA B 1 297 ? -6.859 -18 -11.93 1 88.81 297 ALA B O 1
ATOM 6662 N N . GLY B 1 298 ? -5.219 -16.344 -11.898 1 86.75 298 GLY B N 1
ATOM 6663 C CA . GLY B 1 298 ? -4.234 -17.203 -12.523 1 86.75 298 GLY B CA 1
ATOM 6664 C C . GLY B 1 298 ? -3.893 -18.422 -11.695 1 86.75 298 GLY B C 1
ATOM 6665 O O . GLY B 1 298 ? -3.773 -19.531 -12.219 1 86.75 298 GLY B O 1
ATOM 6666 N N . LEU B 1 299 ? -3.809 -18.281 -10.43 1 87.31 299 LEU B N 1
ATOM 6667 C CA . LEU B 1 299 ? -3.494 -19.375 -9.516 1 87.31 299 LEU B CA 1
ATOM 6668 C C . LEU B 1 299 ? -4.664 -20.359 -9.414 1 87.31 299 LEU B C 1
ATOM 6670 O O . LEU B 1 299 ? -4.461 -21.562 -9.297 1 87.31 299 LEU B O 1
ATOM 6674 N N . GLU B 1 300 ? -5.895 -19.875 -9.461 1 87.19 300 GLU B N 1
ATOM 6675 C CA . GLU B 1 300 ? -7.07 -20.734 -9.477 1 87.19 300 GLU B CA 1
ATOM 6676 C C . GLU B 1 300 ? -7.113 -21.594 -10.742 1 87.19 300 GLU B C 1
ATOM 6678 O O . GLU B 1 300 ? -7.406 -22.781 -10.68 1 87.19 300 GLU B O 1
ATOM 6683 N N . GLU B 1 301 ? -6.816 -20.984 -11.844 1 88.94 301 GLU B N 1
ATOM 6684 C CA . GLU B 1 301 ? -6.75 -21.719 -13.109 1 88.94 301 GLU B CA 1
ATOM 6685 C C . GLU B 1 301 ? -5.656 -22.781 -13.07 1 88.94 301 GLU B C 1
ATOM 6687 O O . GLU B 1 301 ? -5.863 -23.906 -13.539 1 88.94 301 GLU B O 1
ATOM 6692 N N . SER B 1 302 ? -4.539 -22.406 -12.492 1 88.12 302 SER B N 1
ATOM 6693 C CA . SER B 1 302 ? -3.438 -23.359 -12.352 1 88.12 302 SER B CA 1
ATOM 6694 C C . SER B 1 302 ? -3.828 -24.531 -11.461 1 88.12 302 SER B C 1
ATOM 6696 O O . SER B 1 302 ? -3.529 -25.688 -11.781 1 88.12 302 SER B O 1
ATOM 6698 N N . ALA B 1 303 ? -4.527 -24.266 -10.406 1 88.44 303 ALA B N 1
ATOM 6699 C CA . ALA B 1 303 ? -4.988 -25.328 -9.508 1 88.44 303 ALA B CA 1
ATOM 6700 C C . ALA B 1 303 ? -5.93 -26.281 -10.227 1 88.44 303 ALA B C 1
ATOM 6702 O O . ALA B 1 303 ? -5.809 -27.5 -10.086 1 88.44 303 ALA B O 1
ATOM 6703 N N . ALA B 1 304 ? -6.828 -25.766 -11.055 1 90.06 304 ALA B N 1
ATOM 6704 C CA . ALA B 1 304 ? -7.758 -26.578 -11.82 1 90.06 304 ALA B CA 1
ATOM 6705 C C . ALA B 1 304 ? -7.012 -27.453 -12.836 1 90.06 304 ALA B C 1
ATOM 6707 O O . ALA B 1 304 ? -7.301 -28.641 -12.969 1 90.06 304 ALA B O 1
ATOM 6708 N N . SER B 1 305 ? -6.047 -26.812 -13.492 1 90.94 305 SER B N 1
ATOM 6709 C CA . SER B 1 305 ? -5.254 -27.531 -14.477 1 90.94 305 SER B CA 1
ATOM 6710 C C . SER B 1 305 ? -4.445 -28.641 -13.828 1 90.94 305 SER B C 1
ATOM 6712 O O . SER B 1 305 ? -4.324 -29.734 -14.391 1 90.94 305 SER B O 1
ATOM 6714 N N . THR B 1 306 ? -3.902 -28.406 -12.648 1 91.75 306 THR B N 1
ATOM 6715 C CA . THR B 1 306 ? -3.115 -29.406 -11.953 1 91.75 306 THR B CA 1
ATOM 6716 C C . THR B 1 306 ? -3.994 -30.594 -11.531 1 91.75 306 THR B C 1
ATOM 6718 O O . THR B 1 306 ? -3.555 -31.734 -11.555 1 91.75 306 THR B O 1
ATOM 6721 N N . GLU B 1 307 ? -5.23 -30.344 -11.18 1 91.75 307 GLU B N 1
ATOM 6722 C CA . GLU B 1 307 ? -6.164 -31.406 -10.852 1 91.75 307 GLU B CA 1
ATOM 6723 C C . GLU B 1 307 ? -6.465 -32.281 -12.062 1 91.75 307 GLU B C 1
ATOM 6725 O O . GLU B 1 307 ? -6.5 -33.5 -11.969 1 91.75 307 GLU B O 1
ATOM 6730 N N . GLU B 1 308 ? -6.668 -31.625 -13.172 1 92.25 308 GLU B N 1
ATOM 6731 C CA . GLU B 1 308 ? -6.918 -32.344 -14.422 1 92.25 308 GLU B CA 1
ATOM 6732 C C . GLU B 1 308 ? -5.727 -33.219 -14.805 1 92.25 308 GLU B C 1
ATOM 6734 O O . GLU B 1 308 ? -5.902 -34.375 -15.172 1 92.25 308 GLU B O 1
ATOM 6739 N N . ILE B 1 309 ? -4.555 -32.656 -14.664 1 93.19 309 ILE B N 1
ATOM 6740 C CA . ILE B 1 309 ? -3.34 -33.406 -15.023 1 93.19 309 ILE B CA 1
ATOM 6741 C C . ILE B 1 309 ? -3.154 -34.594 -14.078 1 93.19 309 ILE B C 1
ATOM 6743 O O . ILE B 1 309 ? -2.783 -35.688 -14.508 1 93.19 309 ILE B O 1
ATOM 6747 N N . SER B 1 310 ? -3.389 -34.375 -12.789 1 94.19 310 SER B N 1
ATOM 6748 C CA . SER B 1 310 ? -3.281 -35.438 -11.812 1 94.19 310 SER B CA 1
ATOM 6749 C C . SER B 1 310 ? -4.211 -36.594 -12.156 1 94.19 310 SER B C 1
ATOM 6751 O O . SER B 1 310 ? -3.803 -37.781 -12.125 1 94.19 310 SER B O 1
ATOM 6753 N N . SER B 1 311 ? -5.465 -36.344 -12.555 1 94.69 311 SER B N 1
ATOM 6754 C CA . SER B 1 311 ? -6.434 -37.375 -12.953 1 94.69 311 SER B CA 1
ATOM 6755 C C . SER B 1 311 ? -5.977 -38.094 -14.203 1 94.69 311 SER B C 1
ATOM 6757 O O . SER B 1 311 ? -6.047 -39.312 -14.273 1 94.69 311 SER B O 1
ATOM 6759 N N . THR B 1 312 ? -5.504 -37.312 -15.164 1 95.12 312 THR B N 1
ATOM 6760 C CA . THR B 1 312 ? -5.047 -37.906 -16.422 1 95.12 312 THR B CA 1
ATOM 6761 C C . THR B 1 312 ? -3.824 -38.781 -16.188 1 95.12 312 THR B C 1
ATOM 6763 O O . THR B 1 312 ? -3.688 -39.844 -16.812 1 95.12 312 THR B O 1
ATOM 6766 N N . THR B 1 313 ? -2.936 -38.344 -15.312 1 94 313 THR B N 1
ATOM 6767 C CA . THR B 1 313 ? -1.741 -39.125 -15 1 94 313 THR B CA 1
ATOM 6768 C C . THR B 1 313 ? -2.115 -40.469 -14.352 1 94 313 THR B C 1
ATOM 6770 O O . THR B 1 313 ? -1.485 -41.5 -14.625 1 94 313 THR B O 1
ATOM 6773 N N . ASN B 1 314 ? -3.133 -40.5 -13.523 1 93.69 314 ASN B N 1
ATOM 6774 C CA . ASN B 1 314 ? -3.623 -41.75 -12.945 1 93.69 314 ASN B CA 1
ATOM 6775 C C . ASN B 1 314 ? -4.16 -42.688 -14.008 1 93.69 314 ASN B C 1
ATOM 6777 O O . ASN B 1 314 ? -3.902 -43.906 -13.961 1 93.69 314 ASN B O 1
ATOM 6781 N N . GLU B 1 315 ? -4.887 -42.125 -14.945 1 93.5 315 GLU B N 1
ATOM 6782 C CA . GLU B 1 315 ? -5.391 -42.906 -16.062 1 93.5 315 GLU B CA 1
ATOM 6783 C C . GLU B 1 315 ? -4.25 -43.5 -16.891 1 93.5 315 GLU B C 1
ATOM 6785 O O . GLU B 1 315 ? -4.312 -44.656 -17.312 1 93.5 315 GLU B O 1
ATOM 6790 N N . MET B 1 316 ? -3.207 -42.719 -17.062 1 93.06 316 MET B N 1
ATOM 6791 C CA . MET B 1 316 ? -2.043 -43.156 -17.828 1 93.06 316 MET B CA 1
ATOM 6792 C C . MET B 1 316 ? -1.323 -44.312 -17.109 1 93.06 316 MET B C 1
ATOM 6794 O O . MET B 1 316 ? -0.893 -45.25 -17.75 1 93.06 316 MET B O 1
ATOM 6798 N N . GLU B 1 317 ? -1.191 -44.188 -15.805 1 93.25 317 GLU B N 1
ATOM 6799 C CA . GLU B 1 317 ? -0.567 -45.25 -15.031 1 93.25 317 GLU B CA 1
ATOM 6800 C C . GLU B 1 317 ? -1.296 -46.594 -15.227 1 93.25 317 GLU B C 1
ATOM 6802 O O . GLU B 1 317 ? -0.664 -47.625 -15.445 1 93.25 317 GLU B O 1
ATOM 6807 N N . ASN B 1 318 ? -2.631 -46.531 -15.242 1 92.94 318 ASN B N 1
ATOM 6808 C CA . ASN B 1 318 ? -3.443 -47.719 -15.445 1 92.94 318 ASN B CA 1
ATOM 6809 C C . ASN B 1 318 ? -3.248 -48.312 -16.844 1 92.94 318 ASN B C 1
ATOM 6811 O O . ASN B 1 318 ? -3.156 -49.531 -17.016 1 92.94 318 ASN B O 1
ATOM 6815 N N . SER B 1 319 ? -3.234 -47.406 -17.812 1 93.38 319 SER B N 1
ATOM 6816 C CA . SER B 1 319 ? -3.055 -47.844 -19.188 1 93.38 319 SER B CA 1
ATOM 6817 C C . SER B 1 319 ? -1.689 -48.5 -19.391 1 93.38 319 SER B C 1
ATOM 6819 O O . SER B 1 319 ? -1.578 -49.531 -20.078 1 93.38 319 SER B O 1
ATOM 6821 N N . VAL B 1 320 ? -0.633 -47.938 -18.828 1 94.5 320 VAL B N 1
ATOM 6822 C CA . VAL B 1 320 ? 0.717 -48.469 -18.953 1 94.5 320 VAL B CA 1
ATOM 6823 C C . VAL B 1 320 ? 0.801 -49.844 -18.25 1 94.5 320 VAL B C 1
ATOM 6825 O O . VAL B 1 320 ? 1.429 -50.75 -18.766 1 94.5 320 VAL B O 1
ATOM 6828 N N . GLU B 1 321 ? 0.188 -49.938 -17.125 1 92.5 321 GLU B N 1
ATOM 6829 C CA . GLU B 1 321 ? 0.138 -51.219 -16.422 1 92.5 321 GLU B CA 1
ATOM 6830 C C . GLU B 1 321 ? -0.575 -52.281 -17.25 1 92.5 321 GLU B C 1
ATOM 6832 O O . GLU B 1 321 ? -0.161 -53.438 -17.281 1 92.5 321 GLU B O 1
ATOM 6837 N N . GLY B 1 322 ? -1.652 -51.844 -17.891 1 92.44 322 GLY B N 1
ATOM 6838 C CA . GLY B 1 322 ? -2.346 -52.719 -18.812 1 92.44 322 GLY B CA 1
ATOM 6839 C C . GLY B 1 322 ? -1.465 -53.219 -19.953 1 92.44 322 GLY B C 1
ATOM 6840 O O . GLY B 1 322 ? -1.45 -54.406 -20.25 1 92.44 322 GLY B O 1
ATOM 6841 N N . ILE B 1 323 ? -0.707 -52.344 -20.531 1 94.81 323 ILE B N 1
ATOM 6842 C CA . ILE B 1 323 ? 0.223 -52.719 -21.609 1 94.81 323 ILE B CA 1
ATOM 6843 C C . ILE B 1 323 ? 1.265 -53.688 -21.062 1 94.81 323 ILE B C 1
ATOM 6845 O O . ILE B 1 323 ? 1.551 -54.719 -21.703 1 94.81 323 ILE B O 1
ATOM 6849 N N . SER B 1 324 ? 1.826 -53.375 -19.938 1 95.25 324 SER B N 1
ATOM 6850 C CA . SER B 1 324 ? 2.84 -54.219 -19.312 1 95.25 324 SER B CA 1
ATOM 6851 C C . SER B 1 324 ? 2.303 -55.625 -19.062 1 95.25 324 SER B C 1
ATOM 6853 O O . SER B 1 324 ? 2.955 -56.625 -19.391 1 95.25 324 SER B O 1
ATOM 6855 N N . ASP B 1 325 ? 1.108 -55.75 -18.516 1 94.88 325 ASP B N 1
ATOM 6856 C CA . ASP B 1 325 ? 0.484 -57.062 -18.234 1 94.88 325 ASP B CA 1
ATOM 6857 C C . ASP B 1 325 ? 0.268 -57.844 -19.516 1 94.88 325 ASP B C 1
ATOM 6859 O O . ASP B 1 325 ? 0.6 -59.031 -19.578 1 94.88 325 ASP B O 1
ATOM 6863 N N . THR B 1 326 ? -0.288 -57.156 -20.469 1 95.69 326 THR B N 1
ATOM 6864 C CA . THR B 1 326 ? -0.545 -57.812 -21.75 1 95.69 326 THR B CA 1
ATOM 6865 C C . THR B 1 326 ? 0.754 -58.281 -22.391 1 95.69 326 THR B C 1
ATOM 6867 O O . THR B 1 326 ? 0.802 -59.406 -22.938 1 95.69 326 THR B O 1
ATOM 6870 N N . THR B 1 327 ? 1.72 -57.469 -22.281 1 95.81 327 THR B N 1
ATOM 6871 C CA . THR B 1 327 ? 3.008 -57.781 -22.891 1 95.81 327 THR B CA 1
ATOM 6872 C C . THR B 1 327 ? 3.662 -58.969 -22.156 1 95.81 327 THR B C 1
ATOM 6874 O O . THR B 1 327 ? 4.289 -59.812 -22.781 1 95.81 327 THR B O 1
ATOM 6877 N N . LYS B 1 328 ? 3.551 -59.094 -20.859 1 95.44 328 LYS B N 1
ATOM 6878 C CA . LYS B 1 328 ? 4.09 -60.219 -20.094 1 95.44 328 LYS B CA 1
ATOM 6879 C C . LYS B 1 328 ? 3.414 -61.531 -20.484 1 95.44 328 LYS B C 1
ATOM 6881 O O . LYS B 1 328 ? 4.082 -62.562 -20.641 1 95.44 328 LYS B O 1
ATOM 6886 N N . LYS B 1 329 ? 2.152 -61.438 -20.688 1 95.62 329 LYS B N 1
ATOM 6887 C CA . LYS B 1 329 ? 1.42 -62.625 -21.156 1 95.62 329 LYS B CA 1
ATOM 6888 C C . LYS B 1 329 ? 1.89 -63.031 -22.547 1 95.62 329 LYS B C 1
ATOM 6890 O O . LYS B 1 329 ? 2.033 -64.25 -22.812 1 95.62 329 LYS B O 1
ATOM 6895 N N . ALA B 1 330 ? 2.105 -62.031 -23.344 1 95.94 330 ALA B N 1
ATOM 6896 C CA . ALA B 1 330 ? 2.598 -62.312 -24.688 1 95.94 330 ALA B CA 1
ATOM 6897 C C . ALA B 1 330 ? 3.967 -62.969 -24.641 1 95.94 330 ALA B C 1
ATOM 6899 O O . ALA B 1 330 ? 4.242 -63.875 -25.438 1 95.94 330 ALA B O 1
ATOM 6900 N N . LEU B 1 331 ? 4.816 -62.531 -23.766 1 95.62 331 LEU B N 1
ATOM 6901 C CA . LEU B 1 331 ? 6.145 -63.094 -23.594 1 95.62 331 LEU B CA 1
ATOM 6902 C C . LEU B 1 331 ? 6.051 -64.562 -23.188 1 95.62 331 LEU B C 1
ATOM 6904 O O . LEU B 1 331 ? 6.711 -65.438 -23.781 1 95.62 331 LEU B O 1
ATOM 6908 N N . LEU B 1 332 ? 5.234 -64.875 -22.234 1 96.06 332 LEU B N 1
ATOM 6909 C CA . LEU B 1 332 ? 5.039 -66.25 -21.781 1 96.06 332 LEU B CA 1
ATOM 6910 C C . LEU B 1 332 ? 4.492 -67.125 -22.906 1 96.06 332 LEU B C 1
ATOM 6912 O O . LEU B 1 332 ? 4.945 -68.25 -23.094 1 96.06 332 LEU B O 1
ATOM 6916 N N . TYR B 1 333 ? 3.58 -66.562 -23.641 1 96.5 333 TYR B N 1
ATOM 6917 C CA . TYR B 1 333 ? 2.963 -67.312 -24.734 1 96.5 333 TYR B CA 1
ATOM 6918 C C . TYR B 1 333 ? 3.98 -67.625 -25.828 1 96.5 333 TYR B C 1
ATOM 6920 O O . TYR B 1 333 ? 3.945 -68.688 -26.422 1 96.5 333 TYR B O 1
ATOM 6928 N N . SER B 1 334 ? 4.855 -66.625 -26.094 1 96.94 334 SER B N 1
ATOM 6929 C CA . SER B 1 334 ? 5.898 -66.875 -27.094 1 96.94 334 SER B CA 1
ATOM 6930 C C . SER B 1 334 ? 6.801 -68.062 -26.703 1 96.94 334 SER B C 1
ATOM 6932 O O . SER B 1 334 ? 7.254 -68.812 -27.562 1 96.94 334 SER B O 1
ATOM 6934 N N . GLU B 1 335 ? 7.074 -68.25 -25.453 1 96 335 GLU B N 1
ATOM 6935 C CA . GLU B 1 335 ? 7.859 -69.375 -24.969 1 96 335 GLU B CA 1
ATOM 6936 C C . GLU B 1 335 ? 7.133 -70.688 -25.203 1 96 335 GLU B C 1
ATOM 6938 O O . GLU B 1 335 ? 7.754 -71.688 -25.562 1 96 335 GLU B O 1
ATOM 6943 N N . GLU B 1 336 ? 5.875 -70.688 -24.969 1 96.69 336 GLU B N 1
ATOM 6944 C CA . GLU B 1 336 ? 5.07 -71.875 -25.234 1 96.69 336 GLU B CA 1
ATOM 6945 C C . GLU B 1 336 ? 5.121 -72.25 -26.719 1 96.69 336 GLU B C 1
ATOM 6947 O O . GLU B 1 336 ? 5.234 -73.438 -27.047 1 96.69 336 GLU B O 1
ATOM 6952 N N . ILE B 1 337 ? 4.996 -71.25 -27.547 1 96.81 337 ILE B N 1
ATOM 6953 C CA . ILE B 1 337 ? 5.059 -71.5 -28.984 1 96.81 337 ILE B CA 1
ATOM 6954 C C . ILE B 1 337 ? 6.422 -72.062 -29.344 1 96.81 337 ILE B C 1
ATOM 6956 O O . ILE B 1 337 ? 6.504 -73 -30.141 1 96.81 337 ILE B O 1
ATOM 6960 N N . LYS B 1 338 ? 7.445 -71.5 -28.797 1 96.81 338 LYS B N 1
ATOM 6961 C CA . LYS B 1 338 ? 8.797 -72 -29.062 1 96.81 338 LYS B CA 1
ATOM 6962 C C . LYS B 1 338 ? 8.938 -73.438 -28.688 1 96.81 338 LYS B C 1
ATOM 6964 O O . LYS B 1 338 ? 9.516 -74.25 -29.438 1 96.81 338 LYS B O 1
ATOM 6969 N N . ASN B 1 339 ? 8.414 -73.875 -27.594 1 96.81 339 ASN B N 1
ATOM 6970 C CA . ASN B 1 339 ? 8.438 -75.25 -27.156 1 96.81 339 ASN B CA 1
ATOM 6971 C C . ASN B 1 339 ? 7.672 -76.188 -28.109 1 96.81 339 ASN B C 1
ATOM 6973 O O . ASN B 1 339 ? 8.133 -77.25 -28.453 1 96.81 339 ASN B O 1
ATOM 6977 N N . ARG B 1 340 ? 6.496 -75.688 -28.5 1 95.56 340 ARG B N 1
ATOM 6978 C CA . ARG B 1 340 ? 5.707 -76.438 -29.469 1 95.56 340 ARG B CA 1
ATOM 6979 C C . ARG B 1 340 ? 6.473 -76.625 -30.781 1 95.56 340 ARG B C 1
ATOM 6981 O O . ARG B 1 340 ? 6.457 -77.688 -31.375 1 95.56 340 ARG B O 1
ATOM 6988 N N . ALA B 1 341 ? 7.113 -75.562 -31.203 1 96.12 341 ALA B N 1
ATOM 6989 C CA . ALA B 1 341 ? 7.898 -75.562 -32.438 1 96.12 341 ALA B CA 1
ATOM 6990 C C . ALA B 1 341 ? 9.055 -76.562 -32.312 1 96.12 341 ALA B C 1
ATOM 6992 O O . ALA B 1 341 ? 9.32 -77.375 -33.219 1 96.12 341 ALA B O 1
ATOM 6993 N N . ASN B 1 342 ? 9.734 -76.625 -31.188 1 96.19 342 ASN B N 1
ATOM 6994 C CA . ASN B 1 342 ? 10.836 -77.562 -30.953 1 96.19 342 ASN B CA 1
ATOM 6995 C C . ASN B 1 342 ? 10.367 -79 -30.938 1 96.19 342 ASN B C 1
ATOM 6997 O O . ASN B 1 342 ? 11.023 -79.875 -31.5 1 96.19 342 ASN B O 1
ATOM 7001 N N . ASN B 1 343 ? 9.297 -79.25 -30.281 1 96.31 343 ASN B N 1
ATOM 7002 C CA . ASN B 1 343 ? 8.727 -80.625 -30.297 1 96.31 343 ASN B CA 1
ATOM 7003 C C . ASN B 1 343 ? 8.367 -81.062 -31.719 1 96.31 343 ASN B C 1
ATOM 7005 O O . ASN B 1 343 ? 8.648 -82.188 -32.094 1 96.31 343 ASN B O 1
ATOM 7009 N N . PHE B 1 344 ? 7.824 -80.125 -32.438 1 95 344 PHE B N 1
ATOM 7010 C CA . PHE B 1 344 ? 7.457 -80.438 -33.844 1 95 344 PHE B CA 1
ATOM 7011 C C . PHE B 1 344 ? 8.688 -80.75 -34.656 1 95 344 PHE B C 1
ATOM 7013 O O . PHE B 1 344 ? 8.664 -81.688 -35.469 1 95 344 PHE B O 1
ATOM 7020 N N . LYS B 1 345 ? 9.68 -80 -34.438 1 95.69 345 LYS B N 1
ATOM 7021 C CA . LYS B 1 345 ? 10.953 -80.188 -35.125 1 95.69 345 LYS B CA 1
ATOM 7022 C C . LYS B 1 345 ? 11.492 -81.625 -34.812 1 95.69 345 LYS B C 1
ATOM 7024 O O . LYS B 1 345 ? 11.828 -82.375 -35.75 1 95.69 345 LYS B O 1
ATOM 7029 N N . THR B 1 346 ? 11.5 -82 -33.594 1 96.44 346 THR B N 1
ATOM 7030 C CA . THR B 1 346 ? 12 -83.312 -33.156 1 96.44 346 THR B CA 1
ATOM 7031 C C . THR B 1 346 ? 11.148 -84.438 -33.75 1 96.44 346 THR B C 1
ATOM 7033 O O . THR B 1 346 ? 11.68 -85.375 -34.25 1 96.44 346 THR B O 1
ATOM 7036 N N . ASP B 1 347 ? 9.836 -84.125 -33.688 1 94.56 347 ASP B N 1
ATOM 7037 C CA . ASP B 1 347 ? 8.914 -85.125 -34.219 1 94.56 347 ASP B CA 1
ATOM 7038 C C . ASP B 1 347 ? 9.156 -85.312 -35.719 1 94.56 347 ASP B C 1
ATOM 7040 O O . ASP B 1 347 ? 9.164 -86.438 -36.188 1 94.56 347 ASP B O 1
ATOM 7044 N N . SER B 1 348 ? 9.383 -84.25 -36.438 1 95.06 348 SER B N 1
ATOM 7045 C CA . SER B 1 348 ? 9.609 -84.312 -37.875 1 95.06 348 SER B CA 1
ATOM 7046 C C . SER B 1 348 ? 10.875 -85.125 -38.188 1 95.06 348 SER B C 1
ATOM 7048 O O . SER B 1 348 ? 10.883 -85.938 -39.094 1 95.06 348 SER B O 1
ATOM 7050 N N . ILE B 1 349 ? 11.922 -84.938 -37.406 1 95.31 349 ILE B N 1
ATOM 7051 C CA . ILE B 1 349 ? 13.188 -85.625 -37.594 1 95.31 349 ILE B CA 1
ATOM 7052 C C . ILE B 1 349 ? 13.016 -87.125 -37.312 1 95.31 349 ILE B C 1
ATOM 7054 O O . ILE B 1 349 ? 13.461 -87.938 -38.094 1 95.31 349 ILE B O 1
ATOM 7058 N N . ASN B 1 350 ? 12.352 -87.438 -36.25 1 95.56 350 ASN B N 1
ATOM 7059 C CA . ASN B 1 350 ? 12.133 -88.812 -35.844 1 95.56 350 ASN B CA 1
ATOM 7060 C C . ASN B 1 350 ? 11.32 -89.562 -36.906 1 95.56 350 ASN B C 1
ATOM 7062 O O . ASN B 1 350 ? 11.641 -90.75 -37.25 1 95.56 350 ASN B O 1
ATOM 7066 N N . LEU B 1 351 ? 10.289 -88.875 -37.344 1 94.5 351 LEU B N 1
ATOM 7067 C CA . LEU B 1 351 ? 9.422 -89.5 -38.344 1 94.5 351 LEU B CA 1
ATOM 7068 C C . LEU B 1 351 ? 10.18 -89.75 -39.656 1 94.5 351 LEU B C 1
ATOM 7070 O O . LEU B 1 351 ? 10.008 -90.75 -40.312 1 94.5 351 LEU B O 1
ATOM 7074 N N . GLU B 1 352 ? 11.031 -88.812 -40.094 1 94.88 352 GLU B N 1
ATOM 7075 C CA . GLU B 1 352 ? 11.883 -89 -41.25 1 94.88 352 GLU B CA 1
ATOM 7076 C C . GLU B 1 352 ? 12.805 -90.188 -41.094 1 94.88 352 GLU B C 1
ATOM 7078 O O . GLU B 1 352 ? 12.875 -91 -42 1 94.88 352 GLU B O 1
ATOM 7083 N N . ASN B 1 353 ? 13.43 -90.312 -39.938 1 95.38 353 ASN B N 1
ATOM 7084 C CA . ASN B 1 353 ? 14.367 -91.438 -39.688 1 95.38 353 ASN B CA 1
ATOM 7085 C C . ASN B 1 353 ? 13.672 -92.75 -39.656 1 95.38 353 ASN B C 1
ATOM 7087 O O . ASN B 1 353 ? 14.188 -93.75 -40.219 1 95.38 353 ASN B O 1
ATOM 7091 N N . GLU B 1 354 ? 12.57 -92.75 -39 1 93.69 354 GLU B N 1
ATOM 7092 C CA . GLU B 1 354 ? 11.805 -94 -38.969 1 93.69 354 GLU B CA 1
ATOM 7093 C C . GLU B 1 354 ? 11.375 -94.438 -40.344 1 93.69 354 GLU B C 1
ATOM 7095 O O . GLU B 1 354 ? 11.438 -95.625 -40.656 1 93.69 354 GLU B O 1
ATOM 7100 N N . THR B 1 355 ? 11 -93.438 -41.125 1 93.69 355 THR B N 1
ATOM 7101 C CA . THR B 1 355 ? 10.555 -93.75 -42.469 1 93.69 355 THR B CA 1
ATOM 7102 C C . THR B 1 355 ? 11.727 -94.25 -43.344 1 93.69 355 THR B C 1
ATOM 7104 O O . THR B 1 355 ? 11.594 -95.188 -44.094 1 93.69 355 THR B O 1
ATOM 7107 N N . LEU B 1 356 ? 12.875 -93.688 -43.188 1 93.44 356 LEU B N 1
ATOM 7108 C CA . LEU B 1 356 ? 14.078 -94.062 -43.906 1 93.44 356 LEU B CA 1
ATOM 7109 C C . LEU B 1 356 ? 14.492 -95.5 -43.562 1 93.44 356 LEU B C 1
ATOM 7111 O O . LEU B 1 356 ? 14.836 -96.312 -44.438 1 93.44 356 LEU B O 1
ATOM 7115 N N . LYS B 1 357 ? 14.438 -95.812 -42.344 1 92.81 357 LYS B N 1
ATOM 7116 C CA . LYS B 1 357 ? 14.781 -97.188 -41.875 1 92.81 357 LYS B CA 1
ATOM 7117 C C . LYS B 1 357 ? 13.836 -98.25 -42.438 1 92.81 357 LYS B C 1
ATOM 7119 O O . LYS B 1 357 ? 14.281 -99.25 -42.938 1 92.81 357 LYS B O 1
ATOM 7124 N N . LEU B 1 358 ? 12.555 -97.875 -42.344 1 89.12 358 LEU B N 1
ATOM 7125 C CA . LEU B 1 358 ? 11.547 -98.75 -42.906 1 89.12 358 LEU B CA 1
ATOM 7126 C C . LEU B 1 358 ? 11.758 -99 -44.375 1 89.12 358 LEU B C 1
ATOM 7128 O O . LEU B 1 358 ? 11.672 -100.125 -44.875 1 89.12 358 LEU B O 1
ATOM 7132 N N . CYS B 1 359 ? 12.008 -97.938 -45.125 1 87.06 359 CYS B N 1
ATOM 7133 C CA . CYS B 1 359 ? 12.234 -98 -46.562 1 87.06 359 CYS B CA 1
ATOM 7134 C C . CYS B 1 359 ? 13.461 -98.812 -46.875 1 87.06 359 CYS B C 1
ATOM 7136 O O . CYS B 1 359 ? 13.414 -99.688 -47.75 1 87.06 359 CYS B O 1
ATOM 7138 N N . SER B 1 360 ? 14.523 -98.688 -46.156 1 90.31 360 SER B N 1
ATOM 7139 C CA . SER B 1 360 ? 15.758 -99.438 -46.375 1 90.31 360 SER B CA 1
ATOM 7140 C C . SER B 1 360 ? 15.57 -100.938 -46.125 1 90.31 360 SER B C 1
ATOM 7142 O O . SER B 1 360 ? 15.961 -101.75 -46.938 1 90.31 360 SER B O 1
ATOM 7144 N N . GLU B 1 361 ? 14.914 -101.25 -45.094 1 88.81 361 GLU B N 1
ATOM 7145 C CA . GLU B 1 361 ? 14.688 -102.625 -44.719 1 88.81 361 GLU B CA 1
ATOM 7146 C C . GLU B 1 361 ? 13.812 -103.375 -45.75 1 88.81 361 GLU B C 1
ATOM 7148 O O . GLU B 1 361 ? 14.086 -104.5 -46.094 1 88.81 361 GLU B O 1
ATOM 7153 N N . ASN B 1 362 ? 12.875 -102.625 -46.219 1 88.12 362 ASN B N 1
ATOM 7154 C CA . ASN B 1 362 ? 11.93 -103.25 -47.125 1 88.12 362 ASN B CA 1
ATOM 7155 C C . ASN B 1 362 ? 12.469 -103.312 -48.562 1 88.12 362 ASN B C 1
ATOM 7157 O O . ASN B 1 362 ? 12.164 -104.25 -49.312 1 88.12 362 ASN B O 1
ATOM 7161 N N . SER B 1 363 ? 13.273 -102.25 -48.875 1 87.38 363 SER B N 1
ATOM 7162 C CA . SER B 1 363 ? 13.922 -102.25 -50.188 1 87.38 363 SER B CA 1
ATOM 7163 C C . SER B 1 363 ? 14.828 -103.5 -50.375 1 87.38 363 SER B C 1
ATOM 7165 O O . SER B 1 363 ? 14.812 -104.125 -51.406 1 87.38 363 SER B O 1
ATOM 7167 N N . ASP B 1 364 ? 15.531 -103.875 -49.344 1 87.31 364 ASP B N 1
ATOM 7168 C CA . ASP B 1 364 ? 16.406 -105.062 -49.375 1 87.31 364 ASP B CA 1
ATOM 7169 C C . ASP B 1 364 ? 15.602 -106.312 -49.5 1 87.31 364 ASP B C 1
ATOM 7171 O O . ASP B 1 364 ? 15.961 -107.188 -50.312 1 87.31 364 ASP B O 1
ATOM 7175 N N . LYS B 1 365 ? 14.578 -106.375 -48.844 1 86 365 LYS B N 1
ATOM 7176 C CA . LYS B 1 365 ? 13.719 -107.562 -48.875 1 86 365 LYS B CA 1
ATOM 7177 C C . LYS B 1 365 ? 13.086 -107.75 -50.281 1 86 365 LYS B C 1
ATOM 7179 O O . LYS B 1 365 ? 12.984 -108.812 -50.781 1 86 365 LYS B O 1
ATOM 7184 N N . LEU B 1 366 ? 12.75 -106.562 -50.812 1 83.81 366 LEU B N 1
ATOM 7185 C CA . LEU B 1 366 ? 12.133 -106.562 -52.125 1 83.81 366 LEU B CA 1
ATOM 7186 C C . LEU B 1 366 ? 13.125 -107 -53.188 1 83.81 366 LEU B C 1
ATOM 7188 O O . LEU B 1 366 ? 12.797 -107.875 -54.062 1 83.81 366 LEU B O 1
ATOM 7192 N N . LYS B 1 367 ? 14.398 -106.688 -53.156 1 86.12 367 LYS B N 1
ATOM 7193 C CA . LYS B 1 367 ? 15.438 -107.062 -54.094 1 86.12 367 LYS B CA 1
ATOM 7194 C C . LYS B 1 367 ? 15.711 -108.562 -54.062 1 86.12 367 LYS B C 1
ATOM 7196 O O . LYS B 1 367 ? 15.805 -109.188 -55.094 1 86.12 367 LYS B O 1
ATOM 7201 N N . GLU B 1 368 ? 15.695 -108.938 -52.875 1 86.81 368 GLU B N 1
ATOM 7202 C CA . GLU B 1 368 ? 15.93 -110.375 -52.719 1 86.81 368 GLU B CA 1
ATOM 7203 C C . GLU B 1 368 ? 14.781 -111.188 -53.281 1 86.81 368 GLU B C 1
ATOM 7205 O O . GLU B 1 368 ? 15.008 -112.25 -53.938 1 86.81 368 GLU B O 1
ATOM 7210 N N . ALA B 1 369 ? 13.617 -110.688 -52.969 1 82.75 369 ALA B N 1
ATOM 7211 C CA . ALA B 1 369 ? 12.438 -111.375 -53.469 1 82.75 369 ALA B CA 1
ATOM 7212 C C . ALA B 1 369 ? 12.375 -111.375 -55 1 82.75 369 ALA B C 1
ATOM 7214 O O . ALA B 1 369 ? 12.008 -112.375 -55.625 1 82.75 369 ALA B O 1
ATOM 7215 N N . ILE B 1 370 ? 12.773 -110.312 -55.625 1 81.31 370 ILE B N 1
ATOM 7216 C CA . ILE B 1 370 ? 12.797 -110.188 -57.062 1 81.31 370 ILE B CA 1
ATOM 7217 C C . ILE B 1 370 ? 13.805 -111.188 -57.688 1 81.31 370 ILE B C 1
ATOM 7219 O O . ILE B 1 370 ? 13.5 -111.875 -58.625 1 81.31 370 ILE B O 1
ATOM 7223 N N . ASP B 1 371 ? 14.953 -111.375 -57.062 1 84.5 371 ASP B N 1
ATOM 7224 C CA . ASP B 1 371 ? 15.992 -112.25 -57.531 1 84.5 371 ASP B CA 1
ATOM 7225 C C . ASP B 1 371 ? 15.523 -113.688 -57.5 1 84.5 371 ASP B C 1
ATOM 7227 O O . ASP B 1 371 ? 15.719 -114.438 -58.438 1 84.5 371 ASP B O 1
ATOM 7231 N N . LYS B 1 372 ? 14.883 -114 -56.5 1 82.88 372 LYS B N 1
ATOM 7232 C CA . LYS B 1 372 ? 14.406 -115.375 -56.312 1 82.88 372 LYS B CA 1
ATOM 7233 C C . LYS B 1 372 ? 13.25 -115.688 -57.25 1 82.88 372 LYS B C 1
ATOM 7235 O O . LYS B 1 372 ? 13.156 -116.812 -57.781 1 82.88 372 LYS B O 1
ATOM 7240 N N . SER B 1 373 ? 12.43 -114.688 -57.469 1 80.69 373 SER B N 1
ATOM 7241 C CA . SER B 1 373 ? 11.258 -114.875 -58.312 1 80.69 373 SER B CA 1
ATOM 7242 C C . SER B 1 373 ? 11.648 -114.938 -59.781 1 80.69 373 SER B C 1
ATOM 7244 O O . SER B 1 373 ? 10.961 -115.625 -60.594 1 80.69 373 SER B O 1
ATOM 7246 N N . ALA B 1 374 ? 12.773 -114.5 -60.188 1 81.44 374 ALA B N 1
ATOM 7247 C CA . ALA B 1 374 ? 13.258 -114.5 -61.562 1 81.44 374 ALA B CA 1
ATOM 7248 C C . ALA B 1 374 ? 13.508 -115.938 -62.031 1 81.44 374 ALA B C 1
ATOM 7250 O O . ALA B 1 374 ? 13.469 -116.25 -63.219 1 81.44 374 ALA B O 1
ATOM 7251 N N . LYS B 1 375 ? 13.578 -116.812 -61.156 1 82.44 375 LYS B N 1
ATOM 7252 C CA . LYS B 1 375 ? 13.828 -118.25 -61.438 1 82.44 375 LYS B CA 1
ATOM 7253 C C . LYS B 1 375 ? 12.578 -118.938 -62 1 82.44 375 LYS B C 1
ATOM 7255 O O . LYS B 1 375 ? 12.648 -120 -62.594 1 82.44 375 LYS B O 1
ATOM 7260 N N . VAL B 1 376 ? 11.547 -118.188 -61.781 1 79.75 376 VAL B N 1
ATOM 7261 C CA . VAL B 1 376 ? 10.289 -118.688 -62.281 1 79.75 376 VAL B CA 1
ATOM 7262 C C . VAL B 1 376 ? 10.367 -118.875 -63.812 1 79.75 376 VAL B C 1
ATOM 7264 O O . VAL B 1 376 ? 9.758 -119.812 -64.375 1 79.75 376 VAL B O 1
ATOM 7267 N N . ASN B 1 377 ? 11.148 -118.188 -64.5 1 82.12 377 ASN B N 1
ATOM 7268 C CA . ASN B 1 377 ? 11.336 -118.312 -65.938 1 82.12 377 ASN B CA 1
ATOM 7269 C C . ASN B 1 377 ? 12.031 -119.562 -66.312 1 82.12 377 ASN B C 1
ATOM 7271 O O . ASN B 1 377 ? 11.805 -120.125 -67.375 1 82.12 377 ASN B O 1
ATOM 7275 N N . GLU B 1 378 ? 12.781 -120.188 -65.5 1 87.88 378 GLU B N 1
ATOM 7276 C CA . GLU B 1 378 ? 13.469 -121.438 -65.688 1 87.88 378 GLU B CA 1
ATOM 7277 C C . GLU B 1 378 ? 12.477 -122.625 -65.75 1 87.88 378 GLU B C 1
ATOM 7279 O O . GLU B 1 378 ? 12.734 -123.625 -66.438 1 87.88 378 GLU B O 1
ATOM 7284 N N . ILE B 1 379 ? 11.406 -122.25 -65.125 1 87.56 379 ILE B N 1
ATOM 7285 C CA . ILE B 1 379 ? 10.383 -123.312 -65.062 1 87.56 379 ILE B CA 1
ATOM 7286 C C . ILE B 1 379 ? 9.82 -123.5 -66.5 1 87.56 379 ILE B C 1
ATOM 7288 O O . ILE B 1 379 ? 9.625 -124.625 -66.938 1 87.56 379 ILE B O 1
ATOM 7292 N N . SER B 1 380 ? 9.633 -122.438 -67.188 1 84.31 380 SER B N 1
ATOM 7293 C CA . SER B 1 380 ? 9.102 -122.562 -68.562 1 84.31 380 SER B CA 1
ATOM 7294 C C . SER B 1 380 ? 10.016 -123.375 -69.438 1 84.31 380 SER B C 1
ATOM 7296 O O . SER B 1 380 ? 9.547 -124.188 -70.188 1 84.31 380 SER B O 1
ATOM 7298 N N . ASN B 1 381 ? 11.25 -123.25 -69.312 1 89.38 381 ASN B N 1
ATOM 7299 C CA . ASN B 1 381 ? 12.211 -124 -70.125 1 89.38 381 ASN B CA 1
ATOM 7300 C C . ASN B 1 381 ? 12.188 -125.5 -69.75 1 89.38 381 ASN B C 1
ATOM 7302 O O . ASN B 1 381 ? 12.25 -126.375 -70.688 1 89.38 381 ASN B O 1
ATOM 7306 N N . LEU B 1 382 ? 12.125 -125.625 -68.562 1 92.62 382 LEU B N 1
ATOM 7307 C CA . LEU B 1 382 ? 12.125 -127.062 -68.125 1 92.62 382 LEU B CA 1
ATOM 7308 C C . LEU B 1 382 ? 10.836 -127.75 -68.562 1 92.62 382 LEU B C 1
ATOM 7310 O O . LEU B 1 382 ? 10.844 -129 -68.812 1 92.62 382 LEU B O 1
ATOM 7314 N N . LEU B 1 383 ? 9.82 -126.938 -68.625 1 92.94 383 LEU B N 1
ATOM 7315 C CA . LEU B 1 383 ? 8.547 -127.5 -69.062 1 92.94 383 LEU B CA 1
ATOM 7316 C C . LEU B 1 383 ? 8.594 -127.875 -70.562 1 92.94 383 LEU B C 1
ATOM 7318 O O . LEU B 1 383 ? 8.016 -128.875 -71 1 92.94 383 LEU B O 1
ATOM 7322 N N . ASP B 1 384 ? 9.328 -127.188 -71.25 1 91.12 384 ASP B N 1
ATOM 7323 C CA . ASP B 1 384 ? 9.562 -127.5 -72.625 1 91.12 384 ASP B CA 1
ATOM 7324 C C . ASP B 1 384 ? 10.32 -128.875 -72.75 1 91.12 384 ASP B C 1
ATOM 7326 O O . ASP B 1 384 ? 10 -129.625 -73.625 1 91.12 384 ASP B O 1
ATOM 7330 N N . ALA B 1 385 ? 11.211 -129 -71.938 1 92.94 385 ALA B N 1
ATOM 7331 C CA . ALA B 1 385 ? 11.969 -130.25 -71.938 1 92.94 385 ALA B CA 1
ATOM 7332 C C . ALA B 1 385 ? 11.062 -131.375 -71.625 1 92.94 385 ALA B C 1
ATOM 7334 O O . ALA B 1 385 ? 11.156 -132.5 -72.25 1 92.94 385 ALA B O 1
ATOM 7335 N N . ILE B 1 386 ? 10.203 -131.25 -70.75 1 92.94 386 ILE B N 1
ATOM 7336 C CA . ILE B 1 386 ? 9.281 -132.25 -70.375 1 92.94 386 ILE B CA 1
ATOM 7337 C C . ILE B 1 386 ? 8.328 -132.5 -71.562 1 92.94 386 ILE B C 1
ATOM 7339 O O . ILE B 1 386 ? 8.023 -133.75 -71.812 1 92.94 386 ILE B O 1
ATOM 7343 N N . SER B 1 387 ? 7.895 -131.625 -72.188 1 92.88 387 SER B N 1
ATOM 7344 C CA . SER B 1 387 ? 7.027 -131.75 -73.312 1 92.88 387 SER B CA 1
ATOM 7345 C C . SER B 1 387 ? 7.734 -132.5 -74.438 1 92.88 387 SER B C 1
ATOM 7347 O O . SER B 1 387 ? 7.141 -133.375 -75.125 1 92.88 387 SER B O 1
ATOM 7349 N N . ASP B 1 388 ? 8.922 -132.25 -74.625 1 93.62 388 ASP B N 1
ATOM 7350 C CA . ASP B 1 388 ? 9.727 -133 -75.625 1 93.62 388 ASP B CA 1
ATOM 7351 C C . ASP B 1 388 ? 9.883 -134.375 -75.25 1 93.62 388 ASP B C 1
ATOM 7353 O O . ASP B 1 388 ? 9.758 -135.25 -76.125 1 93.62 388 ASP B O 1
ATOM 7357 N N . ILE B 1 389 ? 10.117 -134.5 -74.062 1 93.56 389 ILE B N 1
ATOM 7358 C CA . ILE B 1 389 ? 10.281 -135.875 -73.562 1 93.56 389 ILE B CA 1
ATOM 7359 C C . ILE B 1 389 ? 8.977 -136.625 -73.75 1 93.56 389 ILE B C 1
ATOM 7361 O O . ILE B 1 389 ? 9 -137.875 -74.188 1 93.56 389 ILE B O 1
ATOM 7365 N N . SER B 1 390 ? 7.922 -136.125 -73.5 1 93.94 390 SER B N 1
ATOM 7366 C CA . SER B 1 390 ? 6.613 -136.75 -73.688 1 93.94 390 SER B CA 1
ATOM 7367 C C . SER B 1 390 ? 6.312 -137 -75.125 1 93.94 390 SER B C 1
ATOM 7369 O O . SER B 1 390 ? 5.77 -138 -75.5 1 93.94 390 SER B O 1
ATOM 7371 N N . SER B 1 391 ? 6.695 -136.25 -76 1 93.38 391 SER B N 1
ATOM 7372 C CA . SER B 1 391 ? 6.508 -136.5 -77.438 1 93.38 391 SER B CA 1
ATOM 7373 C C . SER B 1 391 ? 7.375 -137.625 -78 1 93.38 391 SER B C 1
ATOM 7375 O O . SER B 1 391 ? 6.922 -138.375 -78.812 1 93.38 391 SER B O 1
ATOM 7377 N N . GLN B 1 392 ? 8.477 -137.625 -77.5 1 94.12 392 GLN B N 1
ATOM 7378 C CA . GLN B 1 392 ? 9.398 -138.625 -77.875 1 94.12 392 GLN B CA 1
ATOM 7379 C C . GLN B 1 392 ? 8.938 -140 -77.375 1 94.12 392 GLN B C 1
ATOM 7381 O O . GLN B 1 392 ? 9.039 -141 -78.062 1 94.12 392 GLN B O 1
ATOM 7386 N N . THR B 1 393 ? 8.5 -139.875 -76.188 1 91.06 393 THR B N 1
ATOM 7387 C CA . THR B 1 393 ? 7.965 -141.125 -75.562 1 91.06 393 THR B CA 1
ATOM 7388 C C . THR B 1 393 ? 6.73 -141.5 -76.375 1 91.06 393 THR B C 1
ATOM 7390 O O . THR B 1 393 ? 6.562 -142.75 -76.625 1 91.06 393 THR B O 1
ATOM 7393 N N . ASN B 1 394 ? 5.941 -140.75 -76.75 1 92.12 394 ASN B N 1
ATOM 7394 C CA . ASN B 1 394 ? 4.77 -141 -77.625 1 92.12 394 ASN B CA 1
ATOM 7395 C C . ASN B 1 394 ? 5.168 -141.625 -78.938 1 92.12 394 ASN B C 1
ATOM 7397 O O . ASN B 1 394 ? 4.574 -142.5 -79.438 1 92.12 394 ASN B O 1
ATOM 7401 N N . LEU B 1 395 ? 6.18 -141.125 -79.562 1 92.62 395 LEU B N 1
ATOM 7402 C CA . LEU B 1 395 ? 6.676 -141.625 -80.812 1 92.62 395 LEU B CA 1
ATOM 7403 C C . LEU B 1 395 ? 7.277 -143 -80.688 1 92.62 395 LEU B C 1
ATOM 7405 O O . LEU B 1 395 ? 7.074 -143.875 -81.562 1 92.62 395 LEU B O 1
ATOM 7409 N N . LEU B 1 396 ? 7.961 -143.125 -79.688 1 92.19 396 LEU B N 1
ATOM 7410 C CA . LEU B 1 396 ? 8.555 -144.5 -79.375 1 92.19 396 LEU B CA 1
ATOM 7411 C C . LEU B 1 396 ? 7.477 -145.5 -79.125 1 92.19 396 LEU B C 1
ATOM 7413 O O . LEU B 1 396 ? 7.613 -146.625 -79.562 1 92.19 396 LEU B O 1
ATOM 7417 N N . SER B 1 397 ? 6.414 -145 -78.562 1 89.38 397 SER B N 1
ATOM 7418 C CA . SER B 1 397 ? 5.289 -145.875 -78.312 1 89.38 397 SER B CA 1
ATOM 7419 C C . SER B 1 397 ? 4.566 -146.25 -79.562 1 89.38 397 SER B C 1
ATOM 7421 O O . SER B 1 397 ? 4.125 -147.5 -79.75 1 89.38 397 SER B O 1
ATOM 7423 N N . LEU B 1 398 ? 4.512 -145.5 -80.5 1 90 398 LEU B N 1
ATOM 7424 C CA . LEU B 1 398 ? 3.939 -145.75 -81.812 1 90 398 LEU B CA 1
ATOM 7425 C C . LEU B 1 398 ? 4.801 -146.75 -82.625 1 90 398 LEU B C 1
ATOM 7427 O O . LEU B 1 398 ? 4.281 -147.75 -83.188 1 90 398 LEU B O 1
ATOM 7431 N N . ASN B 1 399 ? 5.977 -146.625 -82.5 1 86.5 399 ASN B N 1
ATOM 7432 C CA . ASN B 1 399 ? 6.898 -147.5 -83.125 1 86.5 399 ASN B CA 1
ATOM 7433 C C . ASN B 1 399 ? 6.82 -148.875 -82.5 1 86.5 399 ASN B C 1
ATOM 7435 O O . ASN B 1 399 ? 6.895 -149.875 -83.25 1 86.5 399 ASN B O 1
ATOM 7439 N N . ALA B 1 400 ? 6.695 -148.75 -81.25 1 84.19 400 ALA B N 1
ATOM 7440 C CA . ALA B 1 400 ? 6.551 -150.125 -80.5 1 84.19 400 ALA B CA 1
ATOM 7441 C C . ALA B 1 400 ? 5.242 -150.75 -80.875 1 84.19 400 ALA B C 1
ATOM 7443 O O . ALA B 1 400 ? 5.188 -152 -81 1 84.19 400 ALA B O 1
ATOM 7444 N N . SER B 1 401 ? 4.211 -150.125 -81.125 1 88.12 401 SER B N 1
ATOM 7445 C CA . SER B 1 401 ? 2.928 -150.625 -81.562 1 88.12 401 SER B CA 1
ATOM 7446 C C . SER B 1 401 ? 3.008 -151.25 -83 1 88.12 401 SER B C 1
ATOM 7448 O O . SER B 1 401 ? 2.42 -152.25 -83.25 1 88.12 401 SER B O 1
ATOM 7450 N N . ILE B 1 402 ? 3.736 -150.75 -83.75 1 82.62 402 ILE B N 1
ATOM 7451 C CA . ILE B 1 402 ? 3.914 -151.125 -85.125 1 82.62 402 ILE B CA 1
ATOM 7452 C C . ILE B 1 402 ? 4.715 -152.5 -85.125 1 82.62 402 ILE B C 1
ATOM 7454 O O . ILE B 1 402 ? 4.359 -153.375 -85.875 1 82.62 402 ILE B O 1
ATOM 7458 N N . GLU B 1 403 ? 5.758 -152.375 -84.438 1 78.69 403 GLU B N 1
ATOM 7459 C CA . GLU B 1 403 ? 6.609 -153.625 -84.375 1 78.69 403 GLU B CA 1
ATOM 7460 C C . GLU B 1 403 ? 5.863 -154.75 -83.75 1 78.69 403 GLU B C 1
ATOM 7462 O O . GLU B 1 403 ? 6.043 -155.875 -84.125 1 78.69 403 GLU B O 1
ATOM 7467 N N . ALA B 1 404 ? 4.988 -154.5 -82.75 1 83.88 404 ALA B N 1
ATOM 7468 C CA . ALA B 1 404 ? 4.164 -155.5 -82.125 1 83.88 404 ALA B CA 1
ATOM 7469 C C . ALA B 1 404 ? 3.17 -156.125 -83.125 1 83.88 404 ALA B C 1
ATOM 7471 O O . ALA B 1 404 ? 2.918 -157.25 -83.125 1 83.88 404 ALA B O 1
ATOM 7472 N N . ALA B 1 405 ? 2.684 -155.375 -84 1 82.38 405 ALA B N 1
ATOM 7473 C CA . ALA B 1 405 ? 1.769 -155.875 -85.062 1 82.38 405 ALA B CA 1
ATOM 7474 C C . ALA B 1 405 ? 2.492 -156.75 -86.062 1 82.38 405 ALA B C 1
ATOM 7476 O O . ALA B 1 405 ? 1.945 -157.75 -86.5 1 82.38 405 ALA B O 1
ATOM 7477 N N . ARG B 1 406 ? 3.607 -156.5 -86.375 1 79.31 406 ARG B N 1
ATOM 7478 C CA . ARG B 1 406 ? 4.43 -157.125 -87.375 1 79.31 406 ARG B CA 1
ATOM 7479 C C . ARG B 1 406 ? 4.816 -158.625 -86.812 1 79.31 406 ARG B C 1
ATOM 7481 O O . ARG B 1 406 ? 4.969 -159.5 -87.625 1 79.31 406 ARG B O 1
ATOM 7488 N N . ALA B 1 407 ? 4.953 -158.625 -85.562 1 79.94 407 ALA B N 1
ATOM 7489 C CA . ALA B 1 407 ? 5.395 -159.875 -84.938 1 79.94 407 ALA B CA 1
ATOM 7490 C C . ALA B 1 407 ? 4.227 -160.875 -84.75 1 79.94 407 ALA B C 1
ATOM 7492 O O . ALA B 1 407 ? 4.418 -162 -84.312 1 79.94 407 ALA B O 1
ATOM 7493 N N . GLY B 1 408 ? 2.955 -160.5 -85.062 1 78.62 408 GLY B N 1
ATOM 7494 C CA . GLY B 1 408 ? 1.777 -161.375 -85.062 1 78.62 408 GLY B CA 1
ATOM 7495 C C . GLY B 1 408 ? 1.336 -161.875 -83.688 1 78.62 408 GLY B C 1
ATOM 7496 O O . GLY B 1 408 ? 1.144 -161 -82.812 1 78.62 408 GLY B O 1
ATOM 7497 N N . GLU B 1 409 ? 1.36 -163.25 -83.438 1 77.69 409 GLU B N 1
ATOM 7498 C CA . GLU B 1 409 ? 0.843 -163.875 -82.188 1 77.69 409 GLU B CA 1
ATOM 7499 C C . GLU B 1 409 ? 1.818 -163.625 -81.062 1 77.69 409 GLU B C 1
ATOM 7501 O O . GLU B 1 409 ? 1.403 -163.5 -79.875 1 77.69 409 GLU B O 1
ATOM 7506 N N . SER B 1 410 ? 3.088 -163.375 -81.312 1 77.75 410 SER B N 1
ATOM 7507 C CA . SER B 1 410 ? 4.129 -163.25 -80.312 1 77.75 410 SER B CA 1
ATOM 7508 C C . SER B 1 410 ? 4.207 -161.875 -79.812 1 77.75 410 SER B C 1
ATOM 7510 O O . SER B 1 410 ? 4.824 -161.5 -78.812 1 77.75 410 SER B O 1
ATOM 7512 N N . GLY B 1 411 ? 3.35 -160.875 -80.438 1 79.5 411 GLY B N 1
ATOM 7513 C CA . GLY B 1 411 ? 3.457 -159.5 -80.188 1 79.5 411 GLY B CA 1
ATOM 7514 C C . GLY B 1 411 ? 2.27 -159 -79.375 1 79.5 411 GLY B C 1
ATOM 7515 O O . GLY B 1 411 ? 2.217 -157.75 -79.062 1 79.5 411 GLY B O 1
ATOM 7516 N N . LYS B 1 412 ? 1.387 -159.75 -79.062 1 85.12 412 LYS B N 1
ATOM 7517 C CA . LYS B 1 412 ? 0.172 -159.25 -78.375 1 85.12 412 LYS B CA 1
ATOM 7518 C C . LYS B 1 412 ? 0.491 -158.625 -77.062 1 85.12 412 LYS B C 1
ATOM 7520 O O . LYS B 1 412 ? -0.08 -157.625 -76.688 1 85.12 412 LYS B O 1
ATOM 7525 N N . GLY B 1 413 ? 1.405 -159.125 -76.312 1 82.25 413 GLY B N 1
ATOM 7526 C CA . GLY B 1 413 ? 1.804 -158.625 -75 1 82.25 413 GLY B CA 1
ATOM 7527 C C . GLY B 1 413 ? 2.49 -157.25 -75.125 1 82.25 413 GLY B C 1
ATOM 7528 O O . GLY B 1 413 ? 2.217 -156.375 -74.375 1 82.25 413 GLY B O 1
ATOM 7529 N N . PHE B 1 414 ? 3.217 -157 -76.312 1 83.75 414 PHE B N 1
ATOM 7530 C CA . PHE B 1 414 ? 3.938 -155.75 -76.562 1 83.75 414 PHE B CA 1
ATOM 7531 C C . PHE B 1 414 ? 2.98 -154.625 -77 1 83.75 414 PHE B C 1
ATOM 7533 O O . PHE B 1 414 ? 3.174 -153.5 -76.688 1 83.75 414 PHE B O 1
ATOM 7540 N N . ALA B 1 415 ? 1.924 -155.125 -77.688 1 86.19 415 ALA B N 1
ATOM 7541 C CA . ALA B 1 415 ? 0.927 -154.125 -78.125 1 86.19 415 ALA B CA 1
ATOM 7542 C C . ALA B 1 415 ? 0.188 -153.5 -77 1 86.19 415 ALA B C 1
ATOM 7544 O O . ALA B 1 415 ? -0.088 -152.25 -77 1 86.19 415 ALA B O 1
ATOM 7545 N N . VAL B 1 416 ? 0.074 -154.25 -75.875 1 89.5 416 VAL B N 1
ATOM 7546 C CA . VAL B 1 416 ? -0.609 -153.75 -74.688 1 89.5 416 VAL B CA 1
ATOM 7547 C C . VAL B 1 416 ? 0.303 -152.75 -73.938 1 89.5 416 VAL B C 1
ATOM 7549 O O . VAL B 1 416 ? -0.13 -151.625 -73.5 1 89.5 416 VAL B O 1
ATOM 7552 N N . VAL B 1 417 ? 1.549 -153.125 -73.875 1 89.31 417 VAL B N 1
ATOM 7553 C CA . VAL B 1 417 ? 2.527 -152.25 -73.25 1 89.31 417 VAL B CA 1
ATOM 7554 C C . VAL B 1 417 ? 2.723 -150.875 -74 1 89.31 417 VAL B C 1
ATOM 7556 O O . VAL B 1 417 ? 2.756 -149.875 -73.438 1 89.31 417 VAL B O 1
ATOM 7559 N N . ALA B 1 418 ? 2.756 -151 -75.312 1 87.5 418 ALA B N 1
ATOM 7560 C CA . ALA B 1 418 ? 2.932 -149.875 -76.188 1 87.5 418 ALA B CA 1
ATOM 7561 C C . ALA B 1 418 ? 1.732 -148.875 -76.062 1 87.5 418 ALA B C 1
ATOM 7563 O O . ALA B 1 418 ? 1.895 -147.625 -76.062 1 87.5 418 ALA B O 1
ATOM 7564 N N . ALA B 1 419 ? 0.541 -149.5 -75.875 1 89.56 419 ALA B N 1
ATOM 7565 C CA . ALA B 1 419 ? -0.674 -148.75 -75.812 1 89.56 419 ALA B CA 1
ATOM 7566 C C . ALA B 1 419 ? -0.734 -148 -74.5 1 89.56 419 ALA B C 1
ATOM 7568 O O . ALA B 1 419 ? -1.187 -146.75 -74.438 1 89.56 419 ALA B O 1
ATOM 7569 N N . GLU B 1 420 ? -0.163 -148.625 -73.5 1 93.25 420 GLU B N 1
ATOM 7570 C CA . GLU B 1 420 ? -0.166 -148 -72.188 1 93.25 420 GLU B CA 1
ATOM 7571 C C . GLU B 1 420 ? 0.868 -146.875 -72.062 1 93.25 420 GLU B C 1
ATOM 7573 O O . GLU B 1 420 ? 0.611 -145.75 -71.5 1 93.25 420 GLU B O 1
ATOM 7578 N N . ILE B 1 421 ? 1.955 -147 -72.688 1 91.94 421 ILE B N 1
ATOM 7579 C CA . ILE B 1 421 ? 2.994 -146 -72.688 1 91.94 421 ILE B CA 1
ATOM 7580 C C . ILE B 1 421 ? 2.506 -144.75 -73.5 1 91.94 421 ILE B C 1
ATOM 7582 O O . ILE B 1 421 ? 2.768 -143.625 -73.188 1 91.94 421 ILE B O 1
ATOM 7586 N N . LYS B 1 422 ? 1.808 -145.125 -74.562 1 92.88 422 LYS B N 1
ATOM 7587 C CA . LYS B 1 422 ?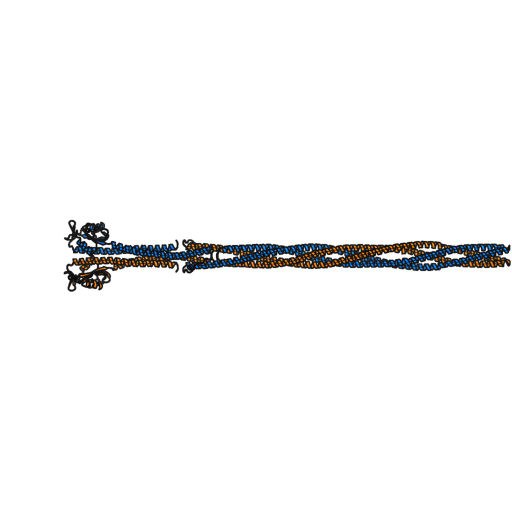 1.229 -144 -75.375 1 92.88 422 LYS B CA 1
ATOM 7588 C C . LYS B 1 422 ? 0.253 -143.25 -74.562 1 92.88 422 LYS B C 1
ATOM 7590 O O . LYS B 1 422 ? 0.309 -142 -74.562 1 92.88 422 LYS B O 1
ATOM 7595 N N . LYS B 1 423 ? -0.528 -143.875 -73.812 1 93.94 423 LYS B N 1
ATOM 7596 C CA . LYS B 1 423 ? -1.505 -143.125 -72.938 1 93.94 423 LYS B CA 1
ATOM 7597 C C . LYS B 1 423 ? -0.815 -142.25 -71.875 1 93.94 423 LYS B C 1
ATOM 7599 O O . LYS B 1 423 ? -1.222 -141.125 -71.625 1 93.94 423 LYS B O 1
ATOM 7604 N N . LEU B 1 424 ? 0.244 -142.75 -71.375 1 92.88 424 LEU B N 1
ATOM 7605 C CA . LEU B 1 424 ? 0.991 -142 -70.312 1 92.88 424 LEU B CA 1
ATOM 7606 C C . LEU B 1 424 ? 1.729 -140.875 -70.938 1 92.88 424 LEU B C 1
ATOM 7608 O O . LEU B 1 424 ? 1.822 -139.75 -70.25 1 92.88 424 LEU B O 1
ATOM 7612 N N . ALA B 1 425 ? 2.211 -141 -72.062 1 92.69 425 ALA B N 1
ATOM 7613 C CA . ALA B 1 425 ? 2.877 -139.875 -72.75 1 92.69 425 ALA B CA 1
ATOM 7614 C C . ALA B 1 425 ? 1.892 -138.75 -73.062 1 92.69 425 ALA B C 1
ATOM 7616 O O . ALA B 1 425 ? 2.209 -137.5 -72.875 1 92.69 425 ALA B O 1
ATOM 7617 N N . GLU B 1 426 ? 0.673 -139.125 -73.438 1 93.38 426 GLU B N 1
ATOM 7618 C CA . GLU B 1 426 ? -0.365 -138.125 -73.75 1 93.38 426 GLU B CA 1
ATOM 7619 C C . GLU B 1 426 ? -0.825 -137.375 -72.438 1 93.38 426 GLU B C 1
ATOM 7621 O O . GLU B 1 426 ? -1.045 -136.25 -72.438 1 93.38 426 GLU B O 1
ATOM 7626 N N . GLU B 1 427 ? -0.854 -138.125 -71.438 1 93.38 427 GLU B N 1
ATOM 7627 C CA . GLU B 1 427 ? -1.23 -137.5 -70.125 1 93.38 427 GLU B CA 1
ATOM 7628 C C . GLU B 1 427 ? -0.145 -136.625 -69.625 1 93.38 427 GLU B C 1
ATOM 7630 O O . GLU B 1 427 ? -0.446 -135.5 -69.062 1 93.38 427 GLU B O 1
ATOM 7635 N N . SER B 1 428 ? 1.048 -136.875 -69.812 1 93.12 428 SER B N 1
ATOM 7636 C CA . SER B 1 428 ? 2.168 -136.125 -69.375 1 93.12 428 SER B CA 1
ATOM 7637 C C . SER B 1 428 ? 2.184 -134.75 -70.188 1 93.12 428 SER B C 1
ATOM 7639 O O . SER B 1 428 ? 2.41 -133.75 -69.625 1 93.12 428 SER B O 1
ATOM 7641 N N . ASP B 1 429 ? 1.844 -134.875 -71.438 1 92.19 429 ASP B N 1
ATOM 7642 C CA . ASP B 1 429 ? 1.808 -133.75 -72.312 1 92.19 429 ASP B CA 1
ATOM 7643 C C . ASP B 1 429 ? 0.686 -132.75 -71.875 1 92.19 429 ASP B C 1
ATOM 7645 O O . ASP B 1 429 ? 0.882 -131.5 -71.812 1 92.19 429 ASP B O 1
ATOM 7649 N N . MET B 1 430 ? -0.403 -133.375 -71.5 1 94 430 MET B N 1
ATOM 7650 C CA . MET B 1 430 ? -1.543 -132.5 -71.062 1 94 430 MET B CA 1
ATOM 7651 C C . MET B 1 430 ? -1.259 -131.875 -69.75 1 94 430 MET B C 1
ATOM 7653 O O . MET B 1 430 ? -1.581 -130.625 -69.562 1 94 430 MET B O 1
ATOM 7657 N N . THR B 1 431 ? -0.601 -132.5 -68.875 1 93.06 431 THR B N 1
ATOM 7658 C CA . THR B 1 431 ? -0.249 -132 -67.562 1 93.06 431 THR B CA 1
ATOM 7659 C C . THR B 1 431 ? 0.803 -130.875 -67.75 1 93.06 431 THR B C 1
ATOM 7661 O O 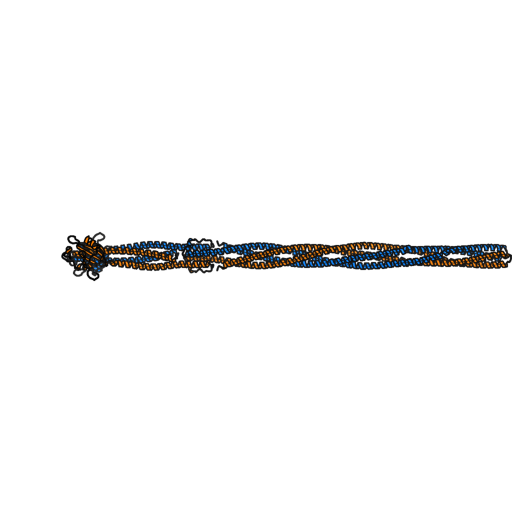. THR B 1 431 ? 0.725 -129.875 -67.062 1 93.06 431 THR B O 1
ATOM 7664 N N . THR B 1 432 ? 1.712 -131 -68.625 1 93.5 432 THR B N 1
ATOM 7665 C CA . THR B 1 432 ? 2.752 -130 -68.875 1 93.5 432 THR B CA 1
ATOM 7666 C C . THR B 1 432 ? 2.152 -128.75 -69.375 1 93.5 432 THR B C 1
ATOM 7668 O O . THR B 1 432 ? 2.547 -127.625 -69 1 93.5 432 THR B O 1
ATOM 7671 N N . LYS B 1 433 ? 1.155 -129 -70.25 1 93.31 433 LYS B N 1
ATOM 7672 C CA . LYS B 1 433 ? 0.483 -127.875 -70.812 1 93.31 433 LYS B CA 1
ATOM 7673 C C . LYS B 1 433 ? -0.263 -127.125 -69.75 1 93.31 433 LYS B C 1
ATOM 7675 O O . LYS B 1 433 ? -0.252 -125.875 -69.75 1 93.31 433 LYS B O 1
ATOM 7680 N N . ARG B 1 434 ? -0.784 -127.75 -68.875 1 92.56 434 ARG B N 1
ATOM 7681 C CA . ARG B 1 434 ? -1.478 -127.125 -67.75 1 92.56 434 ARG B CA 1
ATOM 7682 C C . ARG B 1 434 ? -0.494 -126.375 -66.812 1 92.56 434 ARG B C 1
ATOM 7684 O O . ARG B 1 434 ? -0.751 -125.25 -66.375 1 92.56 434 ARG B O 1
ATOM 7691 N N . ILE B 1 435 ? 0.566 -126.938 -66.562 1 90.31 435 ILE B N 1
ATOM 7692 C CA . ILE B 1 435 ? 1.59 -126.312 -65.75 1 90.31 435 ILE B CA 1
ATOM 7693 C C . ILE B 1 435 ? 2.123 -125.062 -66.438 1 90.31 435 ILE B C 1
ATOM 7695 O O . ILE B 1 435 ? 2.379 -124 -65.75 1 90.31 435 ILE B O 1
ATOM 7699 N N . ARG B 1 436 ? 2.203 -125.125 -67.688 1 90.31 436 ARG B N 1
ATOM 7700 C CA . ARG B 1 436 ? 2.68 -123.938 -68.438 1 90.31 436 ARG B CA 1
ATOM 7701 C C . ARG B 1 436 ? 1.723 -122.812 -68.312 1 90.31 436 ARG B C 1
ATOM 7703 O O . ARG B 1 436 ? 2.154 -121.625 -68.062 1 90.31 436 ARG B O 1
ATOM 7710 N N . ASP B 1 437 ? 0.514 -123.125 -68.375 1 90.56 437 ASP B N 1
ATOM 7711 C CA . ASP B 1 437 ? -0.5 -122.125 -68.25 1 90.56 437 ASP B CA 1
ATOM 7712 C C . ASP B 1 437 ? -0.453 -121.438 -66.875 1 90.56 437 ASP B C 1
ATOM 7714 O O . ASP B 1 437 ? -0.458 -120.25 -66.75 1 90.56 437 ASP B O 1
ATOM 7718 N N . ILE B 1 438 ? -0.314 -122.125 -65.875 1 88.31 438 ILE B N 1
ATOM 7719 C CA . ILE B 1 438 ? -0.277 -121.688 -64.5 1 88.31 438 ILE B CA 1
ATOM 7720 C C . ILE B 1 438 ? 1.01 -120.875 -64.25 1 88.31 438 ILE B C 1
ATOM 7722 O O . ILE B 1 438 ? 0.991 -119.812 -63.594 1 88.31 438 ILE B O 1
ATOM 7726 N N . THR B 1 439 ? 2.09 -121.375 -64.812 1 86.62 439 THR B N 1
ATOM 7727 C CA . THR B 1 439 ? 3.379 -120.688 -64.688 1 86.62 439 THR B CA 1
ATOM 7728 C C . THR B 1 439 ? 3.34 -119.312 -65.312 1 86.62 439 THR B C 1
ATOM 7730 O O . THR B 1 439 ? 3.875 -118.375 -64.75 1 86.62 439 THR B O 1
ATOM 7733 N N . THR B 1 440 ? 2.65 -119.312 -66.438 1 88.88 440 THR B N 1
ATOM 7734 C CA . THR B 1 440 ? 2.51 -118.062 -67.125 1 88.88 440 THR B CA 1
ATOM 7735 C C . THR B 1 440 ? 1.743 -117.062 -66.25 1 88.88 440 THR B C 1
ATOM 7737 O O . THR B 1 440 ? 2.129 -115.875 -66.125 1 88.88 440 THR B O 1
ATOM 7740 N N . HIS B 1 441 ? 0.78 -117.562 -65.5 1 86.88 441 HIS B N 1
ATOM 7741 C CA . HIS B 1 441 ? -0 -116.688 -64.562 1 86.88 441 HIS B CA 1
ATOM 7742 C C . HIS B 1 441 ? 0.818 -116.312 -63.344 1 86.88 441 HIS B C 1
ATOM 7744 O O . HIS B 1 441 ? 0.717 -115.125 -62.875 1 86.88 441 HIS B O 1
ATOM 7750 N N . VAL B 1 442 ? 1.649 -117.062 -62.844 1 82.38 442 VAL B N 1
ATOM 7751 C CA . VAL B 1 442 ? 2.475 -116.812 -61.656 1 82.38 442 VAL B CA 1
ATOM 7752 C C . VAL B 1 442 ? 3.537 -115.75 -62 1 82.38 442 VAL B C 1
ATOM 7754 O O . VAL B 1 442 ? 3.809 -114.812 -61.219 1 82.38 442 VAL B O 1
ATOM 7757 N N . ILE B 1 443 ? 4.051 -115.938 -63.25 1 85.62 443 ILE B N 1
ATOM 7758 C CA . ILE B 1 443 ? 5.055 -115 -63.719 1 85.62 443 ILE B CA 1
ATOM 7759 C C . ILE B 1 443 ? 4.438 -113.625 -63.781 1 85.62 443 ILE B C 1
ATOM 7761 O O . ILE B 1 443 ? 5.031 -112.625 -63.312 1 85.62 443 ILE B O 1
ATOM 7765 N N . GLN B 1 444 ? 3.17 -113.5 -64.188 1 87.25 444 GLN B N 1
ATOM 7766 C CA . GLN B 1 444 ? 2.475 -112.25 -64.312 1 87.25 444 GLN B CA 1
ATOM 7767 C C . GLN B 1 444 ? 2.16 -111.688 -62.938 1 87.25 444 GLN B C 1
ATOM 7769 O O . GLN B 1 444 ? 2.262 -110.5 -62.719 1 87.25 444 GLN B O 1
ATOM 7774 N N . ALA B 1 445 ? 1.885 -112.5 -62.031 1 82.75 445 ALA B N 1
ATOM 7775 C CA . ALA B 1 445 ? 1.576 -112.062 -60.656 1 82.75 445 ALA B CA 1
ATOM 7776 C C . ALA B 1 445 ? 2.82 -111.562 -59.969 1 82.75 445 ALA B C 1
ATOM 7778 O O . ALA B 1 445 ? 2.762 -110.5 -59.281 1 82.75 445 ALA B O 1
ATOM 7779 N N . VAL B 1 446 ? 3.912 -112.188 -60.094 1 82.12 446 VAL B N 1
ATOM 7780 C CA . VAL B 1 446 ? 5.176 -111.75 -59.5 1 82.12 446 VAL B CA 1
ATOM 7781 C C . VAL B 1 446 ? 5.602 -110.438 -60.062 1 82.12 446 VAL B C 1
ATOM 7783 O O . VAL B 1 446 ? 6.012 -109.5 -59.344 1 82.12 446 VAL B O 1
ATOM 7786 N N . ASP B 1 447 ? 5.352 -110.312 -61.375 1 86.12 447 ASP B N 1
ATOM 7787 C CA . ASP B 1 447 ? 5.688 -109.062 -62.031 1 86.12 447 ASP B CA 1
ATOM 7788 C C . ASP B 1 447 ? 4.844 -107.875 -61.5 1 86.12 447 ASP B C 1
ATOM 7790 O O . ASP B 1 447 ? 5.355 -106.812 -61.25 1 86.12 447 ASP B O 1
ATOM 7794 N N . SER B 1 448 ? 3.637 -108.188 -61.281 1 86.25 448 SER B N 1
ATOM 7795 C CA . SER B 1 448 ? 2.725 -107.188 -60.75 1 86.25 448 SER B CA 1
ATOM 7796 C C . SER B 1 448 ? 3.092 -106.812 -59.312 1 86.25 448 SER B C 1
ATOM 7798 O O . SER B 1 448 ? 3.047 -105.625 -58.938 1 86.25 448 SER B O 1
ATOM 7800 N N . LEU B 1 449 ? 3.529 -107.688 -58.531 1 83.31 449 LEU B N 1
ATOM 7801 C CA . LEU B 1 449 ? 3.922 -107.5 -57.125 1 83.31 449 LEU B CA 1
ATOM 7802 C C . LEU B 1 449 ? 5.203 -106.688 -57.062 1 83.31 449 LEU B C 1
ATOM 7804 O O . LEU B 1 449 ? 5.316 -105.75 -56.25 1 83.31 449 LEU B O 1
ATOM 7808 N N . VAL B 1 450 ? 6.105 -107.062 -57.938 1 84.5 450 VAL B N 1
ATOM 7809 C CA . VAL B 1 450 ? 7.371 -106.312 -58 1 84.5 450 VAL B CA 1
ATOM 7810 C C . VAL B 1 450 ? 7.125 -104.875 -58.406 1 84.5 450 VAL B C 1
ATOM 7812 O O . VAL B 1 450 ? 7.645 -103.938 -57.781 1 84.5 450 VAL B O 1
ATOM 7815 N N . THR B 1 451 ? 6.219 -104.688 -59.344 1 87 451 THR B N 1
ATOM 7816 C CA . THR B 1 451 ? 5.918 -103.312 -59.844 1 87 451 THR B CA 1
ATOM 7817 C C . THR B 1 451 ? 5.207 -102.5 -58.781 1 87 451 THR B C 1
ATOM 7819 O O . THR B 1 451 ? 5.551 -101.312 -58.531 1 87 451 THR B O 1
ATOM 7822 N N . SER B 1 452 ? 4.32 -103.125 -58.094 1 85.38 452 SER B N 1
ATOM 7823 C CA . SER B 1 452 ? 3.572 -102.438 -57.062 1 85.38 452 SER B CA 1
ATOM 7824 C C . SER B 1 452 ? 4.469 -102.062 -55.875 1 85.38 452 SER B C 1
ATOM 7826 O O . SER B 1 452 ? 4.422 -100.938 -55.375 1 85.38 452 SER B O 1
ATOM 7828 N N . SER B 1 453 ? 5.324 -102.938 -55.438 1 84 453 SER B N 1
ATOM 7829 C CA . SER B 1 453 ? 6.227 -102.75 -54.344 1 84 453 SER B CA 1
ATOM 7830 C C . SER B 1 453 ? 7.25 -101.625 -54.656 1 84 453 SER B C 1
ATOM 7832 O O . SER B 1 453 ? 7.551 -100.812 -53.812 1 84 453 SER B O 1
ATOM 7834 N N . THR B 1 454 ? 7.676 -101.688 -55.906 1 86.75 454 THR B N 1
ATOM 7835 C CA . THR B 1 454 ? 8.625 -100.688 -56.344 1 86.75 454 THR B CA 1
ATOM 7836 C C . THR B 1 454 ? 7.969 -99.312 -56.375 1 86.75 454 THR B C 1
ATOM 7838 O O . THR B 1 454 ? 8.586 -98.312 -56 1 86.75 454 THR B O 1
ATOM 7841 N N . SER B 1 455 ? 6.715 -99.312 -56.719 1 88.19 455 SER B N 1
ATOM 7842 C CA . SER B 1 455 ? 5.977 -98.062 -56.781 1 88.19 455 SER B CA 1
ATOM 7843 C C . SER B 1 455 ? 5.742 -97.5 -55.406 1 88.19 455 SER B C 1
ATOM 7845 O O . SER B 1 455 ? 5.879 -96.25 -55.188 1 88.19 455 SER B O 1
ATOM 7847 N N . ILE B 1 456 ? 5.469 -98.25 -54.469 1 87.81 456 ILE B N 1
ATOM 7848 C CA . ILE B 1 456 ? 5.219 -97.812 -53.094 1 87.81 456 ILE B CA 1
ATOM 7849 C C . ILE B 1 456 ? 6.512 -97.312 -52.5 1 87.81 456 ILE B C 1
ATOM 7851 O O . ILE B 1 456 ? 6.516 -96.25 -51.844 1 87.81 456 ILE B O 1
ATOM 7855 N N . LEU B 1 457 ? 7.566 -98.062 -52.656 1 88.5 457 LEU B N 1
ATOM 7856 C CA . LEU B 1 457 ? 8.852 -97.625 -52.125 1 88.5 457 LEU B CA 1
ATOM 7857 C C . LEU B 1 457 ? 9.297 -96.312 -52.75 1 88.5 457 LEU B C 1
ATOM 7859 O O . LEU B 1 457 ? 9.875 -95.5 -52.062 1 88.5 457 LEU B O 1
ATOM 7863 N N . LYS B 1 458 ? 8.93 -96.188 -54.031 1 89.94 458 LYS B N 1
ATOM 7864 C CA . LYS B 1 458 ? 9.242 -94.938 -54.719 1 89.94 458 LYS B CA 1
ATOM 7865 C C . LYS B 1 458 ? 8.422 -93.75 -54.125 1 89.94 458 LYS B C 1
ATOM 7867 O O . LYS B 1 458 ? 8.953 -92.688 -53.938 1 89.94 458 LYS B O 1
ATOM 7872 N N . PHE B 1 459 ? 7.27 -94.062 -53.844 1 89.94 459 PHE B N 1
ATOM 7873 C CA . PHE B 1 459 ? 6.395 -93.062 -53.25 1 89.94 459 PHE B CA 1
ATOM 7874 C C . PHE B 1 459 ? 6.906 -92.625 -51.875 1 89.94 459 PHE B C 1
ATOM 7876 O O . PHE B 1 459 ? 6.93 -91.438 -51.531 1 89.94 459 PHE B O 1
ATOM 7883 N N . ILE B 1 460 ? 7.289 -93.5 -51.062 1 91.94 460 ILE B N 1
ATOM 7884 C CA . ILE B 1 460 ? 7.801 -93.188 -49.75 1 91.94 460 ILE B CA 1
ATOM 7885 C C . ILE B 1 460 ? 9.086 -92.375 -49.844 1 91.94 460 ILE B C 1
ATOM 7887 O O . ILE B 1 460 ? 9.234 -91.375 -49.156 1 91.94 460 ILE B O 1
ATOM 7891 N N . ASP B 1 461 ? 9.906 -92.812 -50.75 1 89.62 461 ASP B N 1
ATOM 7892 C CA . ASP B 1 461 ? 11.219 -92.188 -50.906 1 89.62 461 ASP B CA 1
ATOM 7893 C C . ASP B 1 461 ? 11.078 -90.75 -51.469 1 89.62 461 ASP B C 1
ATOM 7895 O O . ASP B 1 461 ? 11.703 -89.812 -50.969 1 89.62 461 ASP B O 1
ATOM 7899 N N . GLU B 1 462 ? 10.156 -90.562 -52.469 1 90.62 462 GLU B N 1
ATOM 7900 C CA . GLU B 1 462 ? 10.102 -89.312 -53.188 1 90.62 462 GLU B CA 1
ATOM 7901 C C . GLU B 1 462 ? 9.086 -88.375 -52.562 1 90.62 462 GLU B C 1
ATOM 7903 O O . GLU B 1 462 ? 9.234 -87.125 -52.656 1 90.62 462 GLU B O 1
ATOM 7908 N N . THR B 1 463 ? 8.133 -88.875 -51.906 1 91.56 463 THR B N 1
ATOM 7909 C CA . THR B 1 463 ? 7.055 -88 -51.438 1 91.56 463 THR B CA 1
ATOM 7910 C C . THR B 1 463 ? 7.043 -87.938 -49.938 1 91.56 463 THR B C 1
ATOM 7912 O O . THR B 1 463 ? 7.145 -86.812 -49.375 1 91.56 463 THR B O 1
ATOM 7915 N N . VAL B 1 464 ? 7.043 -89 -49.25 1 93.31 464 VAL B N 1
ATOM 7916 C CA . VAL B 1 464 ? 6.859 -89 -47.781 1 93.31 464 VAL B CA 1
ATOM 7917 C C . VAL B 1 464 ? 8.094 -88.375 -47.125 1 93.31 464 VAL B C 1
ATOM 7919 O O . VAL B 1 464 ? 7.969 -87.562 -46.25 1 93.31 464 VAL B O 1
ATOM 7922 N N . ILE B 1 465 ? 9.242 -88.875 -47.531 1 93.12 465 ILE B N 1
ATOM 7923 C CA . ILE B 1 465 ? 10.477 -88.375 -46.969 1 93.12 465 ILE B CA 1
ATOM 7924 C C . ILE B 1 465 ? 10.609 -86.875 -47.219 1 93.12 465 ILE B C 1
ATOM 7926 O O . ILE B 1 465 ? 10.984 -86.125 -46.344 1 93.12 465 ILE B O 1
ATOM 7930 N N . GLU B 1 466 ? 10.203 -86.438 -48.438 1 93.31 466 GLU B N 1
ATOM 7931 C CA . GLU B 1 466 ? 10.25 -85 -48.781 1 93.31 466 GLU B CA 1
ATOM 7932 C C . GLU B 1 466 ? 9.25 -84.188 -47.938 1 93.31 466 GLU B C 1
ATOM 7934 O O . GLU B 1 466 ? 9.531 -83.062 -47.562 1 93.31 466 GLU B O 1
ATOM 7939 N N . ASN B 1 467 ? 8.18 -84.75 -47.656 1 93.06 467 ASN B N 1
ATOM 7940 C CA . ASN B 1 467 ? 7.191 -84.062 -46.812 1 93.06 467 ASN B CA 1
ATOM 7941 C C . ASN B 1 467 ? 7.727 -83.875 -45.406 1 93.06 467 ASN B C 1
ATOM 7943 O O . ASN B 1 467 ? 7.504 -82.812 -44.812 1 93.06 467 ASN B O 1
ATOM 7947 N N . TYR B 1 468 ? 8.422 -84.812 -44.812 1 93.75 468 TYR B N 1
ATOM 7948 C CA . TYR B 1 468 ? 8.969 -84.625 -43.469 1 93.75 468 TYR B CA 1
ATOM 7949 C C . TYR B 1 468 ? 10.047 -83.562 -43.438 1 93.75 468 TYR B C 1
ATOM 7951 O O . TYR B 1 468 ? 10.172 -82.812 -42.469 1 93.75 468 TYR B O 1
ATOM 7959 N N . LYS B 1 469 ? 10.773 -83.438 -44.562 1 93.38 469 LYS B N 1
ATOM 7960 C CA . LYS B 1 469 ? 11.734 -82.312 -44.656 1 93.38 469 LYS B CA 1
ATOM 7961 C C . LYS B 1 469 ? 11.023 -81 -44.688 1 93.38 469 LYS B C 1
ATOM 7963 O O . LYS B 1 469 ? 11.492 -80 -44.062 1 93.38 469 LYS B O 1
ATOM 7968 N N . GLN B 1 470 ? 9.938 -80.938 -45.375 1 92.88 470 GLN B N 1
ATOM 7969 C CA . GLN B 1 470 ? 9.133 -79.688 -45.438 1 92.88 470 GLN B CA 1
ATOM 7970 C C . GLN B 1 470 ? 8.586 -79.375 -44.031 1 92.88 470 GLN B C 1
ATOM 7972 O O . GLN B 1 470 ? 8.547 -78.188 -43.656 1 92.88 470 GLN B O 1
ATOM 7977 N N . PHE B 1 471 ? 8.242 -80.375 -43.344 1 93 471 PHE B N 1
ATOM 7978 C CA . PHE B 1 471 ? 7.699 -80.188 -42 1 93 471 PHE B CA 1
ATOM 7979 C C . PHE B 1 471 ? 8.781 -79.688 -41.031 1 93 471 PHE B C 1
ATOM 7981 O O . PHE B 1 471 ? 8.523 -78.875 -40.188 1 93 471 PHE B O 1
ATOM 7988 N N . TYR B 1 472 ? 9.906 -80.25 -41.219 1 93.69 472 TYR B N 1
ATOM 7989 C CA . TYR B 1 472 ? 11.055 -79.75 -40.5 1 93.69 472 TYR B CA 1
ATOM 7990 C C . TYR B 1 472 ? 11.25 -78.25 -40.781 1 93.69 472 TYR B C 1
ATOM 7992 O O . TYR B 1 472 ? 11.5 -77.438 -39.844 1 93.69 472 TYR B O 1
ATOM 8000 N N . GLY B 1 473 ? 11.086 -77.812 -42 1 94.06 473 GLY B N 1
ATOM 8001 C CA . GLY B 1 473 ? 11.164 -76.438 -42.375 1 94.06 473 GLY B CA 1
ATOM 8002 C C . GLY B 1 473 ? 10.102 -75.562 -41.719 1 94.06 473 GLY B C 1
ATOM 8003 O O . GLY B 1 473 ? 10.398 -74.438 -41.219 1 94.06 473 GLY B O 1
ATOM 8004 N N . ILE B 1 474 ? 8.969 -76 -41.656 1 93.94 474 ILE B N 1
ATOM 8005 C CA . ILE B 1 474 ? 7.867 -75.25 -41.031 1 93.94 474 ILE B CA 1
ATOM 8006 C C . ILE B 1 474 ? 8.125 -75.125 -39.562 1 93.94 474 ILE B C 1
ATOM 8008 O O . ILE B 1 474 ? 7.816 -74.062 -38.969 1 93.94 474 ILE B O 1
ATOM 8012 N N . SER B 1 475 ? 8.664 -76.188 -38.906 1 95.12 475 SER B N 1
ATOM 8013 C CA . SER B 1 475 ? 9 -76.062 -37.5 1 95.12 475 SER B CA 1
ATOM 8014 C C . SER B 1 475 ? 10.016 -74.938 -37.25 1 95.12 475 SER B C 1
ATOM 8016 O O . SER B 1 475 ? 9.969 -74.312 -36.219 1 95.12 475 SER B O 1
ATOM 8018 N N . ASN B 1 476 ? 10.898 -74.75 -38.219 1 95.19 476 ASN B N 1
ATOM 8019 C CA . ASN B 1 476 ? 11.867 -73.625 -38.125 1 95.19 476 ASN B CA 1
ATOM 8020 C C . ASN B 1 476 ? 11.195 -72.312 -38.219 1 95.19 476 ASN B C 1
ATOM 8022 O O . ASN B 1 476 ? 11.539 -71.375 -37.5 1 95.19 476 ASN B O 1
ATOM 8026 N N . PHE B 1 477 ? 10.266 -72.188 -39.094 1 94.81 477 PHE B N 1
ATOM 8027 C CA . PHE B 1 477 ? 9.492 -70.938 -39.219 1 94.81 477 PHE B CA 1
ATOM 8028 C C . PHE B 1 477 ? 8.703 -70.688 -37.938 1 94.81 477 PHE B C 1
ATOM 8030 O O . PHE B 1 477 ? 8.656 -69.562 -37.438 1 94.81 477 PHE B O 1
ATOM 8037 N N . TYR B 1 478 ? 8.172 -71.688 -37.438 1 95.06 478 TYR B N 1
ATOM 8038 C CA . TYR B 1 478 ? 7.375 -71.625 -36.219 1 95.06 478 TYR B CA 1
ATOM 8039 C C . TYR B 1 478 ? 8.219 -71.125 -35.031 1 95.06 478 TYR B C 1
ATOM 8041 O O . TYR B 1 478 ? 7.789 -70.312 -34.281 1 95.06 478 TYR B O 1
ATOM 8049 N N . SER B 1 479 ? 9.398 -71.688 -34.938 1 96.44 479 SER B N 1
ATOM 8050 C CA . SER B 1 479 ? 10.328 -71.25 -33.906 1 96.44 479 SER B CA 1
ATOM 8051 C C . SER B 1 479 ? 10.766 -69.812 -34.094 1 96.44 479 SER B C 1
ATOM 8053 O O . SER B 1 479 ? 10.867 -69.062 -33.125 1 96.44 479 SER B O 1
ATOM 8055 N N . SER B 1 480 ? 11.016 -69.438 -35.312 1 96.69 480 SER B N 1
ATOM 8056 C CA . SER B 1 480 ? 11.414 -68.062 -35.625 1 96.69 480 SER B CA 1
ATOM 8057 C C . SER B 1 480 ? 10.305 -67.062 -35.312 1 96.69 480 SER B C 1
ATOM 8059 O O . SER B 1 480 ? 10.578 -65.938 -34.875 1 96.69 480 SER B O 1
ATOM 8061 N N . ASP B 1 481 ? 9.109 -67.438 -35.594 1 96.5 481 ASP B N 1
ATOM 8062 C CA . ASP B 1 481 ? 7.965 -66.625 -35.25 1 96.5 481 ASP B CA 1
ATOM 8063 C C . ASP B 1 481 ? 7.855 -66.375 -33.75 1 96.5 481 ASP B C 1
ATOM 8065 O O . ASP B 1 481 ? 7.594 -65.25 -33.312 1 96.5 481 ASP B O 1
ATOM 8069 N N . ALA B 1 482 ? 8.047 -67.375 -32.969 1 96.31 482 ALA B N 1
ATOM 8070 C CA . ALA B 1 482 ? 8.039 -67.312 -31.516 1 96.31 482 ALA B CA 1
ATOM 8071 C C . ALA B 1 482 ? 9.125 -66.312 -31.047 1 96.31 482 ALA B C 1
ATOM 8073 O O . ALA B 1 482 ? 8.883 -65.5 -30.172 1 96.31 482 ALA B O 1
ATOM 8074 N N . ASN B 1 483 ? 10.297 -66.438 -31.656 1 96.5 483 ASN B N 1
ATOM 8075 C CA . ASN B 1 483 ? 11.398 -65.5 -31.312 1 96.5 483 ASN B CA 1
ATOM 8076 C C . ASN B 1 483 ? 11.086 -64.062 -31.672 1 96.5 483 ASN B C 1
ATOM 8078 O O . ASN B 1 483 ? 11.43 -63.156 -30.922 1 96.5 483 ASN B O 1
ATOM 8082 N N . TYR B 1 484 ? 10.477 -63.844 -32.75 1 96.06 484 TYR B N 1
ATOM 8083 C CA . TYR B 1 484 ? 10.086 -62.531 -33.188 1 96.06 484 TYR B CA 1
ATOM 8084 C C . TYR B 1 484 ? 9.156 -61.875 -32.188 1 96.06 484 TYR B C 1
ATOM 8086 O O . TYR B 1 484 ? 9.383 -60.719 -31.766 1 96.06 484 TYR B O 1
ATOM 8094 N N . TYR B 1 485 ? 8.211 -62.625 -31.75 1 95.75 485 TYR B N 1
ATOM 8095 C CA . TYR B 1 485 ? 7.227 -62.031 -30.844 1 95.75 485 TYR B CA 1
ATOM 8096 C C . TYR B 1 485 ? 7.824 -61.875 -29.438 1 95.75 485 TYR B C 1
ATOM 8098 O O . TYR B 1 485 ? 7.453 -60.969 -28.703 1 95.75 485 TYR B O 1
ATOM 8106 N N . ASN B 1 486 ? 8.727 -62.781 -29.125 1 96.5 486 ASN B N 1
ATOM 8107 C CA . ASN B 1 486 ? 9.477 -62.562 -27.891 1 96.5 486 ASN B CA 1
ATOM 8108 C C . ASN B 1 486 ? 10.227 -61.25 -27.906 1 96.5 486 ASN B C 1
ATOM 8110 O O . ASN B 1 486 ? 10.133 -60.469 -26.953 1 96.5 486 ASN B O 1
ATOM 8114 N N . GLU B 1 487 ? 10.891 -60.938 -29 1 96.12 487 GLU B N 1
ATOM 8115 C CA . GLU B 1 487 ? 11.664 -59.719 -29.141 1 96.12 487 GLU B CA 1
ATOM 8116 C C . GLU B 1 487 ? 10.766 -58.469 -29.125 1 96.12 487 GLU B C 1
ATOM 8118 O O . GLU B 1 487 ? 11.07 -57.469 -28.453 1 96.12 487 GLU B O 1
ATOM 8123 N N . ILE B 1 488 ? 9.711 -58.562 -29.844 1 95.69 488 ILE B N 1
ATOM 8124 C CA . ILE B 1 488 ? 8.766 -57.469 -29.922 1 95.69 488 ILE B CA 1
ATOM 8125 C C . ILE B 1 488 ? 8.164 -57.188 -28.547 1 95.69 488 ILE B C 1
ATOM 8127 O O . ILE B 1 488 ? 8.008 -56.031 -28.156 1 95.69 488 ILE B O 1
ATOM 8131 N N . SER B 1 489 ? 7.785 -58.219 -27.875 1 96.12 489 SER B N 1
ATOM 8132 C CA . SER B 1 489 ? 7.211 -58.094 -26.547 1 96.12 489 SER B CA 1
ATOM 8133 C C . SER B 1 489 ? 8.211 -57.469 -25.562 1 96.12 489 SER B C 1
ATOM 8135 O O . SER B 1 489 ? 7.848 -56.625 -24.75 1 96.12 489 SER B O 1
ATOM 8137 N N . GLN B 1 490 ? 9.453 -57.812 -25.703 1 95.19 490 GLN B N 1
ATOM 8138 C CA . GLN B 1 490 ? 10.492 -57.25 -24.859 1 95.19 490 GLN B CA 1
ATOM 8139 C C . GLN B 1 490 ? 10.664 -55.75 -25.125 1 95.19 490 GLN B C 1
ATOM 8141 O O . GLN B 1 490 ? 10.805 -54.938 -24.203 1 95.19 490 GLN B O 1
ATOM 8146 N N . LYS B 1 491 ? 10.641 -55.375 -26.344 1 95.81 491 LYS B N 1
ATOM 8147 C CA . LYS B 1 491 ? 10.773 -53.969 -26.719 1 95.81 491 LYS B CA 1
ATOM 8148 C C . LYS B 1 491 ? 9.609 -53.156 -26.188 1 95.81 491 LYS B C 1
ATOM 8150 O O . LYS B 1 491 ? 9.812 -52.062 -25.641 1 95.81 491 LYS B O 1
ATOM 8155 N N . ILE B 1 492 ? 8.422 -53.625 -26.281 1 95.62 492 ILE B N 1
ATOM 8156 C CA . ILE B 1 492 ? 7.242 -52.938 -25.781 1 95.62 492 ILE B CA 1
ATOM 8157 C C . ILE B 1 492 ? 7.324 -52.812 -24.266 1 95.62 492 ILE B C 1
ATOM 8159 O O . ILE B 1 492 ? 6.988 -51.781 -23.703 1 95.62 492 ILE B O 1
ATOM 8163 N N . GLU B 1 493 ? 7.73 -53.875 -23.656 1 94.94 493 GLU B N 1
ATOM 8164 C CA . GLU B 1 493 ? 7.887 -53.844 -22.203 1 94.94 493 GLU B CA 1
ATOM 8165 C C . GLU B 1 493 ? 8.883 -52.781 -21.781 1 94.94 493 GLU B C 1
ATOM 8167 O O . GLU B 1 493 ? 8.656 -52.062 -20.797 1 94.94 493 GLU B O 1
ATOM 8172 N N . GLU B 1 494 ? 9.977 -52.625 -22.453 1 94.69 494 GLU B N 1
ATOM 8173 C CA . GLU B 1 494 ? 10.969 -51.594 -22.172 1 94.69 494 GLU B CA 1
ATOM 8174 C C . GLU B 1 494 ? 10.375 -50.188 -22.312 1 94.69 494 GLU B C 1
ATOM 8176 O O . GLU B 1 494 ? 10.578 -49.344 -21.453 1 94.69 494 GLU B O 1
ATOM 8181 N N . ASP B 1 495 ? 9.641 -50 -23.391 1 95.19 495 ASP B N 1
ATOM 8182 C CA . ASP B 1 495 ? 8.984 -48.719 -23.609 1 95.19 495 ASP B CA 1
ATOM 8183 C C . ASP B 1 495 ? 7.934 -48.438 -22.547 1 95.19 495 ASP B C 1
ATOM 8185 O O . ASP B 1 495 ? 7.785 -47.312 -22.078 1 95.19 495 ASP B O 1
ATOM 8189 N N . ALA B 1 496 ? 7.219 -49.469 -22.156 1 93.44 496 ALA B N 1
ATOM 8190 C CA . ALA B 1 496 ? 6.195 -49.312 -21.109 1 93.44 496 ALA B CA 1
ATOM 8191 C C . ALA B 1 496 ? 6.82 -48.969 -19.766 1 93.44 496 ALA B C 1
ATOM 8193 O O . ALA B 1 496 ? 6.277 -48.125 -19.031 1 93.44 496 ALA B O 1
ATOM 8194 N N . MET B 1 497 ? 7.969 -49.5 -19.469 1 93.31 497 MET B N 1
ATOM 8195 C CA . MET B 1 497 ? 8.672 -49.156 -18.234 1 93.31 497 MET B CA 1
ATOM 8196 C C . MET B 1 497 ? 9.125 -47.719 -18.234 1 93.31 497 MET B C 1
ATOM 8198 O O . MET B 1 497 ? 9.016 -47 -17.219 1 93.31 497 MET B O 1
ATOM 8202 N N . GLN B 1 498 ? 9.602 -47.312 -19.344 1 93.5 498 GLN B N 1
ATOM 8203 C CA . GLN B 1 498 ? 10 -45.906 -19.484 1 93.5 498 GLN B CA 1
ATOM 8204 C C . GLN B 1 498 ? 8.797 -44.969 -19.312 1 93.5 498 GLN B C 1
ATOM 8206 O O . GLN B 1 498 ? 8.898 -43.938 -18.688 1 93.5 498 GLN B O 1
ATOM 8211 N N . LEU B 1 499 ? 7.703 -45.344 -19.844 1 93.94 499 LEU B N 1
ATOM 8212 C CA . LEU B 1 499 ? 6.477 -44.562 -19.734 1 93.94 499 LEU B CA 1
ATOM 8213 C C . LEU B 1 499 ? 5.992 -44.5 -18.297 1 93.94 499 LEU B C 1
ATOM 8215 O O . LEU B 1 499 ? 5.516 -43.469 -17.828 1 93.94 499 LEU B O 1
ATOM 8219 N N . LEU B 1 500 ? 6.105 -45.594 -17.641 1 93.88 500 LEU B N 1
ATOM 8220 C CA . LEU B 1 500 ? 5.711 -45.625 -16.234 1 93.88 500 LEU B CA 1
ATOM 8221 C C . LEU B 1 500 ? 6.559 -44.656 -15.406 1 93.88 500 LEU B C 1
ATOM 8223 O O . LEU B 1 500 ? 6.031 -43.938 -14.578 1 93.88 500 LEU B O 1
ATOM 8227 N N . LEU B 1 501 ? 7.859 -44.594 -15.633 1 94.44 501 LEU B N 1
ATOM 8228 C CA . LEU B 1 501 ? 8.766 -43.688 -14.953 1 94.44 501 LEU B CA 1
ATOM 8229 C C . LEU B 1 501 ? 8.414 -42.219 -15.273 1 94.44 501 LEU B C 1
ATOM 8231 O O . LEU B 1 501 ? 8.367 -41.375 -14.383 1 94.44 501 LEU B O 1
ATOM 8235 N N . SER B 1 502 ? 8.203 -42.031 -16.531 1 94.94 502 SER B N 1
ATOM 8236 C CA . SER B 1 502 ? 7.84 -40.688 -16.969 1 94.94 502 SER B CA 1
ATOM 8237 C C . SER B 1 502 ? 6.527 -40.219 -16.344 1 94.94 502 SER B C 1
ATOM 8239 O O . SER B 1 502 ? 6.395 -39.062 -15.93 1 94.94 502 SER B O 1
ATOM 8241 N N . THR B 1 503 ? 5.59 -41.094 -16.25 1 94.06 503 THR B N 1
ATOM 8242 C CA . THR B 1 503 ? 4.297 -40.781 -15.648 1 94.06 503 THR B CA 1
ATOM 8243 C C . THR B 1 503 ? 4.465 -40.438 -14.172 1 94.06 503 THR B C 1
ATOM 8245 O O . THR B 1 503 ? 3.844 -39.469 -13.68 1 94.06 503 THR B O 1
ATOM 8248 N N . LYS B 1 504 ? 5.305 -41.125 -13.492 1 93.31 504 LYS B N 1
ATOM 8249 C CA . LYS B 1 504 ? 5.574 -40.844 -12.086 1 93.31 504 LYS B CA 1
ATOM 8250 C C . LYS B 1 504 ? 6.273 -39.5 -11.914 1 93.31 504 LYS B C 1
ATOM 8252 O O . LYS B 1 504 ? 5.992 -38.781 -10.969 1 93.31 504 LYS B O 1
ATOM 8257 N N . GLU B 1 505 ? 7.121 -39.219 -12.828 1 93.69 505 GLU B N 1
ATOM 8258 C CA . GLU B 1 505 ? 7.801 -37.938 -12.812 1 93.69 505 GLU B CA 1
ATOM 8259 C C . GLU B 1 505 ? 6.812 -36.781 -13.008 1 93.69 505 GLU B C 1
ATOM 8261 O O . GLU B 1 505 ? 6.875 -35.781 -12.297 1 93.69 505 GLU B O 1
ATOM 8266 N N . ILE B 1 506 ? 5.93 -36.938 -13.883 1 92.94 506 ILE B N 1
ATOM 8267 C CA . ILE B 1 506 ? 4.914 -35.906 -14.133 1 92.94 506 ILE B CA 1
ATOM 8268 C C . ILE B 1 506 ? 4.027 -35.75 -12.898 1 92.94 506 ILE B C 1
ATOM 8270 O O . ILE B 1 506 ? 3.723 -34.656 -12.477 1 92.94 506 ILE B O 1
ATOM 8274 N N . ALA B 1 507 ? 3.625 -36.906 -12.336 1 93.19 507 ALA B N 1
ATOM 8275 C CA . ALA B 1 507 ? 2.775 -36.906 -11.148 1 93.19 507 ALA B CA 1
ATOM 8276 C C . ALA B 1 507 ? 3.441 -36.125 -10.016 1 93.19 507 ALA B C 1
ATOM 8278 O O . ALA B 1 507 ? 2.801 -35.312 -9.352 1 93.19 507 ALA B O 1
ATOM 8279 N N . SER B 1 508 ? 4.707 -36.312 -9.812 1 93.81 508 SER B N 1
ATOM 8280 C CA . SER B 1 508 ? 5.461 -35.625 -8.773 1 93.81 508 SER B CA 1
ATOM 8281 C C . SER B 1 508 ? 5.574 -34.125 -9.07 1 93.81 508 SER B C 1
ATOM 8283 O O . SER B 1 508 ? 5.336 -33.281 -8.195 1 93.81 508 SER B O 1
ATOM 8285 N N . ALA B 1 509 ? 5.922 -33.812 -10.281 1 92 509 ALA B N 1
ATOM 8286 C CA . ALA B 1 509 ? 6.098 -32.406 -10.688 1 92 509 ALA B CA 1
ATOM 8287 C C . ALA B 1 509 ? 4.789 -31.641 -10.586 1 92 509 ALA B C 1
ATOM 8289 O O . ALA B 1 509 ? 4.77 -30.484 -10.148 1 92 509 ALA B O 1
ATOM 8290 N N . ILE B 1 510 ? 3.711 -32.281 -10.938 1 91.75 510 ILE B N 1
ATOM 8291 C CA . ILE B 1 510 ? 2.418 -31.609 -10.938 1 91.75 510 ILE B CA 1
ATOM 8292 C C . ILE B 1 510 ? 1.948 -31.406 -9.492 1 91.75 510 ILE B C 1
ATOM 8294 O O . ILE B 1 510 ? 1.29 -30.406 -9.188 1 91.75 510 ILE B O 1
ATOM 8298 N N . ASN B 1 511 ? 2.285 -32.344 -8.633 1 92 511 ASN B N 1
ATOM 8299 C CA . ASN B 1 511 ? 1.999 -32.156 -7.219 1 92 511 ASN B CA 1
ATOM 8300 C C . ASN B 1 511 ? 2.711 -30.922 -6.656 1 92 511 ASN B C 1
ATOM 8302 O O . ASN B 1 511 ? 2.123 -30.156 -5.895 1 92 511 ASN B O 1
ATOM 8306 N N . ASN B 1 512 ? 3.893 -30.719 -7.047 1 90.62 512 ASN B N 1
ATOM 8307 C CA . ASN B 1 512 ? 4.641 -29.531 -6.641 1 90.62 512 ASN B CA 1
ATOM 8308 C C . ASN B 1 512 ? 3.975 -28.25 -7.133 1 90.62 512 ASN B C 1
ATOM 8310 O O . ASN B 1 512 ? 3.869 -27.281 -6.391 1 90.62 512 ASN B O 1
ATOM 8314 N N . VAL B 1 513 ? 3.521 -28.234 -8.352 1 90.25 513 VAL B N 1
ATOM 8315 C CA . VAL B 1 513 ? 2.84 -27.078 -8.922 1 90.25 513 VAL B CA 1
ATOM 8316 C C . VAL B 1 513 ? 1.539 -26.812 -8.164 1 90.25 513 VAL B C 1
ATOM 8318 O O . VAL B 1 513 ? 1.197 -25.672 -7.879 1 90.25 513 VAL B O 1
ATOM 8321 N N . ALA B 1 514 ? 0.826 -27.938 -7.855 1 91.38 514 ALA B N 1
ATOM 8322 C CA . ALA B 1 514 ? -0.424 -27.812 -7.109 1 91.38 514 ALA B CA 1
ATOM 8323 C C . ALA B 1 514 ? -0.19 -27.156 -5.75 1 91.38 514 ALA B C 1
ATOM 8325 O O . ALA B 1 514 ? -0.911 -26.234 -5.363 1 91.38 514 ALA B O 1
ATOM 8326 N N . ILE B 1 515 ? 0.822 -27.562 -5.027 1 90.5 515 ILE B N 1
ATOM 8327 C CA . ILE B 1 515 ? 1.167 -27.016 -3.719 1 90.5 515 ILE B CA 1
ATOM 8328 C C . ILE B 1 515 ? 1.554 -25.547 -3.859 1 90.5 515 ILE B C 1
ATOM 8330 O O . ILE B 1 515 ? 1.032 -24.688 -3.141 1 90.5 515 ILE B O 1
ATOM 8334 N N . SER B 1 516 ? 2.393 -25.219 -4.836 1 87.06 516 SER B N 1
ATOM 8335 C CA . SER B 1 516 ? 2.838 -23.844 -5.078 1 87.06 516 SER B CA 1
ATOM 8336 C C . SER B 1 516 ? 1.669 -22.938 -5.445 1 87.06 516 SER B C 1
ATOM 8338 O O . SER B 1 516 ? 1.595 -21.797 -4.984 1 87.06 516 SER B O 1
ATOM 8340 N N . SER B 1 517 ? 0.773 -23.438 -6.305 1 88.44 517 SER B N 1
ATOM 8341 C CA . SER B 1 517 ? -0.409 -22.688 -6.703 1 88.44 517 SER B CA 1
ATOM 8342 C C . SER B 1 517 ? -1.331 -22.438 -5.516 1 88.44 517 SER B C 1
ATOM 8344 O O . SER B 1 517 ? -1.868 -21.344 -5.359 1 88.44 517 SER B O 1
ATOM 8346 N N . GLY B 1 518 ? -1.52 -23.531 -4.691 1 89.25 518 GLY B N 1
ATOM 8347 C CA . GLY B 1 518 ? -2.312 -23.359 -3.484 1 89.25 518 GLY B CA 1
ATOM 8348 C C . GLY B 1 518 ? -1.73 -22.344 -2.523 1 89.25 518 GLY B C 1
ATOM 8349 O O . GLY B 1 518 ? -2.439 -21.453 -2.045 1 89.25 518 GLY B O 1
ATOM 8350 N N . ASP B 1 519 ? -0.421 -22.375 -2.26 1 88.81 519 ASP B N 1
ATOM 8351 C CA . ASP B 1 519 ? 0.276 -21.406 -1.417 1 88.81 519 ASP B CA 1
ATOM 8352 C C . ASP B 1 519 ? 0.187 -20 -2.004 1 88.81 519 ASP B C 1
ATOM 8354 O O . ASP B 1 519 ? -0.064 -19.031 -1.278 1 88.81 519 ASP B O 1
ATOM 8358 N N . GLY B 1 520 ? 0.386 -19.953 -3.289 1 84.5 520 GLY B N 1
ATOM 8359 C CA . GLY B 1 520 ? 0.275 -18.688 -3.975 1 84.5 520 GLY B CA 1
ATOM 8360 C C . GLY B 1 520 ? -1.104 -18.062 -3.859 1 84.5 520 GLY B C 1
ATOM 8361 O O . GLY B 1 520 ? -1.232 -16.859 -3.658 1 84.5 520 GLY B O 1
ATOM 8362 N N . ALA B 1 521 ? -2.143 -18.875 -3.998 1 88 521 ALA B N 1
ATOM 8363 C CA . ALA B 1 521 ? -3.516 -18.406 -3.85 1 88 521 ALA B CA 1
ATOM 8364 C C . ALA B 1 521 ? -3.754 -17.844 -2.449 1 88 521 ALA B C 1
ATOM 8366 O O . ALA B 1 521 ? -4.352 -16.781 -2.295 1 88 521 ALA B O 1
ATOM 8367 N N . ASN B 1 522 ? -3.281 -18.5 -1.374 1 89.94 522 ASN B N 1
ATOM 8368 C CA . ASN B 1 522 ? -3.381 -18.031 0.001 1 89.94 522 ASN B CA 1
ATOM 8369 C C . ASN B 1 522 ? -2.641 -16.703 0.193 1 89.94 522 ASN B C 1
ATOM 8371 O O . ASN B 1 522 ? -3.152 -15.789 0.842 1 89.94 522 ASN B O 1
ATOM 8375 N N . ASP B 1 523 ? -1.478 -16.641 -0.402 1 86.31 523 ASP B N 1
ATOM 8376 C CA . ASP B 1 523 ? -0.689 -15.414 -0.312 1 86.31 523 ASP B CA 1
ATOM 8377 C C . ASP B 1 523 ? -1.386 -14.266 -1.027 1 86.31 523 ASP B C 1
ATOM 8379 O O . ASP B 1 523 ? -1.353 -13.125 -0.556 1 86.31 523 ASP B O 1
ATOM 8383 N N . ALA B 1 524 ? -1.989 -14.539 -2.168 1 86.31 524 ALA B N 1
ATOM 8384 C CA . ALA B 1 524 ? -2.736 -13.523 -2.9 1 86.31 524 ALA B CA 1
ATOM 8385 C C . ALA B 1 524 ? -3.902 -12.992 -2.072 1 86.31 524 ALA B C 1
ATOM 8387 O O . ALA B 1 524 ? -4.168 -11.789 -2.055 1 86.31 524 ALA B O 1
ATOM 8388 N N . VAL B 1 525 ? -4.625 -13.891 -1.336 1 87.75 525 VAL B N 1
ATOM 8389 C CA . VAL B 1 525 ? -5.707 -13.492 -0.442 1 87.75 525 VAL B CA 1
ATOM 8390 C C . VAL B 1 525 ? -5.16 -12.594 0.667 1 87.75 525 VAL B C 1
ATOM 8392 O O . VAL B 1 525 ? -5.762 -11.578 1.007 1 87.75 525 VAL B O 1
ATOM 8395 N N . ASN B 1 526 ? -4 -12.914 1.209 1 87.81 526 ASN B N 1
ATOM 8396 C CA . ASN B 1 526 ? -3.346 -12.117 2.236 1 87.81 526 ASN B CA 1
ATOM 8397 C C . ASN B 1 526 ? -2.984 -10.727 1.718 1 87.81 526 ASN B C 1
ATOM 8399 O O . ASN B 1 526 ? -3.244 -9.719 2.385 1 87.81 526 ASN B O 1
ATOM 8403 N N . ILE B 1 527 ? -2.41 -10.68 0.493 1 85.62 527 ILE B N 1
ATOM 8404 C CA . ILE B 1 527 ? -2.053 -9.406 -0.117 1 85.62 527 ILE B CA 1
ATOM 8405 C C . ILE B 1 527 ? -3.309 -8.562 -0.332 1 85.62 527 ILE B C 1
ATOM 8407 O O . ILE B 1 527 ? -3.316 -7.363 -0.043 1 85.62 527 ILE B O 1
ATOM 8411 N N . ALA B 1 528 ? -4.367 -9.258 -0.857 1 87.38 528 ALA B N 1
ATOM 8412 C CA . ALA B 1 528 ? -5.633 -8.555 -1.068 1 87.38 528 ALA B CA 1
ATOM 8413 C C . ALA B 1 528 ? -6.148 -7.953 0.235 1 87.38 528 ALA B C 1
ATOM 8415 O O . ALA B 1 528 ? -6.613 -6.812 0.255 1 87.38 528 ALA B O 1
ATOM 8416 N N . SER B 1 529 ? -6.062 -8.617 1.374 1 90.12 529 SER B N 1
ATOM 8417 C CA . SER B 1 529 ? -6.457 -8.125 2.691 1 90.12 529 SER B CA 1
ATOM 8418 C C . SER B 1 529 ? -5.613 -6.926 3.109 1 90.12 529 SER B C 1
ATOM 8420 O O . SER B 1 529 ? -6.145 -5.938 3.621 1 90.12 529 SER B O 1
ATOM 8422 N N . LYS B 1 530 ? -4.273 -7.035 2.834 1 86.25 530 LYS B N 1
ATOM 8423 C CA . LYS B 1 530 ? -3.365 -5.941 3.156 1 86.25 530 LYS B CA 1
ATOM 8424 C C . LYS B 1 530 ? -3.674 -4.703 2.318 1 86.25 530 LYS B C 1
ATOM 8426 O O . LYS B 1 530 ? -3.641 -3.58 2.824 1 86.25 530 LYS B O 1
ATOM 8431 N N . ILE B 1 531 ? -4.035 -4.891 1.096 1 84.81 531 ILE B N 1
ATOM 8432 C CA . ILE B 1 531 ? -4.387 -3.801 0.195 1 84.81 531 ILE B CA 1
ATOM 8433 C C . ILE B 1 531 ? -5.664 -3.121 0.685 1 84.81 531 ILE B C 1
ATOM 8435 O O . ILE B 1 531 ? -5.777 -1.894 0.64 1 84.81 531 ILE B O 1
ATOM 8439 N N . ASN B 1 532 ? -6.625 -3.877 1.201 1 88.19 532 ASN B N 1
ATOM 8440 C CA . ASN B 1 532 ? -7.836 -3.309 1.785 1 88.19 532 ASN B CA 1
ATOM 8441 C C . ASN B 1 532 ? -7.52 -2.455 3.01 1 88.19 532 ASN B C 1
ATOM 8443 O O . ASN B 1 532 ? -8.078 -1.368 3.174 1 88.19 532 ASN B O 1
ATOM 8447 N N . LEU B 1 533 ? -6.672 -2.922 3.857 1 86.06 533 LEU B N 1
ATOM 8448 C CA . LEU B 1 533 ? -6.238 -2.158 5.023 1 86.06 533 LEU B CA 1
ATOM 8449 C C . LEU B 1 533 ? -5.539 -0.871 4.602 1 86.06 533 LEU B C 1
ATOM 8451 O O . LEU B 1 533 ? -5.754 0.184 5.199 1 86.06 533 LEU B O 1
ATOM 8455 N N . LEU B 1 534 ? -4.715 -0.969 3.527 1 82.06 534 LEU B N 1
ATOM 8456 C CA . LEU B 1 534 ? -4.02 0.194 2.988 1 82.06 534 LEU B CA 1
ATOM 8457 C C . LEU B 1 534 ? -5.012 1.232 2.475 1 82.06 534 LEU B C 1
ATOM 8459 O O . LEU B 1 534 ? -4.812 2.434 2.666 1 82.06 534 LEU B O 1
ATOM 8463 N N . SER B 1 535 ? -6.051 0.75 1.829 1 85.56 535 SER B N 1
ATOM 8464 C CA . SER B 1 535 ? -7.105 1.642 1.358 1 85.56 535 SER B CA 1
ATOM 8465 C C . SER B 1 535 ? -7.758 2.385 2.518 1 85.56 535 SER B C 1
ATOM 8467 O O . SER B 1 535 ? -8.008 3.59 2.43 1 85.56 535 SER B O 1
ATOM 8469 N N . GLU B 1 536 ? -8.008 1.713 3.639 1 87.81 536 GLU B N 1
ATOM 8470 C CA . GLU B 1 536 ? -8.57 2.326 4.84 1 87.81 536 GLU B CA 1
ATOM 8471 C C . GLU B 1 536 ? -7.621 3.363 5.426 1 87.81 536 GLU B C 1
ATOM 8473 O O . GLU B 1 536 ? -8.047 4.457 5.805 1 87.81 536 GLU B O 1
ATOM 8478 N N . LYS B 1 537 ? -6.336 2.955 5.441 1 84.25 537 LYS B N 1
ATOM 8479 C CA . LYS B 1 537 ? -5.332 3.871 5.973 1 84.25 537 LYS B CA 1
ATOM 8480 C C . LYS B 1 537 ? -5.203 5.113 5.094 1 84.25 537 LYS B C 1
ATOM 8482 O O . LYS B 1 537 ? -5.008 6.219 5.598 1 84.25 537 LYS B O 1
ATOM 8487 N N . SER B 1 538 ? -5.324 4.98 3.812 1 82.38 538 SER B N 1
ATOM 8488 C CA . SER B 1 538 ? -5.309 6.105 2.883 1 82.38 538 SER B CA 1
ATOM 8489 C C . SER B 1 538 ? -6.461 7.066 3.154 1 82.38 538 SER B C 1
ATOM 8491 O O . SER B 1 538 ? -6.285 8.289 3.109 1 82.38 538 SER B O 1
ATOM 8493 N N . GLN B 1 539 ? -7.629 6.527 3.518 1 85.56 539 GLN B N 1
ATOM 8494 C CA . GLN B 1 539 ? -8.781 7.355 3.865 1 85.56 539 GLN B CA 1
ATOM 8495 C C . GLN B 1 539 ? -8.523 8.133 5.156 1 85.56 539 GLN B C 1
ATOM 8497 O O . GLN B 1 539 ? -8.906 9.297 5.266 1 85.56 539 GLN B O 1
ATOM 8502 N N . ASP B 1 540 ? -7.859 7.434 6.09 1 85.56 540 ASP B N 1
ATOM 8503 C CA . ASP B 1 540 ? -7.5 8.094 7.34 1 85.56 540 ASP B CA 1
ATOM 8504 C C . ASP B 1 540 ? -6.555 9.266 7.09 1 85.56 540 ASP B C 1
ATOM 8506 O O . ASP B 1 540 ? -6.727 10.344 7.664 1 85.56 540 ASP B O 1
ATOM 8510 N N . ILE B 1 541 ? -5.598 9.086 6.242 1 81.56 541 ILE B N 1
ATOM 8511 C CA . ILE B 1 541 ? -4.633 10.133 5.906 1 81.56 541 ILE B CA 1
ATOM 8512 C C . ILE B 1 541 ? -5.34 11.281 5.195 1 81.56 541 ILE B C 1
ATOM 8514 O O . ILE B 1 541 ? -5.051 12.453 5.461 1 81.56 541 ILE B O 1
ATOM 8518 N N . GLU B 1 542 ? -6.277 10.938 4.293 1 83.25 542 GLU B N 1
ATOM 8519 C CA . GLU B 1 542 ? -7.074 11.961 3.619 1 83.25 542 GLU B CA 1
ATOM 8520 C C . GLU B 1 542 ? -7.855 12.797 4.621 1 83.25 542 GLU B C 1
ATOM 8522 O O . GLU B 1 542 ? -7.887 14.031 4.52 1 83.25 542 GLU B O 1
ATOM 8527 N N . ARG B 1 543 ? -8.523 12.156 5.582 1 87.56 543 ARG B N 1
ATOM 8528 C CA . ARG B 1 543 ? -9.266 12.844 6.629 1 87.56 543 ARG B CA 1
ATOM 8529 C C . ARG B 1 543 ? -8.352 13.766 7.438 1 87.56 543 ARG B C 1
ATOM 8531 O O . ARG B 1 543 ? -8.703 14.906 7.723 1 87.56 543 ARG B O 1
ATOM 8538 N N . ASN B 1 544 ? -7.145 13.211 7.793 1 79.25 544 ASN B N 1
ATOM 8539 C CA . ASN B 1 544 ? -6.176 14 8.539 1 79.25 544 ASN B CA 1
ATOM 8540 C C . ASN B 1 544 ? -5.688 15.195 7.723 1 79.25 544 ASN B C 1
ATOM 8542 O O . ASN B 1 544 ? -5.508 16.297 8.266 1 79.25 544 ASN B O 1
ATOM 8546 N N . SER B 1 545 ? -5.488 15.062 6.406 1 79.56 545 SER B N 1
ATOM 8547 C CA . SER B 1 545 ? -5.09 16.141 5.512 1 79.56 545 SER B CA 1
ATOM 8548 C C . SER B 1 545 ? -6.152 17.234 5.457 1 79.56 545 SER B C 1
ATOM 8550 O O . SER B 1 545 ? -5.832 18.422 5.527 1 79.56 545 SER B O 1
ATOM 8552 N N . LYS B 1 546 ? -7.434 16.875 5.398 1 83.06 546 LYS B N 1
ATOM 8553 C CA . LYS B 1 546 ? -8.539 17.828 5.391 1 83.06 546 LYS B CA 1
ATOM 8554 C C . LYS B 1 546 ? -8.609 18.609 6.703 1 83.06 546 LYS B C 1
ATOM 8556 O O . LYS B 1 546 ? -8.867 19.812 6.711 1 83.06 546 LYS B O 1
ATOM 8561 N N . GLN B 1 547 ? -8.359 17.875 7.77 1 82.06 547 GLN B N 1
ATOM 8562 C CA . GLN B 1 547 ? -8.352 18.516 9.078 1 82.06 547 GLN B CA 1
ATOM 8563 C C . GLN B 1 547 ? -7.227 19.547 9.18 1 82.06 547 GLN B C 1
ATOM 8565 O O . GLN B 1 547 ? -7.426 20.641 9.703 1 82.06 547 GLN B O 1
ATOM 8570 N N . CYS B 1 548 ? -6.047 19.219 8.664 1 77.44 548 CYS B N 1
ATOM 8571 C CA . CYS B 1 548 ? -4.926 20.156 8.633 1 77.44 548 CYS B CA 1
ATOM 8572 C C . CYS B 1 548 ? -5.254 21.375 7.789 1 77.44 548 CYS B C 1
ATOM 8574 O O . CYS B 1 548 ? -4.922 22.5 8.164 1 77.44 548 CYS B O 1
ATOM 8576 N N . GLU B 1 549 ? -5.906 21.172 6.664 1 81.06 549 GLU B N 1
ATOM 8577 C CA . GLU B 1 549 ? -6.344 22.266 5.805 1 81.06 549 GLU B CA 1
ATOM 8578 C C . GLU B 1 549 ? -7.348 23.156 6.52 1 81.06 549 GLU B C 1
ATOM 8580 O O . GLU B 1 549 ? -7.266 24.391 6.426 1 81.06 549 GLU B O 1
ATOM 8585 N N . GLU B 1 550 ? -8.219 22.562 7.273 1 83.5 550 GLU B N 1
ATOM 8586 C CA . GLU B 1 550 ? -9.219 23.328 8.023 1 83.5 550 GLU B CA 1
ATOM 8587 C C . GLU B 1 550 ? -8.57 24.156 9.117 1 83.5 550 GLU B C 1
ATOM 8589 O O . GLU B 1 550 ? -8.93 25.32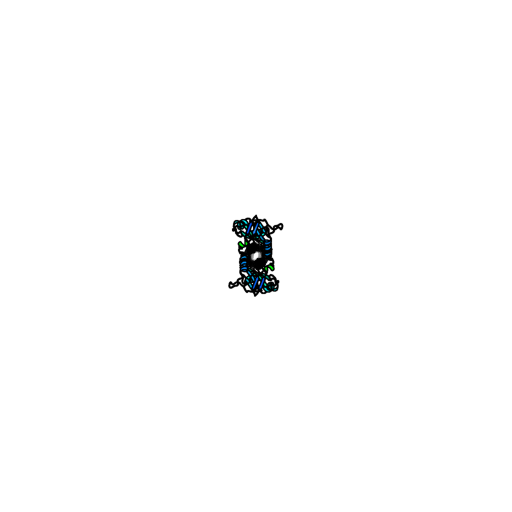8 9.312 1 83.5 550 GLU B O 1
ATOM 8594 N N . VAL B 1 551 ? -7.613 23.516 9.797 1 77.06 551 VAL B N 1
ATOM 8595 C CA . VAL B 1 551 ? -6.875 24.234 10.828 1 77.06 551 VAL B CA 1
ATOM 8596 C C . VAL B 1 551 ? -6.152 25.422 10.203 1 77.06 551 VAL B C 1
ATOM 8598 O O . VAL B 1 551 ? -6.195 26.531 10.742 1 77.06 551 VAL B O 1
ATOM 8601 N N . SER B 1 552 ? -5.512 25.234 9.023 1 79.44 552 SER B N 1
ATOM 8602 C CA . SER B 1 552 ? -4.82 26.297 8.305 1 79.44 552 SER B CA 1
ATOM 8603 C C . SER B 1 552 ? -5.785 27.422 7.91 1 79.44 552 SER B C 1
ATOM 8605 O O . SER B 1 552 ? -5.477 28.594 8.078 1 79.44 552 SER B O 1
ATOM 8607 N N . ASN B 1 553 ? -6.914 27.062 7.453 1 83.19 553 ASN B N 1
ATOM 8608 C CA . ASN B 1 553 ? -7.926 28.031 7.047 1 83.19 553 ASN B CA 1
ATOM 8609 C C . ASN B 1 553 ? -8.445 28.828 8.234 1 83.19 553 ASN B C 1
ATOM 8611 O O . ASN B 1 553 ? -8.586 30.047 8.148 1 83.19 553 ASN B O 1
ATOM 8615 N N . GLN B 1 554 ? -8.664 28.109 9.312 1 80.62 554 GLN B N 1
ATOM 8616 C CA . GLN B 1 554 ? -9.18 28.781 10.508 1 80.62 554 GLN B CA 1
ATOM 8617 C C . GLN B 1 554 ? -8.141 29.719 11.094 1 80.62 554 GLN B C 1
ATOM 8619 O O . GLN B 1 554 ? -8.477 30.828 11.516 1 80.62 554 GLN B O 1
ATOM 8624 N N . LEU B 1 555 ? -6.906 29.281 11.086 1 76.88 555 LEU B N 1
ATOM 8625 C CA . LEU B 1 555 ? -5.82 30.141 11.539 1 76.88 555 LEU B CA 1
ATOM 8626 C C . LEU B 1 555 ? -5.656 31.344 10.617 1 76.88 555 LEU B C 1
ATOM 8628 O O . LEU B 1 555 ? -5.449 32.469 11.078 1 76.88 555 LEU B O 1
ATOM 8632 N N . GLY B 1 556 ? -5.789 31.078 9.281 1 79.94 556 GLY B N 1
ATOM 8633 C CA . GLY B 1 556 ? -5.738 32.156 8.312 1 79.94 556 GLY B CA 1
ATOM 8634 C C . GLY B 1 556 ? -6.828 33.188 8.516 1 79.94 556 GLY B C 1
ATOM 8635 O O . GLY B 1 556 ? -6.566 34.406 8.453 1 79.94 556 GLY B O 1
ATOM 8636 N N . LYS B 1 557 ? -8.016 32.781 8.859 1 81.94 557 LYS B N 1
ATOM 8637 C CA . LYS B 1 557 ? -9.133 33.688 9.125 1 81.94 557 LYS B CA 1
ATOM 8638 C C . LYS B 1 557 ? -8.898 34.5 10.398 1 81.94 557 LYS B C 1
ATOM 8640 O O . LYS B 1 557 ? -9.195 35.688 10.453 1 81.94 557 LYS B O 1
ATOM 8645 N N . ALA B 1 558 ? -8.344 33.781 11.391 1 73.62 558 ALA B N 1
ATOM 8646 C CA . ALA B 1 558 ? -8.086 34.438 12.672 1 73.62 558 ALA B CA 1
ATOM 8647 C C . ALA B 1 558 ? -7.02 35.531 12.523 1 73.62 558 ALA B C 1
ATOM 8649 O O . ALA B 1 558 ? -7.164 36.625 13.078 1 73.62 558 ALA B O 1
ATOM 8650 N N . ILE B 1 559 ? -6.012 35.312 11.719 1 76.19 559 ILE B N 1
ATOM 8651 C CA . ILE B 1 559 ? -4.918 36.25 11.523 1 76.19 559 ILE B CA 1
ATOM 8652 C C . ILE B 1 559 ? -5.336 37.344 10.523 1 76.19 559 ILE B C 1
ATOM 8654 O O . ILE B 1 559 ? -4.875 38.469 10.594 1 76.19 559 ILE B O 1
ATOM 8658 N N . GLY B 1 560 ? -6.195 36.938 9.539 1 80.5 560 GLY B N 1
ATOM 8659 C CA . GLY B 1 560 ? -6.652 37.844 8.508 1 80.5 560 GLY B CA 1
ATOM 8660 C C . GLY B 1 560 ? -7.359 39.062 9.07 1 80.5 560 GLY B C 1
ATOM 8661 O O . GLY B 1 560 ? -7.453 40.094 8.398 1 80.5 560 GLY B O 1
ATOM 8662 N N . GLN B 1 561 ? -7.816 39.062 10.312 1 75.88 561 GLN B N 1
ATOM 8663 C CA . GLN B 1 561 ? -8.477 40.188 10.961 1 75.88 561 GLN B CA 1
ATOM 8664 C C . GLN B 1 561 ? -7.457 41.25 11.406 1 75.88 561 GLN B C 1
ATOM 8666 O O . GLN B 1 561 ? -7.82 42.375 11.695 1 75.88 561 GLN B O 1
ATOM 8671 N N . PHE B 1 562 ? -6.215 40.844 11.406 1 78.75 562 PHE B N 1
ATOM 8672 C CA . PHE B 1 562 ? -5.16 41.75 11.844 1 78.75 562 PHE B CA 1
ATOM 8673 C C . PHE B 1 562 ? -4.414 42.344 10.648 1 78.75 562 PHE B C 1
ATOM 8675 O O . PHE B 1 562 ? -4.184 41.625 9.656 1 78.75 562 PHE B O 1
ATOM 8682 N N . LYS B 1 563 ? -4.293 43.594 10.516 1 85.31 563 LYS B N 1
ATOM 8683 C CA . LYS B 1 563 ? -3.393 44.25 9.578 1 85.31 563 LYS B CA 1
ATOM 8684 C C . LYS B 1 563 ? -2.002 44.438 10.18 1 85.31 563 LYS B C 1
ATOM 8686 O O . LYS B 1 563 ? -1.831 45.188 11.148 1 85.31 563 LYS B O 1
ATOM 8691 N N . ILE B 1 564 ? -1.001 43.781 9.617 1 80.25 564 ILE B N 1
ATOM 8692 C CA . ILE B 1 564 ? 0.323 43.75 10.227 1 80.25 564 ILE B CA 1
ATOM 8693 C C . ILE B 1 564 ? 1.363 44.281 9.25 1 80.25 564 ILE B C 1
ATOM 8695 O O . ILE B 1 564 ? 1.229 44.125 8.031 1 80.25 564 ILE B O 1
#

Sequence (1128 aa):
MKIKAKLVLAFVLIVSTISISIFAIIYSNISKMAYANYEQTVTTTSKLGYAYVDMKYLGKWKASDGKLYKGDFKISDNNQIVDYLQNESGAMISIFLGDTRVSTNVMDEKGNKAVETKASDEIIDLVLKQGKTYVGKAQVLGRDTLCQYTPIKNALGDTIGMWSVGIDYSVITQYVFRTISSIAIIILILIIIGIVIFNKIGSIIVKSIHKFNECLLVMSSGDFTVALDDKFLKAKDETGTMFKNLTVMQNNIRLILKNIENQIYLTSNTSKELNLTVTELNSIVEDANIATEQIAAGLEESAASTEEISSTTNEMENSVEGISDTTKKALLYSEEIKNRANNFKTDSINLENETLKLCSENSDKLKEAIDKSAKVNEISNLLDAISDISSQTNLLSLNASIEAARAGESGKGFAVVAAEIKKLAEESDMTTKRIRDITTHVIQAVDSLVTSSTSILKFIDETVIENYKQFYGISNFYSSDANYYNEISQKIEEDAMQLLLSTKEIASAINNVAISSGDGANDAVNIASKINLLSEKSQDIERNSKQCEEVSNQLGKAIGQFKIMKIKAKLVLAFVLIVSTISISIFAIIYSNISKMAYANYEQTVTTTSKLGYAYVDMKYLGKWKASDGKLYKGDFKISDNNQIVDYLQNESGAMISIFLGDTRVSTNVMDEKGNKAVETKASDEIIDLVLKQGKTYVGKAQVLGRDTLCQYTPIKNALGDTIGMWSVGIDYSVITQYVFRTISSIAIIILILIIIGIVIFNKIGSIIVKSIHKFNECLLVMSSGDFTVALDDKFLKAKDETGTMFKNLTVMQNNIRLILKNIENQIYLTSNTSKELNLTVTELNSIVEDANIATEQIAAGLEESAASTEEISSTTNEMENSVEGISDTTKKALLYSEEIKNRANNFKTDSINLENETLKLCSENSDKLKEAIDKSAKVNEISNLLDAISDISSQTNLLSLNASIEAARAGESGKGFAVVAAEIKKLAEESDMTTKRIRDITTHVIQAVDSLVTSSTSILKFIDETVIENYKQFYGISNFYSSDANYYNEISQKIEEDAMQLLLSTKEIASAINNVAISSGDGANDAVNIASKINLLSEKSQDIERNSKQCEEVSNQLGKAIGQFKI

pLDDT: mean 88.43, std 5.27, range [73.5, 96.94]

Nearest PDB structures (foldseek):
  3ja6-assembly1_H  TM=5.760E-01  e=7.232E-10  Escherichia coli
  5xg2-assembly1_A  TM=3.833E-01  e=1.349E-01  Pyrococcus yayanosii CH1
  7a0g-assembly1_FFF  TM=2.988E-01  e=3.603E-02  Serratia marcescens
  6grj-assembly1_F  TM=1.866E-01  e=2.400E-02  Aeromonas hydrophila
  6r1j-assembly1_D-2  TM=2.712E-01  e=1.653E-01  Aeromonas hydrophila J-1

InterPro domains:
  IPR004089 Methyl-accepting chemotaxis protein (MCP) signalling domain [PF00015] (368-513)
  IPR004089 Methyl-accepting chemotaxis protein (MCP) signalling domain [SM00283] (280-563)
  IPR004090 Chemotaxis methyl-accepting receptor [PR00260] (1-13)
  IPR004090 Chemotaxis methyl-accepting receptor [PR00260] (385-412)
  IPR004090 Chemotaxis methyl-accepting receptor [PR00260] (414-443)
  IPR029151 Periplasmic sensor-like domain superfamily [SSF103190] (69-177)
  IPR033463 Single cache domain 3 [PF17202] (74-175)

Secondary structure (DSSP, 8-state):
--HHHHHHHHHHHHHHHHHHHHHHHHHHHHHHHHHHHHHHHHHHHHHHHHHHHHHHS-S-EEEETTEEEETTEE-TT--HHHHHHHHHH--EEEEEETTEEEEE--B-TTSSB-TTPBPPHHHIIIIIIS---EEEEEEETTEEEEEEEEEEEBTTS-EEEEEEEEEE-HHHHHHHHHHHHHHHHHHHHHHHHHHHHHHHHHHHHHHHHHHHHHHHHHHHTTBTTPPPPHHHHT--SHHHHHHHHHHHHHHHHHHHHHHHHHHHHHHHHHHHHHHHHHHHHHHHHHHHHHHHHHHHHHHHHHHHHHHHHHHHHHHHHHHHHHHHHHHHHHHHHHHHHHHHHHHHHHHHHHHHHHHHHHHHHHHHHHHHHHHHHTTHHHHHHHHHHHHHHHHHHHHHHHHHHHHHHHTGGGGHHHHHHHHHHHHHHHHHHHHHHHHHHHHHHHHHHHHHHHHHHHHHHHHIIIIIHHHHHHHHHHHHHHHHHHHHHHHHHHHHHHHHHHHHHHHHHHHHHHHHHHHHHHHHHHHHHHHHHHHHHHHHHHHHHHHHHHHHHHHHHHHHHHHHTSB-/--HHHHHHHHHHHHHHHHHHHHHHHHHHHHHHHHHHHHHHHHHHHHHHHHHHHHHHS-S-EEEETTEEEETTEE-TT--HHHHHHHHHH--EEEEEETTEEEEE--B-TTSSB-TTPBPPHHHIIIIIIS---EEEEEEETTEEEEEEEEEEEBTTS-EEEEEEEEEE-HHHHHHHHHHHHHHHHHHHHHHHHHHHHHHHHHHHHHHHHHHHHHHHHHHHTTBTTPPPPHHHHT--SHHHHHHHHHHHHHHHHHHHHHHHHHHHHHHHHHHHHHHHHHHHHHHHHHHHHHHHHHHHHHHHHHHHHHHHHHHHHHHHHHHHHHHHHHHHHHHHHHHHHHHHHHHHHHHHHHHHHHHHHHHHHHHHHHHHHHHHHTTHHHHHHHHHHHHHHHHHHHHHHHHHHHHHHHTGGGGHHHHHHHHHHHHHHHHHHHHHHHHHHHHHHHHHHHHHHHHHHHHHHHHIIIIIHHHHHHHHHHHHHHHHHHHHHHHHHHHHHHHHHHHHHHHHHHHHHHHHHHHHHHHHHHHHHHHHHHHHHHHHHHHHHHHHHHHHHHHHHHHHHHHHTSB-

Foldseek 3Di:
DALLCVLLVVLLVVLVVVLVVVLVVLVVVLVVVLQVVQLVLQVVLQVVLVVVVPVVADAWWDADPNFIAHPPHTPFPDQPSQVVSCVVRVKWKFKWQQQFTRYTPDAAPVRHGRGRDGDDPVCNCCCQVVVDKDFAWDADNRFTKTKIKHFGAGPVGHGRIIIMIIDGSVVSVVVSVVVSVVVVVVSVVVSVVSSVVSSVVSVVVVVLVVVLVVQVVCVVLFELPDDDDVVQCPDPDPSNVSSVVSVVVSVVVVVVLVVLVVVLVVLQVVLVVLLVVLVVLLVVLVVLLVVLVVLLVVLVVLLVVLVVLLVVLVVLLVVLVVLLVVLVVLLVVLVVLLVVLVVLLVVLVVVLVVLVVVLVVVVVVLVVLLVVLVCLVVLLVVLVVQLVVLVVQLVVLVVQLVVLVVVPPVSPVSNVVSVVSNVVSVVSNVVSVVVNVVSVVVNVVSVVVSVVSVVVSVCSVPPVSVVSVVSSVVSVVSNVVSVVSNVVSVVSNVVSVVSSVVSVVSSVVSVVSSVVSVVSSVVSVVSSVVSVVSSVVSVVSNVVSVVSNVVSVVSCVVSVSHHD/DALLCVLLVVLLVVLVVVLVVVLVVLVVPLVVVLLVVQLVLQVVLQVVLVVVVCVVADAWWDADPNFIDHHPHTPFPDQPSQVVSCVVRVKWKFKWFQQFTRYTPDAAPVRHGRGRDGDDPVCNCCCQVVVDKDFQWDADNRFTKTKIKHFGAGPVGHGGIIIMIIDGSVVSVVVSVVVSVVVVVVSVVVSVVSSVVSSVVSVVVVVLVVVLVVQVVCVVLFELVDDDDVVQCPDPDPSNVSSVVSVVVSVVVVVVLVVLVVVLVVLQVVLVVLLVVLVVLLVVLVVLLVVLVVLLVVLVVLLVVLVVLLVVLVVLLVVLVVLLVVLVVLLVVLVVLLVVLVVLLVVLVVVLVVLVVVLVVVVVVLVVLLVVLVCLVVLLVVLVVQLVVLVVQLVVLVVQLVVLVVVPPVSPVSNVVSVVSNVVSVVSNVVSVVVNVVSVVSNVVSVVVSVVSVVVSVCSVPPVSVVSVVSSVVSVVSNVVSVVSNVVSVVSNVVSVVSSVVSVVSSVVSVVSSVVSVVSSVVSVVSSVVSVVSSVVSVVSNVVSVVSNVVSVVSCVVSVSHHD